Protein AF-0000000076947282 (afdb_homodimer)

Secondary structure (DSSP, 8-state):
-HHHHHHHHHHHHHHHHHHHHHHS-TTB-TT-TT--HHHHHHHHHHHHHHHHHTT--EEEEEEEBTTHHHH-BHHHHHHHHHHTT--HHHHHHHHHHHHT-EE--EETTEE---EEPSB---TT-SSHHHHHHHHHHHHHHHHHHHHHTTSSPPP---TT--SEEEETTEEEEEE-SSHHHHHHHHHHHHHHHHHHS--B-GGG-EEEEES-TTS-HHHHSTTSSS-B--SSEEETTEEE-SSPP-HHHHHHHHHHHHHHHHHHTTS---HHHHHHHIIIIIHHHHHHHHTT----HHHHHHHHHHHHHHHH-SSTT--S---SS-HHHHTS-GGGTS-----HHHHHHHHHHHHHHHHHH-TTSTTTTS-----TTHHHHHHHTEEEE-SSSSSSBTTTSS-BTTB-HHHH-HHHHHH-S--S-BHHHHHTS-GGGTT----SHHHHHHHHHHHHHHHT----TTS--EEEESSSTT-S--HHHHHHHTTTTPPPPTTHHHHTTS-S-HHHHHHHHHHHTT-S--HHHHHHTT----SB-TTTSSSB--HHIIIIISHHHHHHHHHHHHHTT-HHHHHHHHH-SSHHHHHHHHHTT--HHHHHHHHHHHHHHHHHHHIIIII-----HHHHHHHHHHHHHHHHHHHHHHHHHHTS------/-HHHHHHHHHHHHHHHHHHHHHHS-TTB-TT-TT--HHHHHHHHHHHHHHHHHTT--EEEEEEEBTTHHHH-BHHHHHHHHHHTT--HHHHHHHHHHHHT-EE--EETTEE---EEPSB---TT-TTHHHHHHHHHHHHHHHHHHHHHTTSSPPP---TT--SEEEETTEEEEEE-SSHHHHHHHHHHHHHHHHHHS--B-GGG-EEEEES-TTS-HHHHSTTSSS-B--SSEEETTEEE-SSPP-HHHHHHHHHHHHHHHHHHTTS---HHHHHHHIIIIIHHHHHHHHTT----HHHHHHHHHHHHHHHH-SSTT--S---SS-HHHHTS-GGGTS-----HHHHHHHHHHHHHHHHHH-TTSTTTTS-----TTHHHHHHHTEEEE-SSSSSSBTTTSS-BTTB-HHHH-HHHHHH-S--S-BHHHHHTS-GGGTT----SHHHHHHHHHHHHHHHT----TTS--EEEESSSTT-S--HHHHHHHTTTTPPPPTTHHHHTTS-S-HHHHHHHHHHHTT-S--HHHHHHTT----SB-TTTSSSB--HHIIIIISHHHHHHHHHHHHHTT-HHHHHHHHH-SSHHHHHHHHHTT--HHHHHHHHHHHHHHHHHHHIIIII-----HHHHHHHHHHHHHHHHHHHHHHHHHHTS------

Foldseek 3Di:
DVVVLQVVLVVVLVVCQVCLPVQFDLLEAASRPVGDPLLLVLQVQQFLQVCQVVLPKKKKKKWFWPPLQFQFALVLLLVLCVVSPNDPVVNVVVVVSQQVDFDFDQDPNDTHDTDRRRTGHDDPRSNSQSSSSSLVRVLQVLVVVCVVVPLADQDPGPPLRGQWHDYRRIIIGMGHQDLSRLVSNQVSQVVSCVSTRGHTDQVVMEMEIRSCPPPPRCVSCVPPSHYHDYDQDDDPRATHDNDAQDPVRLVVLLVVLVVVLVVPLPDDDFLLRLLCCLAPPLVVSCLSVLLAHDDDPVSLVSSVVSSQCSNQPSHPPDPDDGRLDDPVQQCDPLLLLHVNRPRSNLLSQLSQVVVVQCLAVPCSRSNRPGDGRHDPCSLQLSQLQKEKDAAQQASAWQQRHQDQVRDHLCVLQVVLCVQFPDNGDTLNCCLVVVNRVPRRDDDDPSNVVSVVVSVVRSPVDDHHNVDHMDMFGRQDDVSGRDSVSSSNVVCVVPHGDPPSSVLVVQQADSSLSVVLSCLLVQRDPWQVNCVVVVHDDDQAQLQQRPDGTGSLCQQQVPPVNLVLQCVLCVVVVNNVSNVLSHPDPDSNSSSVVCVVDHDSLSSLLNSLSSVLSVVQSCCCGPVVDHDDSVVSSVSSVVRSVVSVVVCVVVVVCVVVPPPPPD/DVVVLQVVLVVVLVVCQVCLPVQFDLLEAASHPVGDPLLLVLQVQLFLQVCQVVLPKKKKKKWFWPPLQFQFALVLLLVLCVVSPNDPVVNVVVCVSQQVDFDFDQDPNDTHDTDRRRGGHDDPRSNSQSSSSSLVRVLQVLVVVCVVVPLADQDPGPPLRGQWHDYRRIIIGMGHQDLSRLVSNQVSQVVSCVSTRGHTDQVVMEMEIRSCPPPPRCVSCVPPSHYHDYDQDDDPRATHDNDAQDPVRLVVLLVVLVVVLVVPLPPPDFLLRLLCCLAPPLVVSCLSVLLAHDDDPVSLVSSVLSSQCSNPPSHPPDPPRQRLDDPVQQCDPLLLLHVNRPRSNLLSQLSQVVVVQCLAVPCSRSNRPGDGRHDPCSLQLSQLQKEKDAAQQASAWQQRHQDQVRDHLCVLQVVLCVQFPDNGDTLNCCLVVVNRPPRRDDDDPSNVVSVVVSVVRSPPDDHHNVDHMDMFGRQDDVSGRDSVSSSNVVCVPPHGDPPSSVLVVQQADSSLSVVLSCLLVQRDPWQVNCVVVVHDDDQAQLQQRPDGTTSLCQQQVPPLNLVLQCVLCVVVVNNVSNVLSHPDPDSNSSVVVCPVDHDSLVSLLNSLSSVLSVVQSCCCGPVVDHDDSVVSSVSSVVRSVVSVVVCVVVVVCVVVPPPPPD

Structure (mmCIF, N/CA/C/O backbone):
data_AF-0000000076947282-model_v1
#
loop_
_entity.id
_entity.type
_entity.pdbx_description
1 polymer 'Reverse transcriptase domain-containing protein'
#
loop_
_atom_site.group_PDB
_atom_site.id
_atom_site.type_symbol
_atom_site.label_atom_id
_atom_site.label_alt_id
_atom_site.label_comp_id
_atom_site.label_asym_id
_atom_site.label_entity_id
_atom_site.label_seq_id
_atom_site.pdbx_PDB_ins_code
_atom_site.Cartn_x
_atom_site.Cartn_y
_atom_site.Cartn_z
_atom_site.occupancy
_atom_site.B_iso_or_equiv
_atom_site.auth_seq_id
_atom_site.auth_comp_id
_atom_site.auth_asym_id
_atom_site.auth_atom_id
_atom_site.pdbx_PDB_model_num
ATOM 1 N N . MET A 1 1 ? 38.781 39.375 13.188 1 35.75 1 MET A N 1
ATOM 2 C CA . MET A 1 1 ? 38.031 39.625 14.406 1 35.75 1 MET A CA 1
ATOM 3 C C . MET A 1 1 ? 36.625 39.031 14.297 1 35.75 1 MET A C 1
ATOM 5 O O . MET A 1 1 ? 36.094 38.469 15.266 1 35.75 1 MET A O 1
ATOM 9 N N . HIS A 1 2 ? 36.031 39.219 13 1 53.25 2 HIS A N 1
ATOM 10 C CA . HIS A 1 2 ? 34.688 38.812 12.641 1 53.25 2 HIS A CA 1
ATOM 11 C C . HIS A 1 2 ? 34.531 37.281 12.664 1 53.25 2 HIS A C 1
ATOM 13 O O . HIS A 1 2 ? 33.5 36.75 13.062 1 53.25 2 HIS A O 1
ATOM 19 N N . SER A 1 3 ? 35.719 36.719 12.43 1 59.94 3 SER A N 1
ATOM 20 C CA . SER A 1 3 ? 35.75 35.281 12.305 1 59.94 3 SER A CA 1
ATOM 21 C C . SER A 1 3 ? 35.844 34.594 13.664 1 59.94 3 SER A C 1
ATOM 23 O O . SER A 1 3 ? 35.156 33.625 13.922 1 59.94 3 SER A O 1
ATOM 25 N N . ILE A 1 4 ? 36.625 35.281 14.594 1 61.22 4 ILE A N 1
ATOM 26 C CA . ILE A 1 4 ? 36.812 34.656 15.906 1 61.22 4 ILE A CA 1
ATOM 27 C C . ILE A 1 4 ? 35.5 34.781 16.703 1 61.22 4 ILE A C 1
ATOM 29 O O . ILE A 1 4 ? 35.125 33.844 17.406 1 61.22 4 ILE A O 1
ATOM 33 N N . GLY A 1 5 ? 34.875 35.938 16.547 1 68.75 5 GLY A N 1
ATOM 34 C CA . GLY A 1 5 ? 33.625 36.125 17.219 1 68.75 5 GLY A CA 1
ATOM 35 C C . GLY A 1 5 ? 32.562 35.094 16.844 1 68.75 5 GLY A C 1
ATOM 36 O O . GLY A 1 5 ? 31.844 34.594 17.719 1 68.75 5 GLY A O 1
ATOM 37 N N . LYS A 1 6 ? 32.594 34.75 15.633 1 77.12 6 LYS A N 1
ATOM 38 C CA . LYS A 1 6 ? 31.625 33.781 15.141 1 77.12 6 LYS A CA 1
ATOM 39 C C . LYS A 1 6 ? 31.906 32.406 15.703 1 77.12 6 LYS A C 1
ATOM 41 O O . LYS A 1 6 ? 30.984 31.641 16.016 1 77.12 6 LYS A O 1
ATOM 46 N N . ILE A 1 7 ? 33.125 32.094 15.867 1 80.25 7 ILE A N 1
ATOM 47 C CA . ILE A 1 7 ? 33.5 30.797 16.406 1 80.25 7 ILE A CA 1
ATOM 48 C C . ILE A 1 7 ? 33.094 30.719 17.875 1 80.25 7 ILE A C 1
ATOM 50 O O . ILE A 1 7 ? 32.594 29.688 18.328 1 80.25 7 ILE A O 1
ATOM 54 N N . VAL A 1 8 ? 33.438 31.75 18.578 1 80.19 8 VAL A N 1
ATOM 55 C CA . VAL A 1 8 ? 33.094 31.781 20 1 80.19 8 VAL A CA 1
ATOM 56 C C . VAL A 1 8 ? 31.578 31.688 20.172 1 80.19 8 VAL A C 1
ATOM 58 O O . VAL A 1 8 ? 31.078 30.969 21.047 1 80.19 8 VAL A O 1
ATOM 61 N N . CYS A 1 9 ? 30.875 32.281 19.312 1 84.19 9 CYS A N 1
ATOM 62 C CA . CYS A 1 9 ? 29.406 32.25 19.375 1 84.19 9 CYS A CA 1
ATOM 63 C C . CYS A 1 9 ? 28.891 30.844 19.094 1 84.19 9 CYS A C 1
ATOM 65 O O . CYS A 1 9 ? 27.938 30.406 19.734 1 84.19 9 CYS A O 1
ATOM 67 N N . LYS A 1 10 ? 29.5 30.25 18.172 1 87.31 10 LYS A N 1
ATOM 68 C CA . LYS A 1 10 ? 29.094 28.891 17.844 1 87.31 10 LYS A CA 1
ATOM 69 C C . LYS A 1 10 ? 29.359 27.938 19 1 87.31 10 LYS A C 1
ATOM 71 O O . LYS A 1 10 ? 28.547 27.047 19.281 1 87.31 10 LYS A O 1
ATOM 76 N N . LEU A 1 11 ? 30.453 28.141 19.656 1 86.69 11 LEU A N 1
ATOM 77 C CA . LEU A 1 11 ? 30.781 27.328 20.812 1 86.69 11 LEU A CA 1
ATOM 78 C C . LEU A 1 11 ? 29.797 27.562 21.938 1 86.69 11 LEU A C 1
ATOM 80 O O . LEU A 1 11 ? 29.375 26.609 22.609 1 86.69 11 LEU A O 1
ATOM 84 N N . LEU A 1 12 ? 29.516 28.75 22.156 1 87.31 12 LEU A N 1
ATOM 85 C CA . LEU A 1 12 ? 28.547 29.094 23.203 1 87.31 12 LEU A CA 1
ATOM 86 C C . LEU A 1 12 ? 27.172 28.531 22.875 1 87.31 12 LEU A C 1
ATOM 88 O O . LEU A 1 12 ? 26.469 28.031 23.75 1 87.31 12 LEU A O 1
ATOM 92 N N . ALA A 1 13 ? 26.828 28.625 21.656 1 89 13 ALA A N 1
ATOM 93 C CA . ALA A 1 13 ? 25.547 28.094 21.219 1 89 13 ALA A CA 1
ATOM 94 C C . ALA A 1 13 ? 25.453 26.578 21.438 1 89 13 ALA A C 1
ATOM 96 O O . ALA A 1 13 ? 24.438 26.062 21.906 1 89 13 ALA A O 1
ATOM 97 N N . ASN A 1 14 ? 26.469 25.938 21.094 1 88.31 14 ASN A N 1
ATOM 98 C CA . ASN A 1 14 ? 26.516 24.484 21.25 1 88.31 14 ASN A CA 1
ATOM 99 C C . ASN A 1 14 ? 26.422 24.078 22.719 1 88.31 14 ASN A C 1
ATOM 101 O O . ASN A 1 14 ? 25.875 23.031 23.047 1 88.31 14 ASN A O 1
ATOM 105 N N . ARG A 1 15 ? 26.969 24.891 23.531 1 87 15 ARG A N 1
ATOM 106 C CA . ARG A 1 15 ? 26.938 24.609 24.953 1 87 15 ARG A CA 1
ATOM 107 C C . ARG A 1 15 ? 25.578 24.922 25.562 1 87 15 ARG A C 1
ATOM 109 O O . ARG A 1 15 ? 25.141 24.266 26.516 1 87 15 ARG A O 1
ATOM 116 N N . LEU A 1 16 ? 24.938 25.859 25.047 1 88.25 16 LEU A N 1
ATOM 117 C CA . LEU A 1 16 ? 23.656 26.312 25.594 1 88.25 16 LEU A CA 1
ATOM 118 C C . LEU A 1 16 ? 22.516 25.438 25.062 1 88.25 16 LEU A C 1
ATOM 120 O O . LEU A 1 16 ? 21.547 25.188 25.781 1 88.25 16 LEU A O 1
ATOM 124 N N . ALA A 1 17 ? 22.547 24.969 23.922 1 87.75 17 ALA A N 1
ATOM 125 C CA . ALA A 1 17 ? 21.484 24.312 23.172 1 87.75 17 ALA A CA 1
ATOM 126 C C . ALA A 1 17 ? 20.906 23.141 23.953 1 87.75 17 ALA A C 1
ATOM 128 O O . ALA A 1 17 ? 19.672 23.016 24.078 1 87.75 17 ALA A O 1
ATOM 129 N N . PRO A 1 18 ? 21.734 22.359 24.562 1 84.94 18 PRO A N 1
ATOM 130 C CA . PRO A 1 18 ? 21.188 21.188 25.25 1 84.94 18 PRO A CA 1
ATOM 131 C C . PRO A 1 18 ? 20.406 21.547 26.516 1 84.94 18 PRO A C 1
ATOM 133 O O . PRO A 1 18 ? 19.578 20.766 26.984 1 84.94 18 PRO A O 1
ATOM 136 N N . PHE A 1 19 ? 20.562 22.703 27.047 1 86 19 PHE A N 1
ATOM 137 C CA . PHE A 1 19 ? 19.984 23.062 28.344 1 86 19 PHE A CA 1
ATOM 138 C C . PHE A 1 19 ? 18.781 23.984 28.141 1 86 19 PHE A C 1
ATOM 140 O O . PHE A 1 19 ? 18 24.203 29.078 1 86 19 PHE A O 1
ATOM 147 N N . LEU A 1 20 ? 18.609 24.422 27.016 1 87.25 20 LEU A N 1
ATOM 148 C CA . LEU A 1 20 ? 17.594 25.422 26.766 1 87.25 20 LEU A CA 1
ATOM 149 C C . LEU A 1 20 ? 16.203 24.875 27.031 1 87.25 20 LEU A C 1
ATOM 151 O O . LEU A 1 20 ? 15.32 25.594 27.516 1 87.25 20 LEU A O 1
ATOM 155 N N . HIS A 1 21 ? 15.977 23.625 26.719 1 85.44 21 HIS A N 1
ATOM 156 C CA . HIS A 1 21 ? 14.664 23.016 26.891 1 85.44 21 HIS A CA 1
ATOM 157 C C . HIS A 1 21 ? 14.289 22.922 28.375 1 85.44 21 HIS A C 1
ATOM 159 O O . HIS A 1 21 ? 13.109 22.859 28.719 1 85.44 21 HIS A O 1
ATOM 165 N N . GLN A 1 22 ? 15.25 22.969 29.188 1 85.44 22 GLN A N 1
ATOM 166 C CA . GLN A 1 22 ? 15.008 22.875 30.625 1 85.44 22 GLN A CA 1
ATOM 167 C C . GLN A 1 22 ? 14.68 24.234 31.219 1 85.44 22 GLN A C 1
ATOM 169 O O . GLN A 1 22 ? 13.977 24.328 32.219 1 85.44 22 GLN A O 1
ATOM 174 N N . ILE A 1 23 ? 15.188 25.203 30.578 1 87.56 23 ILE A N 1
ATOM 175 C CA . ILE A 1 23 ? 15.062 26.547 31.141 1 87.56 23 ILE A CA 1
ATOM 176 C C . ILE A 1 23 ? 13.836 27.234 30.562 1 87.56 23 ILE A C 1
ATOM 178 O O . ILE A 1 23 ? 13.141 27.969 31.266 1 87.56 23 ILE A O 1
ATOM 182 N N . VAL A 1 24 ? 13.594 27.016 29.375 1 89.56 24 VAL A N 1
ATOM 183 C CA . VAL A 1 24 ? 12.531 27.734 28.656 1 89.56 24 VAL A CA 1
ATOM 184 C C . VAL A 1 24 ? 11.219 26.953 28.781 1 89.56 24 VAL A C 1
ATOM 186 O O . VAL A 1 24 ? 11.195 25.734 28.594 1 89.56 24 VAL A O 1
ATOM 189 N N . PRO A 1 25 ? 10.172 27.672 29.094 1 88.19 25 PRO A N 1
ATOM 190 C CA . PRO A 1 25 ? 8.867 27.016 29.219 1 88.19 25 PRO A CA 1
ATOM 191 C C . PRO A 1 25 ? 8.383 26.422 27.891 1 88.19 25 PRO A C 1
ATOM 193 O O . PRO A 1 25 ? 8.867 26.797 26.828 1 88.19 25 PRO A O 1
ATOM 196 N N . HIS A 1 26 ? 7.406 25.516 27.906 1 86.62 26 HIS A N 1
ATOM 197 C CA . HIS A 1 26 ? 6.902 24.781 26.75 1 86.62 26 HIS A CA 1
ATOM 198 C C . HIS A 1 26 ? 6.074 25.688 25.844 1 86.62 26 HIS A C 1
ATOM 200 O O . HIS A 1 26 ? 5.785 25.328 24.703 1 86.62 26 HIS A O 1
ATOM 206 N N . SER A 1 27 ? 5.832 26.844 26.344 1 89.38 27 SER A N 1
ATOM 207 C CA . SER A 1 27 ? 5.074 27.797 25.531 1 89.38 27 SER A CA 1
ATOM 208 C C . SER A 1 27 ? 5.93 28.359 24.406 1 89.38 27 SER A C 1
ATOM 210 O O . SER A 1 27 ? 5.402 28.938 23.453 1 89.38 27 SER A O 1
ATOM 212 N N . GLN A 1 28 ? 7.199 28.203 24.547 1 88.69 28 GLN A N 1
ATOM 213 C CA . GLN A 1 28 ? 8.141 28.688 23.547 1 88.69 28 GLN A CA 1
ATOM 214 C C . GLN A 1 28 ? 8.812 27.531 22.812 1 88.69 28 GLN A C 1
ATOM 216 O O . GLN A 1 28 ? 9.305 26.594 23.438 1 88.69 28 GLN A O 1
ATOM 221 N N . SER A 1 29 ? 8.773 27.609 21.438 1 87.19 29 SER A N 1
ATOM 222 C CA . SER A 1 29 ? 9.25 26.438 20.719 1 87.19 29 SER A CA 1
ATOM 223 C C . SER A 1 29 ? 10.43 26.781 19.812 1 87.19 29 SER A C 1
ATOM 225 O O . SER A 1 29 ? 11.164 25.906 19.375 1 87.19 29 SER A O 1
ATOM 227 N N . GLU A 1 30 ? 10.688 28.016 19.547 1 85.12 30 GLU A N 1
ATOM 228 C CA . GLU A 1 30 ? 11.68 28.375 18.531 1 85.12 30 GLU A CA 1
ATOM 229 C C . GLU A 1 30 ? 13.094 28.047 19 1 85.12 30 GLU A C 1
ATOM 231 O O . GLU A 1 30 ? 13.453 28.328 20.141 1 85.12 30 GLU A O 1
ATOM 236 N N . PHE A 1 31 ? 13.844 27.406 18.188 1 77.31 31 PHE A N 1
ATOM 237 C CA . PHE A 1 31 ? 15.266 27.109 18.312 1 77.31 31 PHE A CA 1
ATOM 238 C C . PHE A 1 31 ? 15.508 26.109 19.438 1 77.31 31 PHE A C 1
ATOM 240 O O . PHE A 1 31 ? 16.547 26.156 20.109 1 77.31 31 PHE A O 1
ATOM 247 N N . ILE A 1 32 ? 14.516 25.453 19.766 1 81.81 32 ILE A N 1
ATOM 248 C CA . ILE A 1 32 ? 14.641 24.344 20.688 1 81.81 32 ILE A CA 1
ATOM 249 C C . ILE A 1 32 ? 14.453 23.016 19.938 1 81.81 32 ILE A C 1
ATOM 251 O O . ILE A 1 32 ? 13.438 22.812 19.281 1 81.81 32 ILE A O 1
ATOM 255 N N . LYS A 1 33 ? 15.398 22.203 19.891 1 76.25 33 LYS A N 1
ATOM 256 C CA . LYS A 1 33 ? 15.516 21 19.062 1 76.25 33 LYS A CA 1
ATOM 257 C C . LYS A 1 33 ? 14.297 20.094 19.234 1 76.25 33 LYS A C 1
ATOM 259 O O . LYS A 1 33 ? 13.812 19.516 18.25 1 76.25 33 LYS A O 1
ATOM 264 N N . SER A 1 34 ? 13.625 19.953 20.312 1 80.44 34 SER A N 1
ATOM 265 C CA . SER A 1 34 ? 12.547 19 20.531 1 80.44 34 SER A CA 1
ATOM 266 C C . SER A 1 34 ? 11.18 19.641 20.297 1 80.44 34 SER A C 1
ATOM 268 O O . SER A 1 34 ? 10.148 18.969 20.438 1 80.44 34 SER A O 1
ATOM 270 N N . ARG A 1 35 ? 11.312 20.875 19.859 1 87.75 35 ARG A N 1
ATOM 271 C CA . ARG A 1 35 ? 10.055 21.594 19.641 1 87.75 35 ARG A CA 1
ATOM 272 C C . ARG A 1 35 ? 9.953 22.109 18.219 1 87.75 35 ARG A C 1
ATOM 274 O O . ARG A 1 35 ? 10.93 22.078 17.469 1 87.75 35 ARG A O 1
ATOM 281 N N . SER A 1 36 ? 8.734 22.312 17.781 1 89.44 36 SER A N 1
ATOM 282 C CA . SER A 1 36 ? 8.547 22.766 16.391 1 89.44 36 SER A CA 1
ATOM 283 C C . SER A 1 36 ? 7.461 23.844 16.312 1 89.44 36 SER A C 1
ATOM 285 O O . SER A 1 36 ? 6.652 23.984 17.219 1 89.44 36 SER A O 1
ATOM 287 N N . ILE A 1 37 ? 7.543 24.594 15.242 1 92.81 37 ILE A N 1
ATOM 288 C CA . ILE A 1 37 ? 6.562 25.625 14.945 1 92.81 37 ILE A CA 1
ATOM 289 C C . ILE A 1 37 ? 5.164 25.016 14.898 1 92.81 37 ILE A C 1
ATOM 291 O O . ILE A 1 37 ? 4.18 25.672 15.25 1 92.81 37 ILE A O 1
ATOM 295 N N . HIS A 1 38 ? 5.043 23.828 14.531 1 94.31 38 HIS A N 1
ATOM 296 C CA . HIS A 1 38 ? 3.766 23.141 14.383 1 94.31 38 HIS A CA 1
ATOM 297 C C . HIS A 1 38 ? 3.109 22.891 15.734 1 94.31 38 HIS A C 1
ATOM 299 O O . HIS A 1 38 ? 1.881 22.859 15.844 1 94.31 38 HIS A O 1
ATOM 305 N N . ASP A 1 39 ? 3.898 22.781 16.766 1 94.38 39 ASP A N 1
ATOM 306 C CA . ASP A 1 39 ? 3.361 22.609 18.125 1 94.38 39 ASP A CA 1
ATOM 307 C C . ASP A 1 39 ? 2.545 23.828 18.547 1 94.38 39 ASP A C 1
ATOM 309 O O . ASP A 1 39 ? 1.457 23.688 19.109 1 94.38 39 ASP A O 1
ATOM 313 N N . ASN A 1 40 ? 3.162 24.922 18.25 1 94.62 40 ASN A N 1
ATOM 314 C CA . ASN A 1 40 ? 2.492 26.172 18.609 1 94.62 40 ASN A CA 1
ATOM 315 C C . ASN A 1 40 ? 1.175 26.328 17.844 1 94.62 40 ASN A C 1
ATOM 317 O O . ASN A 1 40 ? 0.153 26.672 18.453 1 94.62 40 ASN A O 1
ATOM 321 N N . PHE A 1 41 ? 1.274 26.109 16.625 1 96 41 PHE A N 1
ATOM 322 C CA . PHE A 1 41 ? 0.063 26.266 15.828 1 96 41 PHE A CA 1
ATOM 323 C C . PHE A 1 41 ? -1.01 25.266 16.281 1 96 41 PHE A C 1
ATOM 325 O O . PHE A 1 41 ? -2.178 25.641 16.422 1 96 41 PHE A O 1
ATOM 332 N N . MET A 1 42 ? -0.642 24.062 16.438 1 95 42 MET A N 1
ATOM 333 C CA . MET A 1 42 ? -1.583 23.031 16.859 1 95 42 MET A CA 1
ATOM 334 C C . MET A 1 42 ? -2.246 23.391 18.172 1 95 42 MET A C 1
ATOM 336 O O . MET A 1 42 ? -3.451 23.203 18.344 1 95 42 MET A O 1
ATOM 340 N N . TYR A 1 43 ? -1.468 23.859 19.078 1 95.88 43 TYR A N 1
ATOM 341 C CA . TYR A 1 43 ? -2.004 24.25 20.375 1 95.88 43 TYR A CA 1
ATOM 342 C C . TYR A 1 43 ? -3.025 25.375 20.234 1 95.88 43 TYR A C 1
ATOM 344 O O . TYR A 1 43 ? -4.133 25.281 20.781 1 95.88 43 TYR A O 1
ATOM 352 N N . VAL A 1 44 ? -2.633 26.391 19.562 1 96.69 44 VAL A N 1
ATOM 353 C CA . VAL A 1 44 ? -3.488 27.562 19.422 1 96.69 44 VAL A CA 1
ATOM 354 C C . VAL A 1 44 ? -4.754 27.188 18.656 1 96.69 44 VAL A C 1
ATOM 356 O O . VAL A 1 44 ? -5.859 27.562 19.047 1 96.69 44 VAL A O 1
ATOM 359 N N . LYS A 1 45 ? -4.586 26.5 17.562 1 95.94 45 LYS A N 1
ATOM 360 C CA . LYS A 1 45 ? -5.719 26.078 16.75 1 95.94 45 LYS A CA 1
ATOM 361 C C . LYS A 1 45 ? -6.711 25.266 17.562 1 95.94 45 LYS A C 1
ATOM 363 O O . LYS A 1 45 ? -7.914 25.531 17.531 1 95.94 45 LYS A O 1
ATOM 368 N N . ASN A 1 46 ? -6.223 24.281 18.25 1 95.31 46 ASN A N 1
ATOM 369 C CA . ASN A 1 46 ? -7.078 23.406 19.047 1 95.31 46 ASN A CA 1
ATOM 370 C C . ASN A 1 46 ? -7.754 24.172 20.188 1 95.31 46 ASN A C 1
ATOM 372 O O . ASN A 1 46 ? -8.906 23.875 20.531 1 95.31 46 ASN A O 1
ATOM 376 N N . THR A 1 47 ? -7.039 25.094 20.812 1 95.88 47 THR A N 1
ATOM 377 C CA . THR A 1 47 ? -7.594 25.875 21.906 1 95.88 47 THR A CA 1
ATOM 378 C C . THR A 1 47 ? -8.727 26.766 21.406 1 95.88 47 THR A C 1
ATOM 380 O O . THR A 1 47 ? -9.789 26.844 22.031 1 95.88 47 THR A O 1
ATOM 383 N N . VAL A 1 48 ? -8.453 27.422 20.312 1 96.19 48 VAL A N 1
ATOM 384 C CA . VAL A 1 48 ? -9.461 28.297 19.719 1 96.19 48 VAL A CA 1
ATOM 385 C C . VAL A 1 48 ? -10.719 27.484 19.406 1 96.19 48 VAL A C 1
ATOM 387 O O . VAL A 1 48 ? -11.828 27.922 19.734 1 96.19 48 VAL A O 1
ATOM 390 N N . LYS A 1 49 ? -10.555 26.375 18.781 1 94.25 49 LYS A N 1
ATOM 391 C CA . LYS A 1 49 ? -11.68 25.5 18.438 1 94.25 49 LYS A CA 1
ATOM 392 C C . LYS A 1 49 ? -12.414 25.031 19.672 1 94.25 49 LYS A C 1
ATOM 394 O O . LYS A 1 49 ? -13.648 24.984 19.688 1 94.25 49 LYS A O 1
ATOM 399 N N . MET A 1 50 ? -11.664 24.641 20.641 1 93.88 50 MET A N 1
ATOM 400 C CA . MET A 1 50 ? -12.25 24.141 21.875 1 93.88 50 MET A CA 1
ATOM 401 C C . MET A 1 50 ? -13.094 25.219 22.547 1 93.88 50 MET A C 1
ATOM 403 O O . MET A 1 50 ? -14.227 24.969 22.953 1 93.88 50 MET A O 1
ATOM 407 N N . LEU A 1 51 ? -12.586 26.422 22.719 1 94.62 51 LEU A N 1
ATOM 408 C CA . LEU A 1 51 ? -13.281 27.531 23.344 1 94.62 51 LEU A CA 1
ATOM 409 C C . LEU A 1 51 ? -14.555 27.891 22.594 1 94.62 51 LEU A C 1
ATOM 411 O O . LEU A 1 51 ? -15.586 28.188 23.203 1 94.62 51 LEU A O 1
ATOM 415 N N . HIS A 1 52 ? -14.43 27.875 21.312 1 94.62 52 HIS A N 1
ATOM 416 C CA . HIS A 1 52 ? -15.586 28.172 20.469 1 94.62 52 HIS A CA 1
ATOM 417 C C . HIS A 1 52 ? -16.672 27.109 20.656 1 94.62 52 HIS A C 1
ATOM 419 O O . HIS A 1 52 ? -17.859 27.453 20.781 1 94.62 52 HIS A O 1
ATOM 425 N N . ARG A 1 53 ? -16.281 25.891 20.562 1 90.94 53 ARG A N 1
ATOM 426 C CA . ARG A 1 53 ? -17.234 24.781 20.672 1 90.94 53 ARG A CA 1
ATOM 427 C C . ARG A 1 53 ? -17.953 24.812 22.031 1 90.94 53 ARG A C 1
ATOM 429 O O . ARG A 1 53 ? -19.141 24.516 22.109 1 90.94 53 ARG A O 1
ATOM 436 N N . CYS A 1 54 ? -17.219 25.141 23.078 1 92.06 54 CYS A N 1
ATOM 437 C CA . CYS A 1 54 ? -17.781 25.172 24.422 1 92.06 54 CYS A CA 1
ATOM 438 C C . CYS A 1 54 ? -18.484 26.484 24.688 1 92.06 54 CYS A C 1
ATOM 440 O O . CYS A 1 54 ? -19.062 26.688 25.766 1 92.06 54 CYS A O 1
ATOM 442 N N . LYS A 1 55 ? -18.5 27.391 23.766 1 92.06 55 LYS A N 1
ATOM 443 C CA . LYS A 1 55 ? -19.109 28.719 23.906 1 92.06 55 LYS A CA 1
ATOM 444 C C . LYS A 1 55 ? -18.547 29.453 25.125 1 92.06 55 LYS A C 1
ATOM 446 O O . LYS A 1 55 ? -19.297 30.047 25.891 1 92.06 55 LYS A O 1
ATOM 451 N N . GLU A 1 56 ? -17.297 29.25 25.391 1 93.38 56 GLU A N 1
ATOM 452 C CA . GLU A 1 56 ? -16.594 29.969 26.438 1 93.38 56 GLU A CA 1
ATOM 453 C C . GLU A 1 56 ? -16 31.266 25.906 1 93.38 56 GLU A C 1
ATOM 455 O O . GLU A 1 56 ? -15.086 31.25 25.078 1 93.38 56 GLU A O 1
ATOM 460 N N . PRO A 1 57 ? -16.469 32.344 26.406 1 95.06 57 PRO A N 1
ATOM 461 C CA . PRO A 1 57 ? -15.961 33.594 25.891 1 95.06 57 PRO A CA 1
ATOM 462 C C . PRO A 1 57 ? -14.484 33.812 26.188 1 95.06 57 PRO A C 1
ATOM 464 O O . PRO A 1 57 ? -14.039 33.625 27.312 1 95.06 57 PRO A O 1
ATOM 467 N N . ALA A 1 58 ? -13.734 34.188 25.219 1 96.38 58 ALA A N 1
ATOM 468 C CA . ALA A 1 58 ? -12.305 34.438 25.344 1 96.38 58 ALA A CA 1
ATOM 469 C C . ALA A 1 58 ? -11.82 35.344 24.203 1 96.38 58 ALA A C 1
ATOM 471 O O . ALA A 1 58 ? -12.523 35.531 23.203 1 96.38 58 ALA A O 1
ATOM 472 N N . LEU A 1 59 ? -10.719 35.969 24.406 1 96.75 59 LEU A N 1
ATOM 473 C CA . LEU A 1 59 ? -10.047 36.75 23.391 1 96.75 59 LEU A CA 1
ATOM 474 C C . LEU A 1 59 ? -8.672 36.188 23.062 1 96.75 59 LEU A C 1
ATOM 476 O O . LEU A 1 59 ? -7.914 35.812 23.953 1 96.75 59 LEU A O 1
ATOM 480 N N . LEU A 1 60 ? -8.453 35.969 21.781 1 97.38 60 LEU A N 1
ATOM 481 C CA . LEU A 1 60 ? -7.102 35.656 21.328 1 97.38 60 LEU A CA 1
ATOM 482 C C . LEU A 1 60 ? -6.352 36.938 20.938 1 97.38 60 LEU A C 1
ATOM 484 O O . LEU A 1 60 ? -6.797 37.688 20.062 1 97.38 60 LEU A O 1
ATOM 488 N N . LEU A 1 61 ? -5.352 37.219 21.609 1 96.62 61 LEU A N 1
ATOM 489 C CA . LEU A 1 61 ? -4.496 38.375 21.281 1 96.62 61 LEU A CA 1
ATOM 490 C C . LEU A 1 61 ? -3.254 37.906 20.516 1 96.62 61 LEU A C 1
ATOM 492 O O . LEU A 1 61 ? -2.377 37.25 21.078 1 96.62 61 LEU A O 1
ATOM 496 N N . LYS A 1 62 ? -3.189 38.188 19.266 1 96.19 62 LYS A N 1
ATOM 497 C CA . LYS A 1 62 ? -1.978 37.969 18.469 1 96.19 62 LYS A CA 1
ATOM 498 C C . LYS A 1 62 ? -1.039 39.156 18.578 1 96.19 62 LYS A C 1
ATOM 500 O O . LYS A 1 62 ? -1.379 40.281 18.156 1 96.19 62 LYS A O 1
ATOM 505 N N . LEU A 1 63 ? 0.097 38.938 19.141 1 92.56 63 LEU A N 1
ATOM 506 C CA . LEU A 1 63 ? 1.039 40 19.406 1 92.56 63 LEU A CA 1
ATOM 507 C C . LEU A 1 63 ? 2.281 39.875 18.531 1 92.56 63 LEU A C 1
ATOM 509 O O . LEU A 1 63 ? 2.803 38.781 18.344 1 92.56 63 LEU A O 1
ATOM 513 N N . ASP A 1 64 ? 2.633 40.906 17.938 1 89.75 64 ASP A N 1
ATOM 514 C CA . ASP A 1 64 ? 3.904 41.031 17.219 1 89.75 64 ASP A CA 1
ATOM 515 C C . ASP A 1 64 ? 4.871 41.938 17.984 1 89.75 64 ASP A C 1
ATOM 517 O O . ASP A 1 64 ? 4.469 42.969 18.516 1 89.75 64 ASP A O 1
ATOM 521 N N . ILE A 1 65 ? 6.074 41.469 18.109 1 86.19 65 ILE A N 1
ATOM 522 C CA . ILE A 1 65 ? 7.078 42.281 18.797 1 86.19 65 ILE A CA 1
ATOM 523 C C . ILE A 1 65 ? 7.914 43.062 17.797 1 86.19 65 ILE A C 1
ATOM 525 O O . ILE A 1 65 ? 8.469 42.469 16.859 1 86.19 65 ILE A O 1
ATOM 529 N N . ALA A 1 66 ? 7.969 44.344 17.922 1 78.81 66 ALA A N 1
ATOM 530 C CA . ALA A 1 66 ? 8.68 45.219 17.016 1 78.81 66 ALA A CA 1
ATOM 531 C C . ALA A 1 66 ? 10.188 45 17.094 1 78.81 66 ALA A C 1
ATOM 533 O O . ALA A 1 66 ? 10.781 45.094 18.172 1 78.81 66 ALA A O 1
ATOM 534 N N . SER A 1 67 ? 10.859 44.875 15.922 1 78.56 67 SER A N 1
ATOM 535 C CA . SER A 1 67 ? 12.312 44.75 15.828 1 78.56 67 SER A CA 1
ATOM 536 C C . SER A 1 67 ? 12.875 43.906 16.969 1 78.56 67 SER A C 1
ATOM 538 O O . SER A 1 67 ? 13.797 44.344 17.672 1 78.56 67 SER A O 1
ATOM 540 N N . ALA A 1 68 ? 12.375 42.781 17.203 1 77.38 68 ALA A N 1
ATOM 541 C CA . ALA A 1 68 ? 12.547 41.969 18.406 1 77.38 68 ALA A CA 1
ATOM 542 C C . ALA A 1 68 ? 14.023 41.75 18.719 1 77.38 68 ALA A C 1
ATOM 544 O O . ALA A 1 68 ? 14.484 42.031 19.828 1 77.38 68 ALA A O 1
ATOM 545 N N . PHE A 1 69 ? 14.844 41.469 17.797 1 81.5 69 PHE A N 1
ATOM 546 C CA . PHE A 1 69 ? 16.25 41.156 18.031 1 81.5 69 PHE A CA 1
ATOM 547 C C . PHE A 1 69 ? 17.016 42.406 18.391 1 81.5 69 PHE A C 1
ATOM 549 O O . PHE A 1 69 ? 17.906 42.375 19.25 1 81.5 69 PHE A O 1
ATOM 556 N N . ASP A 1 70 ? 16.578 43.5 17.891 1 83.81 70 ASP A N 1
ATOM 557 C CA . ASP A 1 70 ? 17.328 44.75 18.031 1 83.81 70 ASP A CA 1
ATOM 558 C C . ASP A 1 70 ? 16.938 45.5 19.297 1 83.81 70 ASP A C 1
ATOM 560 O O . ASP A 1 70 ? 17.641 46.406 19.734 1 83.81 70 ASP A O 1
ATOM 564 N N . SER A 1 71 ? 15.961 45.062 19.891 1 89.06 71 SER A N 1
ATOM 565 C CA . SER A 1 71 ? 15.398 45.875 20.953 1 89.06 71 SER A CA 1
ATOM 566 C C . SER A 1 71 ? 15.719 45.312 22.328 1 89.06 71 SER A C 1
ATOM 568 O O . SER A 1 71 ? 15.461 45.938 23.344 1 89.06 71 SER A O 1
ATOM 570 N N . VAL A 1 72 ? 16.328 44.219 22.422 1 91.62 72 VAL A N 1
ATOM 571 C CA . VAL A 1 72 ? 16.562 43.562 23.688 1 91.62 72 VAL A CA 1
ATOM 572 C C . VAL A 1 72 ? 17.531 44.375 24.531 1 91.62 72 VAL A C 1
ATOM 574 O O . VAL A 1 72 ? 18.641 44.688 24.078 1 91.62 72 VAL A O 1
ATOM 577 N N . SER A 1 73 ? 17.109 44.625 25.734 1 92.12 73 SER A N 1
ATOM 578 C CA . SER A 1 73 ? 17.953 45.375 26.656 1 92.12 73 SER A CA 1
ATOM 579 C C . SER A 1 73 ? 19.062 44.469 27.234 1 92.12 73 SER A C 1
ATOM 581 O O . SER A 1 73 ? 18.781 43.375 27.734 1 92.12 73 SER A O 1
ATOM 583 N N . TRP A 1 74 ? 20.266 44.969 27.25 1 90.44 74 TRP A N 1
ATOM 584 C CA . TRP A 1 74 ? 21.391 44.188 27.766 1 90.44 74 TRP A CA 1
ATOM 585 C C . TRP A 1 74 ? 21.312 44.062 29.281 1 90.44 74 TRP A C 1
ATOM 587 O O . TRP A 1 74 ? 21.625 43 29.828 1 90.44 74 TRP A O 1
ATOM 597 N N . ARG A 1 75 ? 20.938 45.156 29.875 1 89.5 75 ARG A N 1
ATOM 598 C CA . ARG A 1 75 ? 20.797 45.125 31.328 1 89.5 75 ARG A CA 1
ATOM 599 C C . ARG A 1 75 ? 19.797 44.031 31.734 1 89.5 75 ARG A C 1
ATOM 601 O O . ARG A 1 75 ? 20.062 43.25 32.625 1 89.5 75 ARG A O 1
ATOM 608 N N . TYR A 1 76 ? 18.703 44.031 31.062 1 93.56 76 TYR A N 1
ATOM 609 C CA . TYR A 1 76 ? 17.672 43.031 31.281 1 93.56 76 TYR A CA 1
ATOM 610 C C . TYR A 1 76 ? 18.219 41.625 31.031 1 93.56 76 TYR A C 1
ATOM 612 O O . TYR A 1 76 ? 17.984 40.719 31.812 1 93.56 76 TYR A O 1
ATOM 620 N N . MET A 1 77 ? 18.953 41.438 29.969 1 93.56 77 MET A N 1
ATOM 621 C CA . MET A 1 77 ? 19.469 40.125 29.562 1 93.56 77 MET A CA 1
ATOM 622 C C . MET A 1 77 ? 20.453 39.594 30.594 1 93.56 77 MET A C 1
ATOM 624 O O . MET A 1 77 ? 20.453 38.406 30.906 1 93.56 77 MET A O 1
ATOM 628 N N . PHE A 1 78 ? 21.234 40.5 31.109 1 91.75 78 PHE A N 1
ATOM 629 C CA . PHE A 1 78 ? 22.219 40.062 32.094 1 91.75 78 PHE A CA 1
ATOM 630 C C . PHE A 1 78 ? 21.547 39.625 33.375 1 91.75 78 PHE A C 1
ATOM 632 O O . PHE A 1 78 ? 21.938 38.625 34 1 91.75 78 PHE A O 1
ATOM 639 N N . GLU A 1 79 ? 20.562 40.406 33.75 1 93.31 79 GLU A N 1
ATOM 640 C CA . GLU A 1 79 ? 19.797 40.031 34.938 1 93.31 79 GLU A CA 1
ATOM 641 C C . GLU A 1 79 ? 19.094 38.688 34.75 1 93.31 79 GLU A C 1
ATOM 643 O O . GLU A 1 79 ? 19.062 37.875 35.656 1 93.31 79 GLU A O 1
ATOM 648 N N . LEU A 1 80 ? 18.531 38.531 33.625 1 94.31 80 LEU A N 1
ATOM 649 C CA . LEU A 1 80 ? 17.812 37.281 33.312 1 94.31 80 LEU A CA 1
ATOM 650 C C . LEU A 1 80 ? 18.766 36.094 33.312 1 94.31 80 LEU A C 1
ATOM 652 O O . LEU A 1 80 ? 18.438 35.031 33.875 1 94.31 80 LEU A O 1
ATOM 656 N N . MET A 1 81 ? 19.922 36.219 32.656 1 93.31 81 MET A N 1
ATOM 657 C CA . MET A 1 81 ? 20.906 35.156 32.625 1 93.31 81 MET A CA 1
ATOM 658 C C . MET A 1 81 ? 21.375 34.781 34 1 93.31 81 MET A C 1
ATOM 660 O O . MET A 1 81 ? 21.516 33.594 34.344 1 93.31 81 MET A O 1
ATOM 664 N N . SER A 1 82 ? 21.562 35.75 34.781 1 90.88 82 SER A N 1
ATOM 665 C CA . SER A 1 82 ? 21.969 35.5 36.156 1 90.88 82 SER A CA 1
ATOM 666 C C . SER A 1 82 ? 20.891 34.781 36.938 1 90.88 82 SER A C 1
ATOM 668 O O . SER A 1 82 ? 21.172 33.844 37.688 1 90.88 82 SER A O 1
ATOM 670 N N . ALA A 1 83 ? 19.688 35.188 36.719 1 91.94 83 ALA A N 1
ATOM 671 C CA . ALA A 1 83 ? 18.547 34.625 37.438 1 91.94 83 ALA A CA 1
ATOM 672 C C . ALA A 1 83 ? 18.297 33.188 37 1 91.94 83 ALA A C 1
ATOM 674 O O . ALA A 1 83 ? 17.781 32.375 37.781 1 91.94 83 ALA A O 1
ATOM 675 N N . THR A 1 84 ? 18.578 32.844 35.844 1 91.75 84 THR A N 1
ATOM 676 C CA . THR A 1 84 ? 18.297 31.516 35.312 1 91.75 84 THR A CA 1
ATOM 677 C C . THR A 1 84 ? 19.5 30.594 35.469 1 91.75 84 THR A C 1
ATOM 679 O O . THR A 1 84 ? 19.531 29.5 34.938 1 91.75 84 THR A O 1
ATOM 682 N N . GLY A 1 85 ? 20.609 31.094 36.062 1 88.94 85 GLY A N 1
ATOM 683 C CA . GLY A 1 85 ? 21.672 30.203 36.5 1 88.94 85 GLY A CA 1
ATOM 684 C C . GLY A 1 85 ? 22.906 30.281 35.625 1 88.94 85 GLY A C 1
ATOM 685 O O . GLY A 1 85 ? 23.797 29.438 35.719 1 88.94 85 GLY A O 1
ATOM 686 N N . PHE A 1 86 ? 22.984 31.25 34.75 1 91.69 86 PHE A N 1
ATOM 687 C CA . PHE A 1 86 ? 24.203 31.422 33.969 1 91.69 86 PHE A CA 1
ATOM 688 C C . PHE A 1 86 ? 25.344 31.906 34.844 1 91.69 86 PHE A C 1
ATOM 690 O O . PHE A 1 86 ? 25.172 32.781 35.688 1 91.69 86 PHE A O 1
ATOM 697 N N . GLY A 1 87 ? 26.5 31.391 34.656 1 89.62 87 GLY A N 1
ATOM 698 C CA . GLY A 1 87 ? 27.672 31.766 35.469 1 89.62 87 GLY A CA 1
ATOM 699 C C . GLY A 1 87 ? 28.219 33.125 35.094 1 89.62 87 GLY A C 1
ATOM 700 O O . GLY A 1 87 ? 27.953 33.656 34 1 89.62 87 GLY A O 1
ATOM 701 N N . PRO A 1 88 ? 29 33.625 35.969 1 88.5 88 PRO A N 1
ATOM 702 C CA . PRO A 1 88 ? 29.578 34.938 35.688 1 88.5 88 PRO A CA 1
ATOM 703 C C . PRO A 1 88 ? 30.516 34.938 34.5 1 88.5 88 PRO A C 1
ATOM 705 O O . PRO A 1 88 ? 30.578 35.938 33.781 1 88.5 88 PRO A O 1
ATOM 708 N N . ARG A 1 89 ? 31.203 33.875 34.25 1 85.81 89 ARG A N 1
ATOM 709 C CA . ARG A 1 89 ? 32.094 33.812 33.125 1 85.81 89 ARG A CA 1
ATOM 710 C C . ARG A 1 89 ? 31.344 33.906 31.797 1 85.81 89 ARG A C 1
ATOM 712 O O . ARG A 1 89 ? 31.812 34.562 30.859 1 85.81 89 ARG A O 1
ATOM 719 N N . TRP A 1 90 ? 30.234 33.219 31.844 1 90.31 90 TRP A N 1
ATOM 720 C CA . TRP A 1 90 ? 29.391 33.281 30.656 1 90.31 90 TRP A CA 1
ATOM 721 C C . TRP A 1 90 ? 28.922 34.719 30.406 1 90.31 90 TRP A C 1
ATOM 723 O O . TRP A 1 90 ? 28.984 35.188 29.266 1 90.31 90 TRP A O 1
ATOM 733 N N . CYS A 1 91 ? 28.531 35.312 31.391 1 89.06 91 CYS A N 1
ATOM 734 C CA . CYS A 1 91 ? 28.031 36.688 31.281 1 89.06 91 CYS A CA 1
ATOM 735 C C . CYS A 1 91 ? 29.141 37.656 30.859 1 89.06 91 CYS A C 1
ATOM 737 O O . CYS A 1 91 ? 28.906 38.562 30.078 1 89.06 91 CYS A O 1
ATOM 739 N N . ASP A 1 92 ? 30.312 37.375 31.312 1 87.5 92 ASP A N 1
ATOM 740 C CA . ASP A 1 92 ? 31.453 38.219 30.953 1 87.5 92 ASP A CA 1
ATOM 741 C C . ASP A 1 92 ? 31.781 38.062 29.469 1 87.5 92 ASP A C 1
ATOM 743 O O . ASP A 1 92 ? 32.094 39.062 28.812 1 87.5 92 ASP A O 1
ATOM 747 N N . ILE A 1 93 ? 31.703 36.906 29.094 1 87.56 93 ILE A N 1
ATOM 748 C CA . ILE A 1 93 ? 32 36.656 27.688 1 87.56 93 ILE A CA 1
ATOM 749 C C . ILE A 1 93 ? 30.969 37.375 26.812 1 87.56 93 ILE A C 1
ATOM 751 O O . ILE A 1 93 ? 31.312 38 25.812 1 87.56 93 ILE A O 1
ATOM 755 N N . MET A 1 94 ? 29.719 37.25 27.203 1 87.69 94 MET A N 1
ATOM 756 C CA . MET A 1 94 ? 28.672 37.906 26.438 1 87.69 94 MET A CA 1
ATOM 757 C C . MET A 1 94 ? 28.844 39.438 26.469 1 87.69 94 MET A C 1
ATOM 759 O O . MET A 1 94 ? 28.656 40.094 25.453 1 87.69 94 MET A O 1
ATOM 763 N N . ALA A 1 95 ? 29.203 39.906 27.609 1 84 95 ALA A N 1
ATOM 764 C CA . ALA A 1 95 ? 29.438 41.312 27.75 1 84 95 ALA A CA 1
ATOM 765 C C . ALA A 1 95 ? 30.562 41.781 26.828 1 84 95 ALA A C 1
ATOM 767 O O . ALA A 1 95 ? 30.469 42.875 26.219 1 84 95 ALA A O 1
ATOM 768 N N . LEU A 1 96 ? 31.531 41.031 26.812 1 81.38 96 LEU A N 1
ATOM 769 C CA . LEU A 1 96 ? 32.656 41.344 25.953 1 81.38 96 LEU A CA 1
ATOM 770 C C . LEU A 1 96 ? 32.25 41.344 24.484 1 81.38 96 LEU A C 1
ATOM 772 O O . LEU A 1 96 ? 32.688 42.219 23.703 1 81.38 96 LEU A O 1
ATOM 776 N N . MET A 1 97 ? 31.484 40.406 24.172 1 80.25 97 MET A N 1
ATOM 777 C CA . MET A 1 97 ? 31.062 40.25 22.781 1 80.25 97 MET A CA 1
ATOM 778 C C . MET A 1 97 ? 30.156 41.406 22.375 1 80.25 97 MET A C 1
ATOM 780 O O . MET A 1 97 ? 30.234 41.875 21.25 1 80.25 97 MET A O 1
ATOM 784 N N . TRP A 1 98 ? 29.312 41.844 23.25 1 79.62 98 TRP A N 1
ATOM 785 C CA . TRP A 1 98 ? 28.359 42.906 22.938 1 79.62 98 TRP A CA 1
ATOM 786 C C . TRP A 1 98 ? 29.016 44.25 22.984 1 79.62 98 TRP A C 1
ATOM 788 O O . TRP A 1 98 ? 28.688 45.156 22.188 1 79.62 98 TRP A O 1
ATOM 798 N N . SER A 1 99 ? 29.891 44.375 23.922 1 71.88 99 SER A N 1
ATOM 799 C CA . SER A 1 99 ? 30.562 45.688 24.078 1 71.88 99 SER A CA 1
ATOM 800 C C . SER A 1 99 ? 31.516 45.938 22.922 1 71.88 99 SER A C 1
ATOM 802 O O . SER A 1 99 ? 31.797 47.094 22.594 1 71.88 99 SER A O 1
ATOM 804 N N . SER A 1 100 ? 32 44.969 22.438 1 63.88 100 SER A N 1
ATOM 805 C CA . SER A 1 100 ? 32.969 45.156 21.359 1 63.88 100 SER A CA 1
ATOM 806 C C . SER A 1 100 ? 32.281 45.562 20.062 1 63.88 100 SER A C 1
ATOM 808 O O . SER A 1 100 ? 32.938 45.969 19.109 1 63.88 100 SER A O 1
ATOM 810 N N . ALA A 1 101 ? 30.984 45.344 20.047 1 56.88 101 ALA A N 1
ATOM 811 C CA . ALA A 1 101 ? 30.266 45.688 18.812 1 56.88 101 ALA A CA 1
ATOM 812 C C . ALA A 1 101 ? 29.969 47.188 18.734 1 56.88 101 ALA A C 1
ATOM 814 O O . ALA A 1 101 ? 29.328 47.75 19.625 1 56.88 101 ALA A O 1
ATOM 815 N N . SER A 1 102 ? 30.844 47.969 18.312 1 58.38 102 SER A N 1
ATOM 816 C CA . SER A 1 102 ? 30.578 49.375 18.031 1 58.38 102 SER A CA 1
ATOM 817 C C . SER A 1 102 ? 30.125 49.594 16.594 1 58.38 102 SER A C 1
ATOM 819 O O . SER A 1 102 ? 30.406 48.75 15.727 1 58.38 102 SER A O 1
ATOM 821 N N . SER A 1 103 ? 28.969 50.125 16.422 1 57.28 103 SER A N 1
ATOM 822 C CA . SER A 1 103 ? 28.531 50.469 15.07 1 57.28 103 SER A CA 1
ATOM 823 C C . SER A 1 103 ? 28.844 51.906 14.742 1 57.28 103 SER A C 1
ATOM 825 O O . SER A 1 103 ? 28.984 52.75 15.641 1 57.28 103 SER A O 1
ATOM 827 N N . ARG A 1 104 ? 29.312 52.219 13.531 1 60.34 104 ARG A N 1
ATOM 828 C CA . ARG A 1 104 ? 29.562 53.562 13.023 1 60.34 104 ARG A CA 1
ATOM 829 C C . ARG A 1 104 ? 28.609 53.906 11.875 1 60.34 104 ARG A C 1
ATOM 831 O O . ARG A 1 104 ? 28.266 53.031 11.078 1 60.34 104 ARG A O 1
ATOM 838 N N . ILE A 1 105 ? 27.812 54.781 12.102 1 53.53 105 ILE A N 1
ATOM 839 C CA . ILE A 1 105 ? 26.953 55.25 11.016 1 53.53 105 ILE A CA 1
ATOM 840 C C . ILE A 1 105 ? 27.812 55.969 9.969 1 53.53 105 ILE A C 1
ATOM 842 O O . ILE A 1 105 ? 28.641 56.812 10.305 1 53.53 105 ILE A O 1
ATOM 846 N N . MET A 1 106 ? 27.875 55.438 8.828 1 62.84 106 MET A N 1
ATOM 847 C CA . MET A 1 106 ? 28.531 56.156 7.723 1 62.84 106 MET A CA 1
ATOM 848 C C . MET A 1 106 ? 27.625 57.25 7.164 1 62.84 106 MET A C 1
ATOM 850 O O . MET A 1 106 ? 26.531 56.938 6.676 1 62.84 106 MET A O 1
ATOM 854 N N . VAL A 1 107 ? 27.828 58.406 7.555 1 60.44 107 VAL A N 1
ATOM 855 C CA . VAL A 1 107 ? 27.109 59.531 6.941 1 60.44 107 VAL A CA 1
ATOM 856 C C . VAL A 1 107 ? 28 60.219 5.914 1 60.44 107 VAL A C 1
ATOM 858 O O . VAL A 1 107 ? 29.094 60.719 6.25 1 60.44 107 VAL A O 1
ATOM 861 N N . ASN A 1 108 ? 27.578 60.375 4.617 1 66 108 ASN A N 1
ATOM 862 C CA . ASN A 1 108 ? 28.234 61.031 3.488 1 66 108 ASN A CA 1
ATOM 863 C C . ASN A 1 108 ? 29.703 60.625 3.393 1 66 108 ASN A C 1
ATOM 865 O O . ASN A 1 108 ? 30.562 61.5 3.174 1 66 108 ASN A O 1
ATOM 869 N N . GLY A 1 109 ? 30.031 59.312 3.695 1 64.81 109 GLY A N 1
ATOM 870 C CA . GLY A 1 109 ? 31.391 58.812 3.494 1 64.81 109 GLY A CA 1
ATOM 871 C C . GLY A 1 109 ? 32.25 58.906 4.738 1 64.81 109 GLY A C 1
ATOM 872 O O . GLY A 1 109 ? 33.406 58.438 4.746 1 64.81 109 GLY A O 1
ATOM 873 N N . GLN A 1 110 ? 31.859 59.75 5.562 1 65.44 110 GLN A N 1
ATOM 874 C CA . GLN A 1 110 ? 32.625 59.906 6.789 1 65.44 110 GLN A CA 1
ATOM 875 C C . GLN A 1 110 ? 32.062 59.031 7.918 1 65.44 110 GLN A C 1
ATOM 877 O O . GLN A 1 110 ? 30.859 59 8.117 1 65.44 110 GLN A O 1
ATOM 882 N N . LEU A 1 111 ? 32.906 58.219 8.414 1 64.38 111 LEU A N 1
ATOM 883 C CA . LEU A 1 111 ? 32.531 57.344 9.516 1 64.38 111 LEU A CA 1
ATOM 884 C C . LEU A 1 111 ? 32.281 58.125 10.781 1 64.38 111 LEU A C 1
ATOM 886 O O . LEU A 1 111 ? 33.062 59 11.164 1 64.38 111 LEU A O 1
ATOM 890 N N . GLY A 1 112 ? 31.094 58.219 11.211 1 61.19 112 GLY A N 1
ATOM 891 C CA . GLY A 1 112 ? 30.781 58.938 12.453 1 61.19 112 GLY A CA 1
ATOM 892 C C . GLY A 1 112 ? 31.391 58.25 13.672 1 61.19 112 GLY A C 1
ATOM 893 O O . GLY A 1 112 ? 32.188 57.312 13.547 1 61.19 112 GLY A O 1
ATOM 894 N N . ALA A 1 113 ? 31.266 58.906 14.758 1 64.19 113 ALA A N 1
ATOM 895 C CA . ALA A 1 113 ? 31.781 58.375 16.016 1 64.19 113 ALA A CA 1
ATOM 896 C C . ALA A 1 113 ? 31.141 57.031 16.344 1 64.19 113 ALA A C 1
ATOM 898 O O . ALA A 1 113 ? 29.984 56.781 16.016 1 64.19 113 ALA A O 1
ATOM 899 N N . PRO A 1 114 ? 31.938 56.062 16.75 1 59.66 114 PRO A N 1
ATOM 900 C CA . PRO A 1 114 ? 31.391 54.75 17.125 1 59.66 114 PRO A CA 1
ATOM 901 C C . PRO A 1 114 ? 30.375 54.844 18.266 1 59.66 114 PRO A C 1
ATOM 903 O O . PRO A 1 114 ? 30.516 55.656 19.172 1 59.66 114 PRO A O 1
ATOM 906 N N . PHE A 1 115 ? 29.172 54.594 18.031 1 59.25 115 PHE A N 1
ATOM 907 C CA . PHE A 1 115 ? 28.234 54.531 19.141 1 59.25 115 PHE A CA 1
ATOM 908 C C . PHE A 1 115 ? 28.047 53.094 19.609 1 59.25 115 PHE A C 1
ATOM 910 O O . PHE A 1 115 ? 28.016 52.156 18.781 1 59.25 115 PHE A O 1
ATOM 917 N N . PHE A 1 116 ? 28.25 53 20.953 1 58 116 PHE A N 1
ATOM 918 C CA . PHE A 1 116 ? 28.141 51.688 21.594 1 58 116 PHE A CA 1
ATOM 919 C C . PHE A 1 116 ? 26.688 51.312 21.812 1 58 116 PHE A C 1
ATOM 921 O O . PHE A 1 116 ? 25.875 52.125 22.234 1 58 116 PHE A O 1
ATOM 928 N N . HIS A 1 117 ? 26.406 50.219 21.297 1 63.56 117 HIS A N 1
ATOM 929 C CA . HIS A 1 117 ? 25.031 49.719 21.391 1 63.56 117 HIS A CA 1
ATOM 930 C C . HIS A 1 117 ? 24.703 49.281 22.812 1 63.56 117 HIS A C 1
ATOM 932 O O . HIS A 1 117 ? 25.609 48.875 23.562 1 63.56 117 HIS A O 1
ATOM 938 N N . GLN A 1 118 ? 23.609 49.75 23.422 1 73.56 118 GLN A N 1
ATOM 939 C CA . GLN A 1 118 ? 23.172 49.25 24.719 1 73.56 118 GLN A CA 1
ATOM 940 C C . GLN A 1 118 ? 22.016 48.281 24.562 1 73.56 118 GLN A C 1
ATOM 942 O O . GLN A 1 118 ? 21.406 47.875 25.562 1 73.56 118 GLN A O 1
ATOM 947 N N . LYS A 1 119 ? 21.734 47.938 23.359 1 82.56 119 LYS A N 1
ATOM 948 C CA . LYS A 1 119 ? 20.625 47.031 23.125 1 82.56 119 LYS A CA 1
ATOM 949 C C . LYS A 1 119 ? 20.828 46.219 21.844 1 82.56 119 LYS A C 1
ATOM 951 O O . LYS A 1 119 ? 21.672 46.562 21.016 1 82.56 119 LYS A O 1
ATOM 956 N N . GLY A 1 120 ? 20.109 45.156 21.844 1 85.56 120 GLY A N 1
ATOM 957 C CA . GLY A 1 120 ? 20.016 44.406 20.609 1 85.56 120 GLY A CA 1
ATOM 958 C C . GLY A 1 120 ? 20.875 43.156 20.609 1 85.56 120 GLY A C 1
ATOM 959 O O . GLY A 1 120 ? 21.906 43.125 21.281 1 85.56 120 GLY A O 1
ATOM 960 N N . LEU A 1 121 ? 20.438 42.156 19.891 1 85.62 121 LEU A N 1
ATOM 961 C CA . LEU A 1 121 ? 21.172 40.906 19.641 1 85.62 121 LEU A CA 1
ATOM 962 C C . LEU A 1 121 ? 21.625 40.844 18.188 1 85.62 121 LEU A C 1
ATOM 964 O O . LEU A 1 121 ? 20.922 41.312 17.281 1 85.62 121 LEU A O 1
ATOM 968 N N . ARG A 1 122 ? 22.719 40.406 17.984 1 78.5 122 ARG A N 1
ATOM 969 C CA . ARG A 1 122 ? 23.297 40.344 16.641 1 78.5 122 ARG A CA 1
ATOM 970 C C . ARG A 1 122 ? 22.609 39.281 15.797 1 78.5 122 ARG A C 1
ATOM 972 O O . ARG A 1 122 ? 22.516 38.125 16.203 1 78.5 122 ARG A O 1
ATOM 979 N N . GLN A 1 123 ? 22.156 39.844 14.672 1 75.38 123 GLN A N 1
ATOM 980 C CA . GLN A 1 123 ? 21.547 38.906 13.742 1 75.38 123 GLN A CA 1
ATOM 981 C C . GLN A 1 123 ? 22.594 38.062 13.023 1 75.38 123 GLN A C 1
ATOM 983 O O . GLN A 1 123 ? 23.672 38.562 12.695 1 75.38 123 GLN A O 1
ATOM 988 N N . GLY A 1 124 ? 22.484 36.844 12.789 1 75.81 124 GLY A N 1
ATOM 989 C CA . GLY A 1 124 ? 23.438 35.969 12.133 1 75.81 124 GLY A CA 1
ATOM 990 C C . GLY A 1 124 ? 24.312 35.188 13.109 1 75.81 124 GLY A C 1
ATOM 991 O O . GLY A 1 124 ? 24.984 34.25 12.734 1 75.81 124 GLY A O 1
ATOM 992 N N . ASP A 1 125 ? 24.281 35.75 14.328 1 81.5 125 ASP A N 1
ATOM 993 C CA . ASP A 1 125 ? 25.031 35.062 15.383 1 81.5 125 ASP A CA 1
ATOM 994 C C . ASP A 1 125 ? 24.281 33.812 15.867 1 81.5 125 ASP A C 1
ATOM 996 O O . ASP A 1 125 ? 23.078 33.875 16.156 1 81.5 125 ASP A O 1
ATOM 1000 N N . PRO A 1 126 ? 25.016 32.656 15.969 1 85.25 126 PRO A N 1
ATOM 1001 C CA . PRO A 1 126 ? 24.359 31.406 16.328 1 85.25 126 PRO A CA 1
ATOM 1002 C C . PRO A 1 126 ? 23.75 31.422 17.719 1 85.25 126 PRO A C 1
ATOM 1004 O O . PRO A 1 126 ? 22.812 30.672 18.016 1 85.25 126 PRO A O 1
ATOM 1007 N N . VAL A 1 127 ? 24.219 32.219 18.609 1 87.94 127 VAL A N 1
ATOM 1008 C CA . VAL A 1 127 ? 23.781 32.219 20 1 87.94 127 VAL A CA 1
ATOM 1009 C C . VAL A 1 127 ? 22.594 33.156 20.156 1 87.94 127 VAL A C 1
ATOM 1011 O O . VAL A 1 127 ? 21.766 33 21.062 1 87.94 127 VAL A O 1
ATOM 1014 N N . SER A 1 128 ? 22.469 34.156 19.297 1 87.81 128 SER A N 1
ATOM 1015 C CA . SER A 1 128 ? 21.484 35.25 19.406 1 87.81 128 SER A CA 1
ATOM 1016 C C . SER A 1 128 ? 20.062 34.688 19.422 1 87.81 128 SER A C 1
ATOM 1018 O O . SER A 1 128 ? 19.25 35.125 20.25 1 87.81 128 SER A O 1
ATOM 1020 N N . PRO A 1 129 ? 19.734 33.781 18.547 1 88.56 129 PRO A N 1
ATOM 1021 C CA . PRO A 1 129 ? 18.359 33.25 18.578 1 88.56 129 PRO A CA 1
ATOM 1022 C C . PRO A 1 129 ? 18.031 32.562 19.906 1 88.56 129 PRO A C 1
ATOM 1024 O O . PRO A 1 129 ? 16.906 32.656 20.391 1 88.56 129 PRO A O 1
ATOM 1027 N N . MET A 1 130 ? 18.938 31.891 20.484 1 90.62 130 MET A N 1
ATOM 1028 C CA . MET A 1 130 ? 18.734 31.203 21.75 1 90.62 130 MET A CA 1
ATOM 1029 C C . MET A 1 130 ? 18.562 32.219 22.891 1 90.62 130 MET A C 1
ATOM 1031 O O . MET A 1 130 ? 17.734 32 23.781 1 90.62 130 MET A O 1
ATOM 1035 N N . LEU A 1 131 ? 19.375 33.188 22.812 1 90.19 131 LEU A N 1
ATOM 1036 C CA . LEU A 1 131 ? 19.25 34.25 23.812 1 90.19 131 LEU A CA 1
ATOM 1037 C C . LEU A 1 131 ? 17.922 34.969 23.703 1 90.19 131 LEU A C 1
ATOM 1039 O O . LEU A 1 131 ? 17.328 35.344 24.719 1 90.19 131 LEU A O 1
ATOM 1043 N N . PHE A 1 132 ? 17.547 35.188 22.531 1 90.94 132 PHE A N 1
ATOM 1044 C CA . PHE A 1 132 ? 16.25 35.812 22.328 1 90.94 132 PHE A CA 1
ATOM 1045 C C . PHE A 1 132 ? 15.133 34.969 22.922 1 90.94 132 PHE A C 1
ATOM 1047 O O . PHE A 1 132 ? 14.203 35.469 23.547 1 90.94 132 PHE A O 1
ATOM 1054 N N . THR A 1 133 ? 15.227 33.656 22.641 1 91.25 133 THR A N 1
ATOM 1055 C CA . THR A 1 133 ? 14.266 32.719 23.188 1 91.25 133 THR A CA 1
ATOM 1056 C C . THR A 1 133 ? 14.211 32.844 24.719 1 91.25 133 THR A C 1
ATOM 1058 O O . THR A 1 133 ? 13.133 32.781 25.312 1 91.25 133 THR A O 1
ATOM 1061 N N . LEU A 1 134 ? 15.32 33 25.25 1 91.06 134 LEU A N 1
ATOM 1062 C CA . LEU A 1 134 ? 15.391 33.188 26.703 1 91.06 134 LEU A CA 1
ATOM 1063 C C . LEU A 1 134 ? 14.812 34.531 27.109 1 91.06 134 LEU A C 1
ATOM 1065 O O . LEU A 1 134 ? 14.117 34.625 28.109 1 91.06 134 LEU A O 1
ATOM 1069 N N . ALA A 1 135 ? 15.086 35.5 26.328 1 92.31 135 ALA A N 1
ATOM 1070 C CA . ALA A 1 135 ? 14.688 36.875 26.625 1 92.31 135 ALA A CA 1
ATOM 1071 C C . ALA A 1 135 ? 13.164 37 26.688 1 92.31 135 ALA A C 1
ATOM 1073 O O . ALA A 1 135 ? 12.641 37.812 27.453 1 92.31 135 ALA A O 1
ATOM 1074 N N . ILE A 1 136 ? 12.469 36.25 25.906 1 92.56 136 ILE A N 1
ATOM 1075 C CA . ILE A 1 136 ? 11.023 36.406 25.812 1 92.56 136 ILE A CA 1
ATOM 1076 C C . ILE A 1 136 ? 10.336 35.5 26.844 1 92.56 136 ILE A C 1
ATOM 1078 O O . ILE A 1 136 ? 9.172 35.719 27.172 1 92.56 136 ILE A O 1
ATOM 1082 N N . ALA A 1 137 ? 10.953 34.562 27.438 1 91.5 137 ALA A N 1
ATOM 1083 C CA . ALA A 1 137 ? 10.406 33.531 28.312 1 91.5 137 ALA A CA 1
ATOM 1084 C C . ALA A 1 137 ? 9.734 34.156 29.531 1 91.5 137 ALA A C 1
ATOM 1086 O O . ALA A 1 137 ? 8.703 33.656 30 1 91.5 137 ALA A O 1
ATOM 1087 N N . PRO A 1 138 ? 10.227 35.219 30.062 1 93.06 138 PRO A N 1
ATOM 1088 C CA . PRO A 1 138 ? 9.656 35.75 31.297 1 93.06 138 PRO A CA 1
ATOM 1089 C C . PRO A 1 138 ? 8.211 36.219 31.141 1 93.06 138 PRO A C 1
ATOM 1091 O O . PRO A 1 138 ? 7.473 36.312 32.125 1 93.06 138 PRO A O 1
ATOM 1094 N N . VAL A 1 139 ? 7.836 36.562 29.938 1 92.88 139 VAL A N 1
ATOM 1095 C CA . VAL A 1 139 ? 6.438 36.969 29.75 1 92.88 139 VAL A CA 1
ATOM 1096 C C . VAL A 1 139 ? 5.527 35.812 30.156 1 92.88 139 VAL A C 1
ATOM 1098 O O . VAL A 1 139 ? 4.465 36.031 30.734 1 92.88 139 VAL A O 1
ATOM 1101 N N . HIS A 1 140 ? 5.922 34.625 29.812 1 93.38 140 HIS A N 1
ATOM 1102 C CA . HIS A 1 140 ? 5.199 33.438 30.234 1 93.38 140 HIS A CA 1
ATOM 1103 C C . HIS A 1 140 ? 5.117 33.344 31.75 1 93.38 140 HIS A C 1
ATOM 1105 O O . HIS A 1 140 ? 4.051 33.062 32.312 1 93.38 140 HIS A O 1
ATOM 1111 N N . TRP A 1 141 ? 6.227 33.594 32.438 1 93.44 141 TRP A N 1
ATOM 1112 C CA . TRP A 1 141 ? 6.281 33.469 33.875 1 93.44 141 TRP A CA 1
ATOM 1113 C C . TRP A 1 141 ? 5.41 34.531 34.531 1 93.44 141 TRP A C 1
ATOM 1115 O O . TRP A 1 141 ? 4.762 34.281 35.562 1 93.44 141 TRP A O 1
ATOM 1125 N N . LEU A 1 142 ? 5.426 35.656 33.969 1 94.38 142 LEU A N 1
ATOM 1126 C CA . LEU A 1 142 ? 4.602 36.75 34.531 1 94.38 142 LEU A CA 1
ATOM 1127 C C . LEU A 1 142 ? 3.121 36.406 34.438 1 94.38 142 LEU A C 1
ATOM 1129 O O . LEU A 1 142 ? 2.369 36.594 35.375 1 94.38 142 LEU A O 1
ATOM 1133 N N . LEU A 1 143 ? 2.768 35.906 33.312 1 93.69 143 LEU A N 1
ATOM 1134 C CA . LEU A 1 143 ? 1.371 35.531 33.125 1 93.69 143 LEU A CA 1
ATOM 1135 C C . LEU A 1 143 ? 0.972 34.375 34.031 1 93.69 143 LEU A C 1
ATOM 1137 O O . LEU A 1 143 ? -0.14 34.344 34.562 1 93.69 143 LEU A O 1
ATOM 1141 N N . GLU A 1 144 ? 1.844 33.406 34.156 1 91.5 144 GLU A N 1
ATOM 1142 C CA . GLU A 1 144 ? 1.586 32.281 35.031 1 91.5 144 GLU A CA 1
ATOM 1143 C C . GLU A 1 144 ? 1.42 32.75 36.469 1 91.5 144 GLU A C 1
ATOM 1145 O O . GLU A 1 144 ? 0.539 32.25 37.188 1 91.5 144 GLU A O 1
ATOM 1150 N N . LYS A 1 145 ? 2.279 33.594 36.875 1 92.25 145 LYS A N 1
ATOM 1151 C CA . LYS A 1 145 ? 2.213 34.125 38.25 1 92.25 145 LYS A CA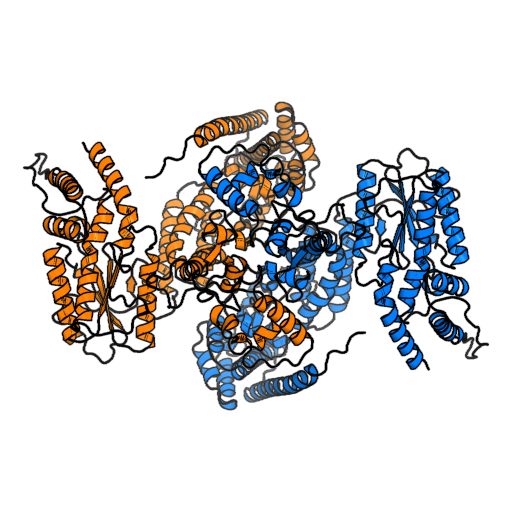 1
ATOM 1152 C C . LYS A 1 145 ? 0.922 34.906 38.469 1 92.25 145 LYS A C 1
ATOM 1154 O O . LYS A 1 145 ? 0.297 34.812 39.531 1 92.25 145 LYS A O 1
ATOM 1159 N N . ALA A 1 146 ? 0.602 35.719 37.469 1 93.5 146 ALA A N 1
ATOM 1160 C CA . ALA A 1 146 ? -0.646 36.469 37.562 1 93.5 146 ALA A CA 1
ATOM 1161 C C . ALA A 1 146 ? -1.845 35.531 37.688 1 93.5 146 ALA A C 1
ATOM 1163 O O . ALA A 1 146 ? -2.805 35.844 38.406 1 93.5 146 ALA A O 1
ATOM 1164 N N . GLY A 1 147 ? -1.832 34.469 37.062 1 90.25 147 GLY A N 1
ATOM 1165 C CA . GLY A 1 147 ? -2.881 33.469 37.188 1 90.25 147 GLY A CA 1
ATOM 1166 C C . GLY A 1 147 ? -2.928 32.812 38.531 1 90.25 147 GLY A C 1
ATOM 1167 O O . GLY A 1 147 ? -4.008 32.594 39.094 1 90.25 147 GLY A O 1
ATOM 1168 N N . SER A 1 148 ? -1.773 32.562 39.062 1 91 148 SER A N 1
ATOM 1169 C CA . SER A 1 148 ? -1.678 31.891 40.344 1 91 148 SER A CA 1
ATOM 1170 C C . SER A 1 148 ? -2.166 32.781 41.5 1 91 148 SER A C 1
ATOM 1172 O O . SER A 1 148 ? -2.719 32.281 42.469 1 91 148 SER A O 1
ATOM 1174 N N . VAL A 1 149 ? -1.997 34.094 41.344 1 92 149 VAL A N 1
ATOM 1175 C CA . VAL A 1 149 ? -2.391 35 42.406 1 92 149 VAL A CA 1
ATOM 1176 C C . VAL A 1 149 ? -3.838 35.438 42.188 1 92 149 VAL A C 1
ATOM 1178 O O . VAL A 1 149 ? -4.379 36.219 43 1 92 149 VAL A O 1
ATOM 1181 N N . GLY A 1 150 ? -4.441 34.969 41.125 1 89.19 150 GLY A N 1
ATOM 1182 C CA . GLY A 1 150 ? -5.855 35.219 40.875 1 89.19 150 GLY A CA 1
ATOM 1183 C C . GLY A 1 150 ? -6.117 36.5 40.125 1 89.19 150 GLY A C 1
ATOM 1184 O O . GLY A 1 150 ? -7.266 36.938 40 1 89.19 150 GLY A O 1
ATOM 1185 N N . ALA A 1 151 ? -5.094 37.125 39.688 1 90.94 151 ALA A N 1
ATOM 1186 C CA . ALA A 1 151 ? -5.254 38.344 38.906 1 90.94 151 ALA A CA 1
ATOM 1187 C C . ALA A 1 151 ? -5.832 38.062 37.531 1 90.94 151 ALA A C 1
ATOM 1189 O O . ALA A 1 151 ? -6.469 38.906 36.906 1 90.94 151 ALA A O 1
ATOM 1190 N N . LEU A 1 152 ? -5.574 36.906 37.062 1 92.38 152 LEU A N 1
ATOM 1191 C CA . LEU A 1 152 ? -6.145 36.406 35.844 1 92.38 152 LEU A CA 1
ATOM 1192 C C . LEU A 1 152 ? -7.059 35.188 36.094 1 92.38 152 LEU A C 1
ATOM 1194 O O . LEU A 1 152 ? -6.766 34.375 36.938 1 92.38 152 LEU A O 1
ATOM 1198 N N . SER A 1 153 ? -8.117 35.188 35.438 1 89.12 153 SER A N 1
ATOM 1199 C CA . SER A 1 153 ? -9.109 34.125 35.656 1 89.12 153 SER A CA 1
ATOM 1200 C C . SER A 1 153 ? -8.672 32.812 35 1 89.12 153 SER A C 1
ATOM 1202 O O . SER A 1 153 ? -7.742 32.781 34.219 1 89.12 153 SER A O 1
ATOM 1204 N N . VAL A 1 154 ? -9.32 31.781 35.5 1 84.25 154 VAL A N 1
ATOM 1205 C CA . VAL A 1 154 ? -9.062 30.453 34.938 1 84.25 154 VAL A CA 1
ATOM 1206 C C . VAL A 1 154 ? -9.844 30.266 33.656 1 84.25 154 VAL A C 1
ATOM 1208 O O . VAL A 1 154 ? -11.047 30.531 33.594 1 84.25 154 VAL A O 1
ATOM 1211 N N . LEU A 1 155 ? -9.172 30.016 32.594 1 87 155 LEU A N 1
ATOM 1212 C CA . LEU A 1 155 ? -9.781 29.703 31.312 1 87 155 LEU A CA 1
ATOM 1213 C C . LEU A 1 155 ? -9.789 28.203 31.062 1 87 155 LEU A C 1
ATOM 1215 O O . LEU A 1 155 ? -8.953 27.484 31.609 1 87 155 LEU A O 1
ATOM 1219 N N . ARG A 1 156 ? -10.773 27.703 30.281 1 85.69 156 ARG A N 1
ATOM 1220 C CA . ARG A 1 156 ? -10.789 26.312 29.844 1 85.69 156 ARG A CA 1
ATOM 1221 C C . ARG A 1 156 ? -9.766 26.078 28.734 1 85.69 156 ARG A C 1
ATOM 1223 O O . ARG A 1 156 ? -10.078 26.25 27.562 1 85.69 156 ARG A O 1
ATOM 1230 N N . LEU A 1 157 ? -8.664 25.75 29.188 1 89.38 157 LEU A N 1
ATOM 1231 C CA . LEU A 1 157 ? -7.574 25.5 28.25 1 89.38 157 LEU A CA 1
ATOM 1232 C C . LEU A 1 157 ? -7.234 24.016 28.188 1 89.38 157 LEU A C 1
ATOM 1234 O O . LEU A 1 157 ? -7.676 23.234 29.047 1 89.38 157 LEU A O 1
ATOM 1238 N N . PRO A 1 158 ? -6.547 23.609 27.109 1 89 158 PRO A N 1
ATOM 1239 C CA . PRO A 1 158 ? -6.059 22.234 27.062 1 89 158 PRO A CA 1
ATOM 1240 C C . PRO A 1 158 ? -5.227 21.859 28.281 1 89 158 PRO A C 1
ATOM 1242 O O . PRO A 1 158 ? -4.891 22.719 29.094 1 89 158 PRO A O 1
ATOM 1245 N N . PRO A 1 159 ? -4.891 20.625 28.391 1 83.56 159 PRO A N 1
ATOM 1246 C CA . PRO A 1 159 ? -4.227 20.141 29.609 1 83.56 159 PRO A CA 1
ATOM 1247 C C . PRO A 1 159 ? -2.943 20.906 29.922 1 83.56 159 PRO A C 1
ATOM 1249 O O . PRO A 1 159 ? -2.586 21.047 31.094 1 83.56 159 PRO A O 1
ATOM 1252 N N . SER A 1 160 ? -2.254 21.422 29 1 85.12 160 SER A N 1
ATOM 1253 C CA . SER A 1 160 ? -1.02 22.156 29.234 1 85.12 160 SER A CA 1
ATOM 1254 C C . SER A 1 160 ? -1.303 23.5 29.891 1 85.12 160 SER A C 1
ATOM 1256 O O . SER A 1 160 ? -0.421 24.094 30.516 1 85.12 160 SER A O 1
ATOM 1258 N N . ARG A 1 161 ? -2.449 24.031 29.734 1 86.62 161 ARG A N 1
ATOM 1259 C CA . ARG A 1 161 ? -2.973 25.234 30.359 1 86.62 161 ARG A CA 1
ATOM 1260 C C . ARG A 1 161 ? -2.078 26.438 30.078 1 86.62 161 ARG A C 1
ATOM 1262 O O . ARG A 1 161 ? -1.787 27.234 30.969 1 86.62 161 ARG A O 1
ATOM 1269 N N . LEU A 1 162 ? -1.651 26.484 28.891 1 90.75 162 LEU A N 1
ATOM 1270 C CA . LEU A 1 162 ? -0.809 27.609 28.484 1 90.75 162 LEU A CA 1
ATOM 1271 C C . LEU A 1 162 ? -1.657 28.828 28.109 1 90.75 162 LEU A C 1
ATOM 1273 O O . LEU A 1 162 ? -2.543 28.719 27.266 1 90.75 162 LEU A O 1
ATOM 1277 N N . ARG A 1 163 ? -1.317 29.891 28.672 1 92.88 163 ARG A N 1
ATOM 1278 C CA . ARG A 1 163 ? -2.029 31.125 28.344 1 92.88 163 ARG A CA 1
ATOM 1279 C C . ARG A 1 163 ? -1.399 31.828 27.141 1 92.88 163 ARG A C 1
ATOM 1281 O O . ARG A 1 163 ? -2.043 32.656 26.5 1 92.88 163 ARG A O 1
ATOM 1288 N N . ILE A 1 164 ? -0.159 31.484 26.938 1 94.69 164 ILE A N 1
ATOM 1289 C CA . ILE A 1 164 ? 0.567 32.156 25.875 1 94.69 164 ILE A CA 1
ATOM 1290 C C . ILE A 1 164 ? 1.343 31.125 25.047 1 94.69 164 ILE A C 1
ATOM 1292 O O . ILE A 1 164 ? 1.799 30.109 25.594 1 94.69 164 ILE A O 1
ATOM 1296 N N . SER A 1 165 ? 1.341 31.25 23.766 1 95.56 165 SER A N 1
ATOM 1297 C CA . SER A 1 165 ? 2.166 30.484 22.828 1 95.56 165 SER A CA 1
ATOM 1298 C C . SER A 1 165 ? 3.139 31.391 22.094 1 95.56 165 SER A C 1
ATOM 1300 O O . SER A 1 165 ? 2.73 32.375 21.469 1 95.56 165 SER A O 1
ATOM 1302 N N . LEU A 1 166 ? 4.41 31.031 22.219 1 93.5 166 LEU A N 1
ATOM 1303 C CA . LEU A 1 166 ? 5.449 31.906 21.688 1 93.5 166 LEU A CA 1
ATOM 1304 C C . LEU A 1 166 ? 6.262 31.203 20.609 1 93.5 166 LEU A C 1
ATOM 1306 O O . LEU A 1 166 ? 6.629 30.031 20.781 1 93.5 166 LEU A O 1
ATOM 1310 N N . TYR A 1 167 ? 6.434 31.859 19.484 1 92.12 167 TYR A N 1
ATOM 1311 C CA . TYR A 1 167 ? 7.379 31.438 18.453 1 92.12 167 TYR A CA 1
ATOM 1312 C C . TYR A 1 167 ? 8.141 32.625 17.891 1 92.12 167 TYR A C 1
ATOM 1314 O O . TYR A 1 167 ? 7.602 33.375 17.078 1 92.12 167 TYR A O 1
ATOM 1322 N N . ALA A 1 168 ? 9.383 32.781 18.234 1 84.62 168 ALA A N 1
ATOM 1323 C CA . ALA A 1 168 ? 10.18 33.969 17.906 1 84.62 168 ALA A CA 1
ATOM 1324 C C . ALA A 1 168 ? 9.469 35.25 18.344 1 84.62 168 ALA A C 1
ATOM 1326 O O . ALA A 1 168 ? 9.156 35.438 19.516 1 84.62 168 ALA A O 1
ATOM 1327 N N . ASP A 1 169 ? 9.109 36.062 17.344 1 84.19 169 ASP A N 1
ATOM 1328 C CA . ASP A 1 169 ? 8.5 37.344 17.672 1 84.19 169 ASP A CA 1
ATOM 1329 C C . ASP A 1 169 ? 6.977 37.281 17.578 1 84.19 169 ASP A C 1
ATOM 1331 O O . ASP A 1 169 ? 6.289 38.281 17.797 1 84.19 169 ASP A O 1
ATOM 1335 N N . ASP A 1 170 ? 6.457 36.031 17.297 1 89.88 170 ASP A N 1
ATOM 1336 C CA . ASP A 1 170 ? 5.012 35.844 17.234 1 89.88 170 ASP A CA 1
ATOM 1337 C C . ASP A 1 170 ? 4.473 35.281 18.547 1 89.88 170 ASP A C 1
ATOM 1339 O O . ASP A 1 170 ? 5 34.312 19.078 1 89.88 170 ASP A O 1
ATOM 1343 N N . ALA A 1 171 ? 3.535 36 19.125 1 93.31 171 ALA A N 1
ATOM 1344 C CA . ALA A 1 171 ? 2.932 35.531 20.375 1 93.31 171 ALA A CA 1
ATOM 1345 C C . ALA A 1 171 ? 1.41 35.469 20.25 1 93.31 171 ALA A C 1
ATOM 1347 O O . ALA A 1 171 ? 0.792 36.344 19.625 1 93.31 171 ALA A O 1
ATOM 1348 N N . ALA A 1 172 ? 0.844 34.438 20.734 1 96.19 172 ALA A N 1
ATOM 1349 C CA . ALA A 1 172 ? -0.604 34.281 20.844 1 96.19 172 ALA A CA 1
ATOM 1350 C C . ALA A 1 172 ? -1.037 34.125 22.297 1 96.19 172 ALA A C 1
ATOM 1352 O O . ALA A 1 172 ? -0.598 33.188 22.984 1 96.19 172 ALA A O 1
ATOM 1353 N N . LEU A 1 173 ? -1.834 35.062 22.766 1 96.25 173 LEU A N 1
ATOM 1354 C CA . LEU A 1 173 ? -2.254 35.062 24.156 1 96.25 173 LEU A CA 1
ATOM 1355 C C . LEU A 1 173 ? -3.764 34.906 24.281 1 96.25 173 LEU A C 1
ATOM 1357 O O . LEU A 1 173 ? -4.523 35.5 23.516 1 96.25 173 LEU A O 1
ATOM 1361 N N . PHE A 1 174 ? -4.191 34.062 25.203 1 96.62 174 PHE A N 1
ATOM 1362 C CA . PHE A 1 174 ? -5.605 33.875 25.484 1 96.62 174 PHE A CA 1
ATOM 1363 C C . PHE A 1 174 ? -6.02 34.656 26.734 1 96.62 174 PHE A C 1
ATOM 1365 O O . PHE A 1 174 ? -5.387 34.531 27.781 1 96.62 174 PHE A O 1
ATOM 1372 N N . ILE A 1 175 ? -7.066 35.438 26.578 1 95.25 175 ILE A N 1
ATOM 1373 C CA . ILE A 1 175 ? -7.512 36.344 27.641 1 95.25 175 ILE A CA 1
ATOM 1374 C C . ILE A 1 175 ? -9.023 36.219 27.828 1 95.25 175 ILE A C 1
ATOM 1376 O O . ILE A 1 175 ? -9.758 36.094 26.844 1 95.25 175 ILE A O 1
ATOM 1380 N N . ALA A 1 176 ? -9.438 36.219 29.078 1 95.19 176 ALA A N 1
ATOM 1381 C CA . ALA A 1 176 ? -10.867 36.312 29.328 1 95.19 176 ALA A CA 1
ATOM 1382 C C . ALA A 1 176 ? -11.367 37.719 29.062 1 95.19 176 ALA A C 1
ATOM 1384 O O . ALA A 1 176 ? -10.68 38.719 29.375 1 95.19 176 ALA A O 1
ATOM 1385 N N . PRO A 1 177 ? -12.562 37.875 28.531 1 94.69 177 PRO A N 1
ATOM 1386 C CA . PRO A 1 177 ? -13.078 39.188 28.188 1 94.69 177 PRO A CA 1
ATOM 1387 C C . PRO A 1 177 ? -13.688 39.906 29.391 1 94.69 177 PRO A C 1
ATOM 1389 O O . PRO A 1 177 ? -14.883 40.25 29.375 1 94.69 177 PRO A O 1
ATOM 1392 N N . THR A 1 178 ? -12.922 40.25 30.344 1 93.75 178 THR A N 1
ATOM 1393 C CA . THR A 1 178 ? -13.305 41.031 31.516 1 93.75 178 THR A CA 1
ATOM 1394 C C . THR A 1 178 ? -12.375 42.219 31.688 1 93.75 178 THR A C 1
ATOM 1396 O O . THR A 1 178 ? -11.203 42.188 31.297 1 93.75 178 THR A O 1
ATOM 1399 N N . PRO A 1 179 ? -12.891 43.312 32.25 1 92.94 179 PRO A N 1
ATOM 1400 C CA . PRO A 1 179 ? -12.062 44.5 32.406 1 92.94 179 PRO A CA 1
ATOM 1401 C C . PRO A 1 179 ? -10.805 44.25 33.25 1 92.94 179 PRO A C 1
ATOM 1403 O O . PRO A 1 179 ? -9.734 44.75 32.938 1 92.94 179 PRO A O 1
ATOM 1406 N N . GLN A 1 180 ? -10.945 43.469 34.219 1 92 180 GLN A N 1
ATOM 1407 C CA . GLN A 1 180 ? -9.82 43.188 35.062 1 92 180 GLN A CA 1
ATOM 1408 C C . GLN A 1 180 ? -8.719 42.438 34.312 1 92 180 GLN A C 1
ATOM 1410 O O . GLN A 1 180 ? -7.535 42.781 34.438 1 92 180 GLN A O 1
ATOM 1415 N N . GLU A 1 181 ? -9.078 41.438 33.562 1 93.75 181 GLU A N 1
ATOM 1416 C CA . GLU A 1 181 ? -8.125 40.656 32.781 1 93.75 181 GLU A CA 1
ATOM 1417 C C . GLU A 1 181 ? -7.414 41.5 31.734 1 93.75 181 GLU A C 1
ATOM 1419 O O . GLU A 1 181 ? -6.215 41.344 31.5 1 93.75 181 GLU A O 1
ATOM 1424 N N . ILE A 1 182 ? -8.156 42.281 31.109 1 94.25 182 ILE A N 1
ATOM 1425 C CA . ILE A 1 182 ? -7.613 43.156 30.062 1 94.25 182 ILE A CA 1
ATOM 1426 C C . ILE A 1 182 ? -6.602 44.125 30.672 1 94.25 182 ILE A C 1
ATOM 1428 O O . ILE A 1 182 ? -5.5 44.281 30.125 1 94.25 182 ILE A O 1
ATOM 1432 N N . GLU A 1 183 ? -6.977 44.719 31.734 1 93.56 183 GLU A N 1
ATOM 1433 C CA . GLU A 1 183 ? -6.094 45.688 32.406 1 93.56 183 GLU A CA 1
ATOM 1434 C C . GLU A 1 183 ? -4.832 45 32.906 1 93.56 183 GLU A C 1
ATOM 1436 O O . GLU A 1 183 ? -3.729 45.531 32.781 1 93.56 183 GLU A O 1
ATOM 1441 N N . THR A 1 184 ? -5.043 43.906 33.531 1 94.62 184 THR A N 1
ATOM 1442 C CA . THR A 1 184 ? -3.91 43.156 34.062 1 94.62 184 THR A CA 1
ATOM 1443 C C . THR A 1 184 ? -2.951 42.75 32.938 1 94.62 184 THR A C 1
ATOM 1445 O O . THR A 1 184 ? -1.734 42.875 33.062 1 94.62 184 THR A O 1
ATOM 1448 N N . THR A 1 185 ? -3.494 42.219 31.859 1 94.25 185 THR A N 1
ATOM 1449 C CA . THR A 1 185 ? -2.682 41.812 30.719 1 94.25 185 THR A CA 1
ATOM 1450 C C . THR A 1 185 ? -1.933 43 30.141 1 94.25 185 THR A C 1
ATOM 1452 O O . THR A 1 185 ? -0.749 42.906 29.812 1 94.25 185 THR A O 1
ATOM 1455 N N . LYS A 1 186 ? -2.594 44.094 29.984 1 93.31 186 LYS A N 1
ATOM 1456 C CA . LYS A 1 186 ? -1.986 45.344 29.5 1 93.31 186 LYS A CA 1
ATOM 1457 C C . LYS A 1 186 ? -0.801 45.75 30.359 1 93.31 186 LYS A C 1
ATOM 1459 O O . LYS A 1 186 ? 0.259 46.125 29.844 1 93.31 186 LYS A O 1
ATOM 1464 N N . GLU A 1 187 ? -0.962 45.688 31.578 1 93.56 187 GLU A N 1
ATOM 1465 C CA . GLU A 1 187 ? 0.081 46.094 32.5 1 93.56 187 GLU A CA 1
ATOM 1466 C C . GLU A 1 187 ? 1.266 45.125 32.469 1 93.56 187 GLU A C 1
ATOM 1468 O O . GLU A 1 187 ? 2.42 45.562 32.531 1 93.56 187 GLU A O 1
ATOM 1473 N N . ILE A 1 188 ? 0.951 43.906 32.406 1 94.81 188 ILE A N 1
ATOM 1474 C CA . ILE A 1 188 ? 2.006 42.906 32.344 1 94.81 188 ILE A CA 1
ATOM 1475 C C . ILE A 1 188 ? 2.85 43.125 31.078 1 94.81 188 ILE A C 1
ATOM 1477 O O . ILE A 1 188 ? 4.082 43.125 31.141 1 94.81 188 ILE A O 1
ATOM 1481 N N . LEU A 1 189 ? 2.197 43.344 29.953 1 93.19 189 LEU A N 1
ATOM 1482 C CA . LEU A 1 189 ? 2.896 43.562 28.703 1 93.19 189 LEU A CA 1
ATOM 1483 C C . LEU A 1 189 ? 3.695 44.875 28.734 1 93.19 189 LEU A C 1
ATOM 1485 O O . LEU A 1 189 ? 4.801 44.938 28.188 1 93.19 189 LEU A O 1
ATOM 1489 N N . ARG A 1 190 ? 3.148 45.812 29.359 1 91.88 190 ARG A N 1
ATOM 1490 C CA . ARG A 1 190 ? 3.838 47.094 29.5 1 91.88 190 ARG A CA 1
ATOM 1491 C C . ARG A 1 190 ? 5.102 46.938 30.344 1 91.88 190 ARG A C 1
ATOM 1493 O O . ARG A 1 190 ? 6.172 47.406 29.953 1 91.88 190 ARG A O 1
ATOM 1500 N N . VAL A 1 191 ? 4.93 46.344 31.469 1 94.06 191 VAL A N 1
ATOM 1501 C CA . VAL A 1 191 ? 6.051 46.156 32.375 1 94.06 191 VAL A CA 1
ATOM 1502 C C . VAL A 1 191 ? 7.125 45.312 31.719 1 94.06 191 VAL A C 1
ATOM 1504 O O . VAL A 1 191 ? 8.312 45.625 31.781 1 94.06 191 VAL A O 1
ATOM 1507 N N . PHE A 1 192 ? 6.684 44.281 31.156 1 94.44 192 PHE A N 1
ATOM 1508 C CA . PHE A 1 192 ? 7.609 43.406 30.453 1 94.44 192 PHE A CA 1
ATOM 1509 C C . PHE A 1 192 ? 8.328 44.125 29.344 1 94.44 192 PHE A C 1
ATOM 1511 O O . PHE A 1 192 ? 9.547 44.031 29.203 1 94.44 192 PHE A O 1
ATOM 1518 N N . GLY A 1 193 ? 7.605 44.812 28.531 1 93.19 193 GLY A N 1
ATOM 1519 C CA . GLY A 1 193 ? 8.18 45.594 27.438 1 93.19 193 GLY A CA 1
ATOM 1520 C C . GLY A 1 193 ? 9.18 46.625 27.891 1 93.19 193 GLY A C 1
ATOM 1521 O O . GLY A 1 193 ? 10.234 46.781 27.281 1 93.19 193 GLY A O 1
ATOM 1522 N N . SER A 1 194 ? 8.828 47.281 28.922 1 91.94 194 SER A N 1
ATOM 1523 C CA . SER A 1 194 ? 9.695 48.344 29.453 1 91.94 194 SER A CA 1
ATOM 1524 C C . SER A 1 194 ? 10.984 47.75 30.016 1 91.94 194 SER A C 1
ATOM 1526 O O . SER A 1 194 ? 12.055 48.344 29.875 1 91.94 194 SER A O 1
ATOM 1528 N N . ALA A 1 195 ? 10.836 46.656 30.625 1 93.19 195 ALA A N 1
ATOM 1529 C CA . ALA A 1 195 ? 12 46.031 31.25 1 93.19 195 ALA A CA 1
ATOM 1530 C C . ALA A 1 195 ? 12.891 45.375 30.203 1 93.19 195 ALA A C 1
ATOM 1532 O O . ALA A 1 195 ? 14.117 45.469 30.266 1 93.19 195 ALA A O 1
ATOM 1533 N N . SER A 1 196 ? 12.359 44.688 29.312 1 93.56 196 SER A N 1
ATOM 1534 C CA . SER A 1 196 ? 13.109 43.875 28.375 1 93.56 196 SER A CA 1
ATOM 1535 C C . SER A 1 196 ? 13.461 44.625 27.109 1 93.56 196 SER A C 1
ATOM 1537 O O . SER A 1 196 ? 14.422 44.281 26.422 1 93.56 196 SER A O 1
ATOM 1539 N N . GLY A 1 197 ? 12.727 45.625 26.812 1 91.62 197 GLY A N 1
ATOM 1540 C CA . GLY A 1 197 ? 12.844 46.344 25.531 1 91.62 197 GLY A CA 1
ATOM 1541 C C . GLY A 1 197 ? 11.969 45.719 24.453 1 91.62 197 GLY A C 1
ATOM 1542 O O . GLY A 1 197 ? 11.875 46.281 23.344 1 91.62 197 GLY A O 1
ATOM 1543 N N . LEU A 1 198 ? 11.312 44.656 24.734 1 92.12 198 LEU A N 1
ATOM 1544 C CA . LEU A 1 198 ? 10.477 43.938 23.766 1 92.12 198 LEU A CA 1
ATOM 1545 C C . LEU A 1 198 ? 9.047 44.469 23.812 1 92.12 198 LEU A C 1
ATOM 1547 O O . LEU A 1 198 ? 8.148 43.812 24.344 1 92.12 198 LEU A O 1
ATOM 1551 N N . MET A 1 199 ? 8.852 45.5 23.109 1 90.31 199 MET A N 1
ATOM 1552 C CA . MET A 1 199 ? 7.551 46.156 23.125 1 90.31 199 MET A CA 1
ATOM 1553 C C . MET A 1 199 ? 6.648 45.594 22.031 1 90.31 199 MET A C 1
ATOM 1555 O O . MET A 1 199 ? 7.125 45.219 20.953 1 90.31 199 MET A O 1
ATOM 1559 N N . ALA A 1 200 ? 5.383 45.531 22.359 1 87.88 200 ALA A N 1
ATOM 1560 C CA . ALA A 1 200 ? 4.406 45.062 21.391 1 87.88 200 ALA A CA 1
ATOM 1561 C C . ALA A 1 200 ? 4.242 46.031 20.234 1 87.88 200 ALA A C 1
ATOM 1563 O O . ALA A 1 200 ? 4.238 47.25 20.438 1 87.88 200 ALA A O 1
ATOM 1564 N N . ASN A 1 201 ? 4.301 45.5 19.062 1 86.94 201 ASN A N 1
ATOM 1565 C CA . ASN A 1 201 ? 3.957 46.312 17.875 1 86.94 201 ASN A CA 1
ATOM 1566 C C . ASN A 1 201 ? 2.445 46.406 17.703 1 86.94 201 ASN A C 1
ATOM 1568 O O . ASN A 1 201 ? 1.814 45.5 17.172 1 86.94 201 ASN A O 1
ATOM 1572 N N . VAL A 1 202 ? 1.935 47.5 18 1 83.19 202 VAL A N 1
ATOM 1573 C CA . VAL A 1 202 ? 0.492 47.719 18.062 1 83.19 202 VAL A CA 1
ATOM 1574 C C . VAL A 1 202 ? -0.119 47.594 16.672 1 83.19 202 VAL A C 1
ATOM 1576 O O . VAL A 1 202 ? -1.214 47.031 16.516 1 83.19 202 VAL A O 1
ATOM 1579 N N . GLN A 1 203 ? 0.563 47.969 15.68 1 84.81 203 GLN A N 1
ATOM 1580 C CA . GLN A 1 203 ? 0.04 47.969 14.32 1 84.81 203 GLN A CA 1
ATOM 1581 C C . GLN A 1 203 ? -0.072 46.562 13.766 1 84.81 203 GLN A C 1
ATOM 1583 O O . GLN A 1 203 ? -0.94 46.281 12.938 1 84.81 203 GLN A O 1
ATOM 1588 N N . LYS A 1 204 ? 0.755 45.781 14.219 1 89.19 204 LYS A N 1
ATOM 1589 C CA . LYS A 1 204 ? 0.782 44.406 13.688 1 89.19 204 LYS A CA 1
ATOM 1590 C C . LYS A 1 204 ? 0.109 43.438 14.648 1 89.19 204 LYS A C 1
ATOM 1592 O O . LYS A 1 204 ? 0.142 42.219 14.43 1 89.19 204 LYS A O 1
ATOM 1597 N N . SER A 1 205 ? -0.453 43.906 15.734 1 93.69 205 SER A N 1
ATOM 1598 C CA . SER A 1 205 ? -1.149 43.094 16.719 1 93.69 205 SER A CA 1
ATOM 1599 C C . SER A 1 205 ? -2.66 43.25 16.609 1 93.69 205 SER A C 1
ATOM 1601 O O . SER A 1 205 ? -3.139 44.25 16.078 1 93.69 205 SER A O 1
ATOM 1603 N N . ALA A 1 206 ? -3.418 42.219 17.062 1 95.69 206 ALA A N 1
ATOM 1604 C CA . ALA A 1 206 ? -4.871 42.312 16.9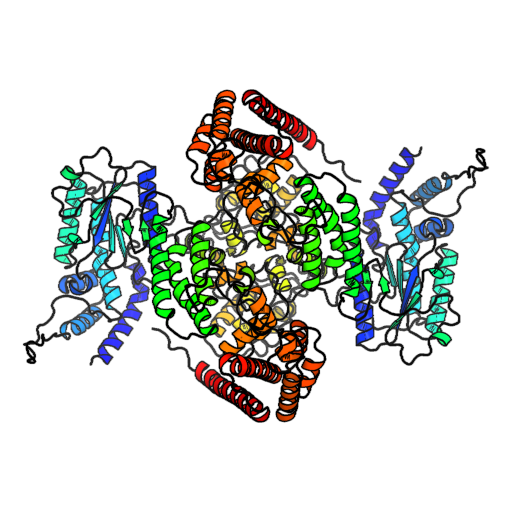69 1 95.69 206 ALA A CA 1
ATOM 1605 C C . ALA A 1 206 ? -5.543 41.375 17.953 1 95.69 206 ALA A C 1
ATOM 1607 O O . ALA A 1 206 ? -4.984 40.312 18.297 1 95.69 206 ALA A O 1
ATOM 1608 N N . PHE A 1 207 ? -6.723 41.781 18.406 1 96.31 207 PHE A N 1
ATOM 1609 C CA . PHE A 1 207 ? -7.586 40.906 19.203 1 96.31 207 PHE A CA 1
ATOM 1610 C C . PHE A 1 207 ? -8.547 40.156 18.297 1 96.31 207 PHE A C 1
ATOM 1612 O O . PHE A 1 207 ? -9.062 40.688 17.328 1 96.31 207 PHE A O 1
ATOM 1619 N N . PHE A 1 208 ? -8.734 38.906 18.531 1 97.06 208 PHE A N 1
ATOM 1620 C CA . PHE A 1 208 ? -9.719 38.094 17.844 1 97.06 208 PHE A CA 1
ATOM 1621 C C . PHE A 1 208 ? -10.711 37.469 18.844 1 97.06 208 PHE A C 1
ATOM 1623 O O . PHE A 1 208 ? -10.336 36.656 19.688 1 97.06 208 PHE A O 1
ATOM 1630 N N . PRO A 1 209 ? -11.922 37.844 18.766 1 97.19 209 PRO A N 1
ATOM 1631 C CA . PRO A 1 209 ? -12.906 37.375 19.734 1 97.19 209 PRO A CA 1
ATOM 1632 C C . PRO A 1 209 ? -13.359 35.938 19.469 1 97.19 209 PRO A C 1
ATOM 1634 O O . PRO A 1 209 ? -13.516 35.562 18.312 1 97.19 209 PRO A O 1
ATOM 1637 N N . ILE A 1 210 ? -13.492 35.188 20.531 1 96.56 210 ILE A N 1
ATOM 1638 C CA . ILE A 1 210 ? -14.031 33.844 20.5 1 96.56 210 ILE A CA 1
ATOM 1639 C C . ILE A 1 210 ? -15.289 33.75 21.359 1 96.56 210 ILE A C 1
ATOM 1641 O O . ILE A 1 210 ? -15.234 34 22.578 1 96.56 210 ILE A O 1
ATOM 1645 N N . ALA A 1 211 ? -16.406 33.469 20.812 1 94.5 211 ALA A N 1
ATOM 1646 C CA . ALA A 1 211 ? -17.688 33.312 21.5 1 94.5 211 ALA A CA 1
ATOM 1647 C C . ALA A 1 211 ? -18.031 34.531 22.328 1 94.5 211 ALA A C 1
ATOM 1649 O O . ALA A 1 211 ? -18.406 34.438 23.5 1 94.5 211 ALA A O 1
ATOM 1650 N N . CYS A 1 212 ? -17.828 35.75 21.828 1 94.69 212 CYS A N 1
ATOM 1651 C CA . CYS A 1 212 ? -18.047 37 22.547 1 94.69 212 CYS A CA 1
ATOM 1652 C C . CYS A 1 212 ? -19.234 37.781 21.969 1 94.69 212 CYS A C 1
ATOM 1654 O O . CYS A 1 212 ? -19.25 39 22 1 94.69 212 CYS A O 1
ATOM 1656 N N . GLU A 1 213 ? -20.172 37.125 21.5 1 90.38 213 GLU A N 1
ATOM 1657 C CA . GLU A 1 213 ? -21.297 37.75 20.828 1 90.38 213 GLU A CA 1
ATOM 1658 C C . GLU A 1 213 ? -22.062 38.656 21.781 1 90.38 213 GLU A C 1
ATOM 1660 O O . GLU A 1 213 ? -22.562 39.719 21.375 1 90.38 213 GLU A O 1
ATOM 1665 N N . ASN A 1 214 ? -22.156 38.438 23.016 1 90.44 214 ASN A N 1
ATOM 1666 C CA . ASN A 1 214 ? -22.969 39.188 23.969 1 90.44 214 ASN A CA 1
ATOM 1667 C C . ASN A 1 214 ? -22.125 40.156 24.781 1 90.44 214 ASN A C 1
ATOM 1669 O O . ASN A 1 214 ? -22.562 40.656 25.812 1 90.44 214 ASN A O 1
ATOM 1673 N N . ILE A 1 215 ? -20.953 40.406 24.375 1 93.75 215 ILE A N 1
ATOM 1674 C CA . ILE A 1 215 ? -20.062 41.281 25.125 1 93.75 215 ILE A CA 1
ATOM 1675 C C . ILE A 1 215 ? -19.766 42.531 24.297 1 93.75 215 ILE A C 1
ATOM 1677 O O . ILE A 1 215 ? -19.547 42.438 23.094 1 93.75 215 ILE A O 1
ATOM 1681 N N . ASP A 1 216 ? -19.875 43.656 24.922 1 93.69 216 ASP A N 1
ATOM 1682 C CA . ASP A 1 216 ? -19.5 44.906 24.266 1 93.69 216 ASP A CA 1
ATOM 1683 C C . ASP A 1 216 ? -17.984 45.062 24.219 1 93.69 216 ASP A C 1
ATOM 1685 O O . ASP A 1 216 ? -17.406 45.75 25.062 1 93.69 216 ASP A O 1
ATOM 1689 N N . LEU A 1 217 ? -17.359 44.594 23.203 1 94.19 217 LEU A N 1
ATOM 1690 C CA . LEU A 1 217 ? -15.914 44.5 23.109 1 94.19 217 LEU A CA 1
ATOM 1691 C C . LEU A 1 217 ? -15.281 45.875 22.875 1 94.19 217 LEU A C 1
ATOM 1693 O O . LEU A 1 217 ? -14.234 46.188 23.438 1 94.19 217 LEU A O 1
ATOM 1697 N N . PRO A 1 218 ? -15.891 46.719 22.016 1 92.38 218 PRO A N 1
ATOM 1698 C CA . PRO A 1 218 ? -15.281 48.031 21.828 1 92.38 218 PRO A CA 1
ATOM 1699 C C . PRO A 1 218 ? -15.141 48.812 23.125 1 92.38 218 PRO A C 1
ATOM 1701 O O . PRO A 1 218 ? -14.117 49.469 23.359 1 92.38 218 PRO A O 1
ATOM 1704 N N . SER A 1 219 ? -16.125 48.688 23.906 1 92.44 219 SER A N 1
ATOM 1705 C CA . SER A 1 219 ? -16.078 49.375 25.203 1 92.44 219 SER A CA 1
ATOM 1706 C C . SER A 1 219 ? -15.062 48.719 26.125 1 92.44 219 SER A C 1
ATOM 1708 O O . SER A 1 219 ? -14.391 49.406 26.906 1 92.44 219 SER A O 1
ATOM 1710 N N . LEU A 1 220 ? -15.039 47.438 26.047 1 94 220 LEU A N 1
ATOM 1711 C CA . LEU A 1 220 ? -14.148 46.688 26.922 1 94 220 LEU A CA 1
ATOM 1712 C C . LEU A 1 220 ? -12.688 46.938 26.562 1 94 220 LEU A C 1
ATOM 1714 O O . LEU A 1 220 ? -11.836 47.031 27.438 1 94 220 LEU A O 1
ATOM 1718 N N . LEU A 1 221 ? -12.398 47.125 25.266 1 93.31 221 LEU A N 1
ATOM 1719 C CA . LEU A 1 221 ? -11.023 47.156 24.781 1 93.31 221 LEU A CA 1
ATOM 1720 C C . LEU A 1 221 ? -10.609 48.594 24.5 1 93.31 221 LEU A C 1
ATOM 1722 O O . LEU A 1 221 ? -9.531 48.844 23.938 1 93.31 221 LEU A O 1
ATOM 1726 N N . HIS A 1 222 ? -11.32 49.562 24.828 1 89.38 222 HIS A N 1
ATOM 1727 C CA . HIS A 1 222 ? -11.109 50.969 24.469 1 89.38 222 HIS A CA 1
ATOM 1728 C C . HIS A 1 222 ? -9.766 51.469 24.984 1 89.38 222 HIS A C 1
ATOM 1730 O O . HIS A 1 222 ? -9.148 52.312 24.359 1 89.38 222 HIS A O 1
ATOM 1736 N N . GLN A 1 223 ? -9.305 50.969 26.031 1 86.06 223 GLN A N 1
ATOM 1737 C CA . GLN A 1 223 ? -8.062 51.469 26.609 1 86.06 223 GLN A CA 1
ATOM 1738 C C . GLN A 1 223 ? -6.871 50.625 26.156 1 86.06 223 GLN A C 1
ATOM 1740 O O . GLN A 1 223 ? -5.73 50.938 26.516 1 86.06 223 GLN A O 1
ATOM 1745 N N . PHE A 1 224 ? -7.102 49.656 25.375 1 88.81 224 PHE A N 1
ATOM 1746 C CA . PHE A 1 224 ? -6.031 48.812 24.875 1 88.81 224 PHE A CA 1
ATOM 1747 C C . PHE A 1 224 ? -5.668 49.188 23.438 1 88.81 224 PHE A C 1
ATOM 1749 O O . PHE A 1 224 ? -6.527 49.219 22.562 1 88.81 224 PHE A O 1
ATOM 1756 N N . PRO A 1 225 ? -4.434 49.594 23.172 1 84.94 225 PRO A N 1
ATOM 1757 C CA . PRO A 1 225 ? -4.023 50.156 21.875 1 84.94 225 PRO A CA 1
ATOM 1758 C C . PRO A 1 225 ? -3.908 49.062 20.797 1 84.94 225 PRO A C 1
ATOM 1760 O O . PRO A 1 225 ? -2.891 49 20.109 1 84.94 225 PRO A O 1
ATOM 1763 N N . VAL A 1 226 ? -4.699 48.094 20.719 1 91.62 226 VAL A N 1
ATOM 1764 C CA . VAL A 1 226 ? -4.672 47.031 19.719 1 91.62 226 VAL A CA 1
ATOM 1765 C C . VAL A 1 226 ? -6.055 46.875 19.094 1 91.62 226 VAL A C 1
ATOM 1767 O O . VAL A 1 226 ? -7.07 46.875 19.781 1 91.62 226 VAL A O 1
ATOM 1770 N N . PRO A 1 227 ? -6.094 46.875 17.828 1 93.31 227 PRO A N 1
ATOM 1771 C CA . PRO A 1 227 ? -7.391 46.812 17.156 1 93.31 227 PRO A CA 1
ATOM 1772 C C . PRO A 1 227 ? -8.078 45.469 17.312 1 93.31 227 PRO A C 1
ATOM 1774 O O . PRO A 1 227 ? -7.426 44.469 17.609 1 93.31 227 PRO A O 1
ATOM 1777 N N . LEU A 1 228 ? -9.414 45.5 17.156 1 94.25 228 LEU A N 1
ATOM 1778 C CA . LEU A 1 228 ? -10.25 44.312 17.141 1 94.25 228 LEU A CA 1
ATOM 1779 C C . LEU A 1 228 ? -10.398 43.781 15.719 1 94.25 228 LEU A C 1
ATOM 1781 O O . LEU A 1 228 ? -10.672 44.531 14.789 1 94.25 228 LEU A O 1
ATOM 1785 N N . ALA A 1 229 ? -10 42.531 15.516 1 94.69 229 ALA A N 1
ATOM 1786 C CA . ALA A 1 229 ? -10.133 41.844 14.219 1 94.69 229 ALA A CA 1
ATOM 1787 C C . ALA A 1 229 ? -11.047 40.625 14.32 1 94.69 229 ALA A C 1
ATOM 1789 O O . ALA A 1 229 ? -11.633 40.375 15.375 1 94.69 229 ALA A O 1
ATOM 1790 N N . GLN A 1 230 ? -11.273 39.938 13.164 1 93.62 230 GLN A N 1
ATOM 1791 C CA . GLN A 1 230 ? -12.164 38.781 13.125 1 93.62 230 GLN A CA 1
ATOM 1792 C C . GLN A 1 230 ? -11.477 37.562 12.492 1 93.62 230 GLN A C 1
ATOM 1794 O O . GLN A 1 230 ? -10.508 37.719 11.742 1 93.62 230 GLN A O 1
ATOM 1799 N N . PHE A 1 231 ? -11.953 36.406 12.922 1 92.88 231 PHE A N 1
ATOM 1800 C CA . PHE A 1 231 ? -11.539 35.188 12.234 1 92.88 231 PHE A CA 1
ATOM 1801 C C . PHE A 1 231 ? -12.164 35.125 10.852 1 92.88 231 PHE A C 1
ATOM 1803 O O . PHE A 1 231 ? -13.258 35.625 10.625 1 92.88 231 PHE A O 1
ATOM 1810 N N . PRO A 1 232 ? -11.617 34.531 9.914 1 92.06 232 PRO A N 1
ATOM 1811 C CA . PRO A 1 232 ? -10.352 33.781 9.961 1 92.06 232 PRO A CA 1
ATOM 1812 C C . PRO A 1 232 ? -9.133 34.719 9.953 1 92.06 232 PRO A C 1
ATOM 1814 O O . PRO A 1 232 ? -9.234 35.875 9.508 1 92.06 232 PRO A O 1
ATOM 1817 N N . CYS A 1 233 ? -8.055 34.312 10.492 1 93.31 233 CYS A N 1
ATOM 1818 C CA . CYS A 1 233 ? -6.801 35.062 10.453 1 93.31 233 CYS A CA 1
ATOM 1819 C C . CYS A 1 233 ? -5.625 34.125 10.156 1 93.31 233 CYS A C 1
ATOM 1821 O O . CYS A 1 233 ? -5.793 32.938 10.047 1 93.31 233 CYS A O 1
ATOM 1823 N N . LYS A 1 234 ? -4.508 34.719 9.883 1 93 234 LYS A N 1
ATOM 1824 C CA . LYS A 1 234 ? -3.273 33.969 9.664 1 93 234 LYS A CA 1
ATOM 1825 C C . LYS A 1 234 ? -2.41 33.938 10.922 1 93 234 LYS A C 1
ATOM 1827 O O . LYS A 1 234 ? -2.219 34.969 11.57 1 93 234 LYS A O 1
ATOM 1832 N N . TYR A 1 235 ? -2.051 32.812 11.328 1 94.19 235 TYR A N 1
ATOM 1833 C CA . TYR A 1 235 ? -1.151 32.625 12.461 1 94.19 235 TYR A CA 1
ATOM 1834 C C . TYR A 1 235 ? 0.002 31.703 12.102 1 94.19 235 TYR A C 1
ATOM 1836 O O . TYR A 1 235 ? -0.217 30.594 11.617 1 94.19 235 TYR A O 1
ATOM 1844 N N . LEU A 1 236 ? 1.229 32.156 12.25 1 93.38 236 LEU A N 1
ATOM 1845 C CA . LEU A 1 236 ? 2.449 31.422 11.93 1 93.38 236 LEU A CA 1
ATOM 1846 C C . LEU A 1 236 ? 2.402 30.891 10.5 1 93.38 236 LEU A C 1
ATOM 1848 O O . LEU A 1 236 ? 2.789 29.75 10.242 1 93.38 236 LEU A O 1
ATOM 1852 N N . GLY A 1 237 ? 1.79 31.594 9.648 1 91.5 237 GLY A N 1
ATOM 1853 C CA . GLY A 1 237 ? 1.797 31.297 8.227 1 91.5 237 GLY A CA 1
ATOM 1854 C C . GLY A 1 237 ? 0.665 30.375 7.809 1 91.5 237 GLY A C 1
ATOM 1855 O O . GLY A 1 237 ? 0.537 30.047 6.629 1 91.5 237 GLY A O 1
ATOM 1856 N N . LEU A 1 238 ? -0.212 29.953 8.672 1 94.88 238 LEU A N 1
ATOM 1857 C CA . LEU A 1 238 ? -1.313 29.047 8.375 1 94.88 238 LEU A CA 1
ATOM 1858 C C . LEU A 1 238 ? -2.652 29.672 8.734 1 94.88 238 LEU A C 1
ATOM 1860 O O . LEU A 1 238 ? -2.713 30.578 9.578 1 94.88 238 LEU A O 1
ATOM 1864 N N . PRO A 1 239 ? -3.656 29.234 8.07 1 95.12 239 PRO A N 1
ATOM 1865 C CA . PRO A 1 239 ? -4.977 29.781 8.391 1 95.12 239 PRO A CA 1
ATOM 1866 C C . PRO A 1 239 ? -5.508 29.281 9.734 1 95.12 239 PRO A C 1
ATOM 1868 O O . PRO A 1 239 ? -5.391 28.094 10.047 1 95.12 239 PRO A O 1
ATOM 1871 N N . LEU A 1 240 ? -6.059 30.203 10.484 1 95.81 240 LEU A N 1
ATOM 1872 C CA . LEU A 1 240 ? -6.613 29.891 11.797 1 95.81 240 LEU A CA 1
ATOM 1873 C C . LEU A 1 240 ? -8.078 30.312 11.875 1 95.81 240 LEU A C 1
ATOM 1875 O O . LEU A 1 240 ? -8.398 31.484 11.664 1 95.81 240 LEU A O 1
ATOM 1879 N N . HIS A 1 241 ? -8.93 29.422 12.078 1 90.38 241 HIS A N 1
ATOM 1880 C CA . HIS A 1 241 ? -10.344 29.703 12.297 1 90.38 241 HIS A CA 1
ATOM 1881 C C . HIS A 1 241 ? -11.055 28.5 12.898 1 90.38 241 HIS A C 1
ATOM 1883 O O . HIS A 1 241 ? -10.414 27.516 13.281 1 90.38 241 HIS A O 1
ATOM 1889 N N . PHE A 1 242 ? -12.375 28.594 13.039 1 87.31 242 PHE A N 1
ATOM 1890 C CA . PHE A 1 242 ? -13.148 27.625 13.812 1 87.31 242 PHE A CA 1
ATOM 1891 C C . PHE A 1 242 ? -13.555 26.453 12.938 1 87.31 242 PHE A C 1
ATOM 1893 O O . PHE A 1 242 ? -13.812 25.359 13.453 1 87.31 242 PHE A O 1
ATOM 1900 N N . ASN A 1 243 ? -13.461 26.656 11.695 1 81.56 243 ASN A N 1
ATOM 1901 C CA . ASN A 1 243 ? -14.055 25.703 10.781 1 81.56 243 ASN A CA 1
ATOM 1902 C C . ASN A 1 243 ? -13 24.797 10.141 1 81.56 243 ASN A C 1
ATOM 1904 O O . ASN A 1 243 ? -11.812 24.922 10.445 1 81.56 243 ASN A O 1
ATOM 1908 N N . LYS A 1 244 ? -13.547 23.828 9.492 1 81.19 244 LYS A N 1
ATOM 1909 C CA . LYS A 1 244 ? -12.648 23.031 8.664 1 81.19 244 LYS A CA 1
ATOM 1910 C C . LYS A 1 244 ? -11.992 23.875 7.574 1 81.19 244 LYS A C 1
ATOM 1912 O O . LYS A 1 244 ? -12.539 24.906 7.168 1 81.19 244 LYS A O 1
ATOM 1917 N N . ILE A 1 245 ? -10.82 23.469 7.27 1 87.56 245 ILE A N 1
ATOM 1918 C CA . ILE A 1 245 ? -10.062 24.188 6.258 1 87.56 245 ILE A CA 1
ATOM 1919 C C . ILE A 1 245 ? -10.891 24.312 4.98 1 87.56 245 ILE A C 1
ATOM 1921 O O . ILE A 1 245 ? -11.547 23.359 4.57 1 87.56 245 ILE A O 1
ATOM 1925 N N . THR A 1 246 ? -10.977 25.453 4.434 1 85.81 246 THR A N 1
ATOM 1926 C CA . THR A 1 246 ? -11.797 25.75 3.262 1 85.81 246 THR A CA 1
ATOM 1927 C C . THR A 1 246 ? -10.922 25.984 2.033 1 85.81 246 THR A C 1
ATOM 1929 O O . THR A 1 246 ? -9.695 26.031 2.141 1 85.81 246 THR A O 1
ATOM 1932 N N . ARG A 1 247 ? -11.531 26.109 0.895 1 86.06 247 ARG A N 1
ATOM 1933 C CA . ARG A 1 247 ? -10.828 26.359 -0.354 1 86.06 247 ARG A CA 1
ATOM 1934 C C . ARG A 1 247 ? -10.109 27.703 -0.303 1 86.06 247 ARG A C 1
ATOM 1936 O O . ARG A 1 247 ? -9.008 27.859 -0.839 1 86.06 247 ARG A O 1
ATOM 1943 N N . ALA A 1 248 ? -10.82 28.609 0.302 1 89.31 248 ALA A N 1
ATOM 1944 C CA . ALA A 1 248 ? -10.242 29.953 0.429 1 89.31 248 ALA A CA 1
ATOM 1945 C C . ALA A 1 248 ? -8.953 29.906 1.246 1 89.31 248 ALA A C 1
ATOM 1947 O O . ALA A 1 248 ? -8.023 30.672 0.986 1 89.31 248 ALA A O 1
ATOM 1948 N N . ASP A 1 249 ? -8.875 29.031 2.211 1 92.5 249 ASP A N 1
ATOM 1949 C CA . ASP A 1 249 ? -7.699 28.891 3.066 1 92.5 249 ASP A CA 1
ATOM 1950 C C . ASP A 1 249 ? -6.527 28.281 2.295 1 92.5 249 ASP A C 1
ATOM 1952 O O . ASP A 1 249 ? -5.367 28.547 2.619 1 92.5 249 ASP A O 1
ATOM 1956 N N . ILE A 1 250 ? -6.809 27.516 1.308 1 93.75 250 ILE A N 1
ATOM 1957 C CA . ILE A 1 250 ? -5.801 26.734 0.582 1 93.75 250 ILE A CA 1
ATOM 1958 C C . ILE A 1 250 ? -5.281 27.562 -0.598 1 93.75 250 ILE A C 1
ATOM 1960 O O . ILE A 1 250 ? -4.152 27.359 -1.048 1 93.75 250 ILE A O 1
ATOM 1964 N N . GLN A 1 251 ? -6.039 28.5 -1.065 1 93 251 GLN A N 1
ATOM 1965 C CA . GLN A 1 251 ? -5.758 29.266 -2.279 1 93 251 GLN A CA 1
ATOM 1966 C C . GLN A 1 251 ? -4.41 29.969 -2.184 1 93 251 GLN A C 1
ATOM 1968 O O . GLN A 1 251 ? -3.643 30 -3.146 1 93 251 GLN A O 1
ATOM 1973 N N . PRO A 1 252 ? -4.102 30.562 -1.035 1 92.81 252 PRO A N 1
ATOM 1974 C CA . PRO A 1 252 ? -2.803 31.234 -0.945 1 92.81 252 PRO A CA 1
ATOM 1975 C C . PRO A 1 252 ? -1.633 30.281 -1.199 1 92.81 252 PRO A C 1
ATOM 1977 O O . PRO A 1 252 ? -0.629 30.688 -1.795 1 92.81 252 PRO A O 1
ATOM 1980 N N . THR A 1 253 ? -1.714 29.125 -0.66 1 93.94 253 THR A N 1
ATOM 1981 C CA . THR A 1 253 ? -0.656 28.156 -0.889 1 93.94 253 THR A CA 1
ATOM 1982 C C . THR A 1 253 ? -0.583 27.766 -2.363 1 93.94 253 THR A C 1
ATOM 1984 O O . THR A 1 253 ? 0.507 27.609 -2.918 1 93.94 253 THR A O 1
ATOM 1987 N N . LEU A 1 254 ? -1.712 27.594 -3.008 1 94.19 254 LEU A N 1
ATOM 1988 C CA . LEU A 1 254 ? -1.753 27.297 -4.438 1 94.19 254 LEU A CA 1
ATOM 1989 C C . LEU A 1 254 ? -1.135 28.438 -5.242 1 94.19 254 LEU A C 1
ATOM 1991 O O . LEU A 1 254 ? -0.396 28.203 -6.199 1 94.19 254 LEU A O 1
ATOM 1995 N N . ASP A 1 255 ? -1.417 29.594 -4.812 1 93.44 255 ASP A N 1
ATOM 1996 C CA . ASP A 1 255 ? -0.87 30.766 -5.488 1 93.44 255 ASP A CA 1
ATOM 1997 C C . ASP A 1 255 ? 0.645 30.844 -5.309 1 93.44 255 ASP A C 1
ATOM 1999 O O . ASP A 1 255 ? 1.363 31.234 -6.23 1 93.44 255 ASP A O 1
ATOM 2003 N N . LYS A 1 256 ? 1.079 30.562 -4.145 1 92.81 256 LYS A N 1
ATOM 2004 C CA . LYS A 1 256 ? 2.518 30.531 -3.893 1 92.81 256 LYS A CA 1
ATOM 2005 C C . LYS A 1 256 ? 3.213 29.516 -4.793 1 92.81 256 LYS A C 1
ATOM 2007 O O . LYS A 1 256 ? 4.297 29.781 -5.316 1 92.81 256 LYS A O 1
ATOM 2012 N N . MET A 1 257 ? 2.646 28.359 -4.965 1 92 257 MET A N 1
ATOM 2013 C CA . MET A 1 257 ? 3.188 27.344 -5.859 1 92 257 MET A CA 1
ATOM 2014 C C . MET A 1 257 ? 3.236 27.859 -7.297 1 92 257 MET A C 1
ATOM 2016 O O . MET A 1 257 ? 4.254 27.719 -7.977 1 92 257 MET A O 1
ATOM 2020 N N . ALA A 1 258 ? 2.104 28.453 -7.691 1 89.69 258 ALA A N 1
ATOM 2021 C CA . ALA A 1 258 ? 2.002 28.953 -9.055 1 89.69 258 ALA A CA 1
ATOM 2022 C C . ALA A 1 258 ? 3.037 30.047 -9.305 1 89.69 258 ALA A C 1
ATOM 2024 O O . ALA A 1 258 ? 3.619 30.125 -10.391 1 89.69 258 ALA A O 1
ATOM 2025 N N . SER A 1 259 ? 3.246 30.875 -8.336 1 88.94 259 SER A N 1
ATOM 2026 C CA . SER A 1 259 ? 4.211 31.969 -8.469 1 88.94 259 SER A CA 1
ATOM 2027 C C . SER A 1 259 ? 5.633 31.438 -8.602 1 88.94 259 SER A C 1
ATOM 2029 O O . SER A 1 259 ? 6.441 31.984 -9.352 1 88.94 259 SER A O 1
ATOM 2031 N N . ARG A 1 260 ? 5.945 30.422 -7.84 1 86.5 260 ARG A N 1
ATOM 2032 C CA . ARG A 1 260 ? 7.262 29.797 -7.934 1 86.5 260 ARG A CA 1
ATOM 2033 C C . ARG A 1 260 ? 7.48 29.188 -9.312 1 86.5 260 ARG A C 1
ATOM 2035 O O . ARG A 1 260 ? 8.594 29.234 -9.844 1 86.5 260 ARG A O 1
ATOM 2042 N N . LEU A 1 261 ? 6.457 28.641 -9.875 1 85.5 261 LEU A N 1
ATOM 2043 C CA . LEU A 1 261 ? 6.523 28 -11.188 1 85.5 261 LEU A CA 1
ATOM 2044 C C . LEU A 1 261 ? 6.77 29.047 -12.281 1 85.5 261 LEU A C 1
ATOM 2046 O O . LEU A 1 261 ? 7.426 28.75 -13.281 1 85.5 261 LEU A O 1
ATOM 2050 N N . GLN A 1 262 ? 6.254 30.203 -12.086 1 80.94 262 GLN A N 1
ATOM 2051 C CA . GLN A 1 262 ? 6.406 31.266 -13.078 1 80.94 262 GLN A CA 1
ATOM 2052 C C . GLN A 1 262 ? 7.871 31.656 -13.242 1 80.94 262 GLN A C 1
ATOM 2054 O O . GLN A 1 262 ? 8.305 32 -14.336 1 80.94 262 GLN A O 1
ATOM 2059 N N . ILE A 1 263 ? 8.586 31.5 -12.195 1 77.88 263 ILE A N 1
ATOM 2060 C CA . ILE A 1 263 ? 10 31.859 -12.219 1 77.88 263 ILE A CA 1
ATOM 2061 C C . ILE A 1 263 ? 10.766 30.859 -13.094 1 77.88 263 ILE A C 1
ATOM 2063 O O . ILE A 1 263 ? 11.75 31.219 -13.734 1 77.88 263 ILE A O 1
ATOM 2067 N N . TRP A 1 264 ? 10.266 29.703 -13.188 1 79.75 264 TRP A N 1
ATOM 2068 C CA . TRP A 1 264 ? 10.984 28.656 -13.891 1 79.75 264 TRP A CA 1
ATOM 2069 C C . TRP A 1 264 ? 10.516 28.531 -15.336 1 79.75 264 TRP A C 1
ATOM 2071 O O . TRP A 1 264 ? 11.195 27.938 -16.172 1 79.75 264 TRP A O 1
ATOM 2081 N N . ARG A 1 265 ? 9.289 28.828 -15.781 1 67.94 265 ARG A N 1
ATOM 2082 C CA . ARG A 1 265 ? 8.68 28.656 -17.094 1 67.94 265 ARG A CA 1
ATOM 2083 C C . ARG A 1 265 ? 9.539 29.281 -18.188 1 67.94 265 ARG A C 1
ATOM 2085 O O . ARG A 1 265 ? 9.539 28.828 -19.328 1 67.94 265 ARG A O 1
ATOM 2092 N N . GLY A 1 266 ? 10.445 30.031 -17.812 1 62.72 266 GLY A N 1
ATOM 2093 C CA . GLY A 1 266 ? 11.273 30.672 -18.828 1 62.72 266 GLY A CA 1
ATOM 2094 C C . GLY A 1 266 ? 12.664 30.062 -18.938 1 62.72 266 GLY A C 1
ATOM 2095 O O . GLY A 1 266 ? 13.398 30.344 -19.875 1 62.72 266 GLY A O 1
ATOM 2096 N N . ARG A 1 267 ? 12.812 29.062 -18.234 1 68.56 267 ARG A N 1
ATOM 2097 C CA . ARG A 1 267 ? 14.148 28.469 -18.25 1 68.56 267 ARG A CA 1
ATOM 2098 C C . ARG A 1 267 ? 14.141 27.109 -18.953 1 68.56 267 ARG A C 1
ATOM 2100 O O . ARG A 1 267 ? 13.141 26.406 -18.922 1 68.56 267 ARG A O 1
ATOM 2107 N N . LEU A 1 268 ? 15.086 26.953 -19.859 1 70.94 268 LEU A N 1
ATOM 2108 C CA . LEU A 1 268 ? 15.258 25.656 -20.516 1 70.94 268 LEU A CA 1
ATOM 2109 C C . LEU A 1 268 ? 15.742 24.609 -19.516 1 70.94 268 LEU A C 1
ATOM 2111 O O . LEU A 1 268 ? 16.922 24.578 -19.156 1 70.94 268 LEU A O 1
ATOM 2115 N N . LEU A 1 269 ? 14.812 23.922 -18.906 1 78.19 269 LEU A N 1
ATOM 2116 C CA . LEU A 1 269 ? 15.164 22.906 -17.922 1 78.19 269 LEU A CA 1
ATOM 2117 C C . LEU A 1 269 ? 15 21.5 -18.484 1 78.19 269 LEU A C 1
ATOM 2119 O O . LEU A 1 269 ? 14.062 21.234 -19.234 1 78.19 269 LEU A O 1
ATOM 2123 N N . SER A 1 270 ? 15.938 20.75 -18.141 1 82.75 270 SER A N 1
ATOM 2124 C CA . SER A 1 270 ? 15.844 19.328 -18.5 1 82.75 270 SER A CA 1
ATOM 2125 C C . SER A 1 270 ? 14.805 18.609 -17.656 1 82.75 270 SER A C 1
ATOM 2127 O O . SER A 1 270 ? 14.336 19.141 -16.656 1 82.75 270 SER A O 1
ATOM 2129 N N . GLY A 1 271 ? 14.32 17.5 -18.125 1 83.56 271 GLY A N 1
ATOM 2130 C CA . GLY A 1 271 ? 13.328 16.719 -17.391 1 83.56 271 GLY A CA 1
ATOM 2131 C C . GLY A 1 271 ? 13.766 16.375 -15.984 1 83.56 271 GLY A C 1
ATOM 2132 O O . GLY A 1 271 ? 12.969 16.422 -15.055 1 83.56 271 GLY A O 1
ATOM 2133 N N . ASP A 1 272 ? 15.016 16.062 -15.852 1 87.31 272 ASP A N 1
ATOM 2134 C CA . ASP A 1 272 ? 15.539 15.703 -14.539 1 87.31 272 ASP A CA 1
ATOM 2135 C C . ASP A 1 272 ? 15.594 16.922 -13.617 1 87.31 272 ASP A C 1
ATOM 2137 O O . ASP A 1 272 ? 15.383 16.797 -12.406 1 87.31 272 ASP A O 1
ATOM 2141 N N . ALA A 1 273 ? 15.938 18.016 -14.188 1 84.44 273 ALA A N 1
ATOM 2142 C CA . ALA A 1 273 ? 15.961 19.25 -13.406 1 84.44 273 ALA A CA 1
ATOM 2143 C C . ALA A 1 273 ? 14.562 19.609 -12.906 1 84.44 273 ALA A C 1
ATOM 2145 O O . ALA A 1 273 ? 14.398 20.031 -11.766 1 84.44 273 ALA A O 1
ATOM 2146 N N . ARG A 1 274 ? 13.594 19.469 -13.789 1 87.62 274 ARG A N 1
ATOM 2147 C CA . ARG A 1 274 ? 12.211 19.703 -13.391 1 87.62 274 ARG A CA 1
ATOM 2148 C C . ARG A 1 274 ? 11.789 18.766 -12.273 1 87.62 274 ARG A C 1
ATOM 2150 O O . ARG A 1 274 ? 11.086 19.156 -11.344 1 87.62 274 ARG A O 1
ATOM 2157 N N . LEU A 1 275 ? 12.188 17.531 -12.43 1 90.06 275 LEU A N 1
ATOM 2158 C CA . LEU A 1 275 ? 11.883 16.531 -11.406 1 90.06 275 LEU A CA 1
ATOM 2159 C C . LEU A 1 275 ? 12.469 16.953 -10.062 1 90.06 275 LEU A C 1
ATOM 2161 O O . LEU A 1 275 ? 11.805 16.828 -9.031 1 90.06 275 LEU A O 1
ATOM 2165 N N . LYS A 1 276 ? 13.656 17.453 -10.008 1 88.56 276 LYS A N 1
ATOM 2166 C CA . LYS A 1 276 ? 14.32 17.891 -8.781 1 88.56 276 LYS A CA 1
ATOM 2167 C C . LYS A 1 276 ? 13.594 19.078 -8.156 1 88.56 276 LYS A C 1
ATOM 2169 O O . LYS A 1 276 ? 13.422 19.125 -6.934 1 88.56 276 LYS A O 1
ATOM 2174 N N . LEU A 1 277 ? 13.195 19.953 -9 1 86.75 277 LEU A N 1
ATOM 2175 C CA . LEU A 1 277 ? 12.516 21.141 -8.516 1 86.75 277 LEU A CA 1
ATOM 2176 C C . LEU A 1 277 ? 11.148 20.797 -7.934 1 86.75 277 LEU A C 1
ATOM 2178 O O . LEU A 1 277 ? 10.734 21.359 -6.922 1 86.75 277 LEU A O 1
ATOM 2182 N N . VAL A 1 278 ? 10.477 19.844 -8.562 1 89.44 278 VAL A N 1
ATOM 2183 C CA . VAL A 1 278 ? 9.172 19.406 -8.078 1 89.44 278 VAL A CA 1
ATOM 2184 C C . VAL A 1 278 ? 9.328 18.797 -6.684 1 89.44 278 VAL A C 1
ATOM 2186 O O . VAL A 1 278 ? 8.562 19.109 -5.773 1 89.44 278 VAL A O 1
ATOM 2189 N N . ASN A 1 279 ? 10.297 17.969 -6.488 1 87.81 279 ASN A N 1
ATOM 2190 C CA . ASN A 1 279 ? 10.461 17.234 -5.238 1 87.81 279 ASN A CA 1
ATOM 2191 C C . ASN A 1 279 ? 11.086 18.109 -4.156 1 87.81 279 ASN A C 1
ATOM 2193 O O . ASN A 1 279 ? 10.727 18 -2.98 1 87.81 279 ASN A O 1
ATOM 2197 N N . LEU A 1 280 ? 11.945 19.016 -4.504 1 84.44 280 LEU A N 1
ATOM 2198 C CA . LEU A 1 280 ? 12.703 19.766 -3.51 1 84.44 280 LEU A CA 1
ATOM 2199 C C . LEU A 1 280 ? 12 21.078 -3.16 1 84.44 280 LEU A C 1
ATOM 2201 O O . LEU A 1 280 ? 11.984 21.484 -1.997 1 84.44 280 LEU A O 1
ATOM 2205 N N . VAL A 1 281 ? 11.383 21.672 -4.145 1 85.88 281 VAL A N 1
ATOM 2206 C CA . VAL A 1 281 ? 10.859 23.016 -3.895 1 85.88 281 VAL A CA 1
ATOM 2207 C C . VAL A 1 281 ? 9.344 22.953 -3.727 1 85.88 281 VAL A C 1
ATOM 2209 O O . VAL A 1 281 ? 8.812 23.359 -2.689 1 85.88 281 VAL A O 1
ATOM 2212 N N . LEU A 1 282 ? 8.664 22.453 -4.676 1 87.56 282 LEU A N 1
ATOM 2213 C CA . LEU A 1 282 ? 7.207 22.5 -4.656 1 87.56 282 LEU A CA 1
ATOM 2214 C C . LEU A 1 282 ? 6.656 21.641 -3.52 1 87.56 282 LEU A C 1
ATOM 2216 O O . LEU A 1 282 ? 5.641 22 -2.912 1 87.56 282 LEU A O 1
ATOM 2220 N N . SER A 1 283 ? 7.324 20.594 -3.217 1 87.19 283 SER A N 1
ATOM 2221 C CA . SER A 1 283 ? 6.852 19.734 -2.129 1 87.19 283 SER A CA 1
ATOM 2222 C C . SER A 1 283 ? 7.191 20.344 -0.77 1 87.19 283 SER A C 1
ATOM 2224 O O . SER A 1 283 ? 6.453 20.156 0.2 1 87.19 283 SER A O 1
ATOM 2226 N N . ALA A 1 284 ? 8.266 21.078 -0.717 1 87.81 284 ALA A N 1
ATOM 2227 C CA . ALA A 1 284 ? 8.68 21.703 0.532 1 87.81 284 ALA A CA 1
ATOM 2228 C C . ALA A 1 284 ? 7.684 22.781 0.958 1 87.81 284 ALA A C 1
ATOM 2230 O O . ALA A 1 284 ? 7.43 22.969 2.15 1 87.81 284 ALA A O 1
ATOM 2231 N N . ILE A 1 285 ? 7.137 23.422 -0.017 1 90.94 285 ILE A N 1
ATOM 2232 C CA . ILE A 1 285 ? 6.16 24.484 0.233 1 90.94 285 ILE A CA 1
ATOM 2233 C C . ILE A 1 285 ? 4.941 23.906 0.947 1 90.94 285 ILE A C 1
ATOM 2235 O O . ILE A 1 285 ? 4.297 24.578 1.746 1 90.94 285 ILE A O 1
ATOM 2239 N N . LEU A 1 286 ? 4.715 22.703 0.677 1 94.12 286 LEU A N 1
ATOM 2240 C CA . LEU A 1 286 ? 3.469 22.078 1.125 1 94.12 286 LEU A CA 1
ATOM 2241 C C . LEU A 1 286 ? 3.637 21.469 2.508 1 94.12 286 LEU A C 1
ATOM 2243 O O . LEU A 1 286 ? 2.648 21.141 3.176 1 94.12 286 LEU A O 1
ATOM 2247 N N . VAL A 1 287 ? 4.848 21.281 3.014 1 93.25 287 VAL A N 1
ATOM 2248 C CA . VAL A 1 287 ? 5.133 20.531 4.234 1 93.25 287 VAL A CA 1
ATOM 2249 C C . VAL A 1 287 ? 4.426 21.203 5.418 1 93.25 287 VAL A C 1
ATOM 2251 O O . VAL A 1 287 ? 3.787 20.516 6.223 1 93.25 287 VAL A O 1
ATOM 2254 N N . HIS A 1 288 ? 4.531 22.516 5.465 1 93.75 288 HIS A N 1
ATOM 2255 C CA . HIS A 1 288 ? 3.969 23.25 6.59 1 93.75 288 HIS A CA 1
ATOM 2256 C C . HIS A 1 288 ? 2.457 23.062 6.668 1 93.75 288 HIS A C 1
ATOM 2258 O O . HIS A 1 288 ? 1.92 22.781 7.742 1 93.75 288 HIS A O 1
ATOM 2264 N N . LEU A 1 289 ? 1.809 23.125 5.598 1 95.69 289 LEU A N 1
ATOM 2265 C CA . LEU A 1 289 ? 0.357 23 5.512 1 95.69 289 LEU A CA 1
ATOM 2266 C C . LEU A 1 289 ? -0.079 21.562 5.715 1 95.69 289 LEU A C 1
ATOM 2268 O O . LEU A 1 289 ? -1.003 21.281 6.484 1 95.69 289 LEU A O 1
ATOM 2272 N N . LEU A 1 290 ? 0.625 20.641 5.09 1 94.88 290 LEU A N 1
ATOM 2273 C CA . LEU A 1 290 ? 0.228 19.25 5.066 1 94.88 290 LEU A CA 1
ATOM 2274 C C . LEU A 1 290 ? 0.529 18.562 6.402 1 94.88 290 LEU A C 1
ATOM 2276 O O . LEU A 1 290 ? -0.008 17.5 6.699 1 94.88 290 LEU A O 1
ATOM 2280 N N . SER A 1 291 ? 1.365 19.156 7.215 1 95.12 291 SER A N 1
ATOM 2281 C CA . SER A 1 291 ? 1.695 18.578 8.516 1 95.12 291 SER A CA 1
ATOM 2282 C C . SER A 1 291 ? 0.561 18.797 9.516 1 95.12 291 SER A C 1
ATOM 2284 O O . SER A 1 291 ? 0.462 18.078 10.516 1 95.12 291 SER A O 1
ATOM 2286 N N . ILE A 1 292 ? -0.28 19.797 9.188 1 95.12 292 ILE A N 1
ATOM 2287 C CA . ILE A 1 292 ? -1.285 20.188 10.164 1 95.12 292 ILE A CA 1
ATOM 2288 C C . ILE A 1 292 ? -2.674 19.797 9.664 1 95.12 292 ILE A C 1
ATOM 2290 O O . ILE A 1 292 ? -3.514 19.344 10.445 1 95.12 292 ILE A O 1
ATOM 2294 N N . PHE A 1 293 ? -2.891 19.953 8.383 1 93.75 293 PHE A N 1
ATOM 2295 C CA . PHE A 1 293 ? -4.254 19.828 7.883 1 93.75 293 PHE A CA 1
ATOM 2296 C C . PHE A 1 293 ? -4.391 18.578 7.012 1 93.75 293 PHE A C 1
ATOM 2298 O O . PHE A 1 293 ? -3.488 18.266 6.234 1 93.75 293 PHE A O 1
ATOM 2305 N N . LYS A 1 294 ? -5.441 17.953 7.242 1 89.44 294 LYS A N 1
ATOM 2306 C CA . LYS A 1 294 ? -5.887 16.953 6.273 1 89.44 294 LYS A CA 1
ATOM 2307 C C . LYS A 1 294 ? -6.676 17.609 5.141 1 89.44 294 LYS A C 1
ATOM 2309 O O . LYS A 1 294 ? -7.805 18.062 5.344 1 89.44 294 LYS A O 1
ATOM 2314 N N . LEU A 1 295 ? -6.125 17.609 3.996 1 89.19 295 LEU A N 1
ATOM 2315 C CA . LEU A 1 295 ? -6.746 18.328 2.887 1 89.19 295 LEU A CA 1
ATOM 2316 C C . LEU A 1 295 ? -7.738 17.422 2.154 1 89.19 295 LEU A C 1
ATOM 2318 O O . LEU A 1 295 ? -7.574 16.203 2.129 1 89.19 295 LEU A O 1
ATOM 2322 N N . ASP A 1 296 ? -8.656 18.094 1.536 1 82.19 296 ASP A N 1
ATOM 2323 C CA . ASP A 1 296 ? -9.641 17.375 0.723 1 82.19 296 ASP A CA 1
ATOM 2324 C C . ASP A 1 296 ? -9.031 16.938 -0.604 1 82.19 296 ASP A C 1
ATOM 2326 O O . ASP A 1 296 ? -7.996 17.453 -1.025 1 82.19 296 ASP A O 1
ATOM 2330 N N . GLY A 1 297 ? -9.719 16.047 -1.221 1 80.5 297 GLY A N 1
ATOM 2331 C CA . GLY A 1 297 ? -9.234 15.492 -2.477 1 80.5 297 GLY A CA 1
ATOM 2332 C C . GLY A 1 297 ? -9.047 16.547 -3.555 1 80.5 297 GLY A C 1
ATOM 2333 O O . GLY A 1 297 ? -8.109 16.469 -4.352 1 80.5 297 GLY A O 1
ATOM 2334 N N . TRP A 1 298 ? -9.867 17.5 -3.518 1 80.81 298 TRP A N 1
ATOM 2335 C CA . TRP A 1 298 ? -9.766 18.531 -4.539 1 80.81 298 TRP A CA 1
ATOM 2336 C C . TRP A 1 298 ? -8.453 19.297 -4.414 1 80.81 298 TRP A C 1
ATOM 2338 O O . TRP A 1 298 ? -7.797 19.578 -5.418 1 80.81 298 TRP A O 1
ATOM 2348 N N . ALA A 1 299 ? -8.18 19.688 -3.195 1 90.12 299 ALA A N 1
ATOM 2349 C CA . ALA A 1 299 ? -6.957 20.453 -2.961 1 90.12 299 ALA A CA 1
ATOM 2350 C C . ALA A 1 299 ? -5.723 19.672 -3.404 1 90.12 299 ALA A C 1
ATOM 2352 O O . ALA A 1 299 ? -4.836 20.219 -4.066 1 90.12 299 ALA A O 1
ATOM 2353 N N . ILE A 1 300 ? -5.703 18.422 -3.082 1 90.69 300 ILE A N 1
ATOM 2354 C CA . ILE A 1 300 ? -4.582 17.562 -3.445 1 90.69 300 ILE A CA 1
ATOM 2355 C C . ILE A 1 300 ? -4.5 17.438 -4.965 1 90.69 300 ILE A C 1
ATOM 2357 O O . ILE A 1 300 ? -3.41 17.469 -5.539 1 90.69 300 ILE A O 1
ATOM 2361 N N . ARG A 1 301 ? -5.594 17.328 -5.582 1 87.69 301 ARG A N 1
ATOM 2362 C CA . ARG A 1 301 ? -5.633 17.203 -7.035 1 87.69 301 ARG A CA 1
ATOM 2363 C C . ARG A 1 301 ? -5.094 18.469 -7.699 1 87.69 301 ARG A C 1
ATOM 2365 O O . ARG A 1 301 ? -4.371 18.391 -8.695 1 87.69 301 ARG A O 1
ATOM 2372 N N . GLN A 1 302 ? -5.488 19.578 -7.137 1 91.12 302 GLN A N 1
ATOM 2373 C CA . GLN A 1 302 ? -5.016 20.844 -7.691 1 91.12 302 GLN A CA 1
ATOM 2374 C C . GLN A 1 302 ? -3.504 20.984 -7.539 1 91.12 302 GLN A C 1
ATOM 2376 O O . GLN A 1 302 ? -2.814 21.406 -8.469 1 91.12 302 GLN A O 1
ATOM 2381 N N . MET A 1 303 ? -3.033 20.672 -6.391 1 93.88 303 MET A N 1
ATOM 2382 C CA . MET A 1 303 ? -1.596 20.719 -6.137 1 93.88 303 MET A CA 1
ATOM 2383 C C . MET A 1 303 ? -0.846 19.766 -7.055 1 93.88 303 MET A C 1
ATOM 2385 O O . MET A 1 303 ? 0.205 20.109 -7.598 1 93.88 303 MET A O 1
ATOM 2389 N N . ASP A 1 304 ? -1.396 18.594 -7.219 1 91.38 304 ASP A N 1
ATOM 2390 C CA . ASP A 1 304 ? -0.781 17.578 -8.078 1 91.38 304 ASP A CA 1
ATOM 2391 C C . ASP A 1 304 ? -0.806 18.016 -9.539 1 91.38 304 ASP A C 1
ATOM 2393 O O . ASP A 1 304 ? 0.109 17.703 -10.305 1 91.38 304 ASP A O 1
ATOM 2397 N N . LYS A 1 305 ? -1.888 18.641 -9.906 1 89.44 305 LYS A N 1
ATOM 2398 C CA . LYS A 1 305 ? -1.986 19.141 -11.273 1 89.44 305 LYS A CA 1
ATOM 2399 C C . LYS A 1 305 ? -0.868 20.141 -11.57 1 89.44 305 LYS A C 1
ATOM 2401 O O . LYS A 1 305 ? -0.247 20.078 -12.633 1 89.44 305 LYS A O 1
ATOM 2406 N N . LEU A 1 306 ? -0.622 21.016 -10.672 1 89.44 306 LEU A N 1
ATOM 2407 C CA . LEU A 1 306 ? 0.44 22 -10.852 1 89.44 306 LEU A CA 1
ATOM 2408 C C . LEU A 1 306 ? 1.798 21.312 -10.977 1 89.44 306 LEU A C 1
ATOM 2410 O O . LEU A 1 306 ? 2.6 21.672 -11.844 1 89.44 306 LEU A O 1
ATOM 2414 N N . ARG A 1 307 ? 2.059 20.359 -10.109 1 90.56 307 ARG A N 1
ATOM 2415 C CA . ARG A 1 307 ? 3.326 19.641 -10.125 1 90.56 307 ARG A CA 1
ATOM 2416 C C . ARG A 1 307 ? 3.48 18.844 -11.406 1 90.56 307 ARG A C 1
ATOM 2418 O O . ARG A 1 307 ? 4.547 18.844 -12.031 1 90.56 307 ARG A O 1
ATOM 2425 N N . ARG A 1 308 ? 2.439 18.172 -11.805 1 89.06 308 ARG A N 1
ATOM 2426 C CA . ARG A 1 308 ? 2.447 17.344 -13 1 89.06 308 ARG A CA 1
ATOM 2427 C C . ARG A 1 308 ? 2.643 18.188 -14.258 1 89.06 308 ARG A C 1
ATOM 2429 O O . ARG A 1 308 ? 3.408 17.812 -15.148 1 89.06 308 ARG A O 1
ATOM 2436 N N . ASN A 1 309 ? 1.9 19.25 -14.281 1 85.94 309 ASN A N 1
ATOM 2437 C CA . ASN A 1 309 ? 2.023 20.141 -15.438 1 85.94 309 ASN A CA 1
ATOM 2438 C C . ASN A 1 309 ? 3.438 20.703 -15.562 1 85.94 309 ASN A C 1
ATOM 2440 O O . ASN A 1 309 ? 3.951 20.844 -16.672 1 85.94 309 ASN A O 1
ATOM 2444 N N . PHE A 1 310 ? 4.016 21.062 -14.547 1 87.06 310 PHE A N 1
ATOM 2445 C CA . PHE A 1 310 ? 5.379 21.578 -14.578 1 87.06 310 PHE A CA 1
ATOM 2446 C C . PHE A 1 310 ? 6.355 20.5 -15.023 1 87.06 310 PHE A C 1
ATOM 2448 O O . PHE A 1 310 ? 7.289 20.766 -15.781 1 87.06 310 PHE A O 1
ATOM 2455 N N . LEU A 1 311 ? 6.152 19.25 -14.57 1 88.12 311 LEU A N 1
ATOM 2456 C CA . LEU A 1 311 ? 7.059 18.141 -14.875 1 88.12 311 LEU A CA 1
ATOM 2457 C C . LEU A 1 311 ? 7.031 17.812 -16.359 1 88.12 311 LEU A C 1
ATOM 2459 O O . LEU A 1 311 ? 8.07 17.531 -16.953 1 88.12 311 LEU A O 1
ATOM 2463 N N . TRP A 1 312 ? 5.785 17.812 -16.922 1 85.56 312 TRP A N 1
ATOM 2464 C CA . TRP A 1 312 ? 5.648 17.281 -18.266 1 85.56 312 TRP A CA 1
ATOM 2465 C C . TRP A 1 312 ? 5.52 18.406 -19.281 1 85.56 312 TRP A C 1
ATOM 2467 O O . TRP A 1 312 ? 5.809 18.203 -20.469 1 85.56 312 TRP A O 1
ATOM 2477 N N . ARG A 1 313 ? 4.887 19.516 -18.828 1 72.31 313 ARG A N 1
ATOM 2478 C CA . ARG A 1 313 ? 4.59 20.547 -19.828 1 72.31 313 ARG A CA 1
ATOM 2479 C C . ARG A 1 313 ? 5.684 21.609 -19.844 1 72.31 313 ARG A C 1
ATOM 2481 O O . ARG A 1 313 ? 6.094 22.109 -18.797 1 72.31 313 ARG A O 1
ATOM 2488 N N . SER A 1 314 ? 6.387 21.641 -20.875 1 58.25 314 SER A N 1
ATOM 2489 C CA . SER A 1 314 ? 7.359 22.719 -20.984 1 58.25 314 SER A CA 1
ATOM 2490 C C . SER A 1 314 ? 6.664 24.078 -21.172 1 58.25 314 SER A C 1
ATOM 2492 O O . SER A 1 314 ? 7.133 25.094 -20.656 1 58.25 314 SER A O 1
ATOM 2494 N N . LYS A 1 315 ? 5.438 24.078 -22.062 1 56 315 LYS A N 1
ATOM 2495 C CA . LYS A 1 315 ? 4.816 25.375 -22.359 1 56 315 LYS A CA 1
ATOM 2496 C C . LYS A 1 315 ? 3.453 25.484 -21.672 1 56 315 LYS A C 1
ATOM 2498 O O . LYS A 1 315 ? 2.67 24.531 -21.672 1 56 315 LYS A O 1
ATOM 2503 N N . PRO A 1 316 ? 3.191 26.531 -20.812 1 51.56 316 PRO A N 1
ATOM 2504 C CA . PRO A 1 316 ? 1.973 26.734 -20.031 1 51.56 316 PRO A CA 1
ATOM 2505 C C . PRO A 1 316 ? 0.701 26.547 -20.859 1 51.56 316 PRO A C 1
ATOM 2507 O O . PRO A 1 316 ? -0.321 26.094 -20.312 1 51.56 316 PRO A O 1
ATOM 2510 N N . ASP A 1 317 ? 0.526 27.078 -22.141 1 46.91 317 ASP A N 1
ATOM 2511 C CA . ASP A 1 317 ? -0.715 27.297 -22.875 1 46.91 317 ASP A CA 1
ATOM 2512 C C . ASP A 1 317 ? -1.192 26 -23.531 1 46.91 317 ASP A C 1
ATOM 2514 O O . ASP A 1 317 ? -2.168 25.984 -24.281 1 46.91 317 ASP A O 1
ATOM 2518 N N . ALA A 1 318 ? -0.625 24.938 -23.422 1 50.06 318 ALA A N 1
ATOM 2519 C CA . ALA A 1 318 ? -1.133 23.844 -24.25 1 50.06 318 ALA A CA 1
ATOM 2520 C C . ALA A 1 318 ? -2.188 23.031 -23.5 1 50.06 318 ALA A C 1
ATOM 2522 O O . ALA A 1 318 ? -1.961 22.609 -22.359 1 50.06 318 ALA A O 1
ATOM 2523 N N . ASP A 1 319 ? -3.52 23.281 -23.672 1 46.44 319 ASP A N 1
ATOM 2524 C CA . ASP A 1 319 ? -4.758 22.797 -23.078 1 46.44 319 ASP A CA 1
ATOM 2525 C C . ASP A 1 319 ? -4.695 21.297 -22.812 1 46.44 319 ASP A C 1
ATOM 2527 O O . ASP A 1 319 ? -5.398 20.781 -21.953 1 46.44 319 ASP A O 1
ATOM 2531 N N . LYS A 1 320 ? -4.578 20.406 -23.891 1 50.75 320 LYS A N 1
ATOM 2532 C CA . LYS A 1 320 ? -4.852 18.984 -23.75 1 50.75 320 LYS A CA 1
ATOM 2533 C C . LYS A 1 320 ? -3.703 18.266 -23.031 1 50.75 320 LYS A C 1
ATOM 2535 O O . LYS A 1 320 ? -2.549 18.688 -23.141 1 50.75 320 LYS A O 1
ATOM 2540 N N . GLY A 1 321 ? -4.102 17.422 -21.859 1 53.41 321 GLY A N 1
ATOM 2541 C CA . GLY A 1 321 ? -3.588 16.641 -20.75 1 53.41 321 GLY A CA 1
ATOM 2542 C C . GLY A 1 321 ? -2.393 15.781 -21.125 1 53.41 321 GLY A C 1
ATOM 2543 O O . GLY A 1 321 ? -2.533 14.797 -21.859 1 53.41 321 GLY A O 1
ATOM 2544 N N . LEU A 1 322 ? -1.084 16.234 -21.109 1 64.38 322 LEU A N 1
ATOM 2545 C CA . LEU A 1 322 ? 0.146 15.734 -21.719 1 64.38 322 LEU A CA 1
ATOM 2546 C C . LEU A 1 322 ? 0.887 14.797 -20.766 1 64.38 322 LEU A C 1
ATOM 2548 O O . LEU A 1 322 ? 2.076 14.531 -20.953 1 64.38 322 LEU A O 1
ATOM 2552 N N . ALA A 1 323 ? 0.324 14.266 -19.766 1 80.5 323 ALA A N 1
ATOM 2553 C CA . ALA A 1 323 ? 1.168 13.383 -18.969 1 80.5 323 ALA A CA 1
ATOM 2554 C C . ALA A 1 323 ? 1.581 12.148 -19.766 1 80.5 323 ALA A C 1
ATOM 2556 O O . ALA A 1 323 ? 0.75 11.523 -20.422 1 80.5 323 ALA A O 1
ATOM 2557 N N . LEU A 1 324 ? 2.865 11.953 -19.797 1 84.94 324 LEU A N 1
ATOM 2558 C CA . LEU A 1 324 ? 3.4 10.844 -20.578 1 84.94 324 LEU A CA 1
ATOM 2559 C C . LEU A 1 324 ? 3.127 9.516 -19.891 1 84.94 324 LEU A C 1
ATOM 2561 O O . LEU A 1 324 ? 2.949 8.492 -20.547 1 84.94 324 LEU A O 1
ATOM 2565 N N . ILE A 1 325 ? 3.152 9.57 -18.625 1 88 325 ILE A N 1
ATOM 2566 C CA . ILE A 1 325 ? 2.965 8.352 -17.844 1 88 325 ILE A CA 1
ATOM 2567 C C . ILE A 1 325 ? 1.935 8.594 -16.75 1 88 325 ILE A C 1
ATOM 2569 O O . ILE A 1 325 ? 1.77 9.727 -16.281 1 88 325 ILE A O 1
ATOM 2573 N N . ASN A 1 326 ? 1.292 7.539 -16.359 1 84.62 326 ASN A N 1
ATOM 2574 C CA . ASN A 1 326 ? 0.236 7.664 -15.352 1 84.62 326 ASN A CA 1
ATOM 2575 C C . ASN A 1 326 ? 0.795 8.078 -14 1 84.62 326 ASN A C 1
ATOM 2577 O O . ASN A 1 326 ? 1.941 7.762 -13.672 1 84.62 326 ASN A O 1
ATOM 2581 N N . ARG A 1 327 ? 0.015 8.695 -13.289 1 84.75 327 ARG A N 1
ATOM 2582 C CA . ARG A 1 327 ? 0.405 9.312 -12.031 1 84.75 327 ARG A CA 1
ATOM 2583 C C . ARG A 1 327 ? 0.881 8.258 -11.031 1 84.75 327 ARG A C 1
ATOM 2585 O O . ARG A 1 327 ? 1.859 8.477 -10.312 1 84.75 327 ARG A O 1
ATOM 2592 N N . SER A 1 328 ? 0.218 7.168 -10.922 1 83.69 328 SER A N 1
ATOM 2593 C CA . SER A 1 328 ? 0.559 6.137 -9.945 1 83.69 328 SER A CA 1
ATOM 2594 C C . SER A 1 328 ? 1.974 5.613 -10.164 1 83.69 328 SER A C 1
ATOM 2596 O O . SER A 1 328 ? 2.701 5.352 -9.203 1 83.69 328 SER A O 1
ATOM 2598 N N . THR A 1 329 ? 2.385 5.523 -11.367 1 87.62 329 THR A N 1
ATOM 2599 C CA . THR A 1 329 ? 3.723 5.043 -11.703 1 87.62 329 THR A CA 1
ATOM 2600 C C . THR A 1 329 ? 4.766 6.125 -11.43 1 87.62 329 THR A C 1
ATOM 2602 O O . THR A 1 329 ? 5.859 5.832 -10.945 1 87.62 329 THR A O 1
ATOM 2605 N N . VAL A 1 330 ? 4.355 7.355 -11.75 1 91.94 330 VAL A N 1
ATOM 2606 C CA . VAL A 1 330 ? 5.266 8.484 -11.578 1 91.94 330 VAL A CA 1
ATOM 2607 C C . VAL A 1 330 ? 5.559 8.68 -10.086 1 91.94 330 VAL A C 1
ATOM 2609 O O . VAL A 1 330 ? 6.684 9.023 -9.711 1 91.94 330 VAL A O 1
ATOM 2612 N N . CYS A 1 331 ? 4.566 8.383 -9.266 1 91.44 331 CYS A N 1
ATOM 2613 C CA . CYS A 1 331 ? 4.684 8.664 -7.84 1 91.44 331 CYS A CA 1
ATOM 2614 C C . CYS A 1 331 ? 5.23 7.449 -7.094 1 91.44 331 CYS A C 1
ATOM 2616 O O . CYS A 1 331 ? 5.441 7.508 -5.879 1 91.44 331 CYS A O 1
ATOM 2618 N N . ARG A 1 332 ? 5.52 6.402 -7.742 1 90.69 332 ARG A N 1
ATOM 2619 C CA . ARG A 1 332 ? 6.156 5.246 -7.121 1 90.69 332 ARG A CA 1
ATOM 2620 C C . ARG A 1 332 ? 7.629 5.52 -6.836 1 90.69 332 ARG A C 1
ATOM 2622 O O . ARG A 1 332 ? 8.312 6.16 -7.637 1 90.69 332 ARG A O 1
ATOM 2629 N N . PRO A 1 333 ? 8.125 5.082 -5.637 1 90.81 333 PRO A N 1
ATOM 2630 C CA . PRO A 1 333 ? 9.547 5.273 -5.344 1 90.81 333 PRO A CA 1
ATOM 2631 C C . PRO A 1 333 ? 10.461 4.652 -6.398 1 90.81 333 PRO A C 1
ATOM 2633 O O . PRO A 1 333 ? 10.07 3.689 -7.066 1 90.81 333 PRO A O 1
ATOM 2636 N N . LYS A 1 334 ? 11.641 5.117 -6.543 1 89.5 334 LYS A N 1
ATOM 2637 C CA . LYS A 1 334 ? 12.602 4.648 -7.539 1 89.5 334 LYS A CA 1
ATOM 2638 C C . LYS A 1 334 ? 12.969 3.189 -7.301 1 89.5 334 LYS A C 1
ATOM 2640 O O . LYS A 1 334 ? 13.203 2.439 -8.25 1 89.5 334 LYS A O 1
ATOM 2645 N N . ARG A 1 335 ? 13 2.766 -6.074 1 86.62 335 ARG A N 1
ATOM 2646 C CA . ARG A 1 335 ? 13.344 1.386 -5.738 1 86.62 335 ARG A CA 1
ATOM 2647 C C . ARG A 1 335 ? 12.281 0.42 -6.254 1 86.62 335 ARG A C 1
ATOM 2649 O O . ARG A 1 335 ? 12.539 -0.775 -6.402 1 86.62 335 ARG A O 1
ATOM 2656 N N . LEU A 1 336 ? 11.094 0.979 -6.52 1 87.88 336 LEU A N 1
ATOM 2657 C CA . LEU A 1 336 ? 10.008 0.16 -7.051 1 87.88 336 LEU A CA 1
ATOM 2658 C C . LEU A 1 336 ? 9.773 0.459 -8.523 1 87.88 336 LEU A C 1
ATOM 2660 O O . LEU A 1 336 ? 8.711 0.147 -9.062 1 87.88 336 LEU A O 1
ATOM 2664 N N . GLY A 1 337 ? 10.766 1.192 -9.102 1 88.31 337 GLY A N 1
ATOM 2665 C CA . GLY A 1 337 ? 10.727 1.395 -10.547 1 88.31 337 GLY A CA 1
ATOM 2666 C C . GLY A 1 337 ? 9.992 2.66 -10.945 1 88.31 337 GLY A C 1
ATOM 2667 O O . GLY A 1 337 ? 9.742 2.887 -12.133 1 88.31 337 GLY A O 1
ATOM 2668 N N . GLY A 1 338 ? 9.555 3.5 -10.008 1 90.81 338 GLY A N 1
ATOM 2669 C CA . GLY A 1 338 ? 8.883 4.75 -10.328 1 90.81 338 GLY A CA 1
ATOM 2670 C C . GLY A 1 338 ? 9.844 5.902 -10.555 1 90.81 338 GLY A C 1
ATOM 2671 O O . GLY A 1 338 ? 11.055 5.695 -10.688 1 90.81 338 GLY A O 1
ATOM 2672 N N . LEU A 1 339 ? 9.32 7.094 -10.758 1 92.44 339 LEU A N 1
ATOM 2673 C CA . LEU A 1 339 ? 10.125 8.289 -10.992 1 92.44 339 LEU A CA 1
ATOM 2674 C C . LEU A 1 339 ? 10.5 8.961 -9.68 1 92.44 339 LEU A C 1
ATOM 2676 O O . LEU A 1 339 ? 11.422 9.781 -9.633 1 92.44 339 LEU A O 1
ATOM 2680 N N . GLY A 1 340 ? 9.805 8.68 -8.602 1 92.38 340 GLY A N 1
ATOM 2681 C CA . GLY A 1 340 ? 10.148 9.172 -7.273 1 92.38 340 GLY A CA 1
ATOM 2682 C C . GLY A 1 340 ? 9.477 10.484 -6.938 1 92.38 340 GLY A C 1
ATOM 2683 O O . GLY A 1 340 ? 9.898 11.188 -6.012 1 92.38 340 GLY A O 1
ATOM 2684 N N . VAL A 1 341 ? 8.469 10.891 -7.734 1 94.06 341 VAL A N 1
ATOM 2685 C CA . VAL A 1 341 ? 7.676 12.055 -7.355 1 94.06 341 VAL A CA 1
ATOM 2686 C C . VAL A 1 341 ? 6.832 11.727 -6.129 1 94.06 341 VAL A C 1
ATOM 2688 O O . VAL A 1 341 ? 6.25 10.641 -6.035 1 94.06 341 VAL A O 1
ATOM 2691 N N . LEU A 1 342 ? 6.762 12.602 -5.238 1 93.81 342 LEU A N 1
ATOM 2692 C CA . LEU A 1 342 ? 6.062 12.328 -3.988 1 93.81 342 LEU A CA 1
ATOM 2693 C C . LEU A 1 342 ? 4.559 12.234 -4.215 1 93.81 342 LEU A C 1
ATOM 2695 O O . LEU A 1 342 ? 3.969 13.094 -4.875 1 93.81 342 LEU A O 1
ATOM 2699 N N . ASP A 1 343 ? 3.943 11.172 -3.789 1 92.94 343 ASP A N 1
ATOM 2700 C CA . ASP A 1 343 ? 2.49 11.086 -3.699 1 92.94 343 ASP A CA 1
ATOM 2701 C C . ASP A 1 343 ? 1.96 11.922 -2.539 1 92.94 343 ASP A C 1
ATOM 2703 O O . ASP A 1 343 ? 2.197 11.602 -1.374 1 92.94 343 ASP A O 1
ATOM 2707 N N . LEU A 1 344 ? 1.249 12.922 -2.801 1 92.94 344 LEU A N 1
ATOM 2708 C CA . LEU A 1 344 ? 0.902 13.922 -1.801 1 92.94 344 LEU A CA 1
ATOM 2709 C C . LEU A 1 344 ? -0.012 13.336 -0.733 1 92.94 344 LEU A C 1
ATOM 2711 O O . LEU A 1 344 ? 0.045 13.734 0.431 1 92.94 344 LEU A O 1
ATOM 2715 N N . ASN A 1 345 ? -0.875 12.406 -1.059 1 90.81 345 ASN A N 1
ATOM 2716 C CA . ASN A 1 345 ? -1.729 11.773 -0.061 1 90.81 345 ASN A CA 1
ATOM 2717 C C . ASN A 1 345 ? -0.913 10.969 0.946 1 90.81 345 ASN A C 1
ATOM 2719 O O . ASN A 1 345 ? -1.09 11.117 2.156 1 90.81 345 ASN A O 1
ATOM 2723 N N . ARG A 1 346 ? -0.031 10.148 0.44 1 92.5 346 ARG A N 1
ATOM 2724 C CA . ARG A 1 346 ? 0.819 9.336 1.304 1 92.5 346 ARG A CA 1
ATOM 2725 C C . ARG A 1 346 ? 1.798 10.203 2.086 1 92.5 346 ARG A C 1
ATOM 2727 O O . ARG A 1 346 ? 2.115 9.906 3.238 1 92.5 346 ARG A O 1
ATOM 2734 N N . PHE A 1 347 ? 2.266 11.219 1.426 1 94.81 347 PHE A N 1
ATOM 2735 C CA . PHE A 1 347 ? 3.207 12.133 2.053 1 94.81 347 PHE A CA 1
ATOM 2736 C C . PHE A 1 347 ? 2.539 12.906 3.188 1 94.81 347 PHE A C 1
ATOM 2738 O O . PHE A 1 347 ? 3.102 13.023 4.277 1 94.81 347 PHE A O 1
ATOM 2745 N N . SER A 1 348 ? 1.407 13.422 2.91 1 93.94 348 SER A N 1
ATOM 2746 C CA . SER A 1 348 ? 0.645 14.133 3.932 1 93.94 348 SER A CA 1
ATOM 2747 C C . SER A 1 348 ? 0.375 13.242 5.141 1 93.94 348 SER A C 1
ATOM 2749 O O . SER A 1 348 ? 0.517 13.672 6.285 1 93.94 348 SER A O 1
ATOM 2751 N N . ARG A 1 349 ? 0.029 12.023 4.906 1 93.75 349 ARG A N 1
ATOM 2752 C CA . ARG A 1 349 ? -0.201 11.062 5.98 1 93.75 349 ARG A CA 1
ATOM 2753 C C . ARG A 1 349 ? 1.066 10.844 6.801 1 93.75 349 ARG A C 1
ATOM 2755 O O . ARG A 1 349 ? 1.017 10.797 8.031 1 93.75 349 ARG A O 1
ATOM 2762 N N . ALA A 1 350 ? 2.166 10.648 6.09 1 95.56 350 ALA A N 1
ATOM 2763 C CA . ALA A 1 350 ? 3.447 10.445 6.762 1 95.56 350 ALA A CA 1
ATOM 2764 C C . ALA A 1 350 ? 3.789 11.633 7.66 1 95.56 350 ALA A C 1
ATOM 2766 O O . ALA A 1 350 ? 4.32 11.453 8.758 1 95.56 350 ALA A O 1
ATOM 2767 N N . LEU A 1 351 ? 3.506 12.805 7.191 1 95.5 351 LEU A N 1
ATOM 2768 C CA . LEU A 1 351 ? 3.781 14.008 7.973 1 95.5 351 LEU A CA 1
ATOM 2769 C C . LEU A 1 351 ? 2.895 14.062 9.211 1 95.5 351 LEU A C 1
ATOM 2771 O O . LEU A 1 351 ? 3.338 14.492 10.281 1 95.5 351 LEU A O 1
ATOM 2775 N N . ARG A 1 352 ? 1.728 13.602 9.133 1 95.38 352 ARG A N 1
ATOM 2776 C CA . ARG A 1 352 ? 0.769 13.75 10.227 1 95.38 352 ARG A CA 1
ATOM 2777 C C . ARG A 1 352 ? 0.896 12.609 11.227 1 95.38 352 ARG A C 1
ATOM 2779 O O . ARG A 1 352 ? 0.478 12.742 12.383 1 95.38 352 ARG A O 1
ATOM 2786 N N . LEU A 1 353 ? 1.437 11.5 10.82 1 95.69 353 LEU A N 1
ATOM 2787 C CA . LEU A 1 353 ? 1.638 10.391 11.734 1 95.69 353 LEU A CA 1
ATOM 2788 C C . LEU A 1 353 ? 2.592 10.773 12.859 1 95.69 353 LEU A C 1
ATOM 2790 O O . LEU A 1 353 ? 2.615 10.125 13.914 1 95.69 353 LEU A O 1
ATOM 2794 N N . ARG A 1 354 ? 3.355 11.844 12.664 1 95 354 ARG A N 1
ATOM 2795 C CA . ARG A 1 354 ? 4.301 12.289 13.68 1 95 354 ARG A CA 1
ATOM 2796 C C . ARG A 1 354 ? 3.58 12.656 14.969 1 95 354 ARG A C 1
ATOM 2798 O O . ARG A 1 354 ? 4.141 12.523 16.062 1 95 354 ARG A O 1
ATOM 2805 N N . TRP A 1 355 ? 2.357 13.125 14.836 1 95.31 355 TRP A N 1
ATOM 2806 C CA . TRP A 1 355 ? 1.6 13.562 16 1 95.31 355 TRP A CA 1
ATOM 2807 C C . TRP A 1 355 ? 1.286 12.383 16.922 1 95.31 355 TRP A C 1
ATOM 2809 O O . TRP A 1 355 ? 1.361 12.5 18.141 1 95.31 355 TRP A O 1
ATOM 2819 N N . LYS A 1 356 ? 0.955 11.242 16.344 1 94.69 356 LYS A N 1
ATOM 2820 C CA . LYS A 1 356 ? 0.734 10.039 17.125 1 94.69 356 LYS A CA 1
ATOM 2821 C C . LYS A 1 356 ? 2.021 9.586 17.812 1 94.69 356 LYS A C 1
ATOM 2823 O O . LYS A 1 356 ? 1.994 9.094 18.938 1 94.69 356 LYS A O 1
ATOM 2828 N N . TRP A 1 357 ? 3.107 9.711 17.094 1 95.62 357 TRP A N 1
ATOM 2829 C CA . TRP A 1 357 ? 4.414 9.352 17.625 1 95.62 357 TRP A CA 1
ATOM 2830 C C . TRP A 1 357 ? 4.754 10.219 18.844 1 95.62 357 TRP A C 1
ATOM 2832 O O . TRP A 1 357 ? 5.184 9.703 19.875 1 95.62 357 TRP A O 1
ATOM 2842 N N . TYR A 1 358 ? 4.469 11.508 18.781 1 93.69 358 TYR A N 1
ATOM 2843 C CA . TYR A 1 358 ? 4.824 12.438 19.844 1 93.69 358 TYR A CA 1
ATOM 2844 C C . TYR A 1 358 ? 3.906 12.273 21.047 1 93.69 358 TYR A C 1
ATOM 2846 O O . TYR A 1 358 ? 4.312 12.523 22.188 1 93.69 358 TYR A O 1
ATOM 2854 N N . GLU A 1 359 ? 2.729 11.812 20.828 1 91.12 359 GLU A N 1
ATOM 2855 C CA . GLU A 1 359 ? 1.844 11.5 21.938 1 91.12 359 GLU A CA 1
ATOM 2856 C C . GLU A 1 359 ? 2.463 10.445 22.859 1 91.12 359 GLU A C 1
ATOM 2858 O O . GLU A 1 359 ? 2.223 10.445 24.062 1 91.12 359 GLU A O 1
ATOM 2863 N N . TRP A 1 360 ? 3.24 9.609 22.266 1 91.69 360 TRP A N 1
ATOM 2864 C CA . TRP A 1 360 ? 3.902 8.539 23 1 91.69 360 TRP A CA 1
ATOM 2865 C C . TRP A 1 360 ? 5.219 9.023 23.594 1 91.69 360 TRP A C 1
ATOM 2867 O O . TRP A 1 360 ? 5.508 8.766 24.766 1 91.69 360 TRP A O 1
ATOM 2877 N N . THR A 1 361 ? 5.992 9.727 22.828 1 91.44 361 THR A N 1
ATOM 2878 C CA . THR A 1 361 ? 7.398 9.922 23.156 1 91.44 361 THR A CA 1
ATOM 2879 C C . THR A 1 361 ? 7.598 11.25 23.891 1 91.44 361 THR A C 1
ATOM 2881 O O . THR A 1 361 ? 8.578 11.43 24.609 1 91.44 361 THR A O 1
ATOM 2884 N N . ASP A 1 362 ? 6.699 12.195 23.594 1 89.38 362 ASP A N 1
ATOM 2885 C CA . ASP A 1 362 ? 6.828 13.523 24.203 1 89.38 362 ASP A CA 1
ATOM 2886 C C . ASP A 1 362 ? 5.477 14.039 24.688 1 89.38 362 ASP A C 1
ATOM 2888 O O . ASP A 1 362 ? 4.867 14.898 24.047 1 89.38 362 ASP A O 1
ATOM 2892 N N . LYS A 1 363 ? 5.137 13.688 25.875 1 87.06 363 LYS A N 1
ATOM 2893 C CA . LYS A 1 363 ? 3.816 13.977 26.422 1 87.06 363 LYS A CA 1
ATOM 2894 C C . LYS A 1 363 ? 3.727 15.422 26.906 1 87.06 363 LYS A C 1
ATOM 2896 O O . LYS A 1 363 ? 2.629 15.945 27.109 1 87.06 363 LYS A O 1
ATOM 2901 N N . ASP A 1 364 ? 4.82 16.094 26.969 1 85.44 364 ASP A N 1
ATOM 2902 C CA . ASP A 1 364 ? 4.832 17.453 27.531 1 85.44 364 ASP A CA 1
ATOM 2903 C C . ASP A 1 364 ? 4.602 18.484 26.438 1 85.44 364 ASP A C 1
ATOM 2905 O O . ASP A 1 364 ? 4.562 19.688 26.719 1 85.44 364 ASP A O 1
ATOM 2909 N N . ARG A 1 365 ? 4.375 18.078 25.297 1 90.25 365 ARG A N 1
ATOM 2910 C CA . ARG A 1 365 ? 4.094 19.031 24.234 1 90.25 365 ARG A CA 1
ATOM 2911 C C . ARG A 1 365 ? 2.773 19.766 24.484 1 90.25 365 ARG A C 1
ATOM 2913 O O . ARG A 1 365 ? 1.844 19.188 25.062 1 90.25 365 ARG A O 1
ATOM 2920 N N . PRO A 1 366 ? 2.686 20.953 24.047 1 91.94 366 PRO A N 1
ATOM 2921 C CA . PRO A 1 366 ? 1.565 21.812 24.438 1 91.94 366 PRO A CA 1
ATOM 2922 C C . PRO A 1 366 ? 0.216 21.281 23.969 1 91.94 366 PRO A C 1
ATOM 2924 O O . PRO A 1 366 ? -0.807 21.516 24.609 1 91.94 366 PRO A O 1
ATOM 2927 N N . TRP A 1 367 ? 0.134 20.562 22.891 1 93.44 367 TRP A N 1
ATOM 2928 C CA . TRP A 1 367 ? -1.128 20.172 22.281 1 93.44 367 TRP A CA 1
ATOM 2929 C C . TRP A 1 367 ? -1.564 18.797 22.781 1 93.44 367 TRP A C 1
ATOM 2931 O O . TRP A 1 367 ? -2.646 18.312 22.438 1 93.44 367 TRP A O 1
ATOM 2941 N N . THR A 1 368 ? -0.724 18.156 23.578 1 91.38 368 THR A N 1
ATOM 2942 C CA . THR A 1 368 ? -1.021 16.797 24.031 1 91.38 368 THR A CA 1
ATOM 2943 C C . THR A 1 368 ? -2.361 16.75 24.75 1 91.38 368 THR A C 1
ATOM 2945 O O . THR A 1 368 ? -2.639 17.594 25.609 1 91.38 368 THR A O 1
ATOM 2948 N N . GLY A 1 369 ? -3.193 15.758 24.453 1 88.69 369 GLY A N 1
ATOM 2949 C CA . GLY A 1 369 ? -4.512 15.625 25.047 1 88.69 369 GLY A CA 1
ATOM 2950 C C . GLY A 1 369 ? -5.621 16.203 24.172 1 88.69 369 GLY A C 1
ATOM 2951 O O . GLY A 1 369 ? -6.801 16.031 24.484 1 88.69 369 GLY A O 1
ATOM 2952 N N . THR A 1 370 ? -5.238 16.922 23.156 1 92.06 370 THR A N 1
ATOM 2953 C CA . THR A 1 370 ? -6.219 17.469 22.219 1 92.06 370 THR A CA 1
ATOM 2954 C C . THR A 1 370 ? -6.297 16.609 20.953 1 92.06 370 THR A C 1
ATOM 2956 O O . THR A 1 370 ? -5.559 15.641 20.812 1 92.06 370 THR A O 1
ATOM 2959 N N . GLU A 1 371 ? -7.184 16.953 20.078 1 90.19 371 GLU A N 1
ATOM 2960 C CA . GLU A 1 371 ? -7.414 16.188 18.844 1 90.19 371 GLU A CA 1
ATOM 2961 C C . GLU A 1 371 ? -6.23 16.312 17.891 1 90.19 371 GLU A C 1
ATOM 2963 O O . GLU A 1 371 ? -5.648 17.391 17.75 1 90.19 371 GLU A O 1
ATOM 2968 N N . ILE A 1 372 ? -5.832 15.227 17.328 1 92 372 ILE A N 1
ATOM 2969 C CA . ILE A 1 372 ? -4.742 15.203 16.359 1 92 372 ILE A CA 1
ATOM 2970 C C . ILE A 1 372 ? -5.305 15.016 14.953 1 92 372 ILE A C 1
ATOM 2972 O O . ILE A 1 372 ? -6.363 14.406 14.773 1 92 372 ILE A O 1
ATOM 2976 N N . PRO A 1 373 ? -4.625 15.562 13.922 1 90.69 373 PRO A N 1
ATOM 2977 C CA . PRO A 1 373 ? -5.121 15.531 12.539 1 90.69 373 PRO A CA 1
ATOM 2978 C C . PRO A 1 373 ? -4.852 14.195 11.852 1 90.69 373 PRO A C 1
ATOM 2980 O O . PRO A 1 373 ? -4.242 14.164 10.773 1 90.69 373 PRO A O 1
ATOM 2983 N N . CYS A 1 374 ? -5.227 13.062 12.32 1 87.19 374 CYS A N 1
ATOM 2984 C CA . CYS A 1 374 ? -5.031 11.75 11.711 1 87.19 374 CYS A CA 1
ATOM 2985 C C . CYS A 1 374 ? -6.352 11.18 11.219 1 87.19 374 CYS A C 1
ATOM 2987 O O . CYS A 1 374 ? -7.402 11.414 11.812 1 87.19 374 CYS A O 1
ATOM 2989 N N . ASP A 1 375 ? -6.25 10.461 10.117 1 82.5 375 ASP A N 1
ATOM 2990 C CA . ASP A 1 375 ? -7.422 9.82 9.523 1 82.5 375 ASP A CA 1
ATOM 2991 C C . ASP A 1 375 ? -7.793 8.547 10.273 1 82.5 375 ASP A C 1
ATOM 2993 O O . ASP A 1 375 ? -7.012 8.047 11.086 1 82.5 375 ASP A O 1
ATOM 2997 N N . LYS A 1 376 ? -8.977 8.078 9.977 1 79.94 376 LYS A N 1
ATOM 2998 C CA . LYS A 1 376 ? -9.516 6.895 10.648 1 79.94 376 LYS A CA 1
ATOM 2999 C C . LYS A 1 376 ? -8.648 5.668 10.367 1 79.94 376 LYS A C 1
ATOM 3001 O O . LYS A 1 376 ? -8.578 4.75 11.188 1 79.94 376 LYS A O 1
ATOM 3006 N N . ASP A 1 377 ? -7.949 5.699 9.242 1 83.31 377 ASP A N 1
ATOM 3007 C CA . ASP A 1 377 ? -7.176 4.527 8.844 1 83.31 377 ASP A CA 1
ATOM 3008 C C . ASP A 1 377 ? -5.723 4.645 9.297 1 83.31 377 ASP A C 1
ATOM 3010 O O . ASP A 1 377 ? -4.957 3.684 9.203 1 83.31 377 ASP A O 1
ATOM 3014 N N . ASP A 1 378 ? -5.336 5.762 9.828 1 89.75 378 ASP A N 1
ATOM 3015 C CA . ASP A 1 378 ? -3.939 6.027 10.164 1 89.75 378 ASP A CA 1
ATOM 3016 C C . ASP A 1 378 ? -3.502 5.215 11.375 1 89.75 378 ASP A C 1
ATOM 3018 O O . ASP A 1 378 ? -2.369 4.734 11.438 1 89.75 378 ASP A O 1
ATOM 3022 N N . PRO A 1 379 ? -4.426 5.027 12.328 1 89.31 379 PRO A N 1
ATOM 3023 C CA . PRO A 1 379 ? -4.016 4.254 13.508 1 89.31 379 PRO A CA 1
ATOM 3024 C C . PRO A 1 379 ? -3.59 2.828 13.156 1 89.31 379 PRO A C 1
ATOM 3026 O O . PRO A 1 379 ? -2.658 2.291 13.758 1 89.31 379 PRO A O 1
ATOM 3029 N N . ALA A 1 380 ? -4.242 2.217 12.234 1 89.25 380 ALA A N 1
ATOM 3030 C CA . ALA A 1 380 ? -3.875 0.863 11.836 1 89.25 380 ALA A CA 1
ATOM 3031 C C . ALA A 1 380 ? -2.467 0.828 11.25 1 89.25 380 ALA A C 1
ATOM 3033 O O . ALA A 1 380 ? -1.685 -0.076 11.547 1 89.25 380 ALA A O 1
ATOM 3034 N N . LEU A 1 381 ? -2.199 1.772 10.344 1 92.12 381 LEU A N 1
ATOM 3035 C CA . LEU A 1 381 ? -0.859 1.865 9.773 1 92.12 381 LEU A CA 1
ATOM 3036 C C . LEU A 1 381 ? 0.177 2.141 10.859 1 92.12 381 LEU A C 1
ATOM 3038 O O . LEU A 1 381 ? 1.271 1.575 10.836 1 92.12 381 LEU A O 1
ATOM 3042 N N . PHE A 1 382 ? -0.176 3.084 11.781 1 95.38 382 PHE A N 1
ATOM 3043 C CA . PHE A 1 382 ? 0.729 3.436 12.867 1 95.38 382 PHE A CA 1
ATOM 3044 C C . PHE A 1 382 ? 1.02 2.223 13.742 1 95.38 382 PHE A C 1
ATOM 3046 O O . PHE A 1 382 ? 2.174 1.964 14.094 1 95.38 382 PHE A O 1
ATOM 3053 N N . SER A 1 383 ? 0.008 1.428 14.109 1 93.81 383 SER A N 1
ATOM 3054 C CA . SER A 1 383 ? 0.159 0.239 14.938 1 93.81 383 SER A CA 1
ATOM 3055 C C . SER A 1 383 ? 1.008 -0.819 14.242 1 93.81 383 SER A C 1
ATOM 3057 O O . SER A 1 383 ? 1.801 -1.509 14.883 1 93.81 383 SER A O 1
ATOM 3059 N N . ALA A 1 384 ? 0.824 -0.941 12.945 1 92.25 384 ALA A N 1
ATOM 3060 C CA . ALA A 1 384 ? 1.589 -1.911 12.164 1 92.25 384 ALA A CA 1
ATOM 3061 C C . ALA A 1 384 ? 3.051 -1.49 12.047 1 92.25 384 ALA A C 1
ATOM 3063 O O . ALA A 1 384 ? 3.922 -2.318 11.773 1 92.25 384 ALA A O 1
ATOM 3064 N N . SER A 1 385 ? 3.334 -0.202 12.273 1 94.44 385 SER A N 1
ATOM 3065 C CA . SER A 1 385 ? 4.672 0.343 12.062 1 94.44 385 SER A CA 1
ATOM 3066 C C . SER A 1 385 ? 5.41 0.537 13.383 1 94.44 385 SER A C 1
ATOM 3068 O O . SER A 1 385 ? 6.488 1.135 13.414 1 94.44 385 SER A O 1
ATOM 3070 N N . THR A 1 386 ? 4.789 0.141 14.461 1 95.69 386 THR A N 1
ATOM 3071 C CA . THR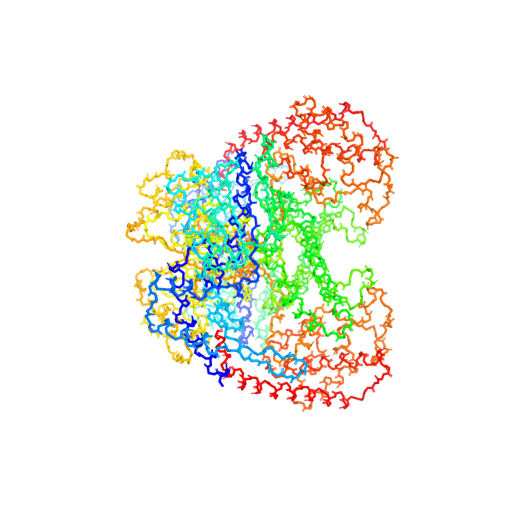 A 1 386 ? 5.402 0.356 15.773 1 95.69 386 THR A CA 1
ATOM 3072 C C . THR A 1 386 ? 5.328 -0.912 16.609 1 95.69 386 THR A C 1
ATOM 3074 O O . THR A 1 386 ? 4.535 -1.812 16.328 1 95.69 386 THR A O 1
ATOM 3077 N N . VAL A 1 387 ? 6.211 -1.048 17.562 1 94.75 387 VAL A N 1
ATOM 3078 C CA . VAL A 1 387 ? 6.203 -2.09 18.594 1 94.75 387 VAL A CA 1
ATOM 3079 C C . VAL A 1 387 ? 6.25 -1.454 19.969 1 94.75 387 VAL A C 1
ATOM 3081 O O . VAL A 1 387 ? 7.059 -0.56 20.234 1 94.75 387 VAL A O 1
ATOM 3084 N N . VAL A 1 388 ? 5.34 -1.87 20.812 1 95.81 388 VAL A N 1
ATOM 3085 C CA . VAL A 1 388 ? 5.25 -1.305 22.156 1 95.81 388 VAL A CA 1
ATOM 3086 C C . VAL A 1 388 ? 5.82 -2.293 23.172 1 95.81 388 VAL A C 1
ATOM 3088 O O . VAL A 1 388 ? 5.469 -3.475 23.172 1 95.81 388 VAL A O 1
ATOM 3091 N N . THR A 1 389 ? 6.781 -1.898 23.922 1 93.44 389 THR A N 1
ATOM 3092 C CA . THR A 1 389 ? 7.289 -2.654 25.062 1 93.44 389 THR A CA 1
ATOM 3093 C C . THR A 1 389 ? 6.609 -2.205 26.344 1 93.44 389 THR A C 1
ATOM 3095 O O . THR A 1 389 ? 6.68 -1.031 26.719 1 93.44 389 THR A O 1
ATOM 3098 N N . ILE A 1 390 ? 6.055 -3.131 27.078 1 94.12 390 ILE A N 1
ATOM 3099 C CA . ILE A 1 390 ? 5.188 -2.797 28.203 1 94.12 390 ILE A CA 1
ATOM 3100 C C . ILE A 1 390 ? 6.027 -2.662 29.484 1 94.12 390 ILE A C 1
ATOM 3102 O O . ILE A 1 390 ? 6.891 -3.496 29.75 1 94.12 390 ILE A O 1
ATOM 3106 N N . GLY A 1 391 ? 5.879 -1.571 30.141 1 95.44 391 GLY A N 1
ATOM 3107 C CA . GLY A 1 391 ? 6.344 -1.368 31.5 1 95.44 391 GLY A CA 1
ATOM 3108 C C . GLY A 1 391 ? 5.223 -1.392 32.531 1 95.44 391 GLY A C 1
ATOM 3109 O O . GLY A 1 391 ? 4.754 -2.463 32.906 1 95.44 391 GLY A O 1
ATOM 3110 N N . ASN A 1 392 ? 4.715 -0.239 32.906 1 94.5 392 ASN A N 1
ATOM 3111 C CA . ASN A 1 392 ? 3.615 -0.154 33.875 1 94.5 392 ASN A CA 1
ATOM 3112 C C . ASN A 1 392 ? 2.262 -0.304 33.188 1 94.5 392 ASN A C 1
ATOM 3114 O O . ASN A 1 392 ? 1.245 -0.527 33.844 1 94.5 392 ASN A O 1
ATOM 3118 N N . GLY A 1 393 ? 2.199 -0.187 31.875 1 94.56 393 GLY A N 1
ATOM 3119 C CA . GLY A 1 393 ? 0.998 -0.446 31.109 1 94.56 393 GLY A CA 1
ATOM 3120 C C . GLY A 1 393 ? 0.048 0.736 31.062 1 94.56 393 GLY A C 1
ATOM 3121 O O . GLY A 1 393 ? -1.07 0.623 30.562 1 94.56 393 GLY A O 1
ATOM 3122 N N . ASN A 1 394 ? 0.417 1.919 31.422 1 92 394 ASN A N 1
ATOM 3123 C CA . ASN A 1 394 ? -0.483 3.062 31.531 1 92 394 ASN A CA 1
ATOM 3124 C C . ASN A 1 394 ? -0.634 3.785 30.203 1 92 394 ASN A C 1
ATOM 3126 O O . ASN A 1 394 ? -1.672 4.391 29.938 1 92 394 ASN A O 1
ATOM 3130 N N . SER A 1 395 ? 0.355 3.775 29.406 1 92.62 395 SER A N 1
ATOM 3131 C CA . SER A 1 395 ? 0.337 4.531 28.156 1 92.62 395 SER A CA 1
ATOM 3132 C C . SER A 1 395 ? -0.181 3.678 27 1 92.62 395 SER A C 1
ATOM 3134 O O . SER A 1 395 ? -0.85 4.184 26.094 1 92.62 395 SER A O 1
ATOM 3136 N N . ALA A 1 396 ? 0.021 2.434 27.016 1 95.25 396 ALA A N 1
ATOM 3137 C CA . ALA A 1 396 ? -0.321 1.537 25.922 1 95.25 396 ALA A CA 1
ATOM 3138 C C . ALA A 1 396 ? -1.817 1.243 25.891 1 95.25 396 ALA A C 1
ATOM 3140 O O . ALA A 1 396 ? -2.436 1.05 26.938 1 95.25 396 ALA A O 1
ATOM 3141 N N . ASN A 1 397 ? -2.375 1.36 24.734 1 94.75 397 ASN A N 1
ATOM 3142 C CA . ASN A 1 397 ? -3.766 0.963 24.531 1 94.75 397 ASN A CA 1
ATOM 3143 C C . ASN A 1 397 ? -3.902 -0.55 24.391 1 94.75 397 ASN A C 1
ATOM 3145 O O . ASN A 1 397 ? -3.225 -1.169 23.578 1 94.75 397 ASN A O 1
ATOM 3149 N N . PHE A 1 398 ? -4.734 -1.132 25.062 1 95.56 398 PHE A N 1
ATOM 3150 C CA . PHE A 1 398 ? -4.852 -2.582 25.172 1 95.56 398 PHE A CA 1
ATOM 3151 C C . PHE A 1 398 ? -5.223 -3.191 23.812 1 95.56 398 PHE A C 1
ATOM 3153 O O . PHE A 1 398 ? -4.613 -4.172 23.391 1 95.56 398 PHE A O 1
ATOM 3160 N N . TRP A 1 399 ? -6.176 -2.623 23.094 1 93.94 399 TRP A N 1
ATOM 3161 C CA . TRP A 1 399 ? -6.746 -3.271 21.922 1 93.94 399 TRP A CA 1
ATOM 3162 C C . TRP A 1 399 ? -6.004 -2.857 20.656 1 93.94 399 TRP A C 1
ATOM 3164 O O . TRP A 1 399 ? -5.902 -3.637 19.703 1 93.94 399 TRP A O 1
ATOM 3174 N N . ASN A 1 400 ? -5.422 -1.663 20.625 1 93.25 400 ASN A N 1
ATOM 3175 C CA . ASN A 1 400 ? -5.039 -1.104 19.328 1 93.25 400 ASN A CA 1
ATOM 3176 C C . ASN A 1 400 ? -3.523 -1.046 19.172 1 93.25 400 ASN A C 1
ATOM 3178 O O . ASN A 1 400 ? -3.018 -0.897 18.062 1 93.25 400 ASN A O 1
ATOM 3182 N N . ASP A 1 401 ? -2.834 -1.11 20.234 1 94.81 401 ASP A N 1
ATOM 3183 C CA . ASP A 1 401 ? -1.38 -1.055 20.125 1 94.81 401 ASP A CA 1
ATOM 3184 C C . ASP A 1 401 ? -0.784 -2.455 20 1 94.81 401 ASP A C 1
ATOM 3186 O O . ASP A 1 401 ? -1.414 -3.441 20.391 1 94.81 401 ASP A O 1
ATOM 3190 N N . ARG A 1 402 ? 0.415 -2.547 19.438 1 94 402 ARG A N 1
ATOM 3191 C CA . ARG A 1 402 ? 1.115 -3.812 19.25 1 94 402 ARG A CA 1
ATOM 3192 C C . ARG A 1 402 ? 2.023 -4.113 20.438 1 94 402 ARG A C 1
ATOM 3194 O O . ARG A 1 402 ? 3.242 -3.943 20.344 1 94 402 ARG A O 1
ATOM 3201 N N . TRP A 1 403 ? 1.458 -4.637 21.453 1 94.19 403 TRP A N 1
ATOM 3202 C CA . TRP A 1 403 ? 2.223 -4.781 22.688 1 94.19 403 TRP A CA 1
ATOM 3203 C C . TRP A 1 403 ? 2.293 -6.242 23.125 1 94.19 403 TRP A C 1
ATOM 3205 O O . TRP A 1 403 ? 3.107 -6.605 23.969 1 94.19 403 TRP A O 1
ATOM 3215 N N . LEU A 1 404 ? 1.424 -7.121 22.578 1 93.12 404 LEU A N 1
ATOM 3216 C CA . LEU A 1 404 ? 1.308 -8.5 23.047 1 93.12 404 LEU A CA 1
ATOM 3217 C C . LEU A 1 404 ? 2.102 -9.445 22.156 1 93.12 404 LEU A C 1
ATOM 3219 O O . LEU A 1 404 ? 1.552 -10.023 21.219 1 93.12 404 LEU A O 1
ATOM 3223 N N . ASP A 1 405 ? 3.316 -9.719 22.406 1 87.06 405 ASP A N 1
ATOM 3224 C CA . ASP A 1 405 ? 4.188 -10.648 21.688 1 87.06 405 ASP A CA 1
ATOM 3225 C C . ASP A 1 405 ? 4.199 -10.344 20.188 1 87.06 405 ASP A C 1
ATOM 3227 O O . ASP A 1 405 ? 4.008 -11.242 19.375 1 87.06 405 ASP A O 1
ATOM 3231 N N . GLY A 1 406 ? 4.27 -9.07 19.906 1 85.94 406 GLY A N 1
ATOM 3232 C CA . GLY A 1 406 ? 4.363 -8.656 18.516 1 85.94 406 GLY A CA 1
ATOM 3233 C C . GLY A 1 406 ? 3.018 -8.594 17.812 1 85.94 406 GLY A C 1
ATOM 3234 O O . GLY A 1 406 ? 2.949 -8.375 16.609 1 85.94 406 GLY A O 1
ATOM 3235 N N . HIS A 1 407 ? 1.907 -8.773 18.547 1 90.69 407 HIS A N 1
ATOM 3236 C CA . HIS A 1 407 ? 0.572 -8.773 17.969 1 90.69 407 HIS A CA 1
ATOM 3237 C C . HIS A 1 407 ? -0.292 -7.668 18.562 1 90.69 407 HIS A C 1
ATOM 3239 O O . HIS A 1 407 ? -0.031 -7.203 19.672 1 90.69 407 HIS A O 1
ATOM 3245 N N . VAL A 1 408 ? -1.239 -7.25 17.75 1 93.12 408 VAL A N 1
ATOM 3246 C CA . VAL A 1 408 ? -2.293 -6.344 18.203 1 93.12 408 VAL A CA 1
ATOM 3247 C C . VAL A 1 408 ? -3.49 -7.152 18.703 1 93.12 408 VAL A C 1
ATOM 3249 O O . VAL A 1 408 ? -4.066 -7.945 17.953 1 93.12 408 VAL A O 1
ATOM 3252 N N . PRO A 1 409 ? -3.859 -6.98 19.938 1 93.44 409 PRO A N 1
ATOM 3253 C CA . PRO A 1 409 ? -4.93 -7.812 20.484 1 93.44 409 PRO A CA 1
ATOM 3254 C C . PRO A 1 409 ? -6.211 -7.762 19.656 1 93.44 409 PRO A C 1
ATOM 3256 O O . PRO A 1 409 ? -6.883 -8.781 19.5 1 93.44 409 PRO A O 1
ATOM 3259 N N . ARG A 1 410 ? -6.559 -6.609 19.156 1 93.25 410 ARG A N 1
ATOM 3260 C CA . ARG A 1 410 ? -7.77 -6.465 18.344 1 93.25 410 ARG A CA 1
ATOM 3261 C C . ARG A 1 410 ? -7.746 -7.402 17.156 1 93.25 410 ARG A C 1
ATOM 3263 O O . ARG A 1 410 ? -8.789 -7.934 16.75 1 93.25 410 ARG A O 1
ATOM 3270 N N . LEU A 1 411 ? -6.586 -7.664 16.609 1 90.12 411 LEU A N 1
ATOM 3271 C CA . LEU A 1 411 ? -6.434 -8.523 15.438 1 90.12 411 LEU A CA 1
ATOM 3272 C C . LEU A 1 411 ? -6.367 -9.992 15.852 1 90.12 411 LEU A C 1
ATOM 3274 O O . LEU A 1 411 ? -6.758 -10.875 15.086 1 90.12 411 LEU A O 1
ATOM 3278 N N . LEU A 1 412 ? -5.867 -10.242 17.047 1 90.56 412 LEU A N 1
ATOM 3279 C CA . LEU A 1 412 ? -5.801 -11.602 17.578 1 90.56 412 LEU A CA 1
ATOM 3280 C C . LEU A 1 412 ? -7.191 -12.125 17.906 1 90.56 412 LEU A C 1
ATOM 3282 O O . LEU A 1 412 ? -7.461 -13.32 17.781 1 90.56 412 LEU A O 1
ATOM 3286 N N . ALA A 1 413 ? -8 -11.211 18.391 1 92.19 413 ALA A N 1
ATOM 3287 C CA . ALA A 1 413 ? -9.344 -11.602 18.812 1 92.19 413 ALA A CA 1
ATOM 3288 C C . ALA A 1 413 ? -10.375 -10.562 18.375 1 92.19 413 ALA A C 1
ATOM 3290 O O . ALA A 1 413 ? -10.992 -9.898 19.203 1 92.19 413 ALA A O 1
ATOM 3291 N N . PRO A 1 414 ? -10.641 -10.508 17.047 1 91.12 414 PRO A N 1
ATOM 3292 C CA . PRO A 1 414 ? -11.555 -9.492 16.516 1 91.12 414 PRO A CA 1
ATOM 3293 C C . PRO A 1 414 ? -12.984 -9.656 17.031 1 91.12 414 PRO A C 1
ATOM 3295 O O . PRO A 1 414 ? -13.688 -8.664 17.25 1 91.12 414 PRO A O 1
ATOM 3298 N N . GLU A 1 415 ? -13.406 -10.891 17.219 1 90.69 415 GLU A N 1
ATOM 3299 C CA . GLU A 1 415 ? -14.773 -11.125 17.688 1 90.69 415 GLU A CA 1
ATOM 3300 C C . GLU A 1 415 ? -14.938 -10.688 19.141 1 90.69 415 GLU A C 1
ATOM 3302 O O . GLU A 1 415 ? -16 -10.188 19.516 1 90.69 415 GLU A O 1
ATOM 3307 N N . ILE A 1 416 ? -13.875 -10.898 19.922 1 90.62 416 ILE A N 1
ATOM 3308 C CA . ILE A 1 416 ? -13.922 -10.477 21.312 1 90.62 416 ILE A CA 1
ATOM 3309 C C . ILE A 1 416 ? -13.93 -8.953 21.391 1 90.62 416 ILE A C 1
ATOM 3311 O O . ILE A 1 416 ? -14.617 -8.375 22.25 1 90.62 416 ILE A O 1
ATOM 3315 N N . PHE A 1 417 ? -13.195 -8.266 20.562 1 91.56 417 PHE A N 1
ATOM 3316 C CA . PHE A 1 417 ? -13.172 -6.805 20.516 1 91.56 417 PHE A CA 1
ATOM 3317 C C . PHE A 1 417 ? -14.555 -6.254 20.219 1 91.56 417 PHE A C 1
ATOM 3319 O O . PHE A 1 417 ? -14.969 -5.25 20.797 1 91.56 417 PHE A O 1
ATOM 3326 N N . LYS A 1 418 ? -15.25 -6.922 19.281 1 88.12 418 LYS A N 1
ATOM 3327 C CA . LYS A 1 418 ? -16.594 -6.484 18.922 1 88.12 418 LYS A CA 1
ATOM 3328 C C . LYS A 1 418 ? -17.547 -6.594 20.109 1 88.12 418 LYS A C 1
ATOM 3330 O O . LYS A 1 418 ? -18.453 -5.766 20.266 1 88.12 418 LYS A O 1
ATOM 3335 N N . LEU A 1 419 ? -17.312 -7.621 20.938 1 87.81 419 LEU A N 1
ATOM 3336 C CA . LEU A 1 419 ? -18.203 -7.898 22.062 1 87.81 419 LEU A CA 1
ATOM 3337 C C . LEU A 1 419 ? -17.906 -6.973 23.234 1 87.81 419 LEU A C 1
ATOM 3339 O O . LEU A 1 419 ? -18.781 -6.711 24.062 1 87.81 419 LEU A O 1
ATOM 3343 N N . CYS A 1 420 ? -16.672 -6.512 23.25 1 87.44 420 CYS A N 1
ATOM 3344 C CA . CYS A 1 420 ? -16.25 -5.738 24.406 1 87.44 420 CYS A CA 1
ATOM 3345 C C . CYS A 1 420 ? -16.891 -4.355 24.406 1 87.44 420 CYS A C 1
ATOM 3347 O O . CYS A 1 420 ? -17.031 -3.729 23.359 1 87.44 420 CYS A O 1
ATOM 3349 N N . SER A 1 421 ? -17.328 -3.91 25.516 1 82.25 421 SER A N 1
ATOM 3350 C CA . SER A 1 421 ? -17.969 -2.609 25.656 1 82.25 421 SER A CA 1
ATOM 3351 C C . SER A 1 421 ? -16.938 -1.489 25.75 1 82.25 421 SER A C 1
ATOM 3353 O O . SER A 1 421 ? -17.141 -0.407 25.188 1 82.25 421 SER A O 1
ATOM 3355 N N . ARG A 1 422 ? -15.844 -1.823 26.469 1 84.12 422 ARG A N 1
ATOM 3356 C CA . ARG A 1 422 ? -14.812 -0.806 26.641 1 84.12 422 ARG A CA 1
ATOM 3357 C C . ARG A 1 422 ? -13.719 -0.956 25.578 1 84.12 422 ARG A C 1
ATOM 3359 O O . ARG A 1 422 ? -12.805 -1.762 25.75 1 84.12 422 ARG A O 1
ATOM 3366 N N . LYS A 1 423 ? -13.719 -0.15 24.656 1 86.69 423 LYS A N 1
ATOM 3367 C CA . LYS A 1 423 ? -12.797 -0.278 23.531 1 86.69 423 LYS A CA 1
ATOM 3368 C C . LYS A 1 423 ? -11.555 0.59 23.734 1 86.69 423 LYS A C 1
ATOM 3370 O O . LYS A 1 423 ? -10.523 0.372 23.094 1 86.69 423 LYS A O 1
ATOM 3375 N N . ASN A 1 424 ? -11.703 1.554 24.641 1 87.75 424 ASN A N 1
ATOM 3376 C CA . ASN A 1 424 ? -10.555 2.404 24.953 1 87.75 424 ASN A CA 1
ATOM 3377 C C . ASN A 1 424 ? -10.023 2.141 26.359 1 87.75 424 ASN A C 1
ATOM 3379 O O . ASN A 1 424 ? -10.453 2.787 27.312 1 87.75 424 ASN A O 1
ATOM 3383 N N . LEU A 1 425 ? -9.109 1.108 26.469 1 92.12 425 LEU A N 1
ATOM 3384 C CA . LEU A 1 425 ? -8.516 0.697 27.734 1 92.12 425 LEU A CA 1
ATOM 3385 C C . LEU A 1 425 ? -6.992 0.715 27.656 1 92.12 425 LEU A C 1
ATOM 3387 O O . LEU A 1 425 ? -6.418 0.367 26.625 1 92.12 425 LEU A O 1
ATOM 3391 N N . CYS A 1 426 ? -6.441 1.202 28.719 1 94.81 426 CYS A N 1
ATOM 3392 C CA . CYS A 1 426 ? -4.992 1.046 28.797 1 94.81 426 CYS A CA 1
ATOM 3393 C C . CYS A 1 426 ? -4.617 -0.365 29.234 1 94.81 426 CYS A C 1
ATOM 3395 O O . CYS A 1 426 ? -5.457 -1.1 29.766 1 94.81 426 CYS A O 1
ATOM 3397 N N . VAL A 1 427 ? -3.422 -0.787 29.016 1 95.12 427 VAL A N 1
ATOM 3398 C CA . VAL A 1 427 ? -2.969 -2.143 29.312 1 95.12 427 VAL A CA 1
ATOM 3399 C C . VAL A 1 427 ? -3.01 -2.385 30.812 1 95.12 427 VAL A C 1
ATOM 3401 O O . VAL A 1 427 ? -3.369 -3.475 31.266 1 95.12 427 VAL A O 1
ATOM 3404 N N . PHE A 1 428 ? -2.693 -1.366 31.609 1 94.62 428 PHE A N 1
ATOM 3405 C CA . PHE A 1 428 ? -2.723 -1.491 33.062 1 94.62 428 PHE A CA 1
ATOM 3406 C C . PHE A 1 428 ? -4.121 -1.862 33.531 1 94.62 428 PHE A C 1
ATOM 3408 O O . PHE A 1 428 ? -4.289 -2.828 34.281 1 94.62 428 PHE A O 1
ATOM 3415 N N . ASP A 1 429 ? -5.086 -1.143 33.062 1 91.94 429 ASP A N 1
ATOM 3416 C CA . ASP A 1 429 ? -6.469 -1.372 33.5 1 91.94 429 ASP A CA 1
ATOM 3417 C C . ASP A 1 429 ? -6.965 -2.732 33 1 91.94 429 ASP A C 1
ATOM 3419 O O . ASP A 1 429 ? -7.75 -3.391 33.688 1 91.94 429 ASP A O 1
ATOM 3423 N N . ALA A 1 430 ? -6.566 -3.113 31.859 1 91.69 430 ALA A N 1
ATOM 3424 C CA . ALA A 1 430 ? -7.031 -4.367 31.281 1 91.69 430 ALA A CA 1
ATOM 3425 C C . ALA A 1 430 ? -6.402 -5.566 31.969 1 91.69 430 ALA A C 1
ATOM 3427 O O . ALA A 1 430 ? -7.074 -6.562 32.25 1 91.69 430 ALA A O 1
ATOM 3428 N N . VAL A 1 431 ? -5.148 -5.52 32.25 1 90.38 431 VAL A N 1
ATOM 3429 C CA . VAL A 1 431 ? -4.402 -6.664 32.75 1 90.38 431 VAL A CA 1
ATOM 3430 C C . VAL A 1 431 ? -4.547 -6.738 34.281 1 90.38 431 VAL A C 1
ATOM 3432 O O . VAL A 1 431 ? -4.848 -7.801 34.812 1 90.38 431 VAL A O 1
ATOM 3435 N N . SER A 1 432 ? -4.289 -5.656 34.969 1 87.62 432 SER A N 1
ATOM 3436 C CA . SER A 1 432 ? -4.301 -5.656 36.438 1 87.62 432 SER A CA 1
ATOM 3437 C C . SER A 1 432 ? -5.723 -5.645 36.969 1 87.62 432 SER A C 1
ATOM 3439 O O . SER A 1 432 ? -6.047 -6.391 37.906 1 87.62 432 SER A O 1
ATOM 3441 N N . ASN A 1 433 ? -6.562 -4.789 36.344 1 85.56 433 ASN A N 1
ATOM 3442 C CA . ASN A 1 433 ? -7.926 -4.641 36.844 1 85.56 433 ASN A CA 1
ATOM 3443 C C . ASN A 1 433 ? -8.906 -5.535 36.094 1 85.56 433 ASN A C 1
ATOM 3445 O O . ASN A 1 433 ? -10.094 -5.566 36.406 1 85.56 433 ASN A O 1
ATOM 3449 N N . LYS A 1 434 ? -8.453 -6.277 35.094 1 85 434 LYS A N 1
ATOM 3450 C CA . LYS A 1 434 ? -9.227 -7.215 34.281 1 85 434 LYS A CA 1
ATOM 3451 C C . LYS A 1 434 ? -10.484 -6.555 33.719 1 85 434 LYS A C 1
ATOM 3453 O O . LYS A 1 434 ? -11.539 -7.18 33.656 1 85 434 LYS A O 1
ATOM 3458 N N . LYS A 1 435 ? -10.305 -5.359 33.375 1 86.88 435 LYS A N 1
ATOM 3459 C CA . LYS A 1 435 ? -11.453 -4.574 32.906 1 86.88 435 LYS A CA 1
ATOM 3460 C C . LYS A 1 435 ? -11.891 -4.98 31.516 1 86.88 435 LYS A C 1
ATOM 3462 O O . LYS A 1 435 ? -12.992 -4.652 31.078 1 86.88 435 LYS A O 1
ATOM 3467 N N . TRP A 1 436 ? -11.023 -5.645 30.812 1 86.75 436 TRP A N 1
ATOM 3468 C CA . TRP A 1 436 ? -11.383 -6.023 29.453 1 86.75 436 TRP A CA 1
ATOM 3469 C C . TRP A 1 436 ? -12.359 -7.199 29.453 1 86.75 436 TRP A C 1
ATOM 3471 O O . TRP A 1 436 ? -13.008 -7.477 28.438 1 86.75 436 TRP A O 1
ATOM 3481 N N . LEU A 1 437 ? -12.5 -7.871 30.594 1 85.5 437 LEU A N 1
ATOM 3482 C CA . LEU A 1 437 ? -13.383 -9.023 30.75 1 85.5 437 LEU A CA 1
ATOM 3483 C C . LEU A 1 437 ? -14.797 -8.578 31.109 1 85.5 437 LEU A C 1
ATOM 3485 O O . LEU A 1 437 ? -15.75 -9.352 30.984 1 85.5 437 LEU A O 1
ATOM 3489 N N . LEU A 1 438 ? -14.898 -7.344 31.438 1 82 438 LEU A N 1
ATOM 3490 C CA . LEU A 1 438 ? -16.172 -6.867 31.969 1 82 438 LEU A CA 1
ATOM 3491 C C . LEU A 1 438 ? -17.25 -6.906 30.891 1 82 438 LEU A C 1
ATOM 3493 O O . LEU A 1 438 ? -17.047 -6.398 29.781 1 82 438 LEU A O 1
ATOM 3497 N N . GLY A 1 439 ? -18.328 -7.586 31.156 1 77.31 439 GLY A N 1
ATOM 3498 C CA . GLY A 1 439 ? -19.516 -7.578 30.312 1 77.31 439 GLY A CA 1
ATOM 3499 C C . GLY A 1 439 ? -19.391 -8.484 29.109 1 77.31 439 GLY A C 1
ATOM 3500 O O . GLY A 1 439 ? -20.219 -8.422 28.188 1 77.31 439 GLY A O 1
ATOM 3501 N N . LEU A 1 440 ? -18.344 -9.234 29.047 1 85.56 440 LEU A N 1
ATOM 3502 C CA . LEU A 1 440 ? -18.141 -10.086 27.875 1 85.56 440 LEU A CA 1
ATOM 3503 C C . LEU A 1 440 ? -19.062 -11.297 27.922 1 85.56 440 LEU A C 1
ATOM 3505 O O . LEU A 1 440 ? -19.109 -12.023 28.922 1 85.56 440 LEU A O 1
ATOM 3509 N N . GLN A 1 441 ? -19.938 -11.398 26.859 1 84.88 441 GLN A N 1
ATOM 3510 C CA . GLN A 1 441 ? -20.812 -12.562 26.703 1 84.88 441 GLN A CA 1
ATOM 3511 C C . GLN A 1 441 ? -20.406 -13.391 25.5 1 84.88 441 GLN A C 1
ATOM 3513 O O . GLN A 1 441 ? -20.625 -12.992 24.359 1 84.88 441 GLN A O 1
ATOM 3518 N N . ILE A 1 442 ? -19.844 -14.531 25.75 1 88.5 442 ILE A N 1
ATOM 3519 C CA . ILE A 1 442 ? -19.375 -15.414 24.703 1 88.5 442 ILE A CA 1
ATOM 3520 C C . ILE A 1 442 ? -20.484 -16.406 24.328 1 88.5 442 ILE A C 1
ATOM 3522 O O . ILE A 1 442 ? -21.016 -17.094 25.188 1 88.5 442 ILE A O 1
ATOM 3526 N N . SER A 1 443 ? -20.891 -16.422 23.078 1 84.25 443 SER A N 1
ATOM 3527 C CA . SER A 1 443 ? -22.016 -17.25 22.656 1 84.25 443 SER A CA 1
ATOM 3528 C C . SER A 1 443 ? -21.578 -18.312 21.656 1 84.25 443 SER A C 1
ATOM 3530 O O . SER A 1 443 ? -22.281 -19.312 21.453 1 84.25 443 SER A O 1
ATOM 3532 N N . ASP A 1 444 ? -20.5 -18.156 20.953 1 86.69 444 ASP A N 1
ATOM 3533 C CA . ASP A 1 444 ? -20.094 -19.047 19.875 1 86.69 444 ASP A CA 1
ATOM 3534 C C . ASP A 1 444 ? -18.719 -19.656 20.141 1 86.69 444 ASP A C 1
ATOM 3536 O O . ASP A 1 444 ? -17.953 -19.141 20.953 1 86.69 444 ASP A O 1
ATOM 3540 N N . ILE A 1 445 ? -18.438 -20.781 19.578 1 85.44 445 ILE A N 1
ATOM 3541 C CA . ILE A 1 445 ? -17.203 -21.547 19.781 1 85.44 445 ILE A CA 1
ATOM 3542 C C . ILE A 1 445 ? -16.016 -20.75 19.25 1 85.44 445 ILE A C 1
ATOM 3544 O O . ILE A 1 445 ? -14.922 -20.812 19.812 1 85.44 445 ILE A O 1
ATOM 3548 N N . SER A 1 446 ? -16.312 -20.094 18.188 1 86.25 446 SER A N 1
ATOM 3549 C CA . SER A 1 446 ? -15.227 -19.297 17.641 1 86.25 446 SER A CA 1
ATOM 3550 C C . SER A 1 446 ? -14.82 -18.172 18.594 1 86.25 446 SER A C 1
ATOM 3552 O O . SER A 1 446 ? -13.633 -17.906 18.781 1 86.25 446 SER A O 1
ATOM 3554 N N . GLN A 1 447 ? -15.797 -17.609 19.281 1 90.44 447 GLN A N 1
ATOM 3555 C CA . GLN A 1 447 ? -15.539 -16.562 20.266 1 90.44 447 GLN A CA 1
ATOM 3556 C C . GLN A 1 447 ? -14.789 -17.141 21.469 1 90.44 447 GLN A C 1
ATOM 3558 O O . GLN A 1 447 ? -13.867 -16.5 22 1 90.44 447 GLN A O 1
ATOM 3563 N N . LEU A 1 448 ? -15.141 -18.328 21.812 1 89.62 448 LEU A N 1
ATOM 3564 C CA . LEU A 1 448 ? -14.492 -18.969 22.953 1 89.62 448 LEU A CA 1
ATOM 3565 C C . LEU A 1 448 ? -13.031 -19.266 22.656 1 89.62 448 LEU A C 1
ATOM 3567 O O . LEU A 1 448 ? -12.164 -19.062 23.5 1 89.62 448 LEU A O 1
ATOM 3571 N N . ARG A 1 449 ? -12.797 -19.734 21.484 1 88.81 449 ARG A N 1
ATOM 3572 C CA . ARG A 1 449 ? -11.422 -20.016 21.094 1 88.81 449 ARG A CA 1
ATOM 3573 C C . ARG A 1 449 ? -10.562 -18.75 21.125 1 88.81 449 ARG A C 1
ATOM 3575 O O . ARG A 1 449 ? -9.438 -18.781 21.625 1 88.81 449 ARG A O 1
ATOM 3582 N N . GLN A 1 450 ? -11.109 -17.688 20.578 1 91.56 450 GLN A N 1
ATOM 3583 C CA . GLN A 1 450 ? -10.391 -16.422 20.562 1 91.56 450 GLN A CA 1
ATOM 3584 C C . GLN A 1 450 ? -10.18 -15.898 21.984 1 91.56 450 GLN A C 1
ATOM 3586 O O . GLN A 1 450 ? -9.117 -15.344 22.297 1 91.56 450 GLN A O 1
ATOM 3591 N N . PHE A 1 451 ? -11.188 -16.125 22.844 1 92 451 PHE A N 1
ATOM 3592 C CA . PHE A 1 451 ? -11.102 -15.664 24.234 1 92 451 PHE A CA 1
ATOM 3593 C C . PHE A 1 451 ? -10 -16.391 24.984 1 92 451 PHE A C 1
ATOM 3595 O O . PHE A 1 451 ? -9.172 -15.773 25.641 1 92 451 PHE A O 1
ATOM 3602 N N . VAL A 1 452 ? -9.945 -17.672 24.781 1 91.25 452 VAL A N 1
ATOM 3603 C CA . VAL A 1 452 ? -8.961 -18.469 25.5 1 91.25 452 VAL A CA 1
ATOM 3604 C C . VAL A 1 452 ? -7.559 -18.141 25.016 1 91.25 452 VAL A C 1
ATOM 3606 O O . VAL A 1 452 ? -6.625 -18.031 25.812 1 91.25 452 VAL A O 1
ATOM 3609 N N . ALA A 1 453 ? -7.473 -17.984 23.734 1 89.19 453 ALA A N 1
ATOM 3610 C CA . ALA A 1 453 ? -6.172 -17.656 23.156 1 89.19 453 ALA A CA 1
ATOM 3611 C C . ALA A 1 453 ? -5.664 -16.312 23.688 1 89.19 453 ALA A C 1
ATOM 3613 O O . ALA A 1 453 ? -4.492 -16.188 24.047 1 89.19 453 ALA A O 1
ATOM 3614 N N . LEU A 1 454 ? -6.52 -15.312 23.703 1 92.38 454 LEU A N 1
ATOM 3615 C CA . LEU A 1 454 ? -6.141 -13.984 24.188 1 92.38 454 LEU A CA 1
ATOM 3616 C C . LEU A 1 454 ? -5.879 -14 25.688 1 92.38 454 LEU A C 1
ATOM 3618 O O . LEU A 1 454 ? -4.91 -13.406 26.156 1 92.38 454 LEU A O 1
ATOM 3622 N N . TRP A 1 455 ? -6.746 -14.688 26.406 1 91.56 455 TRP A N 1
ATOM 3623 C CA . TRP A 1 455 ? -6.637 -14.773 27.844 1 91.56 455 TRP A CA 1
ATOM 3624 C C . TRP A 1 455 ? -5.309 -15.391 28.266 1 91.56 455 TRP A C 1
ATOM 3626 O O . TRP A 1 455 ? -4.641 -14.898 29.172 1 91.56 455 TRP A O 1
ATOM 3636 N N . THR A 1 456 ? -4.941 -16.469 27.578 1 90.81 456 THR A N 1
ATOM 3637 C CA . THR A 1 456 ? -3.711 -17.172 27.906 1 90.81 456 THR A CA 1
ATOM 3638 C C . THR A 1 456 ? -2.494 -16.281 27.719 1 90.81 456 THR A C 1
ATOM 3640 O O . THR A 1 456 ? -1.564 -16.297 28.531 1 90.81 456 THR A O 1
ATOM 3643 N N . ARG A 1 457 ? -2.498 -15.469 26.781 1 91.88 457 ARG A N 1
ATOM 3644 C CA . ARG A 1 457 ? -1.374 -14.578 26.484 1 91.88 457 ARG A CA 1
ATOM 3645 C C . ARG A 1 457 ? -1.34 -13.406 27.469 1 91.88 457 ARG A C 1
ATOM 3647 O O . ARG A 1 457 ? -0.27 -13.008 27.922 1 91.88 457 ARG A O 1
ATOM 3654 N N . VAL A 1 458 ? -2.482 -12.836 27.734 1 93.19 458 VAL A N 1
ATOM 3655 C CA . VAL A 1 458 ? -2.576 -11.656 28.594 1 93.19 458 VAL A CA 1
ATOM 3656 C C . VAL A 1 458 ? -2.16 -12.023 30.016 1 93.19 458 VAL A C 1
ATOM 3658 O O . VAL A 1 458 ? -1.529 -11.227 30.703 1 93.19 458 VAL A O 1
ATOM 3661 N N . GLN A 1 459 ? -2.414 -13.289 30.391 1 90.38 459 GLN A N 1
ATOM 3662 C CA . GLN A 1 459 ? -2.113 -13.734 31.75 1 90.38 459 GLN A CA 1
ATOM 3663 C C . GLN A 1 459 ? -0.608 -13.883 31.953 1 90.38 459 GLN A C 1
ATOM 3665 O O . GLN A 1 459 ? -0.125 -13.805 33.094 1 90.38 459 GLN A O 1
ATOM 3670 N N . GLN A 1 460 ? 0.073 -14.039 30.891 1 89.69 460 GLN A N 1
ATOM 3671 C CA . GLN A 1 460 ? 1.514 -14.25 30.984 1 89.69 460 GLN A CA 1
ATOM 3672 C C . GLN A 1 460 ? 2.256 -12.914 31.078 1 89.69 460 GLN A C 1
ATOM 3674 O O . GLN A 1 460 ? 3.449 -12.883 31.375 1 89.69 460 GLN A O 1
ATOM 3679 N N . VAL A 1 461 ? 1.56 -11.828 30.938 1 92.31 461 VAL A N 1
ATOM 3680 C CA . VAL A 1 461 ? 2.189 -10.508 30.906 1 92.31 461 VAL A CA 1
ATOM 3681 C C . VAL A 1 461 ? 2.385 -10.008 32.344 1 92.31 461 VAL A C 1
ATOM 3683 O O . VAL A 1 461 ? 1.465 -10.07 33.156 1 92.31 461 VAL A O 1
ATOM 3686 N N . ILE A 1 462 ? 3.617 -9.625 32.594 1 91.06 462 ILE A N 1
ATOM 3687 C CA . ILE A 1 462 ? 3.957 -9.062 33.906 1 91.06 462 ILE A CA 1
ATOM 3688 C C . ILE A 1 462 ? 4.246 -7.574 33.75 1 91.06 462 ILE A C 1
ATOM 3690 O O . ILE A 1 462 ? 5.109 -7.172 32.969 1 91.06 462 ILE A O 1
ATOM 3694 N N . LEU A 1 463 ? 3.518 -6.797 34.562 1 93.62 463 LEU A N 1
ATOM 3695 C CA . LEU A 1 463 ? 3.701 -5.348 34.5 1 93.62 463 LEU A CA 1
ATOM 3696 C C . LEU A 1 463 ? 4.742 -4.898 35.531 1 93.62 463 LEU A C 1
ATOM 3698 O O . LEU A 1 463 ? 4.805 -5.434 36.656 1 93.62 463 LEU A O 1
ATOM 3702 N N . ASP A 1 464 ? 5.645 -4.098 35.125 1 93.19 464 ASP A N 1
ATOM 3703 C CA . ASP A 1 464 ? 6.617 -3.455 36 1 93.19 464 ASP A CA 1
ATOM 3704 C C . ASP A 1 464 ? 6.176 -2.043 36.375 1 93.19 464 ASP A C 1
ATOM 3706 O O . ASP A 1 464 ? 6.27 -1.122 35.562 1 93.19 464 ASP A O 1
ATOM 3710 N N . PRO A 1 465 ? 5.762 -1.817 37.625 1 90.81 465 PRO A N 1
ATOM 3711 C CA . PRO A 1 465 ? 5.25 -0.507 38 1 90.81 465 PRO A CA 1
ATOM 3712 C C . PRO A 1 465 ? 6.305 0.591 37.938 1 90.81 465 PRO A C 1
ATOM 3714 O O . PRO A 1 465 ? 5.969 1.774 37.844 1 90.81 465 PRO A O 1
ATOM 3717 N N . LEU A 1 466 ? 7.578 0.218 37.875 1 91.88 466 LEU A N 1
ATOM 3718 C CA . LEU A 1 466 ? 8.648 1.206 37.938 1 91.88 466 LEU A CA 1
ATOM 3719 C C . LEU A 1 466 ? 9.07 1.612 36.531 1 91.88 466 LEU A C 1
ATOM 3721 O O . LEU A 1 466 ? 9.703 2.654 36.344 1 91.88 466 LEU A O 1
ATOM 3725 N N . ALA A 1 467 ? 8.695 0.843 35.625 1 93.44 467 ALA A N 1
ATOM 3726 C CA . ALA A 1 467 ? 9.109 1.126 34.25 1 93.44 467 ALA A CA 1
ATOM 3727 C C . ALA A 1 467 ? 7.938 1.65 33.406 1 93.44 467 ALA A C 1
ATOM 3729 O O . ALA A 1 467 ? 6.809 1.177 33.562 1 93.44 467 ALA A O 1
ATOM 3730 N N . SER A 1 468 ? 8.211 2.777 32.656 1 93.69 468 SER A N 1
ATOM 3731 C CA . SER A 1 468 ? 7.18 3.307 31.766 1 93.69 468 SER A CA 1
ATOM 3732 C C . SER A 1 468 ? 7.125 2.531 30.453 1 93.69 468 SER A C 1
ATOM 3734 O O . SER A 1 468 ? 8.102 1.878 30.062 1 93.69 468 SER A O 1
ATOM 3736 N N . ASP A 1 469 ? 5.945 2.531 29.812 1 94.94 469 ASP A N 1
ATOM 3737 C CA . ASP A 1 469 ? 5.824 1.924 28.5 1 94.94 469 ASP A CA 1
ATOM 3738 C C . ASP A 1 469 ? 6.707 2.639 27.469 1 94.94 469 ASP A C 1
ATOM 3740 O O . ASP A 1 469 ? 6.977 3.834 27.609 1 94.94 469 ASP A O 1
ATOM 3744 N N . SER A 1 470 ? 7.254 1.885 26.578 1 94.12 470 SER A N 1
ATOM 3745 C CA . SER A 1 470 ? 8.062 2.484 25.531 1 94.12 470 SER A CA 1
ATOM 3746 C C . SER A 1 470 ? 7.594 2.025 24.156 1 94.12 470 SER A C 1
ATOM 3748 O O . SER A 1 470 ? 6.965 0.971 24.016 1 94.12 470 SER A O 1
ATOM 3750 N N . ILE A 1 471 ? 7.793 2.902 23.141 1 95.44 471 ILE A N 1
ATOM 3751 C CA . ILE A 1 471 ? 7.371 2.613 21.781 1 95.44 471 ILE A CA 1
ATOM 3752 C C . ILE A 1 471 ? 8.578 2.684 20.844 1 95.44 471 ILE A C 1
ATOM 3754 O O . ILE A 1 471 ? 9.508 3.465 21.062 1 95.44 471 ILE A O 1
ATOM 3758 N N . SER A 1 472 ? 8.664 1.779 19.844 1 95.25 472 SER A N 1
ATOM 3759 C CA . SER A 1 472 ? 9.75 1.755 18.875 1 95.25 472 SER A CA 1
ATOM 3760 C C . SER A 1 472 ? 9.219 1.733 17.453 1 95.25 472 SER A C 1
ATOM 3762 O O . SER A 1 472 ? 8.234 1.046 17.156 1 95.25 472 SER A O 1
ATOM 3764 N N . TRP A 1 473 ? 9.766 2.645 16.594 1 95.12 473 TRP A N 1
ATOM 3765 C CA . TRP A 1 473 ? 9.461 2.676 15.172 1 95.12 473 TRP A CA 1
ATOM 3766 C C . TRP A 1 473 ? 10.219 1.58 14.43 1 95.12 473 TRP A C 1
ATOM 3768 O O . TRP A 1 473 ? 11.43 1.42 14.617 1 95.12 473 TRP A O 1
ATOM 3778 N N . VAL A 1 474 ? 9.617 0.746 13.555 1 93.06 474 VAL A N 1
ATOM 3779 C CA . VAL A 1 474 ? 10.211 -0.509 13.102 1 93.06 474 VAL A CA 1
ATOM 3780 C C . VAL A 1 474 ? 10.914 -0.297 11.766 1 93.06 474 VAL A C 1
ATOM 3782 O O . VAL A 1 474 ? 11.68 -1.156 11.32 1 93.06 474 VAL A O 1
ATOM 3785 N N . TRP A 1 475 ? 10.805 0.865 11.086 1 91.56 475 TRP A N 1
ATOM 3786 C CA . TRP A 1 475 ? 11.188 0.971 9.68 1 91.56 475 TRP A CA 1
ATOM 3787 C C . TRP A 1 475 ? 12.578 1.591 9.539 1 91.56 475 TRP A C 1
ATOM 3789 O O . TRP A 1 475 ? 13.039 1.834 8.422 1 91.56 475 TRP A O 1
ATOM 3799 N N . ASN A 1 476 ? 13.234 1.938 10.656 1 89.31 476 ASN A N 1
ATOM 3800 C CA . ASN A 1 476 ? 14.578 2.494 10.516 1 89.31 476 ASN A CA 1
ATOM 3801 C C . ASN A 1 476 ? 15.469 2.111 11.688 1 89.31 476 ASN A C 1
ATOM 3803 O O . ASN A 1 476 ? 15.008 1.487 12.648 1 89.31 476 ASN A O 1
ATOM 3807 N N . SER A 1 477 ? 16.719 2.492 11.656 1 86.69 477 SER A N 1
ATOM 3808 C CA . SER A 1 477 ? 17.719 2.057 12.609 1 86.69 477 SER A CA 1
ATOM 3809 C C . SER A 1 477 ? 17.609 2.824 13.922 1 86.69 477 SER A C 1
ATOM 3811 O O . SER A 1 477 ? 17.922 2.287 14.992 1 86.69 477 SER A O 1
ATOM 3813 N N . SER A 1 478 ? 17.188 4.035 13.844 1 87.56 478 SER A N 1
ATOM 3814 C CA . SER A 1 478 ? 17.094 4.859 15.047 1 87.56 478 SER A CA 1
ATOM 3815 C C . SER A 1 478 ? 15.914 4.441 15.914 1 87.56 478 SER A C 1
ATOM 3817 O O . SER A 1 478 ? 15.828 4.82 17.078 1 87.56 478 SER A O 1
ATOM 3819 N N . GLN A 1 479 ? 14.914 3.604 15.289 1 90.31 479 GLN A N 1
ATOM 3820 C CA . GLN A 1 479 ? 13.703 3.162 15.969 1 90.31 479 GLN A CA 1
ATOM 3821 C C . GLN A 1 479 ? 12.836 4.352 16.375 1 90.31 479 GLN A C 1
ATOM 3823 O O . GLN A 1 479 ? 12.055 4.262 17.328 1 90.31 479 GLN A O 1
ATOM 3828 N N . SER A 1 480 ? 13.18 5.504 15.789 1 93.06 480 SER A N 1
ATOM 3829 C CA . SER A 1 480 ? 12.391 6.711 15.984 1 93.06 480 SER A CA 1
ATOM 3830 C C . SER A 1 480 ? 11.688 7.129 14.695 1 93.06 480 SER A C 1
ATOM 3832 O O . SER A 1 480 ? 12.211 6.914 13.602 1 93.06 480 SER A O 1
ATOM 3834 N N . TYR A 1 481 ? 10.57 7.707 14.922 1 95.19 481 TYR A N 1
ATOM 3835 C CA . TYR A 1 481 ? 9.727 8.078 13.789 1 95.19 481 TYR A CA 1
ATOM 3836 C C . TYR A 1 481 ? 10.445 9.047 12.859 1 95.19 481 TYR A C 1
ATOM 3838 O O . TYR A 1 481 ? 11.156 9.938 13.32 1 95.19 481 TYR A O 1
ATOM 3846 N N . SER A 1 482 ? 10.367 8.852 11.617 1 94.81 482 SER A N 1
ATOM 3847 C CA . SER A 1 482 ? 10.766 9.797 10.586 1 94.81 482 SER A CA 1
ATOM 3848 C C . SER A 1 482 ? 9.75 9.852 9.453 1 94.81 482 SER A C 1
ATOM 3850 O O . SER A 1 482 ? 9.203 8.82 9.062 1 94.81 482 SER A O 1
ATOM 3852 N N . ALA A 1 483 ? 9.508 11.055 8.938 1 94.12 483 ALA A N 1
ATOM 3853 C CA . ALA A 1 483 ? 8.547 11.219 7.855 1 94.12 483 ALA A CA 1
ATOM 3854 C C . ALA A 1 483 ? 8.977 10.438 6.617 1 94.12 483 ALA A C 1
ATOM 3856 O O . ALA A 1 483 ? 8.141 9.883 5.898 1 94.12 483 ALA A O 1
ATOM 3857 N N . SER A 1 484 ? 10.258 10.367 6.426 1 93.94 484 SER A N 1
ATOM 3858 C CA . SER A 1 484 ? 10.789 9.664 5.262 1 93.94 484 SER A CA 1
ATOM 3859 C C . SER A 1 484 ? 10.484 8.172 5.332 1 93.94 484 SER A C 1
ATOM 3861 O O . SER A 1 484 ? 9.977 7.59 4.367 1 93.94 484 SER A O 1
ATOM 3863 N N . SER A 1 485 ? 10.75 7.535 6.461 1 94.88 485 SER A N 1
ATOM 3864 C CA . SER A 1 485 ? 10.477 6.109 6.609 1 94.88 485 SER A CA 1
ATOM 3865 C C . SER A 1 485 ? 8.977 5.828 6.621 1 94.88 485 SER A C 1
ATOM 3867 O O . SER A 1 485 ? 8.531 4.793 6.121 1 94.88 485 SER A O 1
ATOM 3869 N N . ALA A 1 486 ? 8.227 6.734 7.195 1 96 486 ALA A N 1
ATOM 3870 C CA . ALA A 1 486 ? 6.77 6.582 7.207 1 96 486 ALA A CA 1
ATOM 3871 C C . ALA A 1 486 ? 6.203 6.645 5.789 1 96 486 ALA A C 1
ATOM 3873 O O . ALA A 1 486 ? 5.234 5.949 5.473 1 96 486 ALA A O 1
ATOM 3874 N N . TYR A 1 487 ? 6.773 7.527 4.996 1 95.62 487 TYR A N 1
ATOM 3875 C CA . TYR A 1 487 ? 6.352 7.625 3.604 1 95.62 487 TYR A CA 1
ATOM 3876 C C . TYR A 1 487 ? 6.684 6.344 2.846 1 95.62 487 TYR A C 1
ATOM 3878 O O . TYR A 1 487 ? 5.84 5.805 2.123 1 95.62 487 TYR A O 1
ATOM 3886 N N . GLN A 1 488 ? 7.848 5.789 3.043 1 93.31 488 GLN A N 1
ATOM 3887 C CA . GLN A 1 488 ? 8.336 4.637 2.287 1 93.31 488 GLN A CA 1
ATOM 3888 C C . GLN A 1 488 ? 7.574 3.371 2.662 1 93.31 488 GLN A C 1
ATOM 3890 O O . GLN A 1 488 ? 7.316 2.521 1.808 1 93.31 488 GLN A O 1
ATOM 3895 N N . CYS A 1 489 ? 7.227 3.197 3.883 1 93.31 489 CYS A N 1
ATOM 3896 C CA . CYS A 1 489 ? 6.602 1.958 4.332 1 93.31 489 CYS A CA 1
ATOM 3897 C C . CYS A 1 489 ? 5.207 1.804 3.734 1 93.31 489 CYS A C 1
ATOM 3899 O O . CYS A 1 489 ? 4.668 0.696 3.684 1 93.31 489 CYS A O 1
ATOM 3901 N N . GLN A 1 490 ? 4.625 2.895 3.295 1 93.25 490 GLN A N 1
ATOM 3902 C CA . GLN A 1 490 ? 3.273 2.854 2.744 1 93.25 490 GLN A CA 1
ATOM 3903 C C . GLN A 1 490 ? 3.254 2.156 1.388 1 93.25 490 GLN A C 1
ATOM 3905 O O . GLN A 1 490 ? 2.184 1.841 0.862 1 93.25 490 GLN A O 1
ATOM 3910 N N . PHE A 1 491 ? 4.438 1.911 0.833 1 90.62 491 PHE A N 1
ATOM 3911 C CA . PHE A 1 491 ? 4.52 1.282 -0.48 1 90.62 491 PHE A CA 1
ATOM 3912 C C . PHE A 1 491 ? 4.836 -0.203 -0.35 1 90.62 491 PHE A C 1
ATOM 3914 O O . PHE A 1 491 ? 5.109 -0.875 -1.348 1 90.62 491 PHE A O 1
ATOM 3921 N N . LEU A 1 492 ? 4.824 -0.763 0.799 1 87.56 492 LEU A N 1
ATOM 3922 C CA . LEU A 1 492 ? 5.152 -2.166 1.022 1 87.56 492 LEU A CA 1
ATOM 3923 C C . LEU A 1 492 ? 4.199 -3.076 0.257 1 87.56 492 LEU A C 1
ATOM 3925 O O . LEU A 1 492 ? 4.59 -4.156 -0.195 1 87.56 492 LEU A O 1
ATOM 3929 N N . GLY A 1 493 ? 2.992 -2.668 0.118 1 83.75 493 GLY A N 1
ATOM 3930 C CA . GLY A 1 493 ? 2.01 -3.473 -0.59 1 83.75 493 GLY A CA 1
ATOM 3931 C C . GLY A 1 493 ? 1.997 -3.219 -2.086 1 83.75 493 GLY A C 1
ATOM 3932 O O . GLY A 1 493 ? 1.275 -3.887 -2.828 1 83.75 493 GLY A O 1
ATOM 3933 N N . SER A 1 494 ? 2.869 -2.35 -2.537 1 82.5 494 SER A N 1
ATOM 3934 C CA . SER A 1 494 ? 2.902 -1.998 -3.953 1 82.5 494 SER A CA 1
ATOM 3935 C C . SER A 1 494 ? 3.775 -2.967 -4.742 1 82.5 494 SER A C 1
ATOM 3937 O O . SER A 1 494 ? 4.781 -3.463 -4.23 1 82.5 494 SER A O 1
ATOM 3939 N N . VAL A 1 495 ? 3.342 -3.32 -5.957 1 73.19 495 VAL A N 1
ATOM 3940 C CA . VAL A 1 495 ? 4.059 -4.277 -6.797 1 73.19 495 VAL A CA 1
ATOM 3941 C C . VAL A 1 495 ? 4.867 -3.531 -7.855 1 73.19 495 VAL A C 1
ATOM 3943 O O . VAL A 1 495 ? 4.391 -2.545 -8.43 1 73.19 495 VAL A O 1
ATOM 3946 N N . SER A 1 496 ? 6.117 -3.844 -7.875 1 70.38 496 SER A N 1
ATOM 3947 C CA . SER A 1 496 ? 7.02 -3.213 -8.836 1 70.38 496 SER A CA 1
ATOM 3948 C C . SER A 1 496 ? 7.016 -3.955 -10.172 1 70.38 496 SER A C 1
ATOM 3950 O O . SER A 1 496 ? 6.945 -5.184 -10.203 1 70.38 496 SER A O 1
ATOM 3952 N N . PRO A 1 497 ? 6.832 -3.084 -11.219 1 65.19 497 PRO A N 1
ATOM 3953 C CA . PRO A 1 497 ? 7.137 -3.756 -12.484 1 65.19 497 PRO A CA 1
ATOM 3954 C C . PRO A 1 497 ? 8.586 -4.219 -12.578 1 65.19 497 PRO A C 1
ATOM 3956 O O . PRO A 1 497 ? 9.484 -3.57 -12.023 1 65.19 497 PRO A O 1
ATOM 3959 N N . ALA A 1 498 ? 8.758 -5.312 -12.828 1 61.16 498 ALA A N 1
ATOM 3960 C CA . ALA A 1 498 ? 10.031 -6.031 -12.719 1 61.16 498 ALA A CA 1
ATOM 3961 C C . ALA A 1 498 ? 11.148 -5.281 -13.438 1 61.16 498 ALA A C 1
ATOM 3963 O O . ALA A 1 498 ? 10.953 -4.789 -14.555 1 61.16 498 ALA A O 1
ATOM 3964 N N . GLN A 1 499 ? 12.32 -4.887 -12.961 1 68.5 499 GLN A N 1
ATOM 3965 C CA . GLN A 1 499 ? 13.727 -4.613 -13.25 1 68.5 499 GLN A CA 1
ATOM 3966 C C . GLN A 1 499 ? 13.945 -3.131 -13.539 1 68.5 499 GLN A C 1
ATOM 3968 O O . GLN A 1 499 ? 15.047 -2.729 -13.938 1 68.5 499 GLN A O 1
ATOM 3973 N N . LEU A 1 500 ? 12.844 -2.316 -13.297 1 82.69 500 LEU A N 1
ATOM 3974 C CA . LEU A 1 500 ? 13.047 -0.889 -13.523 1 82.69 500 LEU A CA 1
ATOM 3975 C C . LEU A 1 500 ? 13.812 -0.253 -12.375 1 82.69 500 LEU A C 1
ATOM 3977 O O . LEU A 1 500 ? 14.375 0.835 -12.523 1 82.69 500 LEU A O 1
ATOM 3981 N N . ASP A 1 501 ? 13.883 -0.951 -11.336 1 83.31 501 ASP A N 1
ATOM 3982 C CA . ASP A 1 501 ? 14.594 -0.439 -10.172 1 83.31 501 ASP A CA 1
ATOM 3983 C C . ASP A 1 501 ? 16.109 -0.446 -10.398 1 83.31 501 ASP A C 1
ATOM 3985 O O . ASP A 1 501 ? 16.812 0.448 -9.93 1 83.31 501 ASP A O 1
ATOM 3989 N N . LYS A 1 502 ? 16.609 -1.397 -11.195 1 84.56 502 LYS A N 1
ATOM 3990 C CA . LYS A 1 502 ? 18.031 -1.539 -11.43 1 84.56 502 LYS A CA 1
ATOM 3991 C C . LYS A 1 502 ? 18.578 -0.376 -12.266 1 84.56 502 LYS A C 1
ATOM 3993 O O . LYS A 1 502 ? 19.75 -0.035 -12.172 1 84.56 502 LYS A O 1
ATOM 3998 N N . MET A 1 503 ? 17.734 0.158 -13 1 88.06 503 MET A N 1
ATOM 3999 C CA . MET A 1 503 ? 18.141 1.269 -13.852 1 88.06 503 MET A CA 1
ATOM 4000 C C . MET A 1 503 ? 18.578 2.467 -13.016 1 88.06 503 MET A C 1
ATOM 4002 O O . MET A 1 503 ? 19.516 3.172 -13.383 1 88.06 503 MET A O 1
ATOM 4006 N N . TRP A 1 504 ? 17.984 2.635 -11.875 1 89.12 504 TRP A N 1
ATOM 4007 C CA . TRP A 1 504 ? 18.25 3.805 -11.047 1 89.12 504 TRP A CA 1
ATOM 4008 C C . TRP A 1 504 ? 19.578 3.664 -10.312 1 89.12 504 TRP A C 1
ATOM 4010 O O . TRP A 1 504 ? 20.125 4.648 -9.805 1 89.12 504 TRP A O 1
ATOM 4020 N N . THR A 1 505 ? 20.156 2.484 -10.289 1 87.38 505 THR A N 1
ATOM 4021 C CA . THR A 1 505 ? 21.391 2.256 -9.555 1 87.38 505 THR A CA 1
ATOM 4022 C C . THR A 1 505 ? 22.609 2.387 -10.469 1 87.38 505 THR A C 1
ATOM 4024 O O . THR A 1 505 ? 23.734 2.436 -10 1 87.38 505 THR A O 1
ATOM 4027 N N . VAL A 1 506 ? 22.375 2.477 -11.805 1 89.94 506 VAL A N 1
ATOM 4028 C CA . VAL A 1 506 ? 23.469 2.617 -12.758 1 89.94 506 VAL A CA 1
ATOM 4029 C C . VAL A 1 506 ? 24.094 4.008 -12.625 1 89.94 506 VAL A C 1
ATOM 4031 O O . VAL A 1 506 ? 23.375 5 -12.461 1 89.94 506 VAL A O 1
ATOM 4034 N N . GLN A 1 507 ? 25.359 4.105 -12.664 1 89.25 507 GLN A N 1
ATOM 4035 C CA . GLN A 1 507 ? 26.062 5.367 -12.469 1 89.25 507 GLN A CA 1
ATOM 4036 C C . GLN A 1 507 ? 26.125 6.168 -13.766 1 89.25 507 GLN A C 1
ATOM 4038 O O . GLN A 1 507 ? 27.172 6.246 -14.406 1 89.25 507 GLN A O 1
ATOM 4043 N N . VAL A 1 508 ? 25.109 6.777 -14.117 1 93 508 VAL A N 1
ATOM 4044 C CA . VAL A 1 508 ? 24.984 7.656 -15.273 1 93 508 VAL A CA 1
ATOM 4045 C C . VAL A 1 508 ? 24.344 8.977 -14.859 1 93 508 VAL A C 1
ATOM 4047 O O . VAL A 1 508 ? 23.906 9.125 -13.719 1 93 508 VAL A O 1
ATOM 4050 N N . GLU A 1 509 ? 24.422 9.977 -15.688 1 90.06 509 GLU A N 1
ATOM 4051 C CA . GLU A 1 509 ? 23.828 11.281 -15.383 1 90.06 509 GLU A CA 1
ATOM 4052 C C . GLU A 1 509 ? 22.328 11.18 -15.195 1 90.06 509 GLU A C 1
ATOM 4054 O O . GLU A 1 509 ? 21.672 10.32 -15.797 1 90.06 509 GLU A O 1
ATOM 4059 N N . ALA A 1 510 ? 21.812 12.102 -14.477 1 89.69 510 ALA A N 1
ATOM 4060 C CA . ALA A 1 510 ? 20.391 12.086 -14.125 1 89.69 510 ALA A CA 1
ATOM 4061 C C . ALA A 1 510 ? 19.516 12.273 -15.367 1 89.69 510 ALA A C 1
ATOM 4063 O O . ALA A 1 510 ? 18.422 11.695 -15.453 1 89.69 510 ALA A O 1
ATOM 4064 N N . LYS A 1 511 ? 19.969 13.094 -16.281 1 91.38 511 LYS A N 1
ATOM 4065 C CA . LYS A 1 511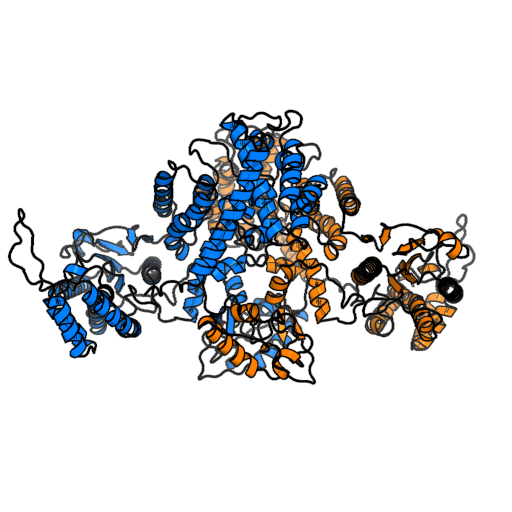 ? 19.203 13.32 -17.5 1 91.38 511 LYS A CA 1
ATOM 4066 C C . LYS A 1 511 ? 19.062 12.047 -18.328 1 91.38 511 LYS A C 1
ATOM 4068 O O . LYS A 1 511 ? 18.016 11.789 -18.922 1 91.38 511 LYS A O 1
ATOM 4073 N N . CYS A 1 512 ? 20.109 11.242 -18.328 1 93.88 512 CYS A N 1
ATOM 4074 C CA . CYS A 1 512 ? 20.094 9.977 -19.062 1 93.88 512 CYS A CA 1
ATOM 4075 C C . CYS A 1 512 ? 19.188 8.961 -18.375 1 93.88 512 CYS A C 1
ATOM 4077 O O . CYS A 1 512 ? 18.531 8.172 -19.047 1 93.88 512 CYS A O 1
ATOM 4079 N N . LYS A 1 513 ? 19.219 9.016 -17.031 1 93.62 513 LYS A N 1
ATOM 4080 C CA . LYS A 1 513 ? 18.328 8.125 -16.297 1 93.62 513 LYS A CA 1
ATOM 4081 C C . LYS A 1 513 ? 16.859 8.453 -16.562 1 93.62 513 LYS A C 1
ATOM 4083 O O . LYS A 1 513 ? 16.031 7.551 -16.703 1 93.62 513 LYS A O 1
ATOM 4088 N N . PHE A 1 514 ? 16.578 9.75 -16.594 1 93.69 514 PHE A N 1
ATOM 4089 C CA . PHE A 1 514 ? 15.219 10.195 -16.859 1 93.69 514 PHE A CA 1
ATOM 4090 C C . PHE A 1 514 ? 14.766 9.734 -18.25 1 93.69 514 PHE A C 1
ATOM 4092 O O . PHE A 1 514 ? 13.656 9.234 -18.406 1 93.69 514 PHE A O 1
ATOM 4099 N N . PHE A 1 515 ? 15.664 9.891 -19.172 1 94.25 515 PHE A N 1
ATOM 4100 C CA . PHE A 1 515 ? 15.391 9.438 -20.531 1 94.25 515 PHE A CA 1
ATOM 4101 C C . PHE A 1 515 ? 15.156 7.93 -20.562 1 94.25 515 PHE A C 1
ATOM 4103 O O . PHE A 1 515 ? 14.188 7.461 -21.172 1 94.25 515 PHE A O 1
ATOM 4110 N N . MET A 1 516 ? 16.031 7.246 -19.938 1 94.25 516 MET A N 1
ATOM 4111 C CA . MET A 1 516 ? 15.961 5.789 -19.938 1 94.25 516 MET A CA 1
ATOM 4112 C C . MET A 1 516 ? 14.641 5.312 -19.328 1 94.25 516 MET A C 1
ATOM 4114 O O . MET A 1 516 ? 14.039 4.355 -19.828 1 94.25 516 MET A O 1
ATOM 4118 N N . TRP A 1 517 ? 14.234 5.934 -18.25 1 93.5 517 TRP A N 1
ATOM 4119 C CA . TRP A 1 517 ? 12.984 5.574 -17.594 1 93.5 517 TRP A CA 1
ATOM 4120 C C . TRP A 1 517 ? 11.797 5.75 -18.547 1 93.5 517 TRP A C 1
ATOM 4122 O O . TRP A 1 517 ? 10.938 4.875 -18.641 1 93.5 517 TRP A O 1
ATOM 4132 N N . LEU A 1 518 ? 11.75 6.824 -19.297 1 93.56 518 LEU A N 1
ATOM 4133 C CA . LEU A 1 518 ? 10.68 7.09 -20.25 1 93.56 518 LEU A CA 1
ATOM 4134 C C . LEU A 1 518 ? 10.719 6.086 -21.391 1 93.56 518 LEU A C 1
ATOM 4136 O O . LEU A 1 518 ? 9.664 5.641 -21.859 1 93.56 518 LEU A O 1
ATOM 4140 N N . TRP A 1 519 ? 11.922 5.848 -21.812 1 94.94 519 TRP A N 1
ATOM 4141 C CA . TRP A 1 519 ? 12.078 4.922 -22.922 1 94.94 519 TRP A CA 1
ATOM 4142 C C . TRP A 1 519 ? 11.625 3.518 -22.531 1 94.94 519 TRP A C 1
ATOM 4144 O O . TRP A 1 519 ? 10.953 2.836 -23.312 1 94.94 519 TRP A O 1
ATOM 4154 N N . LEU A 1 520 ? 12 3.08 -21.359 1 92.25 520 LEU A N 1
ATOM 4155 C CA . LEU A 1 520 ? 11.625 1.746 -20.906 1 92.25 520 LEU A CA 1
ATOM 4156 C C . LEU A 1 520 ? 10.109 1.609 -20.797 1 92.25 520 LEU A C 1
ATOM 4158 O O . LEU A 1 520 ? 9.57 0.517 -20.984 1 92.25 520 LEU A O 1
ATOM 4162 N N . TRP A 1 521 ? 9.477 2.758 -20.578 1 90.38 521 TRP A N 1
ATOM 4163 C CA . TRP A 1 521 ? 8.016 2.746 -20.562 1 90.38 521 TRP A CA 1
ATOM 4164 C C . TRP A 1 521 ? 7.449 2.955 -21.953 1 90.38 521 TRP A C 1
ATOM 4166 O O . TRP A 1 521 ? 6.23 2.934 -22.141 1 90.38 521 TRP A O 1
ATOM 4176 N N . GLY A 1 522 ? 8.336 3.164 -22.891 1 90.75 522 GLY A N 1
ATOM 4177 C CA . GLY A 1 522 ? 7.918 3.377 -24.266 1 90.75 522 GLY A CA 1
ATOM 4178 C C . GLY A 1 522 ? 7.242 4.715 -24.484 1 90.75 522 GLY A C 1
ATOM 4179 O O . GLY A 1 522 ? 6.371 4.844 -25.344 1 90.75 522 GLY A O 1
ATOM 4180 N N . ARG A 1 523 ? 7.645 5.719 -23.656 1 91.94 523 ARG A N 1
ATOM 4181 C CA . ARG A 1 523 ? 6.871 6.957 -23.688 1 91.94 523 ARG A CA 1
ATOM 4182 C C . ARG A 1 523 ? 7.754 8.141 -24.062 1 91.94 523 ARG A C 1
ATOM 4184 O O . ARG A 1 523 ? 7.414 9.289 -23.766 1 91.94 523 ARG A O 1
ATOM 4191 N N . ILE A 1 524 ? 8.883 7.832 -24.688 1 93.19 524 ILE A N 1
ATOM 4192 C CA . ILE A 1 524 ? 9.641 8.945 -25.25 1 93.19 524 ILE A CA 1
ATOM 4193 C C . ILE A 1 524 ? 8.867 9.555 -26.406 1 93.19 524 ILE A C 1
ATOM 4195 O O . ILE A 1 524 ? 8.016 8.898 -27.016 1 93.19 524 ILE A O 1
ATOM 4199 N N . LEU A 1 525 ? 9.078 10.766 -26.719 1 90.31 525 LEU A N 1
ATOM 4200 C CA . LEU A 1 525 ? 8.25 11.5 -27.656 1 90.31 525 LEU A CA 1
ATOM 4201 C C . LEU A 1 525 ? 8.664 11.195 -29.094 1 90.31 525 LEU A C 1
ATOM 4203 O O . LEU A 1 525 ? 9.109 12.086 -29.828 1 90.31 525 LEU A O 1
ATOM 4207 N N . THR A 1 526 ? 8.492 9.969 -29.484 1 94.31 526 THR A N 1
ATOM 4208 C CA . THR A 1 526 ? 8.625 9.547 -30.875 1 94.31 526 THR A CA 1
ATOM 4209 C C . THR A 1 526 ? 7.383 9.93 -31.672 1 94.31 526 THR A C 1
ATOM 4211 O O . THR A 1 526 ? 6.41 10.438 -31.125 1 94.31 526 THR A O 1
ATOM 4214 N N . ALA A 1 527 ? 7.418 9.656 -32.969 1 93.31 527 ALA A N 1
ATOM 4215 C CA . ALA A 1 527 ? 6.34 10.07 -33.875 1 93.31 527 ALA A CA 1
ATOM 4216 C C . ALA A 1 527 ? 5.004 9.484 -33.438 1 93.31 527 ALA A C 1
ATOM 4218 O O . ALA A 1 527 ? 3.982 10.172 -33.438 1 93.31 527 ALA A O 1
ATOM 4219 N N . ASN A 1 528 ? 4.988 8.266 -33.125 1 92.06 528 ASN A N 1
ATOM 4220 C CA . ASN A 1 528 ? 3.75 7.621 -32.688 1 92.06 528 ASN A CA 1
ATOM 4221 C C . ASN A 1 528 ? 3.199 8.258 -31.422 1 92.06 528 ASN A C 1
ATOM 4223 O O . ASN A 1 528 ? 1.991 8.477 -31.297 1 92.06 528 ASN A O 1
ATOM 4227 N N . ASN A 1 529 ? 4.055 8.547 -30.422 1 90.25 529 ASN A N 1
ATOM 4228 C CA . ASN A 1 529 ? 3.621 9.164 -29.172 1 90.25 529 ASN A CA 1
ATOM 4229 C C . ASN A 1 529 ? 3.217 10.625 -29.375 1 90.25 529 ASN A C 1
ATOM 4231 O O . ASN A 1 529 ? 2.348 11.133 -28.672 1 90.25 529 ASN A O 1
ATOM 4235 N N . LEU A 1 530 ? 3.826 11.258 -30.312 1 88.56 530 LEU A N 1
ATOM 4236 C CA . LEU A 1 530 ? 3.424 12.609 -30.672 1 88.56 530 LEU A CA 1
ATOM 4237 C C . LEU A 1 530 ? 2.055 12.609 -31.359 1 88.56 530 LEU A C 1
ATOM 4239 O O . LEU A 1 530 ? 1.241 13.508 -31.109 1 88.56 530 LEU A O 1
ATOM 4243 N N . ALA A 1 531 ? 1.828 11.602 -32.156 1 88.19 531 ALA A N 1
ATOM 4244 C CA . ALA A 1 531 ? 0.554 11.477 -32.844 1 88.19 531 ALA A CA 1
ATOM 4245 C C . ALA A 1 531 ? -0.603 11.328 -31.859 1 88.19 531 ALA A C 1
ATOM 4247 O O . ALA A 1 531 ? -1.656 11.945 -32.031 1 88.19 531 ALA A O 1
ATOM 4248 N N . ILE A 1 532 ? -0.349 10.508 -30.891 1 82.81 532 ILE A N 1
ATOM 4249 C CA . ILE A 1 532 ? -1.369 10.258 -29.875 1 82.81 532 ILE A CA 1
ATOM 4250 C C . ILE A 1 532 ? -1.737 11.562 -29.172 1 82.81 532 ILE A C 1
ATOM 4252 O O . ILE A 1 532 ? -2.889 11.758 -28.781 1 82.81 532 ILE A O 1
ATOM 4256 N N . ARG A 1 533 ? -0.857 12.461 -29.109 1 80.31 533 ARG A N 1
ATOM 4257 C CA . ARG A 1 533 ? -1.05 13.711 -28.375 1 80.31 533 ARG A CA 1
ATOM 4258 C C . ARG A 1 533 ? -1.435 14.844 -29.312 1 80.31 533 ARG A C 1
ATOM 4260 O O . ARG A 1 533 ? -1.594 15.992 -28.875 1 80.31 533 ARG A O 1
ATOM 4267 N N . GLY A 1 534 ? -1.468 14.602 -30.562 1 78.94 534 GLY A N 1
ATOM 4268 C CA . GLY A 1 534 ? -1.903 15.578 -31.531 1 78.94 534 GLY A CA 1
ATOM 4269 C C . GLY A 1 534 ? -0.842 16.609 -31.859 1 78.94 534 GLY A C 1
ATOM 4270 O O . GLY A 1 534 ? -1.163 17.734 -32.25 1 78.94 534 GLY A O 1
ATOM 4271 N N . ILE A 1 535 ? 0.406 16.328 -31.594 1 82.19 535 ILE A N 1
ATOM 4272 C CA . ILE A 1 535 ? 1.512 17.234 -31.906 1 82.19 535 ILE A CA 1
ATOM 4273 C C . ILE A 1 535 ? 2.018 16.969 -33.312 1 82.19 535 ILE A C 1
ATOM 4275 O O . ILE A 1 535 ? 2.127 15.805 -33.75 1 82.19 535 ILE A O 1
ATOM 4279 N N . PRO A 1 536 ? 2.223 17.938 -34 1 85 536 PRO A N 1
ATOM 4280 C CA . PRO A 1 536 ? 2.697 17.734 -35.375 1 85 536 PRO A CA 1
ATOM 4281 C C . PRO A 1 536 ? 3.979 16.906 -35.438 1 85 536 PRO A C 1
ATOM 4283 O O . PRO A 1 536 ? 4.879 17.094 -34.594 1 85 536 PRO A O 1
ATOM 4286 N N . HIS A 1 537 ? 3.99 16 -36.281 1 87.62 537 HIS A N 1
ATOM 4287 C CA . HIS A 1 537 ? 5.117 15.078 -36.406 1 87.62 537 HIS A CA 1
ATOM 4288 C C . HIS A 1 537 ? 5.156 14.43 -37.781 1 87.62 537 HIS A C 1
ATOM 4290 O O . HIS A 1 537 ? 4.184 14.508 -38.531 1 87.62 537 HIS A O 1
ATOM 4296 N N . ASP A 1 538 ? 6.277 13.977 -38.125 1 88.31 538 ASP A N 1
ATOM 4297 C CA . ASP A 1 538 ? 6.398 13.07 -39.281 1 88.31 538 ASP A CA 1
ATOM 4298 C C . ASP A 1 538 ? 6.277 11.617 -38.844 1 88.31 538 ASP A C 1
ATOM 4300 O O . ASP A 1 538 ? 6.961 11.18 -37.906 1 88.31 538 ASP A O 1
ATOM 4304 N N . ASP A 1 539 ? 5.496 10.781 -39.469 1 89.62 539 ASP A N 1
ATOM 4305 C CA . ASP A 1 539 ? 5.176 9.43 -39.062 1 89.62 539 ASP A CA 1
ATOM 4306 C C . ASP A 1 539 ? 6.355 8.484 -39.281 1 89.62 539 ASP A C 1
ATOM 4308 O O . ASP A 1 539 ? 6.492 7.473 -38.594 1 89.62 539 ASP A O 1
ATOM 4312 N N . ILE A 1 540 ? 7.129 8.844 -40.219 1 93.12 540 ILE A N 1
ATOM 4313 C CA . ILE A 1 540 ? 8.172 7.926 -40.656 1 93.12 540 ILE A CA 1
ATOM 4314 C C . ILE A 1 540 ? 9.445 8.18 -39.844 1 93.12 540 ILE A C 1
ATOM 4316 O O . ILE A 1 540 ? 9.734 9.312 -39.469 1 93.12 540 ILE A O 1
ATOM 4320 N N . CYS A 1 541 ? 10.164 7.172 -39.625 1 94.94 541 CYS A N 1
ATOM 4321 C CA . CYS A 1 541 ? 11.406 7.238 -38.844 1 94.94 541 CYS A CA 1
ATOM 4322 C C . CYS A 1 541 ? 12.406 8.188 -39.5 1 94.94 541 CYS A C 1
ATOM 4324 O O . CYS A 1 541 ? 12.633 8.109 -40.719 1 94.94 541 CYS A O 1
ATOM 4326 N N . SER A 1 542 ? 13.031 8.984 -38.781 1 92.62 542 SER A N 1
ATOM 4327 C CA . SER A 1 542 ? 13.938 10.016 -39.25 1 92.62 542 SER A CA 1
ATOM 4328 C C . SER A 1 542 ? 15.281 9.422 -39.656 1 92.62 542 SER A C 1
ATOM 4330 O O . SER A 1 542 ? 16.062 10.07 -40.375 1 92.62 542 SER A O 1
ATOM 4332 N N . PHE A 1 543 ? 15.539 8.219 -39.281 1 94.06 543 PHE A N 1
ATOM 4333 C CA . PHE A 1 543 ? 16.812 7.566 -39.594 1 94.06 543 PHE A CA 1
ATOM 4334 C C . PHE A 1 543 ? 16.719 6.797 -40.906 1 94.06 543 PHE A C 1
ATOM 4336 O O . PHE A 1 543 ? 17.5 7.031 -41.812 1 94.06 543 PHE A O 1
ATOM 4343 N N . CYS A 1 544 ? 15.75 5.879 -40.938 1 92.56 544 CYS A N 1
ATOM 4344 C CA . CYS A 1 544 ? 15.703 4.965 -42.062 1 92.56 544 CYS A CA 1
ATOM 4345 C C . CYS A 1 544 ? 14.695 5.438 -43.094 1 92.56 544 CYS A C 1
ATOM 4347 O O . CYS A 1 544 ? 14.719 4.984 -44.25 1 92.56 544 CYS A O 1
ATOM 4349 N N . ASP A 1 545 ? 13.758 6.277 -42.844 1 91.94 545 ASP A N 1
ATOM 4350 C CA . ASP A 1 545 ? 12.727 6.812 -43.719 1 91.94 545 ASP A CA 1
ATOM 4351 C C . ASP A 1 545 ? 11.883 5.695 -44.344 1 91.94 545 ASP A C 1
ATOM 4353 O O . ASP A 1 545 ? 11.445 5.785 -45.469 1 91.94 545 ASP A O 1
ATOM 4357 N N . GLN A 1 546 ? 11.695 4.656 -43.625 1 91.56 546 GLN A N 1
ATOM 4358 C CA . GLN A 1 546 ? 10.961 3.51 -44.156 1 91.56 546 GLN A CA 1
ATOM 4359 C C . GLN A 1 546 ? 9.828 3.115 -43.219 1 91.56 546 GLN A C 1
ATOM 4361 O O . GLN A 1 546 ? 8.664 3.08 -43.625 1 91.56 546 GLN A O 1
ATOM 4366 N N . ASP A 1 547 ? 10.133 2.846 -42.031 1 92.69 547 ASP A N 1
ATOM 4367 C CA . ASP A 1 547 ? 9.172 2.33 -41.062 1 92.69 547 ASP A CA 1
ATOM 4368 C C . ASP A 1 547 ? 8.602 3.453 -40.219 1 92.69 547 ASP A C 1
ATOM 4370 O O . ASP A 1 547 ? 9.156 4.555 -40.156 1 92.69 547 ASP A O 1
ATOM 4374 N N . ASP A 1 548 ? 7.516 3.135 -39.562 1 94.25 548 ASP A N 1
ATOM 4375 C CA . ASP A 1 548 ? 6.953 4.062 -38.562 1 94.25 548 ASP A CA 1
ATOM 4376 C C . ASP A 1 548 ? 7.895 4.25 -37.375 1 94.25 548 ASP A C 1
ATOM 4378 O O . ASP A 1 548 ? 8.531 3.295 -36.938 1 94.25 548 ASP A O 1
ATOM 4382 N N . GLU A 1 549 ? 8.008 5.438 -36.906 1 94.81 549 GLU A N 1
ATOM 4383 C CA . GLU A 1 549 ? 8.891 5.73 -35.781 1 94.81 549 GLU A CA 1
ATOM 4384 C C . GLU A 1 549 ? 8.227 5.391 -34.469 1 94.81 549 GLU A C 1
ATOM 4386 O O . GLU A 1 549 ? 7.309 6.086 -34.031 1 94.81 549 GLU A O 1
ATOM 4391 N N . THR A 1 550 ? 8.609 4.344 -33.812 1 94.75 550 THR A N 1
ATOM 4392 C CA . THR A 1 550 ? 8.211 3.916 -32.469 1 94.75 550 THR A CA 1
ATOM 4393 C C . THR A 1 550 ? 9.43 3.816 -31.562 1 94.75 550 THR A C 1
ATOM 4395 O O . THR A 1 550 ? 10.562 3.779 -32.031 1 94.75 550 THR A O 1
ATOM 4398 N N . PRO A 1 551 ? 9.234 3.877 -30.25 1 94.75 551 PRO A N 1
ATOM 4399 C CA . PRO A 1 551 ? 10.383 3.809 -29.328 1 94.75 551 PRO A CA 1
ATOM 4400 C C . PRO A 1 551 ? 11.227 2.557 -29.547 1 94.75 551 PRO A C 1
ATOM 4402 O O . PRO A 1 551 ? 12.461 2.619 -29.469 1 94.75 551 PRO A O 1
ATOM 4405 N N . ASP A 1 552 ? 10.664 1.431 -29.844 1 93.94 552 ASP A N 1
ATOM 4406 C CA . ASP A 1 552 ? 11.359 0.171 -30.078 1 93.94 552 ASP A CA 1
ATOM 4407 C C . ASP A 1 552 ? 12.125 0.205 -31.406 1 93.94 552 ASP A C 1
ATOM 4409 O O . ASP A 1 552 ? 13.289 -0.188 -31.453 1 93.94 552 ASP A O 1
ATOM 4413 N N . HIS A 1 553 ? 11.477 0.701 -32.375 1 94.06 553 HIS A N 1
ATOM 4414 C CA . HIS A 1 553 ? 12.086 0.756 -33.688 1 94.06 553 HIS A CA 1
ATOM 4415 C C . HIS A 1 553 ? 13.25 1.742 -33.719 1 94.06 553 HIS A C 1
ATOM 4417 O O . HIS A 1 553 ? 14.336 1.417 -34.219 1 94.06 553 HIS A O 1
ATOM 4423 N N . LEU A 1 554 ? 13.039 2.908 -33.219 1 95.75 554 LEU A N 1
ATOM 4424 C CA . LEU A 1 554 ? 13.977 4.02 -33.344 1 95.75 554 LEU A CA 1
ATOM 4425 C C . LEU A 1 554 ? 15.328 3.654 -32.719 1 95.75 554 LEU A C 1
ATOM 4427 O O . LEU A 1 554 ? 16.375 3.953 -33.312 1 95.75 554 LEU A O 1
ATOM 4431 N N . ILE A 1 555 ? 15.305 2.973 -31.594 1 96.69 555 ILE A N 1
ATOM 4432 C CA . ILE A 1 555 ? 16.547 2.801 -30.844 1 96.69 555 ILE A CA 1
ATOM 4433 C C . ILE A 1 555 ? 17.078 1.384 -31.031 1 96.69 555 ILE A C 1
ATOM 4435 O O . ILE A 1 555 ? 18.281 1.157 -30.984 1 96.69 555 ILE A O 1
ATOM 4439 N N . LEU A 1 556 ? 16.234 0.403 -31.328 1 95.56 556 LEU A N 1
ATOM 4440 C CA . LEU A 1 556 ? 16.688 -0.98 -31.359 1 95.56 556 LEU A CA 1
ATOM 4441 C C . LEU A 1 556 ? 16.578 -1.553 -32.781 1 95.56 556 LEU A C 1
ATOM 4443 O O . LEU A 1 556 ? 17.562 -2.078 -33.312 1 95.56 556 LEU A O 1
ATOM 4447 N N . ALA A 1 557 ? 15.5 -1.341 -33.438 1 93.5 557 ALA A N 1
ATOM 4448 C CA . ALA A 1 557 ? 15.188 -2.111 -34.625 1 93.5 557 ALA A CA 1
ATOM 4449 C C . ALA A 1 557 ? 15.641 -1.378 -35.875 1 93.5 557 ALA A C 1
ATOM 4451 O O . ALA A 1 557 ? 15.859 -1.998 -36.938 1 93.5 557 ALA A O 1
ATOM 4452 N N . CYS A 1 558 ? 15.758 -0.029 -35.875 1 94.62 558 CYS A N 1
ATOM 4453 C CA . CYS A 1 558 ? 16.156 0.77 -37.031 1 94.62 558 CYS A CA 1
ATOM 4454 C C . CYS A 1 558 ? 17.531 0.374 -37.5 1 94.62 558 CYS A C 1
ATOM 4456 O O . CYS A 1 558 ? 18.438 0.136 -36.719 1 94.62 558 CYS A O 1
ATOM 4458 N N . PRO A 1 559 ? 17.719 0.25 -38.844 1 94.44 559 PRO A N 1
ATOM 4459 C CA . PRO A 1 559 ? 19.031 -0.129 -39.375 1 94.44 559 PRO A CA 1
ATOM 4460 C C . PRO A 1 559 ? 20.141 0.831 -38.938 1 94.44 559 PRO A C 1
ATOM 4462 O O . PRO A 1 559 ? 21.266 0.401 -38.688 1 94.44 559 PRO A O 1
ATOM 4465 N N . PHE A 1 560 ? 19.812 2.062 -39 1 95.5 560 PHE A N 1
ATOM 4466 C CA . PHE A 1 560 ? 20.797 3.045 -38.531 1 95.5 560 PHE A CA 1
ATOM 4467 C C . PHE A 1 560 ? 21.188 2.791 -37.094 1 95.5 560 PHE A C 1
ATOM 4469 O O . PHE A 1 560 ? 22.375 2.824 -36.75 1 95.5 560 PHE A O 1
ATOM 4476 N N . ALA A 1 561 ? 20.219 2.611 -36.156 1 96.38 561 ALA A N 1
ATOM 4477 C CA . ALA A 1 561 ? 20.469 2.336 -34.75 1 96.38 561 ALA A CA 1
ATOM 4478 C C . ALA A 1 561 ? 21.281 1.062 -34.594 1 96.38 561 ALA A C 1
ATOM 4480 O O . ALA A 1 561 ? 22.188 1.005 -33.75 1 96.38 561 ALA A O 1
ATOM 4481 N N . ARG A 1 562 ? 21.016 0.085 -35.406 1 95.31 562 ARG A N 1
ATOM 4482 C CA . ARG A 1 562 ? 21.734 -1.182 -35.344 1 95.31 562 ARG A CA 1
ATOM 4483 C C . ARG A 1 562 ? 23.203 -0.989 -35.656 1 95.31 562 ARG A C 1
ATOM 4485 O O . ARG A 1 562 ? 24.078 -1.615 -35.062 1 95.31 562 ARG A O 1
ATOM 4492 N N . THR A 1 563 ? 23.422 -0.167 -36.656 1 96.06 563 THR A N 1
ATOM 4493 C CA . THR A 1 563 ? 24.797 0.135 -37.031 1 96.06 563 THR A CA 1
ATOM 4494 C C . THR A 1 563 ? 25.562 0.776 -35.875 1 96.06 563 THR A C 1
ATOM 4496 O O . THR A 1 563 ? 26.719 0.465 -35.625 1 96.06 563 THR A O 1
ATOM 4499 N N . ILE A 1 564 ? 24.875 1.624 -35.219 1 96.75 564 ILE A N 1
ATOM 4500 C CA . ILE A 1 564 ? 25.5 2.293 -34.094 1 96.75 564 ILE A CA 1
ATOM 4501 C C . ILE A 1 564 ? 25.797 1.276 -33 1 96.75 564 ILE A C 1
ATOM 4503 O O . ILE A 1 564 ? 26.875 1.293 -32.406 1 96.75 564 ILE A O 1
ATOM 4507 N N . TRP A 1 565 ? 24.844 0.409 -32.656 1 97 565 TRP A N 1
ATOM 4508 C CA . TRP A 1 565 ? 25.016 -0.617 -31.656 1 97 565 TRP A CA 1
ATOM 4509 C C . TRP A 1 565 ? 26.203 -1.519 -31.984 1 97 565 TRP A C 1
ATOM 4511 O O . TRP A 1 565 ? 26.953 -1.911 -31.094 1 97 565 TRP A O 1
ATOM 4521 N N . ILE A 1 566 ? 26.375 -1.83 -33.281 1 95.88 566 ILE A N 1
ATOM 4522 C CA . ILE A 1 566 ? 27.484 -2.678 -33.719 1 95.88 566 ILE A CA 1
ATOM 4523 C C . ILE A 1 566 ? 28.797 -1.939 -33.562 1 95.88 566 ILE A C 1
ATOM 4525 O O . ILE A 1 566 ? 29.781 -2.516 -33.094 1 95.88 566 ILE A O 1
ATOM 4529 N N . LEU A 1 567 ? 28.812 -0.693 -33.969 1 96.06 567 LEU A N 1
ATOM 4530 C CA . LEU A 1 567 ? 30.031 0.119 -33.844 1 96.06 567 LEU A CA 1
ATOM 4531 C C . LEU A 1 567 ? 30.469 0.232 -32.406 1 96.06 567 LEU A C 1
ATOM 4533 O O . LEU A 1 567 ? 31.656 0.091 -32.094 1 96.06 567 LEU A O 1
ATOM 4537 N N . VAL A 1 568 ? 29.531 0.491 -31.516 1 96.12 568 VAL A N 1
ATOM 4538 C CA . VAL A 1 568 ? 29.828 0.651 -30.094 1 96.12 568 VAL A CA 1
ATOM 4539 C C . VAL A 1 568 ? 30.281 -0.685 -29.516 1 96.12 568 VAL A C 1
ATOM 4541 O O . VAL A 1 568 ? 31.234 -0.737 -28.734 1 96.12 568 VAL A O 1
ATOM 4544 N N . GLY A 1 569 ? 29.531 -1.73 -29.844 1 95.06 569 GLY A N 1
ATOM 4545 C CA . GLY A 1 569 ? 29.906 -3.055 -29.359 1 95.06 569 GLY A CA 1
ATOM 4546 C C . GLY A 1 569 ? 31.312 -3.455 -29.734 1 95.06 569 GLY A C 1
ATOM 4547 O O . GLY A 1 569 ? 32.031 -4.043 -28.922 1 95.06 569 GLY A O 1
ATOM 4548 N N . ASN A 1 570 ? 31.703 -3.123 -30.953 1 94.06 570 ASN A N 1
ATOM 4549 C CA . ASN A 1 570 ? 33.031 -3.453 -31.453 1 94.06 570 ASN A CA 1
ATOM 4550 C C . ASN A 1 570 ? 34.094 -2.59 -30.797 1 94.06 570 ASN A C 1
ATOM 4552 O O . ASN A 1 570 ? 35.156 -3.092 -30.422 1 94.06 570 ASN A O 1
ATOM 4556 N N . ASP A 1 571 ? 33.844 -1.395 -30.688 1 94 571 ASP A N 1
ATOM 4557 C CA . ASP A 1 571 ? 34.812 -0.447 -30.172 1 94 571 ASP A CA 1
ATOM 4558 C C . ASP A 1 571 ? 35.094 -0.694 -28.688 1 94 571 ASP A C 1
ATOM 4560 O O . ASP A 1 571 ? 36.219 -0.582 -28.234 1 94 571 ASP A O 1
ATOM 4564 N N . LEU A 1 572 ? 34.094 -1.009 -27.953 1 93.31 572 LEU A N 1
ATOM 4565 C CA . LEU A 1 572 ? 34.219 -1.193 -26.5 1 93.31 572 LEU A CA 1
ATOM 4566 C C . LEU A 1 572 ? 34.438 -2.662 -26.172 1 93.31 572 LEU A C 1
ATOM 4568 O O . LEU A 1 572 ? 34.469 -3.033 -24.984 1 93.31 572 LEU A O 1
ATOM 4572 N N . ALA A 1 573 ? 34.5 -3.525 -27.172 1 92.06 573 ALA A N 1
ATOM 4573 C CA . ALA A 1 573 ? 34.688 -4.965 -27 1 92.06 573 ALA A CA 1
ATOM 4574 C C . ALA A 1 573 ? 33.531 -5.574 -26.219 1 92.06 573 ALA A C 1
ATOM 4576 O O . ALA A 1 573 ? 33.75 -6.336 -25.266 1 92.06 573 ALA A O 1
ATOM 4577 N N . MET A 1 574 ? 32.375 -5.105 -26.547 1 93.75 574 MET A N 1
ATOM 4578 C CA . MET A 1 574 ? 31.141 -5.613 -25.969 1 93.75 574 MET A CA 1
ATOM 4579 C C . MET A 1 574 ? 30.156 -6.031 -27.062 1 93.75 574 MET A C 1
ATOM 4581 O O . MET A 1 574 ? 29.078 -5.453 -27.188 1 93.75 574 MET A O 1
ATOM 4585 N N . PRO A 1 575 ? 30.422 -7.031 -27.719 1 91.25 575 PRO A N 1
ATOM 4586 C CA . PRO A 1 575 ? 29.578 -7.434 -28.844 1 91.25 575 PRO A CA 1
ATOM 4587 C C . PRO A 1 575 ? 28.156 -7.777 -28.406 1 91.25 575 PRO A C 1
ATOM 4589 O O . PRO A 1 575 ? 27.219 -7.758 -29.219 1 91.25 575 PRO A O 1
ATOM 4592 N N . ILE A 1 576 ? 28 -8.008 -27.141 1 90.62 576 ILE A N 1
ATOM 4593 C CA . ILE A 1 576 ? 26.703 -8.383 -26.594 1 90.62 576 ILE A CA 1
ATOM 4594 C C . ILE A 1 576 ? 25.719 -7.242 -26.781 1 90.62 576 ILE A C 1
ATOM 4596 O O . ILE A 1 576 ? 24.516 -7.469 -26.891 1 90.62 576 ILE A O 1
ATOM 4600 N N . LEU A 1 577 ? 26.172 -6.035 -26.828 1 93.06 577 LEU A N 1
ATOM 4601 C CA . LEU A 1 577 ? 25.297 -4.875 -26.984 1 93.06 577 LEU A CA 1
ATOM 4602 C C . LEU A 1 577 ? 24.562 -4.938 -28.312 1 93.06 577 LEU A C 1
ATOM 4604 O O . LEU A 1 577 ? 23.359 -4.664 -28.375 1 93.06 577 LEU A O 1
ATOM 4608 N N . ALA A 1 578 ? 25.297 -5.355 -29.312 1 92.31 578 ALA A N 1
ATOM 4609 C CA . ALA A 1 578 ? 24.703 -5.449 -30.641 1 92.31 578 ALA A CA 1
ATOM 4610 C C . ALA A 1 578 ? 23.766 -6.648 -30.75 1 92.31 578 ALA A C 1
ATOM 4612 O O . ALA A 1 578 ? 22.688 -6.551 -31.328 1 92.31 578 ALA A O 1
ATOM 4613 N N . THR A 1 579 ? 24.141 -7.691 -30.203 1 91 579 THR A N 1
ATOM 4614 C CA . THR A 1 579 ? 23.359 -8.914 -30.266 1 91 579 THR A CA 1
ATOM 4615 C C . THR A 1 579 ? 22.047 -8.758 -29.5 1 91 579 THR A C 1
ATOM 4617 O O . THR A 1 579 ? 20.984 -9.188 -29.969 1 91 579 THR A O 1
ATOM 4620 N N . ASN A 1 580 ? 22.156 -8.211 -28.391 1 89.81 580 ASN A N 1
ATOM 4621 C CA . ASN A 1 580 ? 20.969 -7.988 -27.562 1 89.81 580 ASN A CA 1
ATOM 4622 C C . ASN A 1 580 ? 19.969 -7.074 -28.266 1 89.81 580 ASN A C 1
ATOM 4624 O O . ASN A 1 580 ? 18.766 -7.277 -28.156 1 89.81 580 ASN A O 1
ATOM 4628 N N . ALA A 1 581 ? 20.453 -6.043 -28.828 1 90.38 581 ALA A N 1
ATOM 4629 C CA . ALA A 1 581 ? 19.578 -5.098 -29.531 1 90.38 581 ALA A CA 1
ATOM 4630 C C . ALA A 1 581 ? 18.875 -5.762 -30.719 1 90.38 581 ALA A C 1
ATOM 4632 O O . ALA A 1 581 ? 17.734 -5.441 -31.016 1 90.38 581 ALA A O 1
ATOM 4633 N N . GLN A 1 582 ? 19.531 -6.691 -31.328 1 87.5 582 GLN A N 1
ATOM 4634 C CA . GLN A 1 582 ? 19.016 -7.348 -32.531 1 87.5 582 GLN A CA 1
ATOM 4635 C C . GLN A 1 582 ? 17.922 -8.359 -32.156 1 87.5 582 GLN A C 1
ATOM 4637 O O . GLN A 1 582 ? 16.938 -8.5 -32.906 1 87.5 582 GLN A O 1
ATOM 4642 N N . ILE A 1 583 ? 18.062 -8.984 -31.062 1 83.62 583 ILE A N 1
ATOM 4643 C CA . ILE A 1 583 ? 17.172 -10.094 -30.734 1 83.62 583 ILE A CA 1
ATOM 4644 C C . ILE A 1 583 ? 16.031 -9.594 -29.844 1 83.62 583 ILE A C 1
ATOM 4646 O O . ILE A 1 583 ? 15.094 -10.336 -29.547 1 83.62 583 ILE A O 1
ATOM 4650 N N . ALA A 1 584 ? 16.078 -8.375 -29.547 1 83 584 ALA A N 1
ATOM 4651 C CA . ALA A 1 584 ? 15.117 -7.859 -28.562 1 83 584 ALA A CA 1
ATOM 4652 C C . ALA A 1 584 ? 13.711 -7.863 -29.141 1 83 584 ALA A C 1
ATOM 4654 O O . ALA A 1 584 ? 13.477 -7.371 -30.25 1 83 584 ALA A O 1
ATOM 4655 N N . VAL A 1 585 ? 12.75 -8.477 -28.375 1 76 585 VAL A N 1
ATOM 4656 C CA . VAL A 1 585 ? 11.352 -8.523 -28.766 1 76 585 VAL A CA 1
ATOM 4657 C C . VAL A 1 585 ? 10.648 -7.242 -28.328 1 76 585 VAL A C 1
ATOM 4659 O O . VAL A 1 585 ? 9.742 -6.758 -29.016 1 76 585 VAL A O 1
ATOM 4662 N N . SER A 1 586 ? 11.016 -6.734 -27.219 1 84.62 586 SER A N 1
ATOM 4663 C CA . SER A 1 586 ? 10.492 -5.492 -26.656 1 84.62 586 SER A CA 1
ATOM 4664 C C . SER A 1 586 ? 11.555 -4.742 -25.875 1 84.62 586 SER A C 1
ATOM 4666 O O . SER A 1 586 ? 12.602 -5.309 -25.547 1 84.62 586 SER A O 1
ATOM 4668 N N . ILE A 1 587 ? 11.289 -3.494 -25.641 1 89.19 587 ILE A N 1
ATOM 4669 C CA . ILE A 1 587 ? 12.227 -2.66 -24.891 1 89.19 587 ILE A CA 1
ATOM 4670 C C . ILE A 1 587 ? 12.453 -3.266 -23.5 1 89.19 587 ILE A C 1
ATOM 4672 O O . ILE A 1 587 ? 13.586 -3.283 -23.016 1 89.19 587 ILE A O 1
ATOM 4676 N N . LYS A 1 588 ? 11.406 -3.734 -22.922 1 82 588 LYS A N 1
ATOM 4677 C CA . LYS A 1 588 ? 11.5 -4.285 -21.578 1 82 588 LYS A CA 1
ATOM 4678 C C . LYS A 1 588 ? 12.305 -5.586 -21.562 1 82 588 LYS A C 1
ATOM 4680 O O . LYS A 1 588 ? 13.102 -5.824 -20.656 1 82 588 LYS A O 1
ATOM 4685 N N . HIS A 1 589 ? 12.094 -6.398 -22.562 1 80.31 589 HIS A N 1
ATOM 4686 C CA . HIS A 1 589 ? 12.859 -7.633 -22.672 1 80.31 589 HIS A CA 1
ATOM 4687 C C . HIS A 1 589 ? 14.344 -7.34 -22.891 1 80.31 589 HIS A C 1
ATOM 4689 O O . HIS A 1 589 ? 15.203 -8.055 -22.375 1 80.31 589 HIS A O 1
ATOM 4695 N N . TRP A 1 590 ? 14.523 -6.359 -23.672 1 88.88 590 TRP A N 1
ATOM 4696 C CA . TRP A 1 590 ? 15.898 -5.926 -23.938 1 88.88 590 TRP A CA 1
ATOM 4697 C C . TRP A 1 590 ? 16.594 -5.551 -22.625 1 88.88 590 TRP A C 1
ATOM 4699 O O . TRP A 1 590 ? 17.734 -5.984 -22.375 1 88.88 590 TRP A O 1
ATOM 4709 N N . TRP A 1 591 ? 15.898 -4.812 -21.844 1 89.38 591 TRP A N 1
ATOM 4710 C CA . TRP A 1 591 ? 16.484 -4.344 -20.594 1 89.38 591 TRP A CA 1
ATOM 4711 C C . TRP A 1 591 ? 16.641 -5.488 -19.609 1 89.38 591 TRP A C 1
ATOM 4713 O O . TRP A 1 591 ? 17.625 -5.562 -18.875 1 89.38 591 TRP A O 1
ATOM 4723 N N . ASP A 1 592 ? 15.68 -6.34 -19.547 1 82.94 592 ASP A N 1
ATOM 4724 C CA . ASP A 1 592 ? 15.734 -7.492 -18.641 1 82.94 592 ASP A CA 1
ATOM 4725 C C . ASP A 1 592 ? 16.922 -8.383 -18.969 1 82.94 592 ASP A C 1
ATOM 4727 O O . ASP A 1 592 ? 17.578 -8.914 -18.062 1 82.94 592 ASP A O 1
ATOM 4731 N N . ASP A 1 593 ? 17.234 -8.523 -20.219 1 82.5 593 ASP A N 1
ATOM 4732 C CA . ASP A 1 593 ? 18.359 -9.336 -20.656 1 82.5 593 ASP A CA 1
ATOM 4733 C C . ASP A 1 593 ? 19.688 -8.695 -20.266 1 82.5 593 ASP A C 1
ATOM 4735 O O . ASP A 1 593 ? 20.641 -9.391 -19.906 1 82.5 593 ASP A O 1
ATOM 4739 N N . LEU A 1 594 ? 19.703 -7.422 -20.375 1 86.94 594 LEU A N 1
ATOM 4740 C CA . LEU A 1 594 ? 20.906 -6.691 -20.031 1 86.94 594 LEU A CA 1
ATOM 4741 C C . LEU A 1 594 ? 21.188 -6.762 -18.531 1 86.94 594 LEU A C 1
ATOM 4743 O O . LEU A 1 594 ? 22.344 -6.773 -18.094 1 86.94 594 LEU A O 1
ATOM 4747 N N . THR A 1 595 ? 20.125 -6.75 -17.797 1 84.38 595 THR A N 1
ATOM 4748 C CA . THR A 1 595 ? 20.281 -6.668 -16.344 1 84.38 595 THR A CA 1
ATOM 4749 C C . THR A 1 595 ? 20.438 -8.062 -15.734 1 84.38 595 THR A C 1
ATOM 4751 O O . THR A 1 595 ? 20.812 -8.195 -14.562 1 84.38 595 THR A O 1
ATOM 4754 N N . SER A 1 596 ? 20.078 -9.023 -16.594 1 78.56 596 SER A N 1
ATOM 4755 C CA . SER A 1 596 ? 20.219 -10.398 -16.125 1 78.56 596 SER A CA 1
ATOM 4756 C C . SER A 1 596 ? 21.672 -10.859 -16.188 1 78.56 596 SER A C 1
ATOM 4758 O O . SER A 1 596 ? 22.094 -11.5 -17.156 1 78.56 596 SER A O 1
ATOM 4760 N N . GLY A 1 597 ? 22.609 -10.375 -15.391 1 75.31 597 GLY A N 1
ATOM 4761 C CA . GLY A 1 597 ? 23.922 -10.977 -15.227 1 75.31 597 GLY A CA 1
ATOM 4762 C C . GLY A 1 597 ? 25.031 -10.18 -15.898 1 75.31 597 GLY A C 1
ATOM 4763 O O . GLY A 1 597 ? 26.203 -10.531 -15.789 1 75.31 597 GLY A O 1
ATOM 4764 N N . LEU A 1 598 ? 24.781 -9.117 -16.625 1 82 598 LEU A N 1
ATOM 4765 C CA . LEU A 1 598 ? 25.828 -8.367 -17.312 1 82 598 LEU A CA 1
ATOM 4766 C C . LEU A 1 598 ? 26.469 -7.348 -16.375 1 82 598 LEU A C 1
ATOM 4768 O O . LEU A 1 598 ? 25.828 -6.891 -15.43 1 82 598 LEU A O 1
ATOM 4772 N N . PRO A 1 599 ? 27.594 -7.055 -16.656 1 86.38 599 PRO A N 1
ATOM 4773 C CA . PRO A 1 599 ? 28.344 -6.129 -15.797 1 86.38 599 PRO A CA 1
ATOM 4774 C C . PRO A 1 599 ? 27.766 -4.711 -15.828 1 86.38 599 PRO A C 1
ATOM 4776 O O . PRO A 1 599 ? 27.031 -4.355 -16.75 1 86.38 599 PRO A O 1
ATOM 4779 N N . ARG A 1 600 ? 28.172 -3.926 -14.891 1 87 600 ARG A N 1
ATOM 4780 C CA . ARG A 1 600 ? 27.703 -2.551 -14.75 1 87 600 ARG A CA 1
ATOM 4781 C C . ARG A 1 600 ? 28.188 -1.688 -15.906 1 87 600 ARG A C 1
ATOM 4783 O O . ARG A 1 600 ? 27.469 -0.785 -16.359 1 87 600 ARG A O 1
ATOM 4790 N N . ALA A 1 601 ? 29.375 -1.968 -16.391 1 89.06 601 ALA A N 1
ATOM 4791 C CA . ALA A 1 601 ? 29.938 -1.188 -17.484 1 89.06 601 ALA A CA 1
ATOM 4792 C C . ALA A 1 601 ? 29.109 -1.351 -18.766 1 89.06 601 ALA A C 1
ATOM 4794 O O . ALA A 1 601 ? 28.953 -0.399 -19.531 1 89.06 601 ALA A O 1
ATOM 4795 N N . THR A 1 602 ? 28.656 -2.512 -18.953 1 92.69 602 THR A N 1
ATOM 4796 C CA . THR A 1 602 ? 27.844 -2.787 -20.141 1 92.69 602 THR A CA 1
ATOM 4797 C C . THR A 1 602 ? 26.516 -2.039 -20.062 1 92.69 602 THR A C 1
ATOM 4799 O O . THR A 1 602 ? 26.031 -1.521 -21.078 1 92.69 602 THR A O 1
ATOM 4802 N N . LYS A 1 603 ? 25.969 -1.98 -18.859 1 92.75 603 LYS A N 1
ATOM 4803 C CA . LYS A 1 603 ? 24.719 -1.256 -18.672 1 92.75 603 LYS A CA 1
ATOM 4804 C C . LYS A 1 603 ? 24.906 0.239 -18.906 1 92.75 603 LYS A C 1
ATOM 4806 O O . LYS A 1 603 ? 24.062 0.887 -19.531 1 92.75 603 LYS A O 1
ATOM 4811 N N . LYS A 1 604 ? 26.016 0.722 -18.391 1 93 604 LYS A N 1
ATOM 4812 C CA . LYS A 1 604 ? 26.359 2.129 -18.594 1 93 604 LYS A CA 1
ATOM 4813 C C . LYS A 1 604 ? 26.5 2.455 -20.062 1 93 604 LYS A C 1
ATOM 4815 O O . LYS A 1 604 ? 25.953 3.449 -20.547 1 93 604 LYS A O 1
ATOM 4820 N N . ALA A 1 605 ? 27.188 1.589 -20.781 1 94.81 605 ALA A N 1
ATOM 4821 C CA . ALA A 1 605 ? 27.406 1.776 -22.203 1 94.81 605 ALA A CA 1
ATOM 4822 C C . ALA A 1 605 ? 26.078 1.716 -22.969 1 94.81 605 ALA A C 1
ATOM 4824 O O . ALA A 1 605 ? 25.875 2.477 -23.922 1 94.81 605 ALA A O 1
ATOM 4825 N N . ALA A 1 606 ? 25.297 0.836 -22.578 1 95.69 606 ALA A N 1
ATOM 4826 C CA . ALA A 1 606 ? 24 0.674 -23.234 1 95.69 606 ALA A CA 1
ATOM 4827 C C . ALA A 1 606 ? 23.141 1.93 -23.078 1 95.69 606 ALA A C 1
ATOM 4829 O O . ALA A 1 606 ? 22.5 2.373 -24.047 1 95.69 606 ALA A O 1
ATOM 4830 N N . ILE A 1 607 ? 23.109 2.502 -21.875 1 95.62 607 ILE A N 1
ATOM 4831 C CA . ILE A 1 607 ? 22.297 3.674 -21.594 1 95.62 607 ILE A CA 1
ATOM 4832 C C . ILE A 1 607 ? 22.812 4.867 -22.391 1 95.62 607 ILE A C 1
ATOM 4834 O O . ILE A 1 607 ? 22.016 5.598 -23 1 95.62 607 ILE A O 1
ATOM 4838 N N . TYR A 1 608 ? 24.062 5.051 -22.438 1 96.19 608 TYR A N 1
ATOM 4839 C CA . TYR A 1 608 ? 24.641 6.18 -23.156 1 96.19 608 TYR A CA 1
ATOM 4840 C C . TYR A 1 608 ? 24.453 6.008 -24.656 1 96.19 608 TYR A C 1
ATOM 4842 O O . TYR A 1 608 ? 24.266 6.992 -25.391 1 96.19 608 TYR A O 1
ATOM 4850 N N . THR A 1 609 ? 24.516 4.742 -25.125 1 97.19 609 THR A N 1
ATOM 4851 C CA . THR A 1 609 ? 24.266 4.492 -26.547 1 97.19 609 THR A CA 1
ATOM 4852 C C . THR A 1 609 ? 22.828 4.879 -26.906 1 97.19 609 THR A C 1
ATOM 4854 O O . THR A 1 609 ? 22.609 5.609 -27.875 1 97.19 609 THR A O 1
ATOM 4857 N N . ALA A 1 610 ? 21.906 4.398 -26.109 1 97.12 610 ALA A N 1
ATOM 4858 C CA . ALA A 1 610 ? 20.516 4.727 -26.344 1 97.12 610 ALA A CA 1
ATOM 4859 C C . ALA A 1 610 ? 20.281 6.234 -26.281 1 97.12 610 ALA A C 1
ATOM 4861 O O . ALA A 1 610 ? 19.547 6.793 -27.094 1 97.12 610 ALA A O 1
ATOM 4862 N N . TRP A 1 611 ? 20.875 6.875 -25.328 1 96.69 611 TRP A N 1
ATOM 4863 C CA . TRP A 1 611 ? 20.75 8.312 -25.109 1 96.69 611 TRP A CA 1
ATOM 4864 C C . TRP A 1 611 ? 21.25 9.086 -26.328 1 96.69 611 TRP A C 1
ATOM 4866 O O . TRP A 1 611 ? 20.609 10.039 -26.766 1 96.69 611 TRP A O 1
ATOM 4876 N N . ASN A 1 612 ? 22.375 8.703 -26.891 1 96.75 612 ASN A N 1
ATOM 4877 C CA . ASN A 1 612 ? 22.953 9.438 -28 1 96.75 612 ASN A CA 1
ATOM 4878 C C . ASN A 1 612 ? 22.219 9.156 -29.297 1 96.75 612 ASN A C 1
ATOM 4880 O O . ASN A 1 612 ? 22.188 10.008 -30.203 1 96.75 612 ASN A O 1
ATOM 4884 N N . ILE A 1 613 ? 21.656 7.953 -29.406 1 97 613 ILE A N 1
ATOM 4885 C CA . ILE A 1 613 ? 20.781 7.695 -30.547 1 97 613 ILE A CA 1
ATOM 4886 C C . ILE A 1 613 ? 19.578 8.625 -30.484 1 97 613 ILE A C 1
ATOM 4888 O O . ILE A 1 613 ? 19.188 9.203 -31.516 1 97 613 ILE A O 1
ATOM 4892 N N . TRP A 1 614 ? 19.031 8.75 -29.328 1 96.44 614 TRP A N 1
ATOM 4893 C CA . TRP A 1 614 ? 17.891 9.648 -29.125 1 96.44 614 TRP A CA 1
ATOM 4894 C C . TRP A 1 614 ? 18.281 11.086 -29.438 1 96.44 614 TRP A C 1
ATOM 4896 O O . TRP A 1 614 ? 17.5 11.82 -30.062 1 96.44 614 TRP A O 1
ATOM 4906 N N . LYS A 1 615 ? 19.406 11.492 -28.969 1 95.38 615 LYS A N 1
ATOM 4907 C CA . LYS A 1 615 ? 19.891 12.844 -29.234 1 95.38 615 LYS A CA 1
ATOM 4908 C C . LYS A 1 615 ? 20.047 13.094 -30.734 1 95.38 615 LYS A C 1
ATOM 4910 O O . LYS A 1 615 ? 19.75 14.188 -31.219 1 95.38 615 LYS A O 1
ATOM 4915 N N . GLU A 1 616 ? 20.547 12.102 -31.391 1 96.44 616 GLU A N 1
ATOM 4916 C CA . GLU A 1 616 ? 20.719 12.227 -32.844 1 96.44 616 GLU A CA 1
ATOM 4917 C C . GLU A 1 616 ? 19.375 12.398 -33.531 1 96.44 616 GLU A C 1
ATOM 4919 O O . GLU A 1 616 ? 19.25 13.195 -34.469 1 96.44 616 GLU A O 1
ATOM 4924 N N . ARG A 1 617 ? 18.422 11.602 -33.094 1 95.62 617 ARG A N 1
ATOM 4925 C CA . ARG A 1 617 ? 17.078 11.75 -33.656 1 95.62 617 ARG A CA 1
ATOM 4926 C C . ARG A 1 617 ? 16.562 13.172 -33.438 1 95.62 617 ARG A C 1
ATOM 4928 O O . ARG A 1 617 ? 15.969 13.75 -34.344 1 95.62 617 ARG A O 1
ATOM 4935 N N . ASN A 1 618 ? 16.734 13.734 -32.281 1 93.19 618 ASN A N 1
ATOM 4936 C CA . ASN A 1 618 ? 16.281 15.086 -31.984 1 93.19 618 ASN A CA 1
ATOM 4937 C C . ASN A 1 618 ? 17.031 16.125 -32.812 1 93.19 618 ASN A C 1
ATOM 4939 O O . ASN A 1 618 ? 16.469 17.141 -33.219 1 93.19 618 ASN A O 1
ATOM 4943 N N . ARG A 1 619 ? 18.281 15.875 -33.062 1 94.38 619 ARG A N 1
ATOM 4944 C CA . ARG A 1 619 ? 19.094 16.75 -33.906 1 94.38 619 ARG A CA 1
ATOM 4945 C C . ARG A 1 619 ? 18.547 16.797 -35.344 1 94.38 619 ARG A C 1
ATOM 4947 O O . ARG A 1 619 ? 18.469 17.859 -35.938 1 94.38 619 ARG A O 1
ATOM 4954 N N . ARG A 1 620 ? 18.156 15.68 -35.844 1 94.12 620 ARG A N 1
ATOM 4955 C CA . ARG A 1 620 ? 17.641 15.586 -37.188 1 94.12 620 ARG A CA 1
ATOM 4956 C C . ARG A 1 620 ? 16.25 16.234 -37.312 1 94.12 620 ARG A C 1
ATOM 4958 O O . ARG A 1 620 ? 15.969 16.922 -38.281 1 94.12 620 ARG A O 1
ATOM 4965 N N . VAL A 1 621 ? 15.445 15.984 -36.312 1 92.38 621 VAL A N 1
ATOM 4966 C CA . VAL A 1 621 ? 14.055 16.422 -36.375 1 92.38 621 VAL A CA 1
ATOM 4967 C C . VAL A 1 621 ? 13.969 17.922 -36.094 1 92.38 621 VAL A C 1
ATOM 4969 O O . VAL A 1 621 ? 13.203 18.641 -36.719 1 92.38 621 VAL A O 1
ATOM 4972 N N . PHE A 1 622 ? 14.742 18.453 -35.125 1 88.44 622 PHE A N 1
ATOM 4973 C CA . PHE A 1 622 ? 14.523 19.812 -34.656 1 88.44 622 PHE A CA 1
ATOM 4974 C C . PHE A 1 622 ? 15.578 20.75 -35.219 1 88.44 622 PHE A C 1
ATOM 4976 O O . PHE A 1 622 ? 15.312 21.938 -35.438 1 88.44 622 PHE A O 1
ATOM 4983 N N . GLU A 1 623 ? 16.766 20.172 -35.438 1 90.94 623 GLU A N 1
ATOM 4984 C CA . GLU A 1 623 ? 17.828 21.031 -35.906 1 90.94 623 GLU A CA 1
ATOM 4985 C C . GLU A 1 623 ? 18.125 20.766 -37.375 1 90.94 623 GLU A C 1
ATOM 4987 O O . GLU A 1 623 ? 18.859 21.531 -38.031 1 90.94 623 GLU A O 1
ATOM 4992 N N . HIS A 1 624 ? 17.703 19.766 -37.969 1 91.38 624 HIS A N 1
ATOM 4993 C CA . HIS A 1 624 ? 17.891 19.391 -39.375 1 91.38 624 HIS A CA 1
ATOM 4994 C C . HIS A 1 624 ? 19.375 19.203 -39.688 1 91.38 624 HIS A C 1
ATOM 4996 O O . HIS A 1 624 ? 19.859 19.688 -40.719 1 91.38 624 HIS A O 1
ATOM 5002 N N . HIS A 1 625 ? 20 18.703 -38.719 1 92.44 625 HIS A N 1
ATOM 5003 C CA . HIS A 1 625 ? 21.422 18.359 -38.844 1 92.44 625 HIS A CA 1
ATOM 5004 C C . HIS A 1 625 ? 21.672 16.906 -38.5 1 92.44 625 HIS A C 1
ATOM 5006 O O . HIS A 1 625 ? 21.016 16.344 -37.625 1 92.44 625 HIS A O 1
ATOM 5012 N N . SER A 1 626 ? 22.516 16.219 -39.281 1 93.38 626 SER A N 1
ATOM 5013 C CA . SER A 1 626 ? 22.812 14.812 -39.031 1 93.38 626 SER A CA 1
ATOM 5014 C C . SER A 1 626 ? 24.312 14.602 -38.812 1 93.38 626 SER A C 1
ATOM 5016 O O . SER A 1 626 ? 25.141 15.258 -39.469 1 93.38 626 SER A O 1
ATOM 5018 N N . LEU A 1 627 ? 24.641 13.797 -37.938 1 94.19 627 LEU A N 1
ATOM 5019 C CA . LEU A 1 627 ? 26.016 13.422 -37.688 1 94.19 627 LEU A CA 1
ATOM 5020 C C . LEU A 1 627 ? 26.344 12.07 -38.312 1 94.19 627 LEU A C 1
ATOM 5022 O O . LEU A 1 627 ? 25.453 11.242 -38.5 1 94.19 627 LEU A O 1
ATOM 5026 N N . GLN A 1 628 ? 27.625 11.938 -38.562 1 93 628 GLN A N 1
ATOM 5027 C CA . GLN A 1 628 ? 28.078 10.641 -39.062 1 93 628 GLN A CA 1
ATOM 5028 C C . GLN A 1 628 ? 28.188 9.625 -37.906 1 93 628 GLN A C 1
ATOM 5030 O O . GLN A 1 628 ? 28.281 9.992 -36.75 1 93 628 GLN A O 1
ATOM 5035 N N . GLU A 1 629 ? 28.109 8.406 -38.25 1 95.12 629 GLU A N 1
ATOM 5036 C CA . GLU A 1 629 ? 28.141 7.316 -37.281 1 95.12 629 GLU A CA 1
ATOM 5037 C C . GLU A 1 629 ? 29.391 7.375 -36.406 1 95.12 629 GLU A C 1
ATOM 5039 O O . GLU A 1 629 ? 29.312 7.137 -35.219 1 95.12 629 GLU A O 1
ATOM 5044 N N . ALA A 1 630 ? 30.453 7.77 -37.031 1 93.75 630 ALA A N 1
ATOM 5045 C CA . ALA A 1 630 ? 31.719 7.84 -36.312 1 93.75 630 ALA A CA 1
ATOM 5046 C C . ALA A 1 630 ? 31.688 8.953 -35.25 1 93.75 630 ALA A C 1
ATOM 5048 O O . ALA A 1 630 ? 32.281 8.82 -34.188 1 93.75 630 ALA A O 1
ATOM 5049 N N . ALA A 1 631 ? 31.047 10 -35.625 1 95.81 631 ALA A N 1
ATOM 5050 C CA . ALA A 1 631 ? 30.922 11.117 -34.688 1 95.81 631 ALA A CA 1
ATOM 5051 C C . ALA A 1 631 ? 30.047 10.742 -33.5 1 95.81 631 ALA A C 1
ATOM 5053 O O . ALA A 1 631 ? 30.297 11.18 -32.375 1 95.81 631 ALA A O 1
ATOM 5054 N N . ILE A 1 632 ? 29.016 10 -33.75 1 96.62 632 ILE A N 1
ATOM 5055 C CA . ILE A 1 632 ? 28.109 9.555 -32.688 1 96.62 632 ILE A CA 1
ATOM 5056 C C . ILE A 1 632 ? 28.875 8.625 -31.734 1 96.62 632 ILE A C 1
ATOM 5058 O O . ILE A 1 632 ? 28.719 8.719 -30.516 1 96.62 632 ILE A O 1
ATOM 5062 N N . LEU A 1 633 ? 29.656 7.781 -32.344 1 96.44 633 LEU A N 1
ATOM 5063 C CA . LEU A 1 633 ? 30.484 6.891 -31.531 1 96.44 633 LEU A CA 1
ATOM 5064 C C . LEU A 1 633 ? 31.422 7.68 -30.625 1 96.44 633 LEU A C 1
ATOM 5066 O O . LEU A 1 633 ? 31.609 7.324 -29.453 1 96.44 633 LEU A O 1
ATOM 5070 N N . HIS A 1 634 ? 31.938 8.734 -31.172 1 94.94 634 HIS A N 1
ATOM 5071 C CA . HIS A 1 634 ? 32.844 9.578 -30.391 1 94.94 634 HIS A CA 1
ATOM 5072 C C . HIS A 1 634 ? 32.125 10.234 -29.219 1 94.94 634 HIS A C 1
ATOM 5074 O O . HIS A 1 634 ? 32.656 10.344 -28.125 1 94.94 634 HIS A O 1
ATOM 5080 N N . LEU A 1 635 ? 31 10.656 -29.469 1 95.56 635 LEU A N 1
ATOM 5081 C CA . LEU A 1 635 ? 30.203 11.289 -28.406 1 95.56 635 LEU A CA 1
ATOM 5082 C C . LEU A 1 635 ? 29.875 10.289 -27.312 1 95.56 635 LEU A C 1
ATOM 5084 O O . LEU A 1 635 ? 29.891 10.641 -26.125 1 95.56 635 LEU A O 1
ATOM 5088 N N . ILE A 1 636 ? 29.531 9.07 -27.656 1 96.06 636 ILE A N 1
ATOM 5089 C CA . ILE A 1 636 ? 29.203 8.016 -26.703 1 96.06 636 ILE A CA 1
ATOM 5090 C C . ILE A 1 636 ? 30.406 7.719 -25.828 1 96.06 636 ILE A C 1
ATOM 5092 O O . ILE A 1 636 ? 30.297 7.617 -24.594 1 96.06 636 ILE A O 1
ATOM 5096 N N . LYS A 1 637 ? 31.531 7.66 -26.453 1 94.19 637 LYS A N 1
ATOM 5097 C CA . LYS A 1 637 ? 32.781 7.391 -25.719 1 94.19 637 LYS A CA 1
ATOM 5098 C C . LYS A 1 637 ? 33.094 8.531 -24.766 1 94.19 637 LYS A C 1
ATOM 5100 O O . LYS A 1 637 ? 33.562 8.289 -23.641 1 94.19 637 LYS A O 1
ATOM 5105 N N . GLN A 1 638 ? 32.875 9.648 -25.234 1 92.69 638 GLN A N 1
ATOM 5106 C CA . GLN A 1 638 ? 33.125 10.82 -24.391 1 92.69 638 GLN A CA 1
ATOM 5107 C C . GLN A 1 638 ? 32.219 10.797 -23.156 1 92.69 638 GLN A C 1
ATOM 5109 O O . GLN A 1 638 ? 32.688 11.078 -22.047 1 92.69 638 GLN A O 1
ATOM 5114 N N . ASP A 1 639 ? 30.984 10.492 -23.375 1 93 639 ASP A N 1
ATOM 5115 C CA . ASP A 1 639 ? 30.031 10.438 -22.266 1 93 639 ASP A CA 1
ATOM 5116 C C . ASP A 1 639 ? 30.438 9.367 -21.25 1 93 639 ASP A C 1
ATOM 5118 O O . ASP A 1 639 ? 30.344 9.594 -20.047 1 93 639 ASP A O 1
ATOM 5122 N N . ILE A 1 640 ? 30.828 8.258 -21.703 1 91.69 640 ILE A N 1
ATOM 5123 C CA . ILE A 1 640 ? 31.234 7.152 -20.844 1 91.69 640 ILE A CA 1
ATOM 5124 C C . ILE A 1 640 ? 32.469 7.551 -20.062 1 91.69 640 ILE A C 1
ATOM 5126 O O . ILE A 1 640 ? 32.562 7.27 -18.859 1 91.69 640 ILE A O 1
ATOM 5130 N N . TYR A 1 641 ? 33.344 8.258 -20.734 1 86.94 641 TYR A N 1
ATOM 5131 C CA . TYR A 1 641 ? 34.594 8.68 -20.109 1 86.94 641 TYR A CA 1
ATOM 5132 C C . TYR A 1 641 ? 34.344 9.711 -19.016 1 86.94 641 TYR A C 1
ATOM 5134 O O . TYR A 1 641 ? 34.906 9.625 -17.922 1 86.94 641 TYR A O 1
ATOM 5142 N N . ILE A 1 642 ? 33.531 10.625 -19.297 1 86.38 642 ILE A N 1
ATOM 5143 C CA . ILE A 1 642 ? 33.188 11.68 -18.344 1 86.38 642 ILE A CA 1
ATOM 5144 C C . ILE A 1 642 ? 32.531 11.078 -17.109 1 86.38 642 ILE A C 1
ATOM 5146 O O . ILE A 1 642 ? 32.844 11.461 -15.977 1 86.38 642 ILE A O 1
ATOM 5150 N N . ALA A 1 643 ? 31.641 10.195 -17.312 1 84.94 643 ALA A N 1
ATOM 5151 C CA . ALA A 1 643 ? 30.906 9.562 -16.219 1 84.94 643 ALA A CA 1
ATOM 5152 C C . ALA A 1 643 ? 31.859 8.727 -15.344 1 84.94 643 ALA A C 1
ATOM 5154 O O . ALA A 1 643 ? 31.672 8.648 -14.125 1 84.94 643 ALA A O 1
ATOM 5155 N N . SER A 1 644 ? 32.75 8.109 -15.93 1 79.12 644 SER A N 1
ATOM 5156 C CA . SER A 1 644 ? 33.688 7.277 -15.195 1 79.12 644 SER A CA 1
ATOM 5157 C C . SER A 1 644 ? 34.688 8.125 -14.422 1 79.12 644 SER A C 1
ATOM 5159 O O . SER A 1 644 ? 35.156 7.746 -13.344 1 79.12 644 SER A O 1
ATOM 5161 N N . SER A 1 645 ? 35 9.273 -14.969 1 69.5 645 SER A N 1
ATOM 5162 C CA . SER A 1 645 ? 35.938 10.18 -14.32 1 69.5 645 SER A CA 1
ATOM 5163 C C . SER A 1 645 ? 35.281 10.914 -13.148 1 69.5 645 SER A C 1
ATOM 5165 O O . SER A 1 645 ? 35.938 11.141 -12.117 1 69.5 645 SER A O 1
ATOM 5167 N N . SER A 1 646 ? 34.031 11.234 -13.344 1 58.78 646 SER A N 1
ATOM 5168 C CA . SER A 1 646 ? 33.312 11.93 -12.289 1 58.78 646 SER A CA 1
ATOM 5169 C C . SER A 1 646 ? 33.031 11.008 -11.109 1 58.78 646 SER A C 1
ATOM 5171 O O . SER A 1 646 ? 33.031 11.445 -9.961 1 58.78 646 SER A O 1
ATOM 5173 N N . ALA A 1 647 ? 32.656 9.859 -11.305 1 55.91 647 ALA A N 1
ATOM 5174 C CA . ALA A 1 647 ? 32.438 8.867 -10.258 1 55.91 647 ALA A CA 1
ATOM 5175 C C . ALA A 1 647 ? 33.688 8.641 -9.438 1 55.91 647 ALA A C 1
ATOM 5177 O O . ALA A 1 647 ? 33.625 8.422 -8.227 1 55.91 647 ALA A O 1
ATOM 5178 N N . ARG A 1 648 ? 34.875 8.695 -10.086 1 47.78 648 ARG A N 1
ATOM 5179 C CA . ARG A 1 648 ? 36.156 8.633 -9.383 1 47.78 648 ARG A CA 1
ATOM 5180 C C . ARG A 1 648 ? 36.375 9.883 -8.531 1 47.78 648 ARG A C 1
ATOM 5182 O O . ARG A 1 648 ? 36.844 9.789 -7.398 1 47.78 648 ARG A O 1
ATOM 5189 N N . TRP A 1 649 ? 35.844 10.891 -9.109 1 40.28 649 TRP A N 1
ATOM 5190 C CA . TRP A 1 649 ? 35.938 12.141 -8.359 1 40.28 649 TRP A CA 1
ATOM 5191 C C . TRP A 1 649 ? 34.906 12.195 -7.238 1 40.28 649 TRP A C 1
ATOM 5193 O O . TRP A 1 649 ? 35.219 12.633 -6.125 1 40.28 649 TRP A O 1
ATOM 5203 N N . LEU A 1 650 ? 33.688 11.844 -7.488 1 41.84 650 LEU A N 1
ATOM 5204 C CA . LEU A 1 650 ? 32.625 11.844 -6.469 1 41.84 650 LEU A CA 1
ATOM 5205 C C . LEU A 1 650 ? 32.938 10.805 -5.391 1 41.84 650 LEU A C 1
ATOM 5207 O O . LEU A 1 650 ? 32.688 11.031 -4.211 1 41.84 650 LEU A O 1
ATOM 5211 N N . SER A 1 651 ? 33.281 9.602 -5.777 1 43.47 651 SER A N 1
ATOM 5212 C CA . SER A 1 651 ? 33.781 8.664 -4.766 1 43.47 651 SER A CA 1
ATOM 5213 C C . SER A 1 651 ? 34.938 9.266 -3.99 1 43.47 651 SER A C 1
ATOM 5215 O O . SER A 1 651 ? 35.062 9.047 -2.783 1 43.47 651 SER A O 1
ATOM 5217 N N . ASP A 1 652 ? 35.688 9.961 -4.648 1 38.25 652 ASP A N 1
ATOM 5218 C CA . ASP A 1 652 ? 36.781 10.68 -3.986 1 38.25 652 ASP A CA 1
ATOM 5219 C C . ASP A 1 652 ? 36.25 11.836 -3.152 1 38.25 652 ASP A C 1
ATOM 5221 O O . ASP A 1 652 ? 36.781 12.125 -2.074 1 38.25 652 ASP A O 1
ATOM 5225 N N . VAL A 1 653 ? 35.25 12.508 -3.613 1 37.28 653 VAL A N 1
ATOM 5226 C CA . VAL A 1 653 ? 34.656 13.609 -2.869 1 37.28 653 VAL A CA 1
ATOM 5227 C C . VAL A 1 653 ? 33.688 13.062 -1.821 1 37.28 653 VAL A C 1
ATOM 5229 O O . VAL A 1 653 ? 33.531 13.641 -0.741 1 37.28 653 VAL A O 1
ATOM 5232 N N . GLU A 1 654 ? 32.812 12.148 -2.17 1 36 654 GLU A N 1
ATOM 5233 C CA . GLU A 1 654 ? 31.906 11.57 -1.166 1 36 654 GLU A CA 1
ATOM 5234 C C . GLU A 1 654 ? 32.688 11.086 0.053 1 36 654 GLU A C 1
ATOM 5236 O O . GLU A 1 654 ? 32.094 10.844 1.112 1 36 654 GLU A O 1
ATOM 5241 N N . ASN A 1 655 ? 33.875 10.766 -0.15 1 33.88 655 ASN A N 1
ATOM 5242 C CA . ASN A 1 655 ? 34.719 10.547 1.021 1 33.88 655 ASN A CA 1
ATOM 5243 C C . ASN A 1 655 ? 34.969 11.844 1.779 1 33.88 655 ASN A C 1
ATOM 5245 O O . ASN A 1 655 ? 35.844 11.891 2.672 1 33.88 655 ASN A O 1
ATOM 5249 N N . TYR A 1 656 ? 34.625 12.906 1.143 1 30.34 656 TYR A N 1
ATOM 5250 C CA . TYR A 1 656 ? 34.719 14.094 1.991 1 30.34 656 TYR A CA 1
ATOM 5251 C C . TYR A 1 656 ? 33.562 14.156 2.982 1 30.34 656 TYR A C 1
ATOM 5253 O O . TYR A 1 656 ? 32.406 13.984 2.605 1 30.34 656 TYR A O 1
ATOM 5261 N N . PRO A 1 657 ? 33.719 13.945 4.246 1 32.5 657 PRO A N 1
ATOM 5262 C CA . PRO A 1 657 ? 32.688 13.984 5.289 1 32.5 657 PRO A CA 1
ATOM 5263 C C . PRO A 1 657 ? 31.75 15.172 5.141 1 32.5 657 PRO A C 1
ATOM 5265 O O . PRO A 1 657 ? 32.156 16.25 4.727 1 32.5 657 PRO A O 1
ATOM 5268 N N . PRO A 1 658 ? 30.469 14.977 4.715 1 30.94 658 PRO A N 1
ATOM 5269 C CA . PRO A 1 658 ? 29.625 16.156 4.68 1 30.94 658 PRO A CA 1
ATOM 5270 C C . PRO A 1 658 ? 29.922 17.141 5.805 1 30.94 658 PRO A C 1
ATOM 5272 O O . PRO A 1 658 ? 30.406 16.75 6.867 1 30.94 658 PRO A O 1
ATOM 5275 N N . PRO A 1 659 ? 30.188 18.312 5.406 1 25.28 659 PRO A N 1
ATOM 5276 C CA . PRO A 1 659 ? 30.438 19.203 6.543 1 25.28 659 PRO A CA 1
ATOM 5277 C C . PRO A 1 659 ? 29.406 19.047 7.656 1 25.28 659 PRO A C 1
ATOM 5279 O O . PRO A 1 659 ? 28.266 18.656 7.395 1 25.28 659 PRO A O 1
ATOM 5282 N N . GLU A 1 660 ? 29.859 18.625 8.828 1 24.81 660 GLU A N 1
ATOM 5283 C CA . GLU A 1 660 ? 29.141 18.703 10.094 1 24.81 660 GLU A CA 1
ATOM 5284 C C . GLU A 1 660 ? 28.266 19.953 10.156 1 24.81 660 GLU A C 1
ATOM 5286 O O . GLU A 1 660 ? 28.766 21.062 10.039 1 24.81 660 GLU A O 1
ATOM 5291 N N . SER A 1 661 ? 27.234 20 9.273 1 20.58 661 SER A N 1
ATOM 5292 C CA . SER A 1 661 ? 26.469 21.188 9.641 1 20.58 661 SER A CA 1
ATOM 5293 C C . SER A 1 661 ? 26.422 21.375 11.148 1 20.58 661 SER A C 1
ATOM 5295 O O . SER A 1 661 ? 26.125 20.438 11.891 1 20.58 661 SER A O 1
ATOM 5297 N N . ASP A 1 662 ? 27.234 22.281 11.672 1 19.72 662 ASP A N 1
ATOM 5298 C CA . ASP A 1 662 ? 26.906 22.938 12.922 1 19.72 662 ASP A CA 1
ATOM 5299 C C . ASP A 1 662 ? 25.438 23.328 12.969 1 19.72 662 ASP A C 1
ATOM 5301 O O . ASP A 1 662 ? 24.891 23.812 11.969 1 19.72 662 ASP A O 1
ATOM 5305 N N . MET B 1 1 ? -32.562 -46.531 2.135 1 36.5 1 MET B N 1
ATOM 5306 C CA . MET B 1 1 ? -31.312 -47.312 2.129 1 36.5 1 MET B CA 1
ATOM 5307 C C . MET B 1 1 ? -30.141 -46.469 1.67 1 36.5 1 MET B C 1
ATOM 5309 O O . MET B 1 1 ? -29.031 -46.594 2.211 1 36.5 1 MET B O 1
ATOM 5313 N N . HIS B 1 2 ? -30.484 -45.594 0.58 1 53.19 2 HIS B N 1
ATOM 5314 C CA . HIS B 1 2 ? -29.516 -44.719 -0.074 1 53.19 2 HIS B CA 1
ATOM 5315 C C . HIS B 1 2 ? -29.031 -43.625 0.877 1 53.19 2 HIS B C 1
ATOM 5317 O O . HIS B 1 2 ? -27.859 -43.25 0.84 1 53.19 2 HIS B O 1
ATOM 5323 N N . SER B 1 3 ? -29.953 -43.375 1.79 1 59.81 3 SER B N 1
ATOM 5324 C CA . SER B 1 3 ? -29.688 -42.281 2.715 1 59.81 3 SER B CA 1
ATOM 5325 C C . SER B 1 3 ? -28.812 -42.719 3.875 1 59.81 3 SER B C 1
ATOM 5327 O O . SER B 1 3 ? -27.875 -42 4.266 1 59.81 3 SER B O 1
ATOM 5329 N N . ILE B 1 4 ? -29.062 -44 4.316 1 61 4 ILE B N 1
ATOM 5330 C CA . ILE B 1 4 ? -28.297 -44.5 5.465 1 61 4 ILE B CA 1
ATOM 5331 C C . ILE B 1 4 ? -26.859 -44.781 5.043 1 61 4 ILE B C 1
ATOM 5333 O O . ILE B 1 4 ? -25.922 -44.469 5.781 1 61 4 ILE B O 1
ATOM 5337 N N . GLY B 1 5 ? -26.734 -45.312 3.857 1 68.56 5 GLY B N 1
ATOM 5338 C CA . GLY B 1 5 ? -25.406 -45.594 3.336 1 68.56 5 GLY B CA 1
ATOM 5339 C C . GLY B 1 5 ? -24.547 -44.344 3.234 1 68.56 5 GLY B C 1
ATOM 5340 O O . GLY B 1 5 ? -23.359 -44.375 3.586 1 68.56 5 GLY B O 1
ATOM 5341 N N . LYS B 1 6 ? -25.141 -43.312 2.883 1 76.69 6 LYS B N 1
ATOM 5342 C CA . LYS B 1 6 ? -24.422 -42.062 2.734 1 76.69 6 LYS B CA 1
ATOM 5343 C C . LYS B 1 6 ? -23.984 -41.5 4.09 1 76.69 6 LYS B C 1
ATOM 5345 O O . LYS B 1 6 ? -22.891 -40.938 4.215 1 76.69 6 LYS B O 1
ATOM 5350 N N . ILE B 1 7 ? -24.781 -41.719 5.055 1 79.44 7 ILE B N 1
ATOM 5351 C CA . ILE B 1 7 ? -24.453 -41.25 6.398 1 79.44 7 ILE B CA 1
ATOM 5352 C C . ILE B 1 7 ? -23.281 -42.062 6.953 1 79.44 7 ILE B C 1
ATOM 5354 O O . ILE B 1 7 ? -22.359 -41.5 7.539 1 79.44 7 ILE B O 1
ATOM 5358 N N . VAL B 1 8 ? -23.391 -43.344 6.793 1 80.06 8 VAL B N 1
ATOM 5359 C CA . VAL B 1 8 ? -22.328 -44.219 7.266 1 80.06 8 VAL B CA 1
ATOM 5360 C C . VAL B 1 8 ? -21.031 -43.875 6.555 1 80.06 8 VAL B C 1
ATOM 5362 O O . VAL B 1 8 ? -19.969 -43.812 7.184 1 80.06 8 VAL B O 1
ATOM 5365 N N . CYS B 1 9 ? -21.109 -43.562 5.348 1 83.94 9 CYS B N 1
ATOM 5366 C CA . CYS B 1 9 ? -19.922 -43.188 4.574 1 83.94 9 CYS B CA 1
ATOM 5367 C C . CYS B 1 9 ? -19.312 -41.875 5.078 1 83.94 9 CYS B C 1
ATOM 5369 O O . CYS B 1 9 ? -18.094 -41.75 5.148 1 83.94 9 CYS B O 1
ATOM 5371 N N . LYS B 1 10 ? -20.172 -41 5.363 1 87.19 10 LYS B N 1
ATOM 5372 C CA . LYS B 1 10 ? -19.703 -39.719 5.875 1 87.19 10 LYS B CA 1
ATOM 5373 C C . LYS B 1 10 ? -19 -39.906 7.227 1 87.19 10 LYS B C 1
ATOM 5375 O O . LYS B 1 10 ? -17.984 -39.25 7.496 1 87.19 10 LYS B O 1
ATOM 5380 N N . LEU B 1 11 ? -19.531 -40.75 8.016 1 86.5 11 LEU B N 1
ATOM 5381 C CA . LEU B 1 11 ? -18.938 -41.031 9.32 1 86.5 11 LEU B CA 1
ATOM 5382 C C . LEU B 1 11 ? -17.578 -41.688 9.156 1 86.5 11 LEU B C 1
ATOM 5384 O O . LEU B 1 11 ? -16.641 -41.344 9.875 1 86.5 11 LEU B O 1
ATOM 5388 N N . LEU B 1 12 ? -17.547 -42.594 8.32 1 87 12 LEU B N 1
ATOM 5389 C CA . LEU B 1 12 ? -16.281 -43.281 8.07 1 87 12 LEU B CA 1
ATOM 5390 C C . LEU B 1 12 ? -15.25 -42.312 7.504 1 87 12 LEU B C 1
ATOM 5392 O O . LEU B 1 12 ? -14.07 -42.375 7.875 1 87 12 LEU B O 1
ATOM 5396 N N . ALA B 1 13 ? -15.68 -41.5 6.652 1 88.94 13 ALA B N 1
ATOM 5397 C CA . ALA B 1 13 ? -14.797 -40.5 6.059 1 88.94 13 ALA B CA 1
ATOM 5398 C C . ALA B 1 13 ? -14.219 -39.562 7.125 1 88.94 13 ALA B C 1
ATOM 5400 O O . ALA B 1 13 ? -13.023 -39.25 7.113 1 88.94 13 ALA B O 1
ATOM 5401 N N . ASN B 1 14 ? -15.047 -39.125 7.945 1 88.25 14 ASN B N 1
ATOM 5402 C CA . ASN B 1 14 ? -14.617 -38.219 9.008 1 88.25 14 ASN B CA 1
ATOM 5403 C C . ASN B 1 14 ? -13.617 -38.906 9.945 1 88.25 14 ASN B C 1
ATOM 5405 O O . ASN B 1 14 ? -12.742 -38.25 10.5 1 88.25 14 ASN B O 1
ATOM 5409 N N . ARG B 1 15 ? -13.789 -40.156 10.094 1 86.81 15 ARG B N 1
ATOM 5410 C CA . ARG B 1 15 ? -12.891 -40.906 10.969 1 86.81 15 ARG B CA 1
ATOM 5411 C C . ARG B 1 15 ? -11.555 -41.156 10.289 1 86.81 15 ARG B C 1
ATOM 5413 O O . ARG B 1 15 ? -10.516 -41.219 10.945 1 86.81 15 ARG B O 1
ATOM 5420 N N . LEU B 1 16 ? -11.578 -41.344 9.055 1 88.12 16 LEU B N 1
ATOM 5421 C CA . LEU B 1 16 ? -10.383 -41.688 8.305 1 88.12 16 LEU B CA 1
ATOM 5422 C C . LEU B 1 16 ? -9.562 -40.438 7.977 1 88.12 16 LEU B C 1
ATOM 5424 O O . LEU B 1 16 ? -8.336 -40.469 7.949 1 88.12 16 LEU B O 1
ATOM 5428 N N . ALA B 1 17 ? -10.117 -39.344 7.754 1 87.75 17 ALA B N 1
ATOM 5429 C CA . ALA B 1 17 ? -9.539 -38.125 7.219 1 87.75 17 ALA B CA 1
ATOM 5430 C C . ALA B 1 17 ? -8.344 -37.688 8.047 1 87.75 17 ALA B C 1
ATOM 5432 O O . ALA B 1 17 ? -7.281 -37.375 7.496 1 87.75 17 ALA B O 1
ATOM 5433 N N . PRO B 1 18 ? -8.445 -37.719 9.344 1 85 18 PRO B N 1
ATOM 5434 C CA . PRO B 1 18 ? -7.328 -37.219 10.148 1 85 18 PRO B CA 1
ATOM 5435 C C . PRO B 1 18 ? -6.098 -38.125 10.078 1 85 18 PRO B C 1
ATOM 5437 O O . PRO B 1 18 ? -4.984 -37.656 10.367 1 85 18 PRO B O 1
ATOM 5440 N N . PHE B 1 19 ? -6.223 -39.312 9.664 1 86 19 PHE B N 1
ATOM 5441 C CA . PHE B 1 19 ? -5.121 -40.281 9.727 1 86 19 PHE B CA 1
ATOM 5442 C C . PHE B 1 19 ? -4.516 -40.5 8.344 1 86 19 PHE B C 1
ATOM 5444 O O . PHE B 1 19 ? -3.434 -41.062 8.219 1 86 19 PHE B O 1
ATOM 5451 N N . LEU B 1 20 ? -5.137 -40 7.402 1 87.19 20 LEU B N 1
ATOM 5452 C CA . LEU B 1 20 ? -4.73 -40.281 6.031 1 87.19 20 LEU B CA 1
ATOM 5453 C C . LEU B 1 20 ? -3.342 -39.719 5.75 1 87.19 20 LEU B C 1
ATOM 5455 O O . LEU B 1 20 ? -2.559 -40.312 5.012 1 87.19 20 LEU B O 1
ATOM 5459 N N . HIS B 1 21 ? -3.043 -38.594 6.297 1 85.44 21 HIS B N 1
ATOM 5460 C CA . HIS B 1 21 ? -1.763 -37.938 6.055 1 85.44 21 HIS B CA 1
ATOM 5461 C C . HIS B 1 21 ? -0.607 -38.75 6.625 1 85.44 21 HIS B C 1
ATOM 5463 O O . HIS B 1 21 ? 0.529 -38.625 6.164 1 85.44 21 HIS B O 1
ATOM 5469 N N . GLN B 1 22 ? -0.908 -39.562 7.535 1 85.25 22 GLN B N 1
ATOM 5470 C CA . GLN B 1 22 ? 0.123 -40.375 8.172 1 85.25 22 GLN B CA 1
ATOM 5471 C C . GLN B 1 22 ? 0.382 -41.656 7.375 1 85.25 22 GLN B C 1
ATOM 5473 O O . GLN B 1 22 ? 1.488 -42.188 7.406 1 85.25 22 GLN B O 1
ATOM 5478 N N . ILE B 1 23 ? -0.626 -42.062 6.695 1 87.38 23 ILE B N 1
ATOM 5479 C CA . ILE B 1 23 ? -0.542 -43.344 6.016 1 87.38 23 ILE B CA 1
ATOM 5480 C C . ILE B 1 23 ? -0.079 -43.125 4.574 1 87.38 23 ILE B C 1
ATOM 5482 O O . ILE B 1 23 ? 0.687 -43.938 4.043 1 87.38 23 ILE B O 1
ATOM 5486 N N . VAL B 1 24 ? -0.514 -42.125 3.994 1 89.44 24 VAL B N 1
ATOM 5487 C CA . VAL B 1 24 ? -0.265 -41.906 2.574 1 89.44 24 VAL B CA 1
ATOM 5488 C C . VAL B 1 24 ? 1.024 -41.094 2.402 1 89.44 24 VAL B C 1
ATOM 5490 O O . VAL B 1 24 ? 1.257 -40.125 3.115 1 89.44 24 VAL B O 1
ATOM 5493 N N . PRO B 1 25 ? 1.861 -41.562 1.475 1 88.06 25 PRO B N 1
ATOM 5494 C CA . PRO B 1 25 ? 3.115 -40.844 1.236 1 88.06 25 PRO B CA 1
ATOM 5495 C C . PRO B 1 25 ? 2.895 -39.406 0.715 1 88.06 25 PRO B C 1
ATOM 5497 O O . PRO B 1 25 ? 1.812 -39.094 0.216 1 88.06 25 PRO B O 1
ATOM 5500 N N . HIS B 1 26 ? 3.889 -38.562 0.765 1 86.81 26 HIS B N 1
ATOM 5501 C CA . HIS B 1 26 ? 3.814 -37.156 0.406 1 86.81 26 HIS B CA 1
ATOM 5502 C C . HIS B 1 26 ? 3.721 -36.969 -1.105 1 86.81 26 HIS B C 1
ATOM 5504 O O . HIS B 1 26 ? 3.391 -35.875 -1.587 1 86.81 26 HIS B O 1
ATOM 5510 N N . SER B 1 27 ? 3.918 -38.062 -1.774 1 89.44 27 SER B N 1
ATOM 5511 C CA . SER B 1 27 ? 3.814 -38 -3.229 1 89.44 27 SER B CA 1
ATOM 5512 C C . SER B 1 27 ? 2.363 -37.844 -3.674 1 89.44 27 SER B C 1
ATOM 5514 O O . SER B 1 27 ? 2.092 -37.469 -4.82 1 89.44 27 SER B O 1
ATOM 5516 N N . GLN B 1 28 ? 1.466 -38.156 -2.785 1 88.75 28 GLN B N 1
ATOM 5517 C CA . GLN B 1 28 ? 0.037 -38.062 -3.066 1 88.75 28 GLN B CA 1
ATOM 5518 C C . GLN B 1 28 ? -0.611 -36.938 -2.279 1 88.75 28 GLN B C 1
ATOM 5520 O O . GLN B 1 28 ? -0.407 -36.812 -1.069 1 88.75 28 GLN B O 1
ATOM 5525 N N . SER B 1 29 ? -1.364 -36.062 -3.018 1 87.12 29 SER B N 1
ATOM 5526 C CA . SER B 1 29 ? -1.861 -34.906 -2.324 1 87.12 29 SER B CA 1
ATOM 5527 C C . SER B 1 29 ? -3.385 -34.844 -2.336 1 87.12 29 SER B C 1
ATOM 5529 O O . SER B 1 29 ? -3.994 -34.125 -1.553 1 87.12 29 SER B O 1
ATOM 5531 N N . GLU B 1 30 ? -4.051 -35.594 -3.137 1 85.25 30 GLU B N 1
ATOM 5532 C CA . GLU B 1 30 ? -5.488 -35.438 -3.312 1 85.25 30 GLU B CA 1
ATOM 5533 C C . GLU B 1 30 ? -6.254 -35.875 -2.066 1 85.25 30 GLU B C 1
ATOM 5535 O O . GLU B 1 30 ? -5.953 -36.906 -1.486 1 85.25 30 GLU B O 1
ATOM 5540 N N . PHE B 1 31 ? -7.148 -35.062 -1.625 1 77.56 31 PHE B N 1
ATOM 5541 C CA . PHE B 1 31 ? -8.117 -35.312 -0.56 1 77.56 31 PHE B CA 1
ATOM 5542 C C . PHE B 1 31 ? -7.418 -35.406 0.791 1 77.56 31 PHE B C 1
ATOM 5544 O O . PHE B 1 31 ? -7.875 -36.125 1.674 1 77.56 31 PHE B O 1
ATOM 5551 N N . ILE B 1 32 ? -6.301 -34.906 0.831 1 81.69 32 ILE B N 1
ATOM 5552 C CA . ILE B 1 32 ? -5.59 -34.75 2.098 1 81.69 32 ILE B CA 1
ATOM 5553 C C . ILE B 1 32 ? -5.543 -33.281 2.504 1 81.69 32 ILE B C 1
ATOM 5555 O O . ILE B 1 32 ? -5.062 -32.438 1.743 1 81.69 32 ILE B O 1
ATOM 5559 N N . LYS B 1 33 ? -6.102 -32.906 3.559 1 75.75 33 LYS B N 1
ATOM 5560 C CA . LYS B 1 33 ? -6.367 -31.547 4.008 1 75.75 33 LYS B CA 1
ATOM 5561 C C . LYS B 1 33 ? -5.094 -30.719 4 1 75.75 33 LYS B C 1
ATOM 5563 O O . LYS B 1 33 ? -5.117 -29.547 3.625 1 75.75 33 LYS B O 1
ATOM 5568 N N . SER B 1 34 ? -3.9 -31.141 4.246 1 80.12 34 SER B N 1
ATOM 5569 C CA . SER B 1 34 ? -2.688 -30.344 4.379 1 80.12 34 SER B CA 1
ATOM 5570 C C . SER B 1 34 ? -1.902 -30.297 3.072 1 80.12 34 SER B C 1
ATOM 5572 O O . SER B 1 34 ? -0.854 -29.656 2.99 1 80.12 34 SER B O 1
ATOM 5574 N N . ARG B 1 35 ? -2.586 -30.922 2.104 1 87.44 35 ARG B N 1
ATOM 5575 C CA . ARG B 1 35 ? -1.896 -30.969 0.819 1 87.44 35 ARG B CA 1
ATOM 5576 C C . ARG B 1 35 ? -2.75 -30.359 -0.285 1 87.44 35 ARG B C 1
ATOM 5578 O O . ARG B 1 35 ? -3.936 -30.078 -0.084 1 87.44 35 ARG B O 1
ATOM 5585 N N . SER B 1 36 ? -2.098 -29.906 -1.325 1 89.44 36 SER B N 1
ATOM 5586 C CA . SER B 1 36 ? -2.842 -29.266 -2.402 1 89.44 36 SER B CA 1
ATOM 5587 C C . SER B 1 36 ? -2.311 -29.688 -3.77 1 89.44 36 SER B C 1
ATOM 5589 O O . SER B 1 36 ? -1.195 -30.188 -3.877 1 89.44 36 SER B O 1
ATOM 5591 N N . ILE B 1 37 ? -3.164 -29.531 -4.758 1 92.88 37 ILE B N 1
ATOM 5592 C CA . ILE B 1 37 ? -2.82 -29.812 -6.145 1 92.88 37 ILE B CA 1
ATOM 5593 C C . ILE B 1 37 ? -1.595 -29 -6.551 1 92.88 37 ILE B C 1
ATOM 5595 O O . ILE B 1 37 ? -0.791 -29.453 -7.375 1 92.88 37 ILE B O 1
ATOM 5599 N N . HIS B 1 38 ? -1.405 -27.891 -6.012 1 94.31 38 HIS B N 1
ATOM 5600 C CA . HIS B 1 38 ? -0.315 -26.984 -6.348 1 94.31 38 HIS B CA 1
ATOM 5601 C C . HIS B 1 38 ? 1.028 -27.547 -5.895 1 94.31 38 HIS B C 1
ATOM 5603 O O . HIS B 1 38 ? 2.059 -27.281 -6.52 1 94.31 38 HIS B O 1
ATOM 5609 N N . ASP B 1 39 ? 1.018 -28.344 -4.863 1 94.31 39 ASP B N 1
ATOM 5610 C CA . ASP B 1 39 ? 2.244 -28.984 -4.395 1 94.31 39 ASP B CA 1
ATOM 5611 C C . ASP B 1 39 ? 2.82 -29.922 -5.457 1 94.31 39 ASP B C 1
ATOM 5613 O O . ASP B 1 39 ? 4.027 -29.922 -5.703 1 94.31 39 ASP B O 1
ATOM 5617 N N . ASN B 1 40 ? 1.898 -30.656 -5.98 1 94.69 40 ASN B N 1
ATOM 5618 C CA . ASN B 1 40 ? 2.311 -31.594 -7.012 1 94.69 40 ASN B CA 1
ATOM 5619 C C . ASN B 1 40 ? 2.883 -30.875 -8.234 1 94.69 40 ASN B C 1
ATOM 5621 O O . ASN B 1 40 ? 3.938 -31.266 -8.742 1 94.69 40 ASN B O 1
ATOM 5625 N N . PHE B 1 41 ? 2.164 -29.922 -8.625 1 96 41 PHE B N 1
ATOM 5626 C CA . PHE B 1 41 ? 2.629 -29.203 -9.805 1 96 41 PHE B CA 1
ATOM 5627 C C . PHE B 1 41 ? 3.971 -28.531 -9.531 1 96 41 PHE B C 1
ATOM 5629 O O . PHE B 1 41 ? 4.879 -28.594 -10.367 1 96 41 PHE B O 1
ATOM 5636 N N . MET B 1 42 ? 4.078 -27.891 -8.438 1 94.94 42 MET B N 1
ATOM 5637 C CA . MET B 1 42 ? 5.312 -27.203 -8.078 1 94.94 42 MET B CA 1
ATOM 5638 C C . MET B 1 42 ? 6.488 -28.172 -8.047 1 94.94 42 MET B C 1
ATOM 5640 O O . MET B 1 42 ? 7.578 -27.859 -8.523 1 94.94 42 MET B O 1
ATOM 5644 N N . TYR B 1 43 ? 6.262 -29.297 -7.48 1 95.88 43 TYR B N 1
ATOM 5645 C CA . TYR B 1 43 ? 7.32 -30.297 -7.398 1 95.88 43 TYR B CA 1
ATOM 5646 C C . TYR B 1 43 ? 7.766 -30.734 -8.789 1 95.88 43 TYR B C 1
ATOM 5648 O O . TYR B 1 43 ? 8.961 -30.75 -9.094 1 95.88 43 TYR B O 1
ATOM 5656 N N . VAL B 1 44 ? 6.812 -31.094 -9.586 1 96.69 44 VAL B N 1
ATOM 5657 C CA . VAL B 1 44 ? 7.113 -31.625 -10.914 1 96.69 44 VAL B CA 1
ATOM 5658 C C . VAL B 1 44 ? 7.77 -30.531 -11.758 1 96.69 44 VAL B C 1
ATOM 5660 O O . VAL B 1 44 ? 8.773 -30.781 -12.438 1 96.69 44 VAL B O 1
ATOM 5663 N N . LYS B 1 45 ? 7.199 -29.375 -11.742 1 95.94 45 LYS B N 1
ATOM 5664 C CA . LYS B 1 45 ? 7.734 -28.234 -12.5 1 95.94 45 LYS B CA 1
ATOM 5665 C C . LYS B 1 45 ? 9.18 -27.953 -12.109 1 95.94 45 LYS B C 1
ATOM 5667 O O . LYS B 1 45 ? 10.047 -27.828 -12.984 1 95.94 45 LYS B O 1
ATOM 5672 N N . ASN B 1 46 ? 9.43 -27.844 -10.852 1 95.38 46 ASN B N 1
ATOM 5673 C CA . ASN B 1 46 ? 10.766 -27.531 -10.359 1 95.38 46 ASN B CA 1
ATOM 5674 C C . ASN B 1 46 ? 11.758 -28.641 -10.68 1 95.38 46 ASN B C 1
ATOM 5676 O O . ASN B 1 46 ? 12.922 -28.375 -10.984 1 95.38 46 ASN B O 1
ATOM 5680 N N . THR B 1 47 ? 11.32 -29.906 -10.586 1 95.88 47 THR B N 1
ATOM 5681 C CA . THR B 1 47 ? 12.172 -31.047 -10.891 1 95.88 47 THR B CA 1
ATOM 5682 C C . THR B 1 47 ? 12.555 -31.062 -12.367 1 95.88 47 THR B C 1
ATOM 5684 O O . THR B 1 47 ? 13.727 -31.25 -12.703 1 95.88 47 THR B O 1
ATOM 5687 N N . VAL B 1 48 ? 11.562 -30.875 -13.18 1 96.19 48 VAL B N 1
ATOM 5688 C CA . VAL B 1 48 ? 11.797 -30.828 -14.617 1 96.19 48 VAL B CA 1
ATOM 5689 C C . VAL B 1 48 ? 12.812 -29.734 -14.945 1 96.19 48 VAL B C 1
ATOM 5691 O O . VAL B 1 48 ? 13.758 -29.969 -15.703 1 96.19 48 VAL B O 1
ATOM 5694 N N . LYS B 1 49 ? 12.609 -28.578 -14.414 1 94.25 49 LYS B N 1
ATOM 5695 C CA . LYS B 1 49 ? 13.516 -27.453 -14.648 1 94.25 49 LYS B CA 1
ATOM 5696 C C . LYS B 1 49 ? 14.922 -27.75 -14.141 1 94.25 49 LYS B C 1
ATOM 5698 O O . LYS B 1 49 ? 15.906 -27.438 -14.805 1 94.25 49 LYS B O 1
ATOM 5703 N N . MET B 1 50 ? 14.969 -28.297 -12.992 1 93.88 50 MET B N 1
ATOM 5704 C CA . MET B 1 50 ? 16.25 -28.625 -12.383 1 93.88 50 MET B CA 1
ATOM 5705 C C . MET B 1 50 ? 17.031 -29.625 -13.234 1 93.88 50 MET B C 1
ATOM 5707 O O . MET B 1 50 ? 18.203 -29.422 -13.516 1 93.88 50 MET B O 1
ATOM 5711 N N . LEU B 1 51 ? 16.406 -30.703 -13.664 1 94.62 51 LEU B N 1
ATOM 5712 C CA . LEU B 1 51 ? 17.031 -31.734 -14.484 1 94.62 51 LEU B CA 1
ATOM 5713 C C . LEU B 1 51 ? 17.516 -31.156 -15.812 1 94.62 51 LEU B C 1
ATOM 5715 O O . LEU B 1 51 ? 18.594 -31.516 -16.281 1 94.62 51 LEU B O 1
ATOM 5719 N N . HIS B 1 52 ? 16.703 -30.328 -16.359 1 94.56 52 HIS B N 1
ATOM 5720 C CA . HIS B 1 52 ? 17.062 -29.688 -17.609 1 94.56 52 HIS B CA 1
ATOM 5721 C C . HIS B 1 52 ? 18.281 -28.797 -17.453 1 94.56 52 HIS B C 1
ATOM 5723 O O . HIS B 1 52 ? 19.188 -28.812 -18.281 1 94.56 52 HIS B O 1
ATOM 5729 N N . ARG B 1 53 ? 18.234 -27.969 -16.469 1 90.88 53 ARG B N 1
ATOM 5730 C CA . ARG B 1 53 ? 19.328 -27.031 -16.203 1 90.88 53 ARG B CA 1
ATOM 5731 C C . ARG B 1 53 ? 20.641 -27.766 -15.961 1 90.88 53 ARG B C 1
ATOM 5733 O O . ARG B 1 53 ? 21.703 -27.312 -16.391 1 90.88 53 ARG B O 1
ATOM 5740 N N . CYS B 1 54 ? 20.578 -28.875 -15.25 1 92.06 54 CYS B N 1
ATOM 5741 C CA . CYS B 1 54 ? 21.766 -29.641 -14.922 1 92.06 54 CYS B CA 1
ATOM 5742 C C . CYS B 1 54 ? 22.156 -30.578 -16.062 1 92.06 54 CYS B C 1
ATOM 5744 O O . CYS B 1 54 ? 23.156 -31.281 -15.992 1 92.06 54 CYS B O 1
ATOM 5746 N N . LYS B 1 55 ? 21.406 -30.594 -17.125 1 92.06 55 LYS B N 1
ATOM 5747 C CA . LYS B 1 55 ? 21.625 -31.469 -18.266 1 92.06 55 LYS B CA 1
ATOM 5748 C C . LYS B 1 55 ? 21.688 -32.938 -17.844 1 92.06 55 LYS B C 1
ATOM 5750 O O . LYS B 1 55 ? 22.578 -33.656 -18.281 1 92.06 55 LYS B O 1
ATOM 5755 N N . GLU B 1 56 ? 20.922 -33.281 -16.875 1 93.44 56 GLU B N 1
ATOM 5756 C CA . GLU B 1 56 ? 20.781 -34.656 -16.438 1 93.44 56 GLU B CA 1
ATOM 5757 C C . GLU B 1 56 ? 19.688 -35.375 -17.219 1 93.44 56 GLU B C 1
ATOM 5759 O O . GLU B 1 56 ? 18.5 -35.031 -17.094 1 93.44 56 GLU B O 1
ATOM 5764 N N . PRO B 1 57 ? 20.078 -36.344 -17.953 1 95.12 57 PRO B N 1
ATOM 5765 C CA . PRO B 1 57 ? 19.062 -37.031 -18.766 1 95.12 57 PRO B CA 1
ATOM 5766 C C . PRO B 1 57 ? 18.016 -37.75 -17.922 1 95.12 57 PRO B C 1
ATOM 5768 O O . PRO B 1 57 ? 18.359 -38.469 -16.984 1 95.12 57 PRO B O 1
ATOM 5771 N N . ALA B 1 58 ? 16.812 -37.531 -18.219 1 96.38 58 ALA B N 1
ATOM 5772 C CA . ALA B 1 58 ? 15.68 -38.156 -17.531 1 96.38 58 ALA B CA 1
ATOM 5773 C C . ALA B 1 58 ? 14.438 -38.188 -18.406 1 96.38 58 ALA B C 1
ATOM 5775 O O . ALA B 1 58 ? 14.375 -37.469 -19.422 1 96.38 58 ALA B O 1
ATOM 5776 N N . LEU B 1 59 ? 13.539 -39.031 -18.109 1 96.69 59 LEU B N 1
ATOM 5777 C CA . LEU B 1 59 ? 12.234 -39.094 -18.75 1 96.69 59 LEU B CA 1
ATOM 5778 C C . LEU B 1 59 ? 11.117 -38.812 -17.766 1 96.69 59 LEU B C 1
ATOM 5780 O O . LEU B 1 59 ? 11.125 -39.312 -16.641 1 96.69 59 LEU B O 1
ATOM 5784 N N . LEU B 1 60 ? 10.266 -37.844 -18.125 1 97.44 60 LEU B N 1
ATOM 5785 C CA . LEU B 1 60 ? 9.023 -37.688 -17.375 1 97.44 60 LEU B CA 1
ATOM 5786 C C . LEU B 1 60 ? 7.898 -38.5 -17.984 1 97.44 60 LEU B C 1
ATOM 5788 O O . LEU B 1 60 ? 7.562 -38.344 -19.172 1 97.44 60 LEU B O 1
ATOM 5792 N N . LEU B 1 61 ? 7.414 -39.406 -17.297 1 96.56 61 LEU B N 1
ATOM 5793 C CA . LEU B 1 61 ? 6.273 -40.219 -17.719 1 96.56 61 LEU B CA 1
ATOM 5794 C C . LEU B 1 61 ? 4.98 -39.719 -17.094 1 96.56 61 LEU B C 1
ATOM 5796 O O . LEU B 1 61 ? 4.773 -39.844 -15.891 1 96.56 61 LEU B O 1
ATOM 5800 N N . LYS B 1 62 ? 4.152 -39.094 -17.859 1 96.12 62 LYS B N 1
ATOM 5801 C CA . LYS B 1 62 ? 2.809 -38.719 -17.422 1 96.12 62 LYS B CA 1
ATOM 5802 C C . LYS B 1 62 ? 1.83 -39.875 -17.641 1 96.12 62 LYS B C 1
ATOM 5804 O O . LYS B 1 62 ? 1.576 -40.281 -18.766 1 96.12 62 LYS B O 1
ATOM 5809 N N . LEU B 1 63 ? 1.307 -40.344 -16.562 1 92.56 63 LEU B N 1
ATOM 5810 C CA . LEU B 1 63 ? 0.444 -41.531 -16.625 1 92.56 63 LEU B CA 1
ATOM 5811 C C . LEU B 1 63 ? -0.992 -41.156 -16.266 1 92.56 63 LEU B C 1
ATOM 5813 O O . LEU B 1 63 ? -1.226 -40.406 -15.32 1 92.56 63 LEU B O 1
ATOM 5817 N N . ASP B 1 64 ? -1.863 -41.594 -17.047 1 89.75 64 ASP B N 1
ATOM 5818 C CA . ASP B 1 64 ? -3.293 -41.531 -16.75 1 89.75 64 ASP B CA 1
ATOM 5819 C C . ASP B 1 64 ? -3.848 -42.906 -16.438 1 89.75 64 ASP B C 1
ATOM 5821 O O . ASP B 1 64 ? -3.49 -43.906 -17.094 1 89.75 64 ASP B O 1
ATOM 5825 N N . ILE B 1 65 ? -4.602 -42.969 -15.383 1 86.06 65 ILE B N 1
ATOM 5826 C CA . ILE B 1 65 ? -5.191 -44.25 -15.008 1 86.06 65 ILE B CA 1
ATOM 5827 C C . ILE B 1 65 ? -6.617 -44.344 -15.547 1 86.06 65 ILE B C 1
ATOM 5829 O O . ILE B 1 65 ? -7.441 -43.469 -15.297 1 86.06 65 ILE B O 1
ATOM 5833 N N . ALA B 1 66 ? -6.91 -45.344 -16.312 1 78.62 66 ALA B N 1
ATOM 5834 C CA . ALA B 1 66 ? -8.203 -45.562 -16.953 1 78.62 66 ALA B CA 1
ATOM 5835 C C . ALA B 1 66 ? -9.289 -45.844 -15.914 1 78.62 66 ALA B C 1
ATOM 5837 O O . ALA B 1 66 ? -9.172 -46.75 -15.109 1 78.62 66 ALA B O 1
ATOM 5838 N N . SER B 1 67 ? -10.438 -45.125 -16 1 78.56 67 SER B N 1
ATOM 5839 C CA . SER B 1 67 ? -11.602 -45.344 -15.156 1 78.56 67 SER B CA 1
ATOM 5840 C C . SER B 1 67 ? -11.188 -45.656 -13.727 1 78.56 67 SER B C 1
ATOM 5842 O O . SER B 1 67 ? -11.641 -46.656 -13.148 1 78.56 67 SER B O 1
ATOM 5844 N N . ALA B 1 68 ? -10.383 -44.906 -13.141 1 77.69 68 ALA B N 1
ATOM 5845 C CA . ALA B 1 68 ? -9.633 -45.156 -11.914 1 77.69 68 ALA B CA 1
ATOM 5846 C C . ALA B 1 68 ? -10.562 -45.562 -10.781 1 77.69 68 ALA B C 1
ATOM 5848 O O . ALA B 1 68 ? -10.383 -46.625 -10.164 1 77.69 68 ALA B O 1
ATOM 5849 N N . PHE B 1 69 ? -11.648 -44.969 -10.57 1 81.81 69 PHE B N 1
ATOM 5850 C CA . PHE B 1 69 ? -12.539 -45.25 -9.461 1 81.81 69 PHE B CA 1
ATOM 5851 C C . PHE B 1 69 ? -13.273 -46.562 -9.672 1 81.81 69 PHE B C 1
ATOM 5853 O O . PHE B 1 69 ? -13.461 -47.344 -8.734 1 81.81 69 PHE B O 1
ATOM 5860 N N . ASP B 1 70 ? -13.484 -46.906 -10.906 1 83.81 70 ASP B N 1
ATOM 5861 C CA . ASP B 1 70 ? -14.312 -48.062 -11.234 1 83.81 70 ASP B CA 1
ATOM 5862 C C . ASP B 1 70 ? -13.477 -49.344 -11.336 1 83.81 70 ASP B C 1
ATOM 5864 O O . ASP B 1 70 ? -14.008 -50.438 -11.32 1 83.81 70 ASP B O 1
ATOM 5868 N N . SER B 1 71 ? -12.258 -49.188 -11.289 1 88.88 71 SER B N 1
ATOM 5869 C CA . SER B 1 71 ? -11.422 -50.312 -11.633 1 88.88 71 SER B CA 1
ATOM 5870 C C . SER B 1 71 ? -10.742 -50.906 -10.391 1 88.88 71 SER B C 1
ATOM 5872 O O . SER B 1 71 ? -10.125 -51.969 -10.461 1 88.88 71 SER B O 1
ATOM 5874 N N . VAL B 1 72 ? -10.906 -50.344 -9.297 1 91.56 72 VAL B N 1
ATOM 5875 C CA . VAL B 1 72 ? -10.195 -50.781 -8.094 1 91.56 72 VAL B CA 1
ATOM 5876 C C . VAL B 1 72 ? -10.688 -52.156 -7.672 1 91.56 72 VAL B C 1
ATOM 5878 O O . VAL B 1 72 ? -11.891 -52.375 -7.469 1 91.56 72 VAL B O 1
ATOM 5881 N N . SER B 1 73 ? -9.742 -53.031 -7.484 1 92.06 73 SER B N 1
ATOM 5882 C CA . SER B 1 73 ? -10.07 -54.406 -7.047 1 92.06 73 SER B CA 1
ATOM 5883 C C . SER B 1 73 ? -10.383 -54.438 -5.555 1 92.06 73 SER B C 1
ATOM 5885 O O . SER B 1 73 ? -9.609 -53.906 -4.738 1 92.06 73 SER B O 1
ATOM 5887 N N . TRP B 1 74 ? -11.445 -55.094 -5.195 1 90.25 74 TRP B N 1
ATOM 5888 C CA . TRP B 1 74 ? -11.852 -55.188 -3.795 1 90.25 74 TRP B CA 1
ATOM 5889 C C . TRP B 1 74 ? -10.891 -56.062 -2.998 1 90.25 74 TRP B C 1
ATOM 5891 O O . TRP B 1 74 ? -10.562 -55.75 -1.852 1 90.25 74 TRP B O 1
ATOM 5901 N N . ARG B 1 75 ? -10.539 -57.156 -3.658 1 89.38 75 ARG B N 1
ATOM 5902 C CA . ARG B 1 75 ? -9.586 -58.031 -2.994 1 89.38 75 ARG B CA 1
ATOM 5903 C C . ARG B 1 75 ? -8.305 -57.281 -2.639 1 89.38 75 ARG B C 1
ATOM 5905 O O . ARG B 1 75 ? -7.809 -57.375 -1.515 1 89.38 75 ARG B O 1
ATOM 5912 N N . TYR B 1 76 ? -7.836 -56.562 -3.576 1 93.44 76 TYR B N 1
ATOM 5913 C CA . TYR B 1 76 ? -6.648 -55.75 -3.389 1 93.44 76 TYR B CA 1
ATOM 5914 C C . TYR B 1 76 ? -6.867 -54.719 -2.279 1 93.44 76 TYR B C 1
ATOM 5916 O O . TYR B 1 76 ? -6.008 -54.531 -1.413 1 93.44 76 TYR B O 1
ATOM 5924 N N . MET B 1 77 ? -8 -54.062 -2.246 1 93.31 77 MET B N 1
ATOM 5925 C CA . MET B 1 77 ? -8.305 -53 -1.284 1 93.31 77 MET B CA 1
ATOM 5926 C C . MET B 1 77 ? -8.359 -53.562 0.135 1 93.31 77 MET B C 1
ATOM 5928 O O . MET B 1 77 ? -7.879 -52.938 1.075 1 93.31 77 MET B O 1
ATOM 5932 N N . PHE B 1 78 ? -8.914 -54.719 0.232 1 91.56 78 PHE B N 1
ATOM 5933 C CA . PHE B 1 78 ? -9.023 -55.344 1.549 1 91.56 78 PHE B CA 1
ATOM 5934 C C . PHE B 1 78 ? -7.648 -55.719 2.088 1 91.56 78 PHE B C 1
ATOM 5936 O O . PHE B 1 78 ? -7.359 -55.5 3.27 1 91.56 78 PHE B O 1
ATOM 5943 N N . GLU B 1 79 ? -6.863 -56.25 1.202 1 93.19 79 GLU B N 1
ATOM 5944 C CA . GLU B 1 79 ? -5.504 -56.594 1.603 1 93.19 79 GLU B CA 1
ATOM 5945 C C . GLU B 1 79 ? -4.715 -55.344 2.004 1 93.19 79 GLU B C 1
ATOM 5947 O O . GLU B 1 79 ? -3.961 -55.375 2.98 1 93.19 79 GLU B O 1
ATOM 5952 N N . LEU B 1 80 ? -4.867 -54.312 1.229 1 94.25 80 LEU B N 1
ATOM 5953 C CA . LEU B 1 80 ? -4.168 -53.062 1.497 1 94.25 80 LEU B CA 1
ATOM 5954 C C . LEU B 1 80 ? -4.613 -52.469 2.828 1 94.25 80 LEU B C 1
ATOM 5956 O O . LEU B 1 80 ? -3.781 -52.031 3.621 1 94.25 80 LEU B O 1
ATOM 5960 N N . MET B 1 81 ? -5.918 -52.406 3.08 1 93.19 81 MET B N 1
ATOM 5961 C CA . MET B 1 81 ? -6.453 -51.875 4.328 1 93.19 81 MET B CA 1
ATOM 5962 C C . MET B 1 81 ? -5.938 -52.688 5.523 1 93.19 81 MET B C 1
ATOM 5964 O O . MET B 1 81 ? -5.562 -52.094 6.543 1 93.19 81 MET B O 1
ATOM 5968 N N . SER B 1 82 ? -5.898 -53.906 5.348 1 90.5 82 SER B N 1
ATOM 5969 C CA . SER B 1 82 ? -5.383 -54.75 6.414 1 90.5 82 SER B CA 1
ATOM 5970 C C . SER B 1 82 ? -3.902 -54.469 6.672 1 90.5 82 SER B C 1
ATOM 5972 O O . SER B 1 82 ? -3.471 -54.406 7.824 1 90.5 82 SER B O 1
ATOM 5974 N N . ALA B 1 83 ? -3.18 -54.344 5.625 1 91.69 83 ALA B N 1
ATOM 5975 C CA . ALA B 1 83 ? -1.739 -54.125 5.711 1 91.69 83 ALA B CA 1
ATOM 5976 C C . ALA B 1 83 ? -1.426 -52.75 6.305 1 91.69 83 ALA B C 1
ATOM 5978 O O . ALA B 1 83 ? -0.374 -52.562 6.918 1 91.69 83 ALA B O 1
ATOM 5979 N N . THR B 1 84 ? -2.209 -51.812 6.137 1 91.56 84 THR B N 1
ATOM 5980 C CA . THR B 1 84 ? -1.954 -50.469 6.594 1 91.56 84 THR B CA 1
ATOM 5981 C C . THR B 1 84 ? -2.582 -50.219 7.965 1 91.56 84 THR B C 1
ATOM 5983 O O . THR B 1 84 ? -2.643 -49.094 8.445 1 91.56 84 THR B O 1
ATOM 5986 N N . GLY B 1 85 ? -3.238 -51.25 8.547 1 88.62 85 GLY B N 1
ATOM 5987 C CA . GLY B 1 85 ? -3.605 -51.188 9.953 1 88.62 85 GLY B CA 1
ATOM 5988 C C . GLY B 1 85 ? -5.09 -50.969 10.172 1 88.62 85 GLY B C 1
ATOM 5989 O O . GLY B 1 85 ? -5.52 -50.656 11.281 1 88.62 85 GLY B O 1
ATOM 5990 N N . PHE B 1 86 ? -5.906 -51.094 9.141 1 91.56 86 PHE B N 1
ATOM 5991 C CA . PHE B 1 86 ? -7.348 -50.969 9.328 1 91.56 86 PHE B CA 1
ATOM 5992 C C . PHE B 1 86 ? -7.875 -52.188 10.102 1 91.56 86 PHE B C 1
ATOM 5994 O O . PHE B 1 86 ? -7.477 -53.312 9.828 1 91.56 86 PHE B O 1
ATOM 6001 N N . GLY B 1 87 ? -8.75 -52 11 1 89.44 87 GLY B N 1
ATOM 6002 C CA . GLY B 1 87 ? -9.32 -53.094 11.797 1 89.44 87 GLY B CA 1
ATOM 6003 C C . GLY B 1 87 ? -10.305 -53.938 11.031 1 89.44 87 GLY B C 1
ATOM 6004 O O . GLY B 1 87 ? -10.828 -53.531 10 1 89.44 87 GLY B O 1
ATOM 6005 N N . PRO B 1 88 ? -10.539 -55.062 11.57 1 88.5 88 PRO B N 1
ATOM 6006 C CA . PRO B 1 88 ? -11.469 -55.969 10.898 1 88.5 88 PRO B CA 1
ATOM 6007 C C . PRO B 1 88 ? -12.891 -55.438 10.836 1 88.5 88 PRO B C 1
ATOM 6009 O O . PRO B 1 88 ? -13.602 -55.656 9.852 1 88.5 88 PRO B O 1
ATOM 6012 N N . ARG B 1 89 ? -13.297 -54.688 11.805 1 86.12 89 ARG B N 1
ATOM 6013 C CA . ARG B 1 89 ? -14.633 -54.094 11.812 1 86.12 89 ARG B CA 1
ATOM 6014 C C . ARG B 1 89 ? -14.812 -53.125 10.672 1 86.12 89 ARG B C 1
ATOM 6016 O O . ARG B 1 89 ? -15.867 -53.062 10.039 1 86.12 89 ARG B O 1
ATOM 6023 N N . TRP B 1 90 ? -13.75 -52.375 10.523 1 90.19 90 TRP B N 1
ATOM 6024 C CA . TRP B 1 90 ? -13.758 -51.438 9.422 1 90.19 90 TRP B CA 1
ATOM 6025 C C . TRP B 1 90 ? -13.906 -52.156 8.086 1 90.19 90 TRP B C 1
ATOM 6027 O O . TRP B 1 90 ? -14.719 -51.75 7.242 1 90.19 90 TRP B O 1
ATOM 6037 N N . CYS B 1 91 ? -13.18 -53.125 7.93 1 88.75 91 CYS B N 1
ATOM 6038 C CA . CYS B 1 91 ? -13.188 -53.906 6.691 1 88.75 91 CYS B CA 1
ATOM 6039 C C . CYS B 1 91 ? -14.547 -54.562 6.473 1 88.75 91 CYS B C 1
ATOM 6041 O O . CYS B 1 91 ? -15.031 -54.625 5.344 1 88.75 91 CYS B O 1
ATOM 6043 N N . ASP B 1 92 ? -15.125 -54.969 7.543 1 87.31 92 ASP B N 1
ATOM 6044 C CA . ASP B 1 92 ? -16.438 -55.625 7.461 1 87.31 92 ASP B CA 1
ATOM 6045 C C . ASP B 1 92 ? -17.5 -54.625 7.008 1 87.31 92 ASP B C 1
ATOM 6047 O O . ASP B 1 92 ? -18.375 -54.969 6.199 1 87.31 92 ASP B O 1
ATOM 6051 N N . ILE B 1 93 ? -17.375 -53.531 7.555 1 87.38 93 ILE B N 1
ATOM 6052 C CA . ILE B 1 93 ? -18.344 -52.5 7.191 1 87.38 93 ILE B CA 1
ATOM 6053 C C . ILE B 1 93 ? -18.203 -52.156 5.707 1 87.38 93 ILE B C 1
ATOM 6055 O O . ILE B 1 93 ? -19.203 -52.031 5 1 87.38 93 ILE B O 1
ATOM 6059 N N . MET B 1 94 ? -16.984 -52.031 5.27 1 87.38 94 MET B N 1
ATOM 6060 C CA . MET B 1 94 ? -16.75 -51.719 3.861 1 87.38 94 MET B CA 1
ATOM 6061 C C . MET B 1 94 ? -17.25 -52.844 2.971 1 87.38 94 MET B C 1
ATOM 6063 O O . MET B 1 94 ? -17.859 -52.594 1.924 1 87.38 94 MET B O 1
ATOM 6067 N N . ALA B 1 95 ? -17 -54.031 3.424 1 83.75 95 ALA B N 1
ATOM 6068 C CA . ALA B 1 95 ? -17.469 -55.188 2.676 1 83.75 95 ALA B CA 1
ATOM 6069 C C . ALA B 1 95 ? -19 -55.188 2.553 1 83.75 95 ALA B C 1
ATOM 6071 O O . ALA B 1 95 ? -19.547 -55.5 1.494 1 83.75 95 ALA B O 1
ATOM 6072 N N . LEU B 1 96 ? -19.578 -54.875 3.594 1 81.19 96 LEU B N 1
ATOM 6073 C CA . LEU B 1 96 ? -21.031 -54.812 3.607 1 81.19 96 LEU B CA 1
ATOM 6074 C C . LEU B 1 96 ? -21.531 -53.719 2.66 1 81.19 96 LEU B C 1
ATOM 6076 O O . LEU B 1 96 ? -22.531 -53.938 1.95 1 81.19 96 LEU B O 1
ATOM 6080 N N . MET B 1 97 ? -20.859 -52.656 2.707 1 80.06 97 MET B N 1
ATOM 6081 C CA . MET B 1 97 ? -21.281 -51.531 1.879 1 80.06 97 MET B CA 1
ATOM 6082 C C . MET B 1 97 ? -21.094 -51.844 0.398 1 80.06 97 MET B C 1
ATOM 6084 O O . MET B 1 97 ? -21.922 -51.469 -0.43 1 80.06 97 MET B O 1
ATOM 6088 N N . TRP B 1 98 ? -20.047 -52.531 0.06 1 79.44 98 TRP B N 1
ATOM 6089 C CA . TRP B 1 98 ? -19.734 -52.812 -1.335 1 79.44 98 TRP B CA 1
ATOM 6090 C C . TRP B 1 98 ? -20.562 -54 -1.848 1 79.44 98 TRP B C 1
ATOM 6092 O O . TRP B 1 98 ? -20.984 -54 -3.004 1 79.44 98 TRP B O 1
ATOM 6102 N N . SER B 1 99 ? -20.766 -54.906 -0.966 1 71.81 99 SER B N 1
ATOM 6103 C CA . SER B 1 99 ? -21.516 -56.094 -1.371 1 71.81 99 SER B CA 1
ATOM 6104 C C . SER B 1 99 ? -22.984 -55.781 -1.581 1 71.81 99 SER B C 1
ATOM 6106 O O . SER B 1 99 ? -23.672 -56.438 -2.359 1 71.81 99 SER B O 1
ATOM 6108 N N . SER B 1 100 ? -23.406 -54.875 -0.899 1 63.72 100 SER B N 1
ATOM 6109 C CA . SER B 1 100 ? -24.828 -54.562 -1.006 1 63.72 100 SER B CA 1
ATOM 6110 C C . SER B 1 100 ? -25.109 -53.812 -2.303 1 63.72 100 SER B C 1
ATOM 6112 O O . SER B 1 100 ? -26.281 -53.625 -2.674 1 63.72 100 SER B O 1
ATOM 6114 N N . ALA B 1 101 ? -24.047 -53.312 -2.908 1 56.78 101 ALA B N 1
ATOM 6115 C CA . ALA B 1 101 ? -24.266 -52.531 -4.125 1 56.78 101 ALA B CA 1
ATOM 6116 C C . ALA B 1 101 ? -24.453 -53.438 -5.332 1 56.78 101 ALA B C 1
ATOM 6118 O O . ALA B 1 101 ? -23.578 -54.25 -5.637 1 56.78 101 ALA B O 1
ATOM 6119 N N . SER B 1 102 ? -25.562 -53.938 -5.574 1 58.19 102 SER B N 1
ATOM 6120 C CA . SER B 1 102 ? -25.875 -54.688 -6.797 1 58.19 102 SER B CA 1
ATOM 6121 C C . SER B 1 102 ? -26.359 -53.75 -7.898 1 58.19 102 SER B C 1
ATOM 6123 O O . SER B 1 102 ? -26.859 -52.656 -7.613 1 58.19 102 SER B O 1
ATOM 6125 N N . SER B 1 103 ? -25.672 -53.688 -9 1 56.91 103 SER B N 1
ATOM 6126 C CA . SER B 1 103 ? -26.188 -52.938 -10.133 1 56.91 103 SER B CA 1
ATOM 6127 C C . SER B 1 103 ? -26.984 -53.812 -11.086 1 56.91 103 SER B C 1
ATOM 6129 O O . SER B 1 103 ? -26.797 -55.031 -11.125 1 56.91 103 SER B O 1
ATOM 6131 N N . ARG B 1 104 ? -28.141 -53.344 -11.609 1 59.81 104 ARG B N 1
ATOM 6132 C CA . ARG B 1 104 ? -28.953 -54.031 -12.617 1 59.81 104 ARG B CA 1
ATOM 6133 C C . ARG B 1 104 ? -28.938 -53.25 -13.938 1 59.81 104 ARG B C 1
ATOM 6135 O O . ARG B 1 104 ? -28.891 -52.031 -13.953 1 59.81 104 ARG B O 1
ATOM 6142 N N . ILE B 1 105 ? -28.391 -53.844 -14.859 1 53.66 105 ILE B N 1
ATOM 6143 C CA . ILE B 1 105 ? -28.453 -53.25 -16.188 1 53.66 105 ILE B CA 1
ATOM 6144 C C . ILE B 1 105 ? -29.906 -53.281 -16.688 1 53.66 105 ILE B C 1
ATOM 6146 O O . ILE B 1 105 ? -30.578 -54.312 -16.609 1 53.66 105 ILE B O 1
ATOM 6150 N N . MET B 1 106 ? -30.469 -52.156 -16.875 1 62.41 106 MET B N 1
ATOM 6151 C CA . MET B 1 106 ? -31.781 -52.062 -17.516 1 62.41 106 MET B CA 1
ATOM 6152 C C . MET B 1 106 ? -31.656 -52.25 -19.031 1 62.41 106 MET B C 1
ATOM 6154 O O . MET B 1 106 ? -31 -51.438 -19.688 1 62.41 106 MET B O 1
ATOM 6158 N N . VAL B 1 107 ? -31.891 -53.344 -19.5 1 60.38 107 VAL B N 1
ATOM 6159 C CA . VAL B 1 107 ? -31.969 -53.562 -20.938 1 60.38 107 VAL B CA 1
ATOM 6160 C C . VAL B 1 107 ? -33.438 -53.562 -21.391 1 60.38 107 VAL B C 1
ATOM 6162 O O . VAL B 1 107 ? -34.219 -54.406 -20.938 1 60.38 107 VAL B O 1
ATOM 6165 N N . ASN B 1 108 ? -33.875 -52.719 -22.391 1 65.5 108 ASN B N 1
ATOM 6166 C CA . ASN B 1 108 ? -35.188 -52.594 -23 1 65.5 108 ASN B CA 1
ATOM 6167 C C . ASN B 1 108 ? -36.312 -52.625 -21.953 1 65.5 108 ASN B C 1
ATOM 6169 O O . ASN B 1 108 ? -37.312 -53.312 -22.141 1 65.5 108 ASN B O 1
ATOM 6173 N N . GLY B 1 109 ? -36.062 -51.969 -20.734 1 64.44 109 GLY B N 1
ATOM 6174 C CA . GLY B 1 109 ? -37.094 -51.812 -19.734 1 64.44 109 GLY B CA 1
ATOM 6175 C C . GLY B 1 109 ? -37.094 -52.906 -18.688 1 64.44 109 GLY B C 1
ATOM 6176 O O . GLY B 1 109 ? -37.875 -52.875 -17.734 1 64.44 109 GLY B O 1
ATOM 6177 N N . GLN B 1 110 ? -36.531 -53.969 -19.062 1 65.31 110 GLN B N 1
ATOM 6178 C CA . GLN B 1 110 ? -36.5 -55.094 -18.125 1 65.31 110 GLN B CA 1
ATOM 6179 C C . GLN B 1 110 ? -35.188 -55.094 -17.328 1 65.31 110 GLN B C 1
ATOM 6181 O O . GLN B 1 110 ? -34.125 -54.906 -17.891 1 65.31 110 GLN B O 1
ATOM 6186 N N . LEU B 1 111 ? -35.375 -55.031 -16.031 1 64.06 111 LEU B N 1
ATOM 6187 C CA . LEU B 1 111 ? -34.219 -55.062 -15.133 1 64.06 111 LEU B CA 1
ATOM 6188 C C . LEU B 1 111 ? -33.5 -56.406 -15.195 1 64.06 111 LEU B C 1
ATOM 6190 O O . LEU B 1 111 ? -34.125 -57.438 -15.109 1 64.06 111 LEU B O 1
ATOM 6194 N N . GLY B 1 112 ? -32.344 -56.469 -15.711 1 60.91 112 GLY B N 1
ATOM 6195 C CA . GLY B 1 112 ? -31.594 -57.688 -15.742 1 60.91 112 GLY B CA 1
ATOM 6196 C C . GLY B 1 112 ? -31.203 -58.188 -14.359 1 60.91 112 GLY B C 1
ATOM 6197 O O . GLY B 1 112 ? -31.641 -57.625 -13.352 1 60.91 112 GLY B O 1
ATOM 6198 N N . ALA B 1 113 ? -30.656 -59.344 -14.344 1 63.91 113 ALA B N 1
ATOM 6199 C CA . ALA B 1 113 ? -30.203 -59.938 -13.086 1 63.91 113 ALA B CA 1
ATOM 6200 C C . ALA B 1 113 ? -29.188 -59.031 -12.391 1 63.91 113 ALA B C 1
ATOM 6202 O O . ALA B 1 113 ? -28.406 -58.344 -13.047 1 63.91 113 ALA B O 1
ATOM 6203 N N . PRO B 1 114 ? -29.328 -58.812 -11.07 1 59.12 114 PRO B N 1
ATOM 6204 C CA . PRO B 1 114 ? -28.344 -58.031 -10.336 1 59.12 114 PRO B CA 1
ATOM 6205 C C . PRO B 1 114 ? -26.922 -58.562 -10.438 1 59.12 114 PRO B C 1
ATOM 6207 O O . PRO B 1 114 ? -26.734 -59.781 -10.453 1 59.12 114 PRO B O 1
ATOM 6210 N N . PHE B 1 115 ? -26.078 -57.938 -11.094 1 58.62 115 PHE B N 1
ATOM 6211 C CA . PHE B 1 115 ? -24.688 -58.406 -11.055 1 58.62 115 PHE B CA 1
ATOM 6212 C C . PHE B 1 115 ? -23.906 -57.656 -9.969 1 58.62 115 PHE B C 1
ATOM 6214 O O . PHE B 1 115 ? -24.109 -56.469 -9.758 1 58.62 115 PHE B O 1
ATOM 6221 N N . PHE B 1 116 ? -23.312 -58.531 -9.133 1 57.38 116 PHE B N 1
ATOM 6222 C CA . PHE B 1 116 ? -22.531 -58.062 -8 1 57.38 116 PHE B CA 1
ATOM 6223 C C . PHE B 1 116 ? -21.172 -57.531 -8.453 1 57.38 116 PHE B C 1
ATOM 6225 O O . PHE B 1 116 ? -20.5 -58.188 -9.258 1 57.38 116 PHE B O 1
ATOM 6232 N N . HIS B 1 117 ? -20.969 -56.375 -8.141 1 63.31 117 HIS B N 1
ATOM 6233 C CA . HIS B 1 117 ? -19.703 -55.719 -8.539 1 63.31 117 HIS B CA 1
ATOM 6234 C C . HIS B 1 117 ? -18.531 -56.281 -7.73 1 63.31 117 HIS B C 1
ATOM 6236 O O . HIS B 1 117 ? -18.719 -56.688 -6.59 1 63.31 117 HIS B O 1
ATOM 6242 N N . GLN B 1 118 ? -17.453 -56.75 -8.383 1 73.31 118 GLN B N 1
ATOM 6243 C CA . GLN B 1 118 ? -16.25 -57.156 -7.656 1 73.31 118 GLN B CA 1
ATOM 6244 C C . GLN B 1 118 ? -15.18 -56.094 -7.738 1 73.31 118 GLN B C 1
ATOM 6246 O O . GLN B 1 118 ? -14.031 -56.312 -7.328 1 73.31 118 GLN B O 1
ATOM 6251 N N . LYS B 1 119 ? -15.547 -54.969 -8.258 1 82.56 119 LYS B N 1
ATOM 6252 C CA . LYS B 1 119 ? -14.57 -53.875 -8.391 1 82.56 119 LYS B CA 1
ATOM 6253 C C . LYS B 1 119 ? -15.258 -52.5 -8.375 1 82.56 119 LYS B C 1
ATOM 6255 O O . LYS B 1 119 ? -16.484 -52.438 -8.531 1 82.56 119 LYS B O 1
ATOM 6260 N N . GLY B 1 120 ? -14.445 -51.594 -8.078 1 85.44 120 GLY B N 1
ATOM 6261 C CA . GLY B 1 120 ? -14.883 -50.219 -8.234 1 85.44 120 GLY B CA 1
ATOM 6262 C C . GLY B 1 120 ? -15.25 -49.562 -6.926 1 85.44 120 GLY B C 1
ATOM 6263 O O . GLY B 1 120 ? -15.656 -50.219 -5.977 1 85.44 120 GLY B O 1
ATOM 6264 N N . LEU B 1 121 ? -15.055 -48.25 -6.84 1 85.62 121 LEU B N 1
ATOM 6265 C CA . LEU B 1 121 ? -15.469 -47.406 -5.727 1 85.62 121 LEU B CA 1
ATOM 6266 C C . LEU B 1 121 ? -16.625 -46.5 -6.133 1 85.62 121 LEU B C 1
ATOM 6268 O O . LEU B 1 121 ? -16.703 -46.062 -7.281 1 85.62 121 LEU B O 1
ATOM 6272 N N . ARG B 1 122 ? -17.5 -46.344 -5.309 1 78.5 122 ARG B N 1
ATOM 6273 C CA . ARG B 1 122 ? -18.688 -45.562 -5.617 1 78.5 122 ARG B CA 1
ATOM 6274 C C . ARG B 1 122 ? -18.359 -44.062 -5.707 1 78.5 122 ARG B C 1
ATOM 6276 O O . ARG B 1 122 ? -17.766 -43.5 -4.789 1 78.5 122 ARG B O 1
ATOM 6283 N N . GLN B 1 123 ? -18.781 -43.594 -6.883 1 75.31 123 GLN B N 1
ATOM 6284 C CA . GLN B 1 123 ? -18.578 -42.188 -7.059 1 75.31 123 GLN B CA 1
ATOM 6285 C C . GLN B 1 123 ? -19.609 -41.375 -6.262 1 75.31 123 GLN B C 1
ATOM 6287 O O . GLN B 1 123 ? -20.766 -41.781 -6.148 1 75.31 123 GLN B O 1
ATOM 6292 N N . GLY B 1 124 ? -19.344 -40.312 -5.621 1 75.94 124 GLY B N 1
ATOM 6293 C CA . GLY B 1 124 ? -20.234 -39.5 -4.816 1 75.94 124 GLY B CA 1
ATOM 6294 C C . GLY B 1 124 ? -20.188 -39.844 -3.338 1 75.94 124 GLY B C 1
ATOM 6295 O O . GLY B 1 124 ? -20.672 -39.062 -2.508 1 75.94 124 GLY B O 1
ATOM 6296 N N . ASP B 1 125 ? -19.609 -41.031 -3.117 1 81.62 125 ASP B N 1
ATOM 6297 C CA . ASP B 1 125 ? -19.438 -41.438 -1.724 1 81.62 125 ASP B CA 1
ATOM 6298 C C . ASP B 1 125 ? -18.266 -40.688 -1.086 1 81.62 125 ASP B C 1
ATOM 6300 O O . ASP B 1 125 ? -17.172 -40.625 -1.658 1 81.62 125 ASP B O 1
ATOM 6304 N N . PRO B 1 126 ? -18.5 -40.125 0.137 1 85.31 126 PRO B N 1
ATOM 6305 C CA . PRO B 1 126 ? -17.469 -39.312 0.782 1 85.31 126 PRO B CA 1
ATOM 6306 C C . PRO B 1 126 ? -16.203 -40.094 1.11 1 85.31 126 PRO B C 1
ATOM 6308 O O . PRO B 1 126 ? -15.117 -39.531 1.215 1 85.31 126 PRO B O 1
ATOM 6311 N N . VAL B 1 127 ? -16.266 -41.344 1.285 1 87.94 127 VAL B N 1
ATOM 6312 C CA . VAL B 1 127 ? -15.125 -42.156 1.708 1 87.94 127 VAL B CA 1
ATOM 6313 C C . VAL B 1 127 ? -14.344 -42.656 0.483 1 87.94 127 VAL B C 1
ATOM 6315 O O . VAL B 1 127 ? -13.148 -42.938 0.573 1 87.94 127 VAL B O 1
ATOM 6318 N N . SER B 1 128 ? -14.977 -42.75 -0.662 1 87.88 128 SER B N 1
ATOM 6319 C CA . SER B 1 128 ? -14.422 -43.344 -1.87 1 87.88 128 SER B CA 1
ATOM 6320 C C . SER B 1 128 ? -13.156 -42.625 -2.311 1 87.88 128 SER B C 1
ATOM 6322 O O . SER B 1 128 ? -12.148 -43.25 -2.645 1 87.88 128 SER B O 1
ATOM 6324 N N . PRO B 1 129 ? -13.156 -41.281 -2.322 1 88.62 129 PRO B N 1
ATOM 6325 C CA . PRO B 1 129 ? -11.93 -40.594 -2.723 1 88.62 129 PRO B CA 1
ATOM 6326 C C . PRO B 1 129 ? -10.75 -40.906 -1.802 1 88.62 129 PRO B C 1
ATOM 6328 O O . PRO B 1 129 ? -9.609 -41 -2.264 1 88.62 129 PRO B O 1
ATOM 6331 N N . MET B 1 130 ? -10.961 -41.031 -0.582 1 90.56 130 MET B N 1
ATOM 6332 C CA . MET B 1 130 ? -9.914 -41.344 0.387 1 90.56 130 MET B CA 1
ATOM 6333 C C . MET B 1 130 ? -9.391 -42.781 0.19 1 90.56 130 MET B C 1
ATOM 6335 O O . MET B 1 130 ? -8.18 -43 0.295 1 90.56 130 MET B O 1
ATOM 6339 N N . LEU B 1 131 ? -10.305 -43.625 -0.05 1 90.19 131 LEU B N 1
ATOM 6340 C CA . LEU B 1 131 ? -9.906 -45 -0.318 1 90.19 131 LEU B CA 1
ATOM 6341 C C . LEU B 1 131 ? -9.102 -45.094 -1.609 1 90.19 131 LEU B C 1
ATOM 6343 O O . LEU B 1 131 ? -8.156 -45.875 -1.703 1 90.19 131 LEU B O 1
ATOM 6347 N N . PHE B 1 132 ? -9.531 -44.375 -2.535 1 90.88 132 PHE B N 1
ATOM 6348 C CA . PHE B 1 132 ? -8.789 -44.344 -3.787 1 90.88 132 PHE B CA 1
ATOM 6349 C C . PHE B 1 132 ? -7.363 -43.875 -3.559 1 90.88 132 PHE B C 1
ATOM 6351 O O . PHE B 1 132 ? -6.414 -44.406 -4.125 1 90.88 132 PHE B O 1
ATOM 6358 N N . THR B 1 133 ? -7.266 -42.781 -2.793 1 91.19 133 THR B N 1
ATOM 6359 C CA . THR B 1 133 ? -5.957 -42.25 -2.438 1 91.19 133 THR B CA 1
ATOM 6360 C C . THR B 1 133 ? -5.086 -43.312 -1.8 1 91.19 133 THR B C 1
ATOM 6362 O O . THR B 1 133 ? -3.889 -43.406 -2.08 1 91.19 133 THR B O 1
ATOM 6365 N N . LEU B 1 134 ? -5.688 -44.062 -1.012 1 90.94 134 LEU B N 1
ATOM 6366 C CA . LEU B 1 134 ? -4.977 -45.188 -0.385 1 90.94 134 LEU B CA 1
ATOM 6367 C C . LEU B 1 134 ? -4.633 -46.25 -1.412 1 90.94 134 LEU B C 1
ATOM 6369 O O . LEU B 1 134 ? -3.539 -46.812 -1.376 1 90.94 134 LEU B O 1
ATOM 6373 N N . ALA B 1 135 ? -5.531 -46.5 -2.277 1 92.25 135 ALA B N 1
ATOM 6374 C CA . ALA B 1 135 ? -5.387 -47.562 -3.264 1 92.25 135 ALA B CA 1
ATOM 6375 C C . ALA B 1 135 ? -4.191 -47.312 -4.176 1 92.25 135 ALA B C 1
ATOM 6377 O O . ALA B 1 135 ? -3.545 -48.25 -4.641 1 92.25 135 ALA B O 1
ATOM 6378 N N . ILE B 1 136 ? -3.902 -46.062 -4.465 1 92.44 136 ILE B N 1
ATOM 6379 C CA . ILE B 1 136 ? -2.859 -45.75 -5.434 1 92.44 136 ILE B CA 1
ATOM 6380 C C . ILE B 1 136 ? -1.516 -45.625 -4.723 1 92.44 136 ILE B C 1
ATOM 6382 O O . ILE B 1 136 ? -0.459 -45.688 -5.355 1 92.44 136 ILE B O 1
ATOM 6386 N N . ALA B 1 137 ? -1.426 -45.5 -3.449 1 91.44 137 ALA B N 1
ATOM 6387 C CA . ALA B 1 137 ? -0.243 -45.219 -2.645 1 91.44 137 ALA B CA 1
ATOM 6388 C C . ALA B 1 137 ? 0.828 -46.281 -2.834 1 91.44 137 ALA B C 1
ATOM 6390 O O . ALA B 1 137 ? 2.021 -46 -2.859 1 91.44 137 ALA B O 1
ATOM 6391 N N . PRO B 1 138 ? 0.472 -47.531 -3.014 1 93.12 138 PRO B N 1
ATOM 6392 C CA . PRO B 1 138 ? 1.488 -48.562 -3.076 1 93.12 138 PRO B CA 1
ATOM 6393 C C . PRO B 1 138 ? 2.416 -48.438 -4.281 1 93.12 138 PRO B C 1
ATOM 6395 O O . PRO B 1 138 ? 3.531 -48.969 -4.273 1 93.12 138 PRO B O 1
ATOM 6398 N N . VAL B 1 139 ? 1.934 -47.812 -5.328 1 92.81 139 VAL B N 1
ATOM 6399 C CA . VAL B 1 139 ? 2.824 -47.594 -6.465 1 92.81 139 VAL B CA 1
ATOM 6400 C C . VAL B 1 139 ? 4.059 -46.812 -6.016 1 92.81 139 VAL B C 1
ATOM 6402 O O . VAL B 1 139 ? 5.172 -47.094 -6.469 1 92.81 139 VAL B O 1
ATOM 6405 N N . HIS B 1 140 ? 3.865 -45.875 -5.168 1 93.25 140 HIS B N 1
ATOM 6406 C CA . HIS B 1 140 ? 4.969 -45.125 -4.582 1 93.25 140 HIS B CA 1
ATOM 6407 C C . HIS B 1 140 ? 5.918 -46.031 -3.82 1 93.25 140 HIS B C 1
ATOM 6409 O O . HIS B 1 140 ? 7.137 -45.938 -3.977 1 93.25 140 HIS B O 1
ATOM 6415 N N . TRP B 1 141 ? 5.363 -46.938 -3.033 1 93.44 141 TRP B N 1
ATOM 6416 C CA . TRP B 1 141 ? 6.168 -47.844 -2.213 1 93.44 141 TRP B CA 1
ATOM 6417 C C . TRP B 1 141 ? 6.961 -48.812 -3.084 1 93.44 141 TRP B C 1
ATOM 6419 O O . TRP B 1 141 ? 8.109 -49.125 -2.775 1 93.44 141 TRP B O 1
ATOM 6429 N N . LEU B 1 142 ? 6.344 -49.25 -4.102 1 94.31 142 LEU B N 1
ATOM 6430 C CA . LEU B 1 142 ? 7.02 -50.156 -5.02 1 94.31 142 LEU B CA 1
ATOM 6431 C C . LEU B 1 142 ? 8.219 -49.469 -5.672 1 94.31 142 LEU B C 1
ATOM 6433 O O . LEU B 1 142 ? 9.297 -50.062 -5.773 1 94.31 142 LEU B O 1
ATOM 6437 N N . LEU B 1 143 ? 7.996 -48.281 -6.074 1 93.62 143 LEU B N 1
ATOM 6438 C CA . LEU B 1 143 ? 9.07 -47.531 -6.723 1 93.62 143 LEU B CA 1
ATOM 6439 C C . LEU B 1 143 ? 10.188 -47.219 -5.738 1 93.62 143 LEU B C 1
ATOM 6441 O O . LEU B 1 143 ? 11.367 -47.281 -6.09 1 93.62 143 LEU B O 1
ATOM 6445 N N . GLU B 1 144 ? 9.805 -46.875 -4.547 1 91.44 144 GLU B N 1
ATOM 6446 C CA . GLU B 1 144 ? 10.797 -46.594 -3.51 1 91.44 144 GLU B CA 1
ATOM 6447 C C . GLU B 1 144 ? 11.625 -47.812 -3.195 1 91.44 144 GLU B C 1
ATOM 6449 O O . GLU B 1 144 ? 12.844 -47.719 -3.025 1 91.44 144 GLU B O 1
ATOM 6454 N N . LYS B 1 145 ? 10.961 -48.906 -3.078 1 92.25 145 LYS B N 1
ATOM 6455 C CA . LYS B 1 145 ? 11.641 -50.188 -2.805 1 92.25 145 LYS B CA 1
ATOM 6456 C C . LYS B 1 145 ? 12.586 -50.531 -3.947 1 92.25 145 LYS B C 1
ATOM 6458 O O . LYS B 1 145 ? 13.703 -51 -3.711 1 92.25 145 LYS B O 1
ATOM 6463 N N . ALA B 1 146 ? 12.086 -50.375 -5.145 1 93.56 146 ALA B N 1
ATOM 6464 C CA . ALA B 1 146 ? 12.922 -50.656 -6.312 1 93.56 146 ALA B CA 1
ATOM 6465 C C . ALA B 1 146 ? 14.172 -49.781 -6.301 1 93.56 146 ALA B C 1
ATOM 6467 O O . ALA B 1 146 ? 15.25 -50.219 -6.695 1 93.56 146 ALA B O 1
ATOM 6468 N N . GLY B 1 147 ? 14.062 -48.594 -5.895 1 90.19 147 GLY B N 1
ATOM 6469 C CA . GLY B 1 147 ? 15.211 -47.719 -5.762 1 90.19 147 GLY B CA 1
ATOM 6470 C C . GLY B 1 147 ? 16.188 -48.156 -4.684 1 90.19 147 GLY B C 1
ATOM 6471 O O . GLY B 1 147 ? 17.406 -48.094 -4.875 1 90.19 147 GLY B O 1
ATOM 6472 N N . SER B 1 148 ? 15.633 -48.625 -3.605 1 91.06 148 SER B N 1
ATOM 6473 C CA . SER B 1 148 ? 16.453 -49.031 -2.465 1 91.06 148 SER B CA 1
ATOM 6474 C C . SER B 1 148 ? 17.266 -50.281 -2.771 1 91.06 148 SER B C 1
ATOM 6476 O O . SER B 1 148 ? 18.375 -50.438 -2.271 1 91.06 148 SER B O 1
ATOM 6478 N N . VAL B 1 149 ? 16.703 -51.156 -3.629 1 92.12 149 VAL B N 1
ATOM 6479 C CA . VAL B 1 149 ? 17.375 -52.406 -3.951 1 92.12 149 VAL B CA 1
ATOM 6480 C C . VAL B 1 149 ? 18.297 -52.188 -5.16 1 92.12 149 VAL B C 1
ATOM 6482 O O . VAL B 1 149 ? 18.984 -53.125 -5.586 1 92.12 149 VAL B O 1
ATOM 6485 N N . GLY B 1 150 ? 18.281 -51 -5.707 1 89.06 150 GLY B N 1
ATOM 6486 C CA . GLY B 1 150 ? 19.203 -50.656 -6.781 1 89.06 150 GLY B CA 1
ATOM 6487 C C . GLY B 1 150 ? 18.656 -51 -8.156 1 89.06 150 GLY B C 1
ATOM 6488 O O . GLY B 1 150 ? 19.375 -50.938 -9.156 1 89.06 150 GLY B O 1
ATOM 6489 N N . ALA B 1 151 ? 17.453 -51.406 -8.219 1 90.94 151 ALA B N 1
ATOM 6490 C CA . ALA B 1 151 ? 16.828 -51.719 -9.508 1 90.94 151 ALA B CA 1
ATOM 6491 C C . ALA B 1 151 ? 16.578 -50.438 -10.297 1 90.94 151 ALA B C 1
ATOM 6493 O O . ALA B 1 151 ? 16.5 -50.469 -11.531 1 90.94 151 ALA B O 1
ATOM 6494 N N . LEU B 1 152 ? 16.406 -49.375 -9.594 1 92.25 152 LEU B N 1
ATOM 6495 C CA . LEU B 1 152 ? 16.281 -48.062 -10.188 1 92.25 152 LEU B CA 1
ATOM 6496 C C . LEU B 1 152 ? 17.438 -47.156 -9.781 1 92.25 152 LEU B C 1
ATOM 6498 O O . LEU B 1 152 ? 17.906 -47.219 -8.641 1 92.25 152 LEU B O 1
ATOM 6502 N N . SER B 1 153 ? 17.891 -46.438 -10.695 1 88.94 153 SER B N 1
ATOM 6503 C CA . SER B 1 153 ? 19.062 -45.594 -10.453 1 88.94 153 SER B CA 1
ATOM 6504 C C . SER B 1 153 ? 18.688 -44.344 -9.648 1 88.94 153 SER B C 1
ATOM 6506 O O . SER B 1 153 ? 17.5 -44.031 -9.5 1 88.94 153 SER B O 1
ATOM 6508 N N . VAL B 1 154 ? 19.719 -43.781 -9.086 1 84.12 154 VAL B N 1
ATOM 6509 C CA . VAL B 1 154 ? 19.531 -42.562 -8.32 1 84.12 154 VAL B CA 1
ATOM 6510 C C . VAL B 1 154 ? 19.469 -41.375 -9.273 1 84.12 154 VAL B C 1
ATOM 6512 O O . VAL B 1 154 ? 20.328 -41.219 -10.141 1 84.12 154 VAL B O 1
ATOM 6515 N N . LEU B 1 155 ? 18.406 -40.656 -9.258 1 86.88 155 LEU B N 1
ATOM 6516 C CA . LEU B 1 155 ? 18.25 -39.438 -10.031 1 86.88 155 LEU B CA 1
ATOM 6517 C C . LEU B 1 155 ? 18.484 -38.219 -9.156 1 86.88 155 LEU B C 1
ATOM 6519 O O . LEU B 1 155 ? 18.312 -38.281 -7.938 1 86.88 155 LEU B O 1
ATOM 6523 N N . ARG B 1 156 ? 18.953 -37.094 -9.766 1 85 156 ARG B N 1
ATOM 6524 C CA . ARG B 1 156 ? 19.078 -35.812 -9.062 1 85 156 ARG B CA 1
ATOM 6525 C C . ARG B 1 156 ? 17.719 -35.156 -8.875 1 85 156 ARG B C 1
ATOM 6527 O O . ARG B 1 156 ? 17.266 -34.406 -9.742 1 85 156 ARG B O 1
ATOM 6534 N N . LEU B 1 157 ? 17.172 -35.531 -7.824 1 89.38 157 LEU B N 1
ATOM 6535 C CA . LEU B 1 157 ? 15.844 -35 -7.508 1 89.38 157 LEU B CA 1
ATOM 6536 C C . LEU B 1 157 ? 15.914 -34 -6.355 1 89.38 157 LEU B C 1
ATOM 6538 O O . LEU B 1 157 ? 16.938 -33.906 -5.672 1 89.38 157 LEU B O 1
ATOM 6542 N N . PRO B 1 158 ? 14.859 -33.156 -6.238 1 89 158 PRO B N 1
ATOM 6543 C CA . PRO B 1 158 ? 14.797 -32.281 -5.07 1 89 158 PRO B CA 1
ATOM 6544 C C . PRO B 1 158 ? 14.93 -33.031 -3.752 1 89 158 PRO B C 1
ATOM 6546 O O . PRO B 1 158 ? 14.906 -34.281 -3.742 1 89 158 PRO B O 1
ATOM 6549 N N . PRO B 1 159 ? 15.047 -32.312 -2.678 1 83.19 159 PRO B N 1
ATOM 6550 C CA . PRO B 1 159 ? 15.328 -32.938 -1.384 1 83.19 159 PRO B CA 1
ATOM 6551 C C . PRO B 1 159 ? 14.312 -34.031 -1.01 1 83.19 159 PRO B C 1
ATOM 6553 O O . PRO B 1 159 ? 14.648 -35 -0.331 1 83.19 159 PRO B O 1
ATOM 6556 N N . SER B 1 160 ? 13.109 -33.938 -1.436 1 84.88 160 SER B N 1
ATOM 6557 C CA . SER B 1 160 ? 12.086 -34.938 -1.109 1 84.88 160 SER B CA 1
ATOM 6558 C C . SER B 1 160 ? 12.344 -36.25 -1.845 1 84.88 160 SER B C 1
ATOM 6560 O O . SER B 1 160 ? 11.844 -37.312 -1.435 1 84.88 160 SER B O 1
ATOM 6562 N N . ARG B 1 161 ? 13 -36.188 -2.926 1 85.69 161 ARG B N 1
ATOM 6563 C CA . ARG B 1 161 ? 13.469 -37.344 -3.711 1 85.69 161 ARG B CA 1
ATOM 6564 C C . ARG B 1 161 ? 12.297 -38.219 -4.145 1 85.69 161 ARG B C 1
ATOM 6566 O O . ARG B 1 161 ? 12.383 -39.438 -4.074 1 85.69 161 ARG B O 1
ATOM 6573 N N . LEU B 1 162 ? 11.297 -37.594 -4.512 1 90.38 162 LEU B N 1
ATOM 6574 C CA . LEU B 1 162 ? 10.133 -38.344 -4.973 1 90.38 162 LEU B CA 1
ATOM 6575 C C . LEU B 1 162 ? 10.281 -38.719 -6.441 1 90.38 162 LEU B C 1
ATOM 6577 O O . LEU B 1 162 ? 10.516 -37.875 -7.297 1 90.38 162 LEU B O 1
ATOM 6581 N N . ARG B 1 163 ? 10.07 -39.938 -6.691 1 92.81 163 ARG B N 1
ATOM 6582 C CA . ARG B 1 163 ? 10.141 -40.438 -8.07 1 92.81 163 ARG B CA 1
ATOM 6583 C C . ARG B 1 163 ? 8.789 -40.281 -8.766 1 92.81 163 ARG B C 1
ATOM 6585 O O . ARG B 1 163 ? 8.719 -40.25 -10 1 92.81 163 ARG B O 1
ATOM 6592 N N . ILE B 1 164 ? 7.789 -40.188 -7.938 1 94.69 164 ILE B N 1
ATOM 6593 C CA . ILE B 1 164 ? 6.441 -40.156 -8.5 1 94.69 164 ILE B CA 1
ATOM 6594 C C . ILE B 1 164 ? 5.629 -39.062 -7.777 1 94.69 164 ILE B C 1
ATOM 6596 O O . ILE B 1 164 ? 5.832 -38.812 -6.586 1 94.69 164 ILE B O 1
ATOM 6600 N N . SER B 1 165 ? 4.879 -38.312 -8.5 1 95.62 165 SER B N 1
ATOM 6601 C CA . SER B 1 165 ? 3.891 -37.344 -7.988 1 95.62 165 SER B CA 1
ATOM 6602 C C . SER B 1 165 ? 2.479 -37.75 -8.406 1 95.62 165 SER B C 1
ATOM 6604 O O . SER B 1 165 ? 2.203 -37.938 -9.594 1 95.62 165 SER B O 1
ATOM 6606 N N . LEU B 1 166 ? 1.65 -37.906 -7.383 1 93.56 166 LEU B N 1
ATOM 6607 C CA . LEU B 1 166 ? 0.315 -38.438 -7.637 1 93.56 166 LEU B CA 1
ATOM 6608 C C . LEU B 1 166 ? -0.756 -37.438 -7.23 1 93.56 166 LEU B C 1
ATOM 6610 O O . LEU B 1 166 ? -0.661 -36.812 -6.172 1 93.56 166 LEU B O 1
ATOM 6614 N N . TYR B 1 167 ? -1.7 -37.188 -8.125 1 92.19 167 TYR B N 1
ATOM 6615 C CA . TYR B 1 167 ? -2.918 -36.438 -7.82 1 92.19 167 TYR B CA 1
ATOM 6616 C C . TYR B 1 167 ? -4.133 -37.125 -8.461 1 92.19 167 TYR B C 1
ATOM 6618 O O . TYR B 1 167 ? -4.367 -36.969 -9.664 1 92.19 167 TYR B O 1
ATOM 6626 N N . ALA B 1 168 ? -4.945 -37.781 -7.68 1 84.62 168 ALA B N 1
ATOM 6627 C CA . ALA B 1 168 ? -6.051 -38.594 -8.172 1 84.62 168 ALA B CA 1
ATOM 6628 C C . ALA B 1 168 ? -5.566 -39.594 -9.211 1 84.62 168 ALA B C 1
ATOM 6630 O O . ALA B 1 168 ? -4.684 -40.406 -8.93 1 84.62 168 ALA B O 1
ATOM 6631 N N . ASP B 1 169 ? -6.051 -39.406 -10.445 1 84.25 169 ASP B N 1
ATOM 6632 C CA . ASP B 1 169 ? -5.703 -40.375 -11.484 1 84.25 169 ASP B CA 1
ATOM 6633 C C . ASP B 1 169 ? -4.535 -39.875 -12.336 1 84.25 169 ASP B C 1
ATOM 6635 O O . ASP B 1 169 ? -4.109 -40.562 -13.273 1 84.25 169 ASP B O 1
ATOM 6639 N N . ASP B 1 170 ? -3.992 -38.688 -11.945 1 89.88 170 ASP B N 1
ATOM 6640 C CA . ASP B 1 170 ? -2.848 -38.156 -12.672 1 89.88 170 ASP B CA 1
ATOM 6641 C C . ASP B 1 170 ? -1.538 -38.5 -11.961 1 89.88 170 ASP B C 1
ATOM 6643 O O . ASP B 1 170 ? -1.4 -38.25 -10.766 1 89.88 170 ASP B O 1
ATOM 6647 N N . ALA B 1 171 ? -0.67 -39.125 -12.68 1 93.25 171 ALA B N 1
ATOM 6648 C CA . ALA B 1 171 ? 0.625 -39.5 -12.102 1 93.25 171 ALA B CA 1
ATOM 6649 C C . ALA B 1 171 ? 1.769 -39 -12.977 1 93.25 171 ALA B C 1
ATOM 6651 O O . ALA B 1 171 ? 1.682 -39.031 -14.203 1 93.25 171 ALA B O 1
ATOM 6652 N N . ALA B 1 172 ? 2.76 -38.438 -12.359 1 96.25 172 ALA B N 1
ATOM 6653 C CA . ALA B 1 172 ? 3.994 -38.031 -13.023 1 96.25 172 ALA B CA 1
ATOM 6654 C C . ALA B 1 172 ? 5.195 -38.75 -12.453 1 96.25 172 ALA B C 1
ATOM 6656 O O . ALA B 1 172 ? 5.48 -38.656 -11.258 1 96.25 172 ALA B O 1
ATOM 6657 N N . LEU B 1 173 ? 5.848 -39.531 -13.289 1 96.19 173 LEU B N 1
ATOM 6658 C CA . LEU B 1 173 ? 6.961 -40.375 -12.852 1 96.19 173 LEU B CA 1
ATOM 6659 C C . LEU B 1 173 ? 8.258 -39.938 -13.531 1 96.19 173 LEU B C 1
ATOM 6661 O O . LEU B 1 173 ? 8.273 -39.656 -14.734 1 96.19 173 LEU B O 1
ATOM 6665 N N . PHE B 1 174 ? 9.32 -39.844 -12.758 1 96.62 174 PHE B N 1
ATOM 6666 C CA . PHE B 1 174 ? 10.648 -39.531 -13.289 1 96.62 174 PHE B CA 1
ATOM 6667 C C . PHE B 1 174 ? 11.469 -40.812 -13.445 1 96.62 174 PHE B C 1
ATOM 6669 O O . PHE B 1 174 ? 11.602 -41.594 -12.492 1 96.62 174 PHE B O 1
ATOM 6676 N N . ILE B 1 175 ? 12.023 -41 -14.633 1 95.25 175 ILE B N 1
ATOM 6677 C CA . ILE B 1 175 ? 12.75 -42.25 -14.953 1 95.25 175 ILE B CA 1
ATOM 6678 C C . ILE B 1 175 ? 14.062 -41.906 -15.641 1 95.25 175 ILE B C 1
ATOM 6680 O O . ILE B 1 175 ? 14.125 -40.969 -16.453 1 95.25 175 ILE B O 1
ATOM 6684 N N . ALA B 1 176 ? 15.102 -42.625 -15.258 1 95.19 176 ALA B N 1
ATOM 6685 C CA . ALA B 1 176 ? 16.344 -42.5 -16.016 1 95.19 176 ALA B CA 1
ATOM 6686 C C . ALA B 1 176 ? 16.234 -43.188 -17.359 1 95.19 176 ALA B C 1
ATOM 6688 O O . ALA B 1 176 ? 15.625 -44.281 -17.469 1 95.19 176 ALA B O 1
ATOM 6689 N N . PRO B 1 177 ? 16.844 -42.625 -18.391 1 94.62 177 PRO B N 1
ATOM 6690 C CA . PRO B 1 177 ? 16.719 -43.219 -19.734 1 94.62 177 PRO B CA 1
ATOM 6691 C C . PRO B 1 177 ? 17.688 -44.375 -19.969 1 94.62 177 PRO B C 1
ATOM 6693 O O . PRO B 1 177 ? 18.547 -44.281 -20.859 1 94.62 177 PRO B O 1
ATOM 6696 N N . THR B 1 178 ? 17.547 -45.438 -19.281 1 93.75 178 THR B N 1
ATOM 6697 C CA . THR B 1 178 ? 18.297 -46.656 -19.438 1 93.75 178 THR B CA 1
ATOM 6698 C C . THR B 1 178 ? 17.375 -47.844 -19.625 1 93.75 178 THR B C 1
ATOM 6700 O O . THR B 1 178 ? 16.25 -47.844 -19.125 1 93.75 178 THR B O 1
ATOM 6703 N N . PRO B 1 179 ? 17.828 -48.844 -20.359 1 92.88 179 PRO B N 1
ATOM 6704 C CA . PRO B 1 179 ? 16.969 -50.031 -20.609 1 92.88 179 PRO B CA 1
ATOM 6705 C C . PRO B 1 179 ? 16.516 -50.719 -19.312 1 92.88 179 PRO B C 1
ATOM 6707 O O . PRO B 1 179 ? 15.375 -51.125 -19.219 1 92.88 179 PRO B O 1
ATOM 6710 N N . GLN B 1 180 ? 17.375 -50.781 -18.422 1 92 180 GLN B N 1
ATOM 6711 C CA . GLN B 1 180 ? 17.062 -51.406 -17.156 1 92 180 GLN B CA 1
ATOM 6712 C C . GLN B 1 180 ? 15.953 -50.688 -16.422 1 92 180 GLN B C 1
ATOM 6714 O O . GLN B 1 180 ? 15.016 -51.312 -15.906 1 92 180 GLN B O 1
ATOM 6719 N N . GLU B 1 181 ? 16.047 -49.375 -16.328 1 93.75 181 GLU B N 1
ATOM 6720 C CA . GLU B 1 181 ? 15.062 -48.562 -15.641 1 93.75 181 GLU B CA 1
ATOM 6721 C C . GLU B 1 181 ? 13.703 -48.625 -16.328 1 93.75 181 GLU B C 1
ATOM 6723 O O . GLU B 1 181 ? 12.664 -48.688 -15.656 1 93.75 181 GLU B O 1
ATOM 6728 N N . ILE B 1 182 ? 13.727 -48.594 -17.578 1 94.19 182 ILE B N 1
ATOM 6729 C CA . ILE B 1 182 ? 12.5 -48.625 -18.359 1 94.19 182 ILE B CA 1
ATOM 6730 C C . ILE B 1 182 ? 11.797 -49.969 -18.125 1 94.19 182 ILE B C 1
ATOM 6732 O O . ILE B 1 182 ? 10.594 -50 -17.891 1 94.19 182 ILE B O 1
ATOM 6736 N N . GLU B 1 183 ? 12.547 -51 -18.219 1 93.5 183 GLU B N 1
ATOM 6737 C CA . GLU B 1 183 ? 11.984 -52.344 -18.031 1 93.5 183 GLU B CA 1
ATOM 6738 C C . GLU B 1 183 ? 11.461 -52.531 -16.609 1 93.5 183 GLU B C 1
ATOM 6740 O O . GLU B 1 183 ? 10.383 -53.094 -16.406 1 93.5 183 GLU B O 1
ATOM 6745 N N . THR B 1 184 ? 12.242 -52.094 -15.695 1 94.62 184 THR B N 1
ATOM 6746 C CA . THR B 1 184 ? 11.844 -52.219 -14.297 1 94.62 184 THR B CA 1
ATOM 6747 C C . THR B 1 184 ? 10.555 -51.438 -14.047 1 94.62 184 THR B C 1
ATOM 6749 O O . THR B 1 184 ? 9.648 -51.938 -13.375 1 94.62 184 THR B O 1
ATOM 6752 N N . THR B 1 185 ? 10.508 -50.188 -14.523 1 94.25 185 THR B N 1
ATOM 6753 C CA . THR B 1 185 ? 9.328 -49.375 -14.352 1 94.25 185 THR B CA 1
ATOM 6754 C C . THR B 1 185 ? 8.109 -50 -15.008 1 94.25 185 THR B C 1
ATOM 6756 O O . THR B 1 185 ? 7.02 -50 -14.438 1 94.25 185 THR B O 1
ATOM 6759 N N . LYS B 1 186 ? 8.273 -50.531 -16.188 1 93.25 186 LYS B N 1
ATOM 6760 C CA . LYS B 1 186 ? 7.203 -51.219 -16.906 1 93.25 186 LYS B CA 1
ATOM 6761 C C . LYS B 1 186 ? 6.656 -52.375 -16.094 1 93.25 186 LYS B C 1
ATOM 6763 O O . LYS B 1 186 ? 5.441 -52.562 -15.977 1 93.25 186 LYS B O 1
ATOM 6768 N N . GLU B 1 187 ? 7.492 -53.094 -15.539 1 93.62 187 GLU B N 1
ATOM 6769 C CA . GLU B 1 187 ? 7.105 -54.25 -14.75 1 93.62 187 GLU B CA 1
ATOM 6770 C C . GLU B 1 187 ? 6.387 -53.844 -13.469 1 93.62 187 GLU B C 1
ATOM 6772 O O . GLU B 1 187 ? 5.41 -54.469 -13.062 1 93.62 187 GLU B O 1
ATOM 6777 N N . ILE B 1 188 ? 6.91 -52.875 -12.859 1 94.81 188 ILE B N 1
ATOM 6778 C CA . ILE B 1 188 ? 6.285 -52.375 -11.633 1 94.81 188 ILE B CA 1
ATOM 6779 C C . ILE B 1 188 ? 4.855 -51.938 -11.93 1 94.81 188 ILE B C 1
ATOM 6781 O O . ILE B 1 188 ? 3.926 -52.281 -11.195 1 94.81 188 ILE B O 1
ATOM 6785 N N . LEU B 1 189 ? 4.688 -51.156 -12.984 1 93.25 189 LEU B N 1
ATOM 6786 C CA . LEU B 1 189 ? 3.367 -50.656 -13.352 1 93.25 189 LEU B CA 1
ATOM 6787 C C . LEU B 1 189 ? 2.438 -51.812 -13.75 1 93.25 189 LEU B C 1
ATOM 6789 O O . LEU B 1 189 ? 1.244 -51.781 -13.438 1 93.25 189 LEU B O 1
ATOM 6793 N N . ARG B 1 190 ? 2.984 -52.75 -14.391 1 91.94 190 ARG B N 1
ATOM 6794 C CA . ARG B 1 190 ? 2.201 -53.906 -14.781 1 91.94 190 ARG B CA 1
ATOM 6795 C C . ARG B 1 190 ? 1.723 -54.688 -13.555 1 91.94 190 ARG B C 1
ATOM 6797 O O . ARG B 1 190 ? 0.541 -55.031 -13.453 1 91.94 190 ARG B O 1
ATOM 6804 N N . VAL B 1 191 ? 2.641 -54.969 -12.703 1 94.12 191 VAL B N 1
ATOM 6805 C CA . VAL B 1 191 ? 2.32 -55.75 -11.5 1 94.12 191 VAL B CA 1
ATOM 6806 C C . VAL B 1 191 ? 1.318 -54.969 -10.648 1 94.12 191 VAL B C 1
ATOM 6808 O O . VAL B 1 191 ? 0.343 -55.531 -10.156 1 94.12 191 VAL B O 1
ATOM 6811 N N . PHE B 1 192 ? 1.606 -53.75 -10.477 1 94.38 192 PHE B N 1
ATOM 6812 C CA . PHE B 1 192 ? 0.707 -52.906 -9.711 1 94.38 192 PHE B CA 1
ATOM 6813 C C . PHE B 1 192 ? -0.677 -52.875 -10.352 1 94.38 192 PHE B C 1
ATOM 6815 O O . PHE B 1 192 ? -1.688 -53.031 -9.664 1 94.38 192 PHE B O 1
ATOM 6822 N N . GLY B 1 193 ? -0.743 -52.625 -11.602 1 93.12 193 GLY B N 1
ATOM 6823 C CA . GLY B 1 193 ? -2.006 -52.562 -12.328 1 93.12 193 GLY B CA 1
ATOM 6824 C C . GLY B 1 193 ? -2.797 -53.875 -12.227 1 93.12 193 GLY B C 1
ATOM 6825 O O . GLY B 1 193 ? -4.016 -53.844 -12.031 1 93.12 193 GLY B O 1
ATOM 6826 N N . SER B 1 194 ? -2.1 -54.938 -12.367 1 91.88 194 SER B N 1
ATOM 6827 C CA . SER B 1 194 ? -2.75 -56.25 -12.312 1 91.88 194 SER B CA 1
ATOM 6828 C C . SER B 1 194 ? -3.291 -56.531 -10.922 1 91.88 194 SER B C 1
ATOM 6830 O O . SER B 1 194 ? -4.363 -57.125 -10.773 1 91.88 194 SER B O 1
ATOM 6832 N N . ALA B 1 195 ? -2.553 -56.125 -9.992 1 93.19 195 ALA B N 1
ATOM 6833 C CA . ALA B 1 195 ? -2.949 -56.406 -8.609 1 93.19 195 ALA B CA 1
ATOM 6834 C C . ALA B 1 195 ? -4.078 -55.469 -8.18 1 93.19 195 ALA B C 1
ATOM 6836 O O . ALA B 1 195 ? -5.031 -55.906 -7.523 1 93.19 195 ALA B O 1
ATOM 6837 N N . SER B 1 196 ? -4.004 -54.281 -8.469 1 93.5 196 SER B N 1
ATOM 6838 C CA . SER B 1 196 ? -4.91 -53.25 -7.945 1 93.5 196 SER B CA 1
ATOM 6839 C C . SER B 1 196 ? -6.098 -53.031 -8.875 1 93.5 196 SER B C 1
ATOM 6841 O O . SER B 1 196 ? -7.156 -52.562 -8.445 1 93.5 196 SER B O 1
ATOM 6843 N N . GLY B 1 197 ? -5.938 -53.344 -10.117 1 91.38 197 GLY B N 1
ATOM 6844 C CA . GLY B 1 197 ? -6.926 -53.031 -11.133 1 91.38 197 GLY B CA 1
ATOM 6845 C C . GLY B 1 197 ? -6.703 -51.656 -11.758 1 91.38 197 GLY B C 1
ATOM 6846 O O . GLY B 1 197 ? -7.391 -51.281 -12.711 1 91.38 197 GLY B O 1
ATOM 6847 N N . LEU B 1 198 ? -5.758 -50.906 -11.273 1 92 198 LEU B N 1
ATOM 6848 C CA . LEU B 1 198 ? -5.469 -49.562 -11.758 1 92 198 LEU B CA 1
ATOM 6849 C C . LEU B 1 198 ? -4.453 -49.625 -12.891 1 92 198 LEU B C 1
ATOM 6851 O O . LEU B 1 198 ? -3.285 -49.281 -12.703 1 92 198 LEU B O 1
ATOM 6855 N N . MET B 1 199 ? -4.934 -49.844 -14.023 1 90.19 199 MET B N 1
ATOM 6856 C CA . MET B 1 199 ? -4.074 -49.969 -15.195 1 90.19 199 MET B CA 1
ATOM 6857 C C . MET B 1 199 ? -3.848 -48.625 -15.867 1 90.19 199 MET B C 1
ATOM 6859 O O . MET B 1 199 ? -4.738 -47.781 -15.883 1 90.19 199 MET B O 1
ATOM 6863 N N . ALA B 1 200 ? -2.646 -48.5 -16.375 1 87.75 200 ALA B N 1
ATOM 6864 C CA . ALA B 1 200 ? -2.311 -47.25 -17.078 1 87.75 200 ALA B CA 1
ATOM 6865 C C . ALA B 1 200 ? -3.082 -47.156 -18.391 1 87.75 200 ALA B C 1
ATOM 6867 O O . ALA B 1 200 ? -3.266 -48.125 -19.094 1 87.75 200 ALA B O 1
ATOM 6868 N N . ASN B 1 201 ? -3.666 -46 -18.578 1 86.69 201 ASN B N 1
ATOM 6869 C CA . ASN B 1 201 ? -4.262 -45.688 -19.875 1 86.69 201 ASN B CA 1
ATOM 6870 C C . ASN B 1 201 ? -3.203 -45.281 -20.891 1 86.69 201 ASN B C 1
ATOM 6872 O O . ASN B 1 201 ? -2.785 -44.094 -20.906 1 86.69 201 ASN B O 1
ATOM 6876 N N . VAL B 1 202 ? -2.902 -46.125 -21.781 1 83.25 202 VAL B N 1
ATOM 6877 C CA . VAL B 1 202 ? -1.783 -45.938 -22.703 1 83.25 202 VAL B CA 1
ATOM 6878 C C . VAL B 1 202 ? -2.059 -44.75 -23.625 1 83.25 202 VAL B C 1
ATOM 6880 O O . VAL B 1 202 ? -1.15 -44 -23.953 1 83.25 202 VAL B O 1
ATOM 6883 N N . GLN B 1 203 ? -3.258 -44.531 -23.984 1 84.56 203 GLN B N 1
ATOM 6884 C CA . GLN B 1 203 ? -3.625 -43.5 -24.953 1 84.56 203 GLN B CA 1
ATOM 6885 C C . GLN B 1 203 ? -3.494 -42.125 -24.344 1 84.56 203 GLN B C 1
ATOM 6887 O O . GLN B 1 203 ? -3.213 -41.156 -25.047 1 84.56 203 GLN B O 1
ATOM 6892 N N . LYS B 1 204 ? -3.699 -42.094 -23.125 1 89.06 204 LYS B N 1
ATOM 6893 C CA . LYS B 1 204 ? -3.684 -40.781 -22.469 1 89.06 204 LYS B CA 1
ATOM 6894 C C . LYS B 1 204 ? -2.369 -40.562 -21.734 1 89.06 204 LYS B C 1
ATOM 6896 O O . LYS B 1 204 ? -2.213 -39.562 -21.016 1 89.06 204 LYS B O 1
ATOM 6901 N N . SER B 1 205 ? -1.432 -41.469 -21.844 1 93.62 205 SER B N 1
ATOM 6902 C CA . SER B 1 205 ? -0.123 -41.344 -21.203 1 93.62 205 SER B CA 1
ATOM 6903 C C . SER B 1 205 ? 0.964 -41.031 -22.219 1 93.62 205 SER B C 1
ATOM 6905 O O . SER B 1 205 ? 0.787 -41.281 -23.422 1 93.62 205 SER B O 1
ATOM 6907 N N . ALA B 1 206 ? 2.064 -40.406 -21.75 1 95.56 206 ALA B N 1
ATOM 6908 C CA . ALA B 1 206 ? 3.135 -40.062 -22.688 1 95.56 206 ALA B CA 1
ATOM 6909 C C . ALA B 1 206 ? 4.457 -39.844 -21.953 1 95.56 206 ALA B C 1
ATOM 6911 O O . ALA B 1 206 ? 4.473 -39.5 -20.766 1 95.56 206 ALA B O 1
ATOM 6912 N N . PHE B 1 207 ? 5.535 -40.156 -22.672 1 96.31 207 PHE B N 1
ATOM 6913 C CA . PHE B 1 207 ? 6.879 -39.844 -22.188 1 96.31 207 PHE B CA 1
ATOM 6914 C C . PHE B 1 207 ? 7.316 -38.469 -22.656 1 96.31 207 PHE B C 1
ATOM 6916 O O . PHE B 1 207 ? 7.035 -38.094 -23.797 1 96.31 207 PHE B O 1
ATOM 6923 N N . PHE B 1 208 ? 7.902 -37.719 -21.844 1 97.12 208 PHE B N 1
ATOM 6924 C CA . PHE B 1 208 ? 8.492 -36.438 -22.172 1 97.12 208 PHE B CA 1
ATOM 6925 C C . PHE B 1 208 ? 9.984 -36.406 -21.844 1 97.12 208 PHE B C 1
ATOM 6927 O O . PHE B 1 208 ? 10.367 -36.469 -20.672 1 97.12 208 PHE B O 1
ATOM 6934 N N . PRO B 1 209 ? 10.805 -36.312 -22.812 1 97.19 209 PRO B N 1
ATOM 6935 C CA . PRO B 1 209 ? 12.25 -36.375 -22.578 1 97.19 209 PRO B CA 1
ATOM 6936 C C . PRO B 1 209 ? 12.812 -35.094 -22.016 1 97.19 209 PRO B C 1
ATOM 6938 O O . PRO B 1 209 ? 12.391 -34 -22.406 1 97.19 209 PRO B O 1
ATOM 6941 N N . ILE B 1 210 ? 13.695 -35.219 -21.062 1 96.62 210 ILE B N 1
ATOM 6942 C CA . ILE B 1 210 ? 14.445 -34.125 -20.484 1 96.62 210 ILE B CA 1
ATOM 6943 C C . ILE B 1 210 ? 15.938 -34.312 -20.719 1 96.62 210 ILE B C 1
ATOM 6945 O O . ILE B 1 210 ? 16.531 -35.281 -20.234 1 96.62 210 ILE B O 1
ATOM 6949 N N . ALA B 1 211 ? 16.594 -33.469 -21.438 1 94.56 211 ALA B N 1
ATOM 6950 C CA . ALA B 1 211 ? 18.031 -33.469 -21.719 1 94.56 211 ALA B CA 1
ATOM 6951 C C . ALA B 1 211 ? 18.453 -34.812 -22.328 1 94.56 211 ALA B C 1
ATOM 6953 O O . ALA B 1 211 ? 19.438 -35.406 -21.891 1 94.56 211 ALA B O 1
ATOM 6954 N N . CYS B 1 212 ? 17.703 -35.375 -23.266 1 94.69 212 CYS B N 1
ATOM 6955 C CA . CYS B 1 212 ? 17.969 -36.688 -23.859 1 94.69 212 CYS B CA 1
ATOM 6956 C C . CYS B 1 212 ? 18.375 -36.562 -25.312 1 94.69 212 CYS B C 1
ATOM 6958 O O . CYS B 1 212 ? 18.109 -37.438 -26.141 1 94.69 212 CYS B O 1
ATOM 6960 N N . GLU B 1 213 ? 19.016 -35.531 -25.625 1 90.31 213 GLU B N 1
ATOM 6961 C CA . GLU B 1 213 ? 19.359 -35.25 -27.016 1 90.31 213 GLU B CA 1
ATOM 6962 C C . GLU B 1 213 ? 20.281 -36.344 -27.594 1 90.31 213 GLU B C 1
ATOM 6964 O O . GLU B 1 213 ? 20.172 -36.688 -28.766 1 90.31 213 GLU B O 1
ATOM 6969 N N . ASN B 1 214 ? 21.125 -36.938 -26.875 1 90.44 214 ASN B N 1
ATOM 6970 C CA . ASN B 1 214 ? 22.109 -37.906 -27.375 1 90.44 214 ASN B CA 1
ATOM 6971 C C . ASN B 1 214 ? 21.656 -39.344 -27.141 1 90.44 214 ASN B C 1
ATOM 6973 O O . ASN B 1 214 ? 22.453 -40.281 -27.219 1 90.44 214 ASN B O 1
ATOM 6977 N N . ILE B 1 215 ? 20.453 -39.562 -26.844 1 93.69 215 ILE B N 1
ATOM 6978 C CA . ILE B 1 215 ? 19.953 -40.906 -26.562 1 93.69 215 ILE B CA 1
ATOM 6979 C C . ILE B 1 215 ? 18.938 -41.312 -27.625 1 93.69 215 ILE B C 1
ATOM 6981 O O . ILE B 1 215 ? 18.094 -40.5 -28.047 1 93.69 215 ILE B O 1
ATOM 6985 N N . ASP B 1 216 ? 19.109 -42.469 -28.141 1 93.69 216 ASP B N 1
ATOM 6986 C CA . ASP B 1 216 ? 18.125 -43.031 -29.094 1 93.69 216 ASP B CA 1
ATOM 6987 C C . ASP B 1 216 ? 16.859 -43.469 -28.359 1 93.69 216 ASP B C 1
ATOM 6989 O O . ASP B 1 216 ? 16.703 -44.688 -28.078 1 93.69 216 ASP B O 1
ATOM 6993 N N . LEU B 1 217 ? 15.914 -42.656 -28.203 1 94.19 217 LEU B N 1
ATOM 6994 C CA . LEU B 1 217 ? 14.742 -42.875 -27.344 1 94.19 217 LEU B CA 1
ATOM 6995 C C . LEU B 1 217 ? 13.773 -43.844 -28.016 1 94.19 217 LEU B C 1
ATOM 6997 O O . LEU B 1 217 ? 13.195 -44.688 -27.344 1 94.19 217 LEU B O 1
ATOM 7001 N N . PRO B 1 218 ? 13.562 -43.719 -29.328 1 92.31 218 PRO B N 1
ATOM 7002 C CA . PRO B 1 218 ? 12.641 -44.656 -29.953 1 92.31 218 PRO B CA 1
ATOM 7003 C C . PRO B 1 218 ? 13.078 -46.125 -29.766 1 92.31 218 PRO B C 1
ATOM 7005 O O . PRO B 1 218 ? 12.234 -47 -29.5 1 92.31 218 PRO B O 1
ATOM 7008 N N . SER B 1 219 ? 14.32 -46.312 -29.859 1 92.44 219 SER B N 1
ATOM 7009 C CA . SER B 1 219 ? 14.836 -47.656 -29.641 1 92.44 219 SER B CA 1
ATOM 7010 C C . SER B 1 219 ? 14.734 -48.062 -28.172 1 92.44 219 SER B C 1
ATOM 7012 O O . SER B 1 219 ? 14.469 -49.219 -27.875 1 92.44 219 SER B O 1
ATOM 7014 N N . LEU B 1 220 ? 14.992 -47.125 -27.359 1 93.94 220 LEU B N 1
ATOM 7015 C CA . LEU B 1 220 ? 14.977 -47.375 -25.938 1 93.94 220 LEU B CA 1
ATOM 7016 C C . LEU B 1 220 ? 13.562 -47.688 -25.453 1 93.94 220 LEU B C 1
ATOM 7018 O O . LEU B 1 220 ? 13.367 -48.562 -24.578 1 93.94 220 LEU B O 1
ATOM 7022 N N . LEU B 1 221 ? 12.562 -47.031 -26.031 1 93.25 221 LEU B N 1
ATOM 7023 C CA . LEU B 1 221 ? 11.195 -47.094 -25.531 1 93.25 221 LEU B CA 1
ATOM 7024 C C . LEU B 1 221 ? 10.344 -48.031 -26.391 1 93.25 221 LEU B C 1
ATOM 7026 O O . LEU B 1 221 ? 9.125 -48.094 -26.219 1 93.25 221 LEU B O 1
ATOM 7030 N N . HIS B 1 222 ? 10.852 -48.75 -27.266 1 89.44 222 HIS B N 1
ATOM 7031 C CA . HIS B 1 222 ? 10.133 -49.531 -28.25 1 89.44 222 HIS B CA 1
ATOM 7032 C C . HIS B 1 222 ? 9.242 -50.594 -27.562 1 89.44 222 HIS B C 1
ATOM 7034 O O . HIS B 1 222 ? 8.188 -50.938 -28.094 1 89.44 222 HIS B O 1
ATOM 7040 N N . GLN B 1 223 ? 9.594 -51.031 -26.469 1 86 223 GLN B N 1
ATOM 7041 C CA . GLN B 1 223 ? 8.828 -52.094 -25.812 1 86 223 GLN B CA 1
ATOM 7042 C C . GLN B 1 223 ? 7.84 -51.5 -24.797 1 86 223 GLN B C 1
ATOM 7044 O O . GLN B 1 223 ? 7.074 -52.219 -24.172 1 86 223 GLN B O 1
ATOM 7049 N N . PHE B 1 224 ? 7.82 -50.25 -24.672 1 88.75 224 PHE B N 1
ATOM 7050 C CA . PHE B 1 224 ? 6.91 -49.594 -23.75 1 88.75 224 PHE B CA 1
ATOM 7051 C C . PHE B 1 224 ? 5.719 -49 -24.5 1 88.75 224 PHE B C 1
ATOM 7053 O O . PHE B 1 224 ? 5.891 -48.188 -25.422 1 88.75 224 PHE B O 1
ATOM 7060 N N . PRO B 1 225 ? 4.488 -49.406 -24.188 1 85.25 225 PRO B N 1
ATOM 7061 C CA . PRO B 1 225 ? 3.295 -49.031 -24.953 1 85.25 225 PRO B CA 1
ATOM 7062 C C . PRO B 1 225 ? 2.859 -47.594 -24.703 1 85.25 225 PRO B C 1
ATOM 7064 O O . PRO B 1 225 ? 1.688 -47.344 -24.422 1 85.25 225 PRO B O 1
ATOM 7067 N N . VAL B 1 226 ? 3.684 -46.656 -24.547 1 91.69 226 VAL B N 1
ATOM 7068 C CA . VAL B 1 226 ? 3.365 -45.25 -24.312 1 91.69 226 VAL B CA 1
ATOM 7069 C C . VAL B 1 226 ? 4.129 -44.375 -25.312 1 91.69 226 VAL B C 1
ATOM 7071 O O . VAL B 1 226 ? 5.32 -44.594 -25.547 1 91.69 226 VAL B O 1
ATOM 7074 N N . PRO B 1 227 ? 3.447 -43.531 -25.953 1 93.38 227 PRO B N 1
ATOM 7075 C CA . PRO B 1 227 ? 4.098 -42.719 -26.984 1 93.38 227 PRO B CA 1
ATOM 7076 C C . PRO B 1 227 ? 5.07 -41.688 -26.406 1 93.38 227 PRO B C 1
ATOM 7078 O O . PRO B 1 227 ? 4.973 -41.344 -25.219 1 93.38 227 PRO B O 1
ATOM 7081 N N . LEU B 1 228 ? 6.016 -41.281 -27.266 1 94.25 228 LEU B N 1
ATOM 7082 C CA . LEU B 1 228 ? 6.969 -40.219 -26.953 1 94.25 228 LEU B CA 1
ATOM 7083 C C . LEU B 1 228 ? 6.43 -38.875 -27.375 1 94.25 228 LEU B C 1
ATOM 7085 O O . LEU B 1 228 ? 5.945 -38.719 -28.5 1 94.25 228 LEU B O 1
ATOM 7089 N N . ALA B 1 229 ? 6.297 -37.938 -26.422 1 94.69 229 ALA B N 1
ATOM 7090 C CA . ALA B 1 229 ? 5.84 -36.594 -26.688 1 94.69 229 ALA B CA 1
ATOM 7091 C C . ALA B 1 229 ? 6.922 -35.562 -26.359 1 94.69 229 ALA B C 1
ATOM 7093 O O . ALA B 1 229 ? 8.039 -35.938 -25.984 1 94.69 229 ALA B O 1
ATOM 7094 N N . GLN B 1 230 ? 6.625 -34.25 -26.578 1 93.62 230 GLN B N 1
ATOM 7095 C CA . GLN B 1 230 ? 7.594 -33.188 -26.344 1 93.62 230 GLN B CA 1
ATOM 7096 C C . GLN B 1 230 ? 6.996 -32.094 -25.453 1 93.62 230 GLN B C 1
ATOM 7098 O O . GLN B 1 230 ? 5.773 -31.938 -25.391 1 93.62 230 GLN B O 1
ATOM 7103 N N . PHE B 1 231 ? 7.898 -31.422 -24.75 1 92.94 231 PHE B N 1
ATOM 7104 C CA . PHE B 1 231 ? 7.488 -30.219 -24.047 1 92.94 231 PHE B CA 1
ATOM 7105 C C . PHE B 1 231 ? 7.219 -29.078 -25.031 1 92.94 231 PHE B C 1
ATOM 7107 O O . PHE B 1 231 ? 7.828 -29.031 -26.109 1 92.94 231 PHE B O 1
ATOM 7114 N N . PRO B 1 232 ? 6.406 -28.172 -24.797 1 92 232 PRO B N 1
ATOM 7115 C CA . PRO B 1 232 ? 5.621 -28 -23.578 1 92 232 PRO B CA 1
ATOM 7116 C C . PRO B 1 232 ? 4.43 -28.953 -23.516 1 92 232 PRO B C 1
ATOM 7118 O O . PRO B 1 232 ? 3.969 -29.453 -24.547 1 92 232 PRO B O 1
ATOM 7121 N N . CYS B 1 233 ? 3.996 -29.312 -22.344 1 93.25 233 CYS B N 1
ATOM 7122 C CA . CYS B 1 233 ? 2.803 -30.125 -22.156 1 93.25 233 CYS B CA 1
ATOM 7123 C C . CYS B 1 233 ? 1.942 -29.578 -21.031 1 93.25 233 CYS B C 1
ATOM 7125 O O . CYS B 1 233 ? 2.316 -28.594 -20.375 1 93.25 233 CYS B O 1
ATOM 7127 N N . LYS B 1 234 ? 0.762 -30.078 -20.906 1 93 234 LYS B N 1
ATOM 7128 C CA . LYS B 1 234 ? -0.146 -29.719 -19.812 1 93 234 LYS B CA 1
ATOM 7129 C C . LYS B 1 234 ? -0.11 -30.75 -18.703 1 93 234 LYS B C 1
ATOM 7131 O O . LYS B 1 234 ? -0.155 -31.953 -18.953 1 93 234 LYS B O 1
ATOM 7136 N N . TYR B 1 235 ? 0.128 -30.312 -17.547 1 94.31 235 TYR B N 1
ATOM 7137 C CA . TYR B 1 235 ? 0.106 -31.156 -16.359 1 94.31 235 TYR B CA 1
ATOM 7138 C C . TYR B 1 235 ? -0.776 -30.547 -15.273 1 94.31 235 TYR B C 1
ATOM 7140 O O . TYR B 1 235 ? -0.602 -29.391 -14.898 1 94.31 235 TYR B O 1
ATOM 7148 N N . LEU B 1 236 ? -1.767 -31.281 -14.797 1 93.31 236 LEU B N 1
ATOM 7149 C CA . LEU B 1 236 ? -2.73 -30.859 -13.789 1 93.31 236 LEU B CA 1
ATOM 7150 C C . LEU B 1 236 ? -3.367 -29.531 -14.164 1 93.31 236 LEU B C 1
ATOM 7152 O O . LEU B 1 236 ? -3.529 -28.656 -13.32 1 93.31 236 LEU B O 1
ATOM 7156 N N . GLY B 1 237 ? -3.549 -29.312 -15.406 1 91.44 237 GLY B N 1
ATOM 7157 C CA . GLY B 1 237 ? -4.281 -28.156 -15.906 1 91.44 237 GLY B CA 1
ATOM 7158 C C . GLY B 1 237 ? -3.4 -26.953 -16.141 1 91.44 237 GLY B C 1
ATOM 7159 O O . GLY B 1 237 ? -3.883 -25.891 -16.562 1 91.44 237 GLY B O 1
ATOM 7160 N N . LEU B 1 238 ? -2.117 -27 -15.922 1 94.88 238 LEU B N 1
ATOM 7161 C CA . LEU B 1 238 ? -1.19 -25.891 -16.078 1 94.88 238 LEU B CA 1
ATOM 7162 C C . LEU B 1 238 ? -0.091 -26.234 -17.078 1 94.88 238 LEU B C 1
ATOM 7164 O O . LEU B 1 238 ? 0.205 -27.422 -17.297 1 94.88 238 LEU B O 1
ATOM 7168 N N . PRO B 1 239 ? 0.427 -25.219 -17.688 1 95.12 239 PRO B N 1
ATOM 7169 C CA . PRO B 1 239 ? 1.511 -25.484 -18.625 1 95.12 239 PRO B CA 1
ATOM 7170 C C . PRO B 1 239 ? 2.811 -25.891 -17.938 1 95.12 239 PRO B C 1
ATOM 7172 O O . PRO B 1 239 ? 3.191 -25.297 -16.922 1 95.12 239 PRO B O 1
ATOM 7175 N N . LEU B 1 240 ? 3.443 -26.906 -18.484 1 95.81 240 LEU B N 1
ATOM 7176 C CA . LEU B 1 240 ? 4.699 -27.422 -17.953 1 95.81 240 LEU B CA 1
ATOM 7177 C C . LEU B 1 240 ? 5.789 -27.406 -19.031 1 95.81 240 LEU B C 1
ATOM 7179 O O . LEU B 1 240 ? 5.629 -28 -20.094 1 95.81 240 LEU B O 1
ATOM 7183 N N . HIS B 1 241 ? 6.777 -26.688 -18.828 1 90.5 241 HIS B N 1
ATOM 7184 C CA . HIS B 1 241 ? 7.941 -26.672 -19.703 1 90.5 241 HIS B CA 1
ATOM 7185 C C . HIS B 1 241 ? 9.148 -26.047 -19 1 90.5 241 HIS B C 1
ATOM 7187 O O . HIS B 1 241 ? 9.109 -25.781 -17.797 1 90.5 241 HIS B O 1
ATOM 7193 N N . PHE B 1 242 ? 10.242 -25.875 -19.75 1 87.44 242 PHE B N 1
ATOM 7194 C CA . PHE B 1 242 ? 11.523 -25.5 -19.156 1 87.44 242 PHE B CA 1
ATOM 7195 C C . PHE B 1 242 ? 11.656 -24 -19.031 1 87.44 242 PHE B C 1
ATOM 7197 O O . PHE B 1 242 ? 12.43 -23.5 -18.203 1 87.44 242 PHE B O 1
ATOM 7204 N N . ASN B 1 243 ? 10.812 -23.328 -19.734 1 81.62 243 ASN B N 1
ATOM 7205 C CA . ASN B 1 243 ? 11 -21.891 -19.875 1 81.62 243 ASN B CA 1
ATOM 7206 C C . ASN B 1 243 ? 10.031 -21.109 -19 1 81.62 243 ASN B C 1
ATOM 7208 O O . ASN B 1 243 ? 9.242 -21.688 -18.266 1 81.62 243 ASN B O 1
ATOM 7212 N N . LYS B 1 244 ? 10.336 -19.859 -18.984 1 81.5 244 LYS B N 1
ATOM 7213 C CA . LYS B 1 244 ? 9.367 -18.969 -18.344 1 81.5 244 LYS B CA 1
ATOM 7214 C C . LYS B 1 244 ? 8.023 -19 -19.078 1 81.5 244 LYS B C 1
ATOM 7216 O O . LYS B 1 244 ? 7.965 -19.312 -20.266 1 81.5 244 LYS B O 1
ATOM 7221 N N . ILE B 1 245 ? 7.031 -18.812 -18.297 1 87.56 245 ILE B N 1
ATOM 7222 C CA . ILE B 1 245 ? 5.68 -18.844 -18.844 1 87.56 245 ILE B CA 1
ATOM 7223 C C . ILE B 1 245 ? 5.578 -17.875 -20.016 1 87.56 245 ILE B C 1
ATOM 7225 O O . ILE B 1 245 ? 6.094 -16.75 -19.953 1 87.56 245 ILE B O 1
ATOM 7229 N N . THR B 1 246 ? 5.051 -18.281 -21.094 1 85.94 246 THR B N 1
ATOM 7230 C CA . THR B 1 246 ? 4.953 -17.516 -22.328 1 85.94 246 THR B CA 1
ATOM 7231 C C . THR B 1 246 ? 3.514 -17.078 -22.594 1 85.94 246 THR B C 1
ATOM 7233 O O . THR B 1 246 ? 2.598 -17.5 -21.875 1 85.94 246 THR B O 1
ATOM 7236 N N . ARG B 1 247 ? 3.326 -16.266 -23.562 1 85.81 247 ARG B N 1
ATOM 7237 C CA . ARG B 1 247 ? 1.997 -15.805 -23.953 1 85.81 247 ARG B CA 1
ATOM 7238 C C . ARG B 1 247 ? 1.128 -16.969 -24.422 1 85.81 247 ARG B C 1
ATOM 7240 O O . ARG B 1 247 ? -0.076 -17 -24.156 1 85.81 247 ARG B O 1
ATOM 7247 N N . ALA B 1 248 ? 1.808 -17.828 -25.125 1 89.31 248 ALA B N 1
ATOM 7248 C CA . ALA B 1 248 ? 1.093 -19 -25.625 1 89.31 248 ALA B CA 1
ATOM 7249 C C . ALA B 1 248 ? 0.552 -19.844 -24.469 1 89.31 248 ALA B C 1
ATOM 7251 O O . ALA B 1 248 ? -0.517 -20.453 -24.594 1 89.31 248 ALA B O 1
ATOM 7252 N N . ASP B 1 249 ? 1.26 -19.875 -23.375 1 92.62 249 ASP B N 1
ATOM 7253 C CA . ASP B 1 249 ? 0.856 -20.641 -22.203 1 92.62 249 ASP B CA 1
ATOM 7254 C C . ASP B 1 249 ? -0.355 -20.016 -21.516 1 92.62 249 ASP B C 1
ATOM 7256 O O . ASP B 1 249 ? -1.146 -20.719 -20.875 1 92.62 249 ASP B O 1
ATOM 7260 N N . ILE B 1 250 ? -0.499 -18.734 -21.641 1 93.75 250 ILE B N 1
ATOM 7261 C CA . ILE B 1 250 ? -1.511 -17.969 -20.922 1 93.75 250 ILE B CA 1
ATOM 7262 C C . ILE B 1 250 ? -2.793 -17.906 -21.75 1 93.75 250 ILE B C 1
ATOM 7264 O O . ILE B 1 250 ? -3.887 -17.75 -21.203 1 93.75 250 ILE B O 1
ATOM 7268 N N . GLN B 1 251 ? -2.697 -18.047 -23.031 1 92.94 251 GLN B N 1
ATOM 7269 C CA . GLN B 1 251 ? -3.797 -17.859 -23.969 1 92.94 251 GLN B CA 1
ATOM 7270 C C . GLN B 1 251 ? -4.977 -18.766 -23.641 1 92.94 251 GLN B C 1
ATOM 7272 O O . GLN B 1 251 ? -6.129 -18.344 -23.688 1 92.94 251 GLN B O 1
ATOM 7277 N N . PRO B 1 252 ? -4.715 -20.031 -23.281 1 92.81 252 PRO B N 1
ATOM 7278 C CA . PRO B 1 252 ? -5.852 -20.891 -22.953 1 92.81 252 PRO B CA 1
ATOM 7279 C C . PRO B 1 252 ? -6.676 -20.344 -21.781 1 92.81 252 PRO B C 1
ATOM 7281 O O . PRO B 1 252 ? -7.902 -20.484 -21.766 1 92.81 252 PRO B O 1
ATOM 7284 N N . THR B 1 253 ? -6.02 -19.859 -20.797 1 93.88 253 THR B N 1
ATOM 7285 C CA . THR B 1 253 ? -6.734 -19.297 -19.672 1 93.88 253 THR B CA 1
ATOM 7286 C C . THR B 1 253 ? -7.531 -18.062 -20.094 1 93.88 253 THR B C 1
ATOM 7288 O O . THR B 1 253 ? -8.664 -17.859 -19.641 1 93.88 253 THR B O 1
ATOM 7291 N N . LEU B 1 254 ? -6.969 -17.219 -20.938 1 94.12 254 LEU B N 1
ATOM 7292 C CA . LEU B 1 254 ? -7.676 -16.062 -21.469 1 94.12 254 LEU B CA 1
ATOM 7293 C C . LEU B 1 254 ? -8.906 -16.484 -22.266 1 94.12 254 LEU B C 1
ATOM 7295 O O . LEU B 1 254 ? -9.969 -15.875 -22.156 1 94.12 254 LEU B O 1
ATOM 7299 N N . ASP B 1 255 ? -8.727 -17.516 -22.969 1 93.31 255 ASP B N 1
ATOM 7300 C CA . ASP B 1 255 ? -9.828 -18.031 -23.766 1 93.31 255 ASP B CA 1
ATOM 7301 C C . ASP B 1 255 ? -10.938 -18.594 -22.875 1 93.31 255 ASP B C 1
ATOM 7303 O O . ASP B 1 255 ? -12.125 -18.438 -23.188 1 93.31 255 ASP B O 1
ATOM 7307 N N . LYS B 1 256 ? -10.547 -19.266 -21.875 1 92.81 256 LYS B N 1
ATOM 7308 C CA . LYS B 1 256 ? -11.523 -19.781 -20.922 1 92.81 256 LYS B CA 1
ATOM 7309 C C . LYS B 1 256 ? -12.328 -18.656 -20.297 1 92.81 256 LYS B C 1
ATOM 7311 O O . LYS B 1 256 ? -13.539 -18.766 -20.109 1 92.81 256 LYS B O 1
ATOM 7316 N N . MET B 1 257 ? -11.695 -17.578 -19.938 1 91.94 257 MET B N 1
ATOM 7317 C CA . MET B 1 257 ? -12.375 -16.406 -19.391 1 91.94 257 MET B CA 1
ATOM 7318 C C . MET B 1 257 ? -13.359 -15.828 -20.406 1 91.94 257 MET B C 1
ATOM 7320 O O . MET B 1 257 ? -14.508 -15.531 -20.062 1 91.94 257 MET B O 1
ATOM 7324 N N . ALA B 1 258 ? -12.844 -15.695 -21.641 1 89.62 258 ALA B N 1
ATOM 7325 C CA . ALA B 1 258 ? -13.664 -15.125 -22.703 1 89.62 258 ALA B CA 1
ATOM 7326 C C . ALA B 1 258 ? -14.891 -15.992 -22.969 1 89.62 258 ALA B C 1
ATOM 7328 O O . ALA B 1 258 ? -15.984 -15.469 -23.219 1 89.62 258 ALA B O 1
ATOM 7329 N N . SER B 1 259 ? -14.703 -17.266 -22.906 1 88.94 259 SER B N 1
ATOM 7330 C CA . SER B 1 259 ? -15.805 -18.188 -23.156 1 88.94 259 SER B CA 1
ATOM 7331 C C . SER B 1 259 ? -16.859 -18.094 -22.062 1 88.94 259 SER B C 1
ATOM 7333 O O . SER B 1 259 ? -18.062 -18.188 -22.344 1 88.94 259 SER B O 1
ATOM 7335 N N . ARG B 1 260 ? -16.422 -17.969 -20.844 1 86.44 260 ARG B N 1
ATOM 7336 C CA . ARG B 1 260 ? -17.359 -17.812 -19.734 1 86.44 260 ARG B CA 1
ATOM 7337 C C . ARG B 1 260 ? -18.156 -16.516 -19.875 1 86.44 260 ARG B C 1
ATOM 7339 O O . ARG B 1 260 ? -19.344 -16.484 -19.531 1 86.44 260 ARG B O 1
ATOM 7346 N N . LEU B 1 261 ? -17.531 -15.492 -20.359 1 85.38 261 LEU B N 1
ATOM 7347 C CA . LEU B 1 261 ? -18.172 -14.195 -20.547 1 85.38 261 LEU B CA 1
ATOM 7348 C C . LEU B 1 261 ? -19.25 -14.258 -21.625 1 85.38 261 LEU B C 1
ATOM 7350 O O . LEU B 1 261 ? -20.25 -13.555 -21.547 1 85.38 261 LEU B O 1
ATOM 7354 N N . GLN B 1 262 ? -19.031 -15.078 -22.609 1 80.81 262 GLN B N 1
ATOM 7355 C CA . GLN B 1 262 ? -19.969 -15.203 -23.703 1 80.81 262 GLN B CA 1
ATOM 7356 C C . GLN B 1 262 ? -21.312 -15.742 -23.219 1 80.81 262 GLN B C 1
ATOM 7358 O O . GLN B 1 262 ? -22.359 -15.367 -23.734 1 80.81 262 GLN B O 1
ATOM 7363 N N . ILE B 1 263 ? -21.266 -16.5 -22.188 1 77.88 263 ILE B N 1
ATOM 7364 C CA . ILE B 1 263 ? -22.469 -17.078 -21.641 1 77.88 263 ILE B CA 1
ATOM 7365 C C . ILE B 1 263 ? -23.312 -15.992 -20.969 1 77.88 263 ILE B C 1
ATOM 7367 O O . ILE B 1 263 ? -24.547 -16.062 -20.953 1 77.88 263 ILE B O 1
ATOM 7371 N N . TRP B 1 264 ? -22.703 -15.008 -20.516 1 79.44 264 TRP B N 1
ATOM 7372 C CA . TRP B 1 264 ? -23.391 -13.984 -19.734 1 79.44 264 TRP B CA 1
ATOM 7373 C C . TRP B 1 264 ? -23.797 -12.812 -20.625 1 79.44 264 TRP B C 1
ATOM 7375 O O . TRP B 1 264 ? -24.656 -12 -20.25 1 79.44 264 TRP B O 1
ATOM 7385 N N . ARG B 1 265 ? -23.156 -12.445 -21.719 1 67.75 265 ARG B N 1
ATOM 7386 C CA . ARG B 1 265 ? -23.391 -11.297 -22.594 1 67.75 265 ARG B CA 1
ATOM 7387 C C . ARG B 1 265 ? -24.859 -11.234 -23.031 1 67.75 265 ARG B C 1
ATOM 7389 O O . ARG B 1 265 ? -25.391 -10.141 -23.234 1 67.75 265 ARG B O 1
ATOM 7396 N N . GLY B 1 266 ? -25.5 -12.242 -22.953 1 62.56 266 GLY B N 1
ATOM 7397 C CA . GLY B 1 266 ? -26.891 -12.211 -23.391 1 62.56 266 GLY B CA 1
ATOM 7398 C C . GLY B 1 266 ? -27.875 -12.055 -22.266 1 62.56 266 GLY B C 1
ATOM 7399 O O . GLY B 1 266 ? -29.062 -11.789 -22.484 1 62.56 266 GLY B O 1
ATOM 7400 N N . ARG B 1 267 ? -27.359 -11.867 -21.141 1 68.31 267 ARG B N 1
ATOM 7401 C CA . ARG B 1 267 ? -28.266 -11.781 -20 1 68.31 267 ARG B CA 1
ATOM 7402 C C . ARG B 1 267 ? -28.312 -10.359 -19.453 1 68.31 267 ARG B C 1
ATOM 7404 O O . ARG B 1 267 ? -27.328 -9.617 -19.531 1 68.31 267 ARG B O 1
ATOM 7411 N N . LEU B 1 268 ? -29.531 -9.859 -19.281 1 70.06 268 LEU B N 1
ATOM 7412 C CA . LEU B 1 268 ? -29.703 -8.555 -18.656 1 70.06 268 LEU B CA 1
ATOM 7413 C C . LEU B 1 268 ? -29.266 -8.602 -17.188 1 70.06 268 LEU B C 1
ATOM 7415 O O . LEU B 1 268 ? -29.984 -9.117 -16.328 1 70.06 268 LEU B O 1
ATOM 7419 N N . LEU B 1 269 ? -28.016 -8.281 -16.953 1 78.19 269 LEU B N 1
ATOM 7420 C CA . LEU B 1 269 ? -27.484 -8.312 -15.602 1 78.19 269 LEU B CA 1
ATOM 7421 C C . LEU B 1 269 ? -27.328 -6.906 -15.039 1 78.19 269 LEU B C 1
ATOM 7423 O O . LEU B 1 269 ? -26.953 -5.98 -15.766 1 78.19 269 LEU B O 1
ATOM 7427 N N . SER B 1 270 ? -27.688 -6.812 -13.844 1 82.62 270 SER B N 1
ATOM 7428 C CA . SER B 1 270 ? 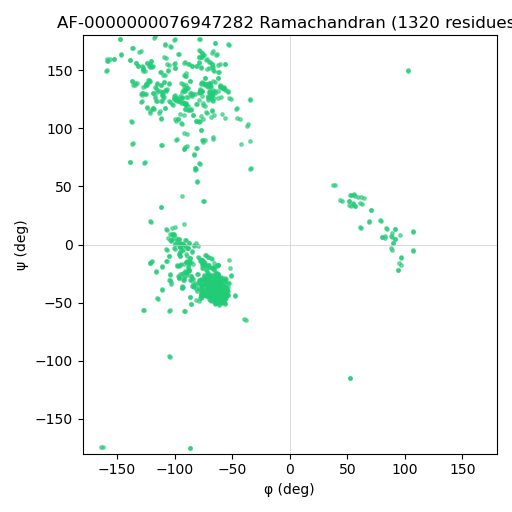-27.453 -5.551 -13.141 1 82.62 270 SER B CA 1
ATOM 7429 C C . SER B 1 270 ? -25.984 -5.34 -12.844 1 82.62 270 SER B C 1
ATOM 7431 O O . SER B 1 270 ? -25.172 -6.266 -12.969 1 82.62 270 SER B O 1
ATOM 7433 N N . GLY B 1 271 ? -25.578 -4.141 -12.602 1 83.56 271 GLY B N 1
ATOM 7434 C CA . GLY B 1 271 ? -24.203 -3.826 -12.289 1 83.56 271 GLY B CA 1
ATOM 7435 C C . GLY B 1 271 ? -23.656 -4.621 -11.117 1 83.56 271 GLY B C 1
ATOM 7436 O O . GLY B 1 271 ? -22.516 -5.078 -11.141 1 83.56 271 GLY B O 1
ATOM 7437 N N . ASP B 1 272 ? -24.484 -4.809 -10.133 1 87.12 272 ASP B N 1
ATOM 7438 C CA . ASP B 1 272 ? -24.062 -5.555 -8.953 1 87.12 272 ASP B CA 1
ATOM 7439 C C . ASP B 1 272 ? -23.891 -7.039 -9.266 1 87.12 272 ASP B C 1
ATOM 7441 O O . ASP B 1 272 ? -23 -7.699 -8.719 1 87.12 272 ASP B O 1
ATOM 7445 N N . ALA B 1 273 ? -24.75 -7.527 -10.086 1 84.44 273 ALA B N 1
ATOM 7446 C CA . ALA B 1 273 ? -24.641 -8.922 -10.508 1 84.44 273 ALA B CA 1
ATOM 7447 C C . ALA B 1 273 ? -23.344 -9.148 -11.289 1 84.44 273 ALA B C 1
ATOM 7449 O O . ALA B 1 273 ? -22.672 -10.172 -11.102 1 84.44 273 ALA B O 1
ATOM 7450 N N . ARG B 1 274 ? -23.062 -8.227 -12.172 1 87.75 274 ARG B N 1
ATOM 7451 C CA . ARG B 1 274 ? -21.812 -8.32 -12.922 1 87.75 274 ARG B CA 1
ATOM 7452 C C . ARG B 1 274 ? -20.609 -8.273 -11.992 1 87.75 274 ARG B C 1
ATOM 7454 O O . ARG B 1 274 ? -19.625 -9 -12.195 1 87.75 274 ARG B O 1
ATOM 7461 N N . LEU B 1 275 ? -20.688 -7.398 -11.031 1 90.06 275 LEU B N 1
ATOM 7462 C CA . LEU B 1 275 ? -19.625 -7.293 -10.039 1 90.06 275 LEU B CA 1
ATOM 7463 C C . LEU B 1 275 ? -19.422 -8.625 -9.32 1 90.06 275 LEU B C 1
ATOM 7465 O O . LEU B 1 275 ? -18.281 -9.047 -9.102 1 90.06 275 LEU B O 1
ATOM 7469 N N . LYS B 1 276 ? -20.453 -9.312 -8.953 1 88.5 276 LYS B N 1
ATOM 7470 C CA . LYS B 1 276 ? -20.391 -10.602 -8.258 1 88.5 276 LYS B CA 1
ATOM 7471 C C . LYS B 1 276 ? -19.766 -11.672 -9.148 1 88.5 276 LYS B C 1
ATOM 7473 O O . LYS B 1 276 ? -18.953 -12.477 -8.68 1 88.5 276 LYS B O 1
ATOM 7478 N N . LEU B 1 277 ? -20.156 -11.633 -10.367 1 86.69 277 LEU B N 1
ATOM 7479 C CA . LEU B 1 277 ? -19.641 -12.625 -11.305 1 86.69 277 LEU B CA 1
ATOM 7480 C C . LEU B 1 277 ? -18.156 -12.422 -11.562 1 86.69 277 LEU B C 1
ATOM 7482 O O . LEU B 1 277 ? -17.406 -13.391 -11.672 1 86.69 277 LEU B O 1
ATOM 7486 N N . VAL B 1 278 ? -17.75 -11.164 -11.625 1 89.44 278 VAL B N 1
ATOM 7487 C CA . VAL B 1 278 ? -16.344 -10.852 -11.828 1 89.44 278 VAL B CA 1
ATOM 7488 C C . VAL B 1 278 ? -15.516 -11.375 -10.656 1 89.44 278 VAL B C 1
ATOM 7490 O O . VAL B 1 278 ? -14.484 -12.016 -10.852 1 89.44 278 VAL B O 1
ATOM 7493 N N . ASN B 1 279 ? -15.961 -11.164 -9.469 1 87.88 279 ASN B N 1
ATOM 7494 C CA . ASN B 1 279 ? -15.195 -11.516 -8.273 1 87.88 279 ASN B CA 1
ATOM 7495 C C . ASN B 1 279 ? -15.297 -13.008 -7.969 1 87.88 279 ASN B C 1
ATOM 7497 O O . ASN B 1 279 ? -14.32 -13.625 -7.523 1 87.88 279 ASN B O 1
ATOM 7501 N N . LEU B 1 280 ? -16.391 -13.633 -8.242 1 84.38 280 LEU B N 1
ATOM 7502 C CA . LEU B 1 280 ? -16.609 -15.016 -7.828 1 84.38 280 LEU B CA 1
ATOM 7503 C C . LEU B 1 280 ? -16.188 -15.992 -8.922 1 84.38 280 LEU B C 1
ATOM 7505 O O . LEU B 1 280 ? -15.617 -17.047 -8.625 1 84.38 280 LEU B O 1
ATOM 7509 N N . VAL B 1 281 ? -16.422 -15.609 -10.156 1 86.19 281 VAL B N 1
ATOM 7510 C CA . VAL B 1 281 ? -16.203 -16.594 -11.211 1 86.19 281 VAL B CA 1
ATOM 7511 C C . VAL B 1 281 ? -14.898 -16.281 -11.953 1 86.19 281 VAL B C 1
ATOM 7513 O O . VAL B 1 281 ? -13.984 -17.109 -12 1 86.19 281 VAL B O 1
ATOM 7516 N N . LEU B 1 282 ? -14.773 -15.125 -12.469 1 87.94 282 LEU B N 1
ATOM 7517 C CA . LEU B 1 282 ? -13.633 -14.797 -13.312 1 87.94 282 LEU B CA 1
ATOM 7518 C C . LEU B 1 282 ? -12.344 -14.805 -12.5 1 87.94 282 LEU B C 1
ATOM 7520 O O . LEU B 1 282 ? -11.289 -15.203 -13.008 1 87.94 282 LEU B O 1
ATOM 7524 N N . SER B 1 283 ? -12.43 -14.422 -11.273 1 87.31 283 SER B N 1
ATOM 7525 C CA . SER B 1 283 ? -11.234 -14.43 -10.445 1 87.31 283 SER B CA 1
ATOM 7526 C C . SER B 1 283 ? -10.883 -15.836 -9.984 1 87.31 283 SER B C 1
ATOM 7528 O O . SER B 1 283 ? -9.703 -16.156 -9.789 1 87.31 283 SER B O 1
ATOM 7530 N N . ALA B 1 284 ? -11.875 -16.672 -9.836 1 88.12 284 ALA B N 1
ATOM 7531 C CA . ALA B 1 284 ? -11.648 -18.047 -9.414 1 88.12 284 ALA B CA 1
ATOM 7532 C C . ALA B 1 284 ? -10.891 -18.828 -10.477 1 88.12 284 ALA B C 1
ATOM 7534 O O . ALA B 1 284 ? -10.062 -19.688 -10.148 1 88.12 284 ALA B O 1
ATOM 7535 N N . ILE B 1 285 ? -11.172 -18.5 -11.688 1 91.06 285 ILE B N 1
ATOM 7536 C CA . ILE B 1 285 ? -10.531 -19.172 -12.82 1 91.06 285 ILE B CA 1
ATOM 7537 C C . ILE B 1 285 ? -9.023 -18.922 -12.766 1 91.06 285 ILE B C 1
ATOM 7539 O O . ILE B 1 285 ? -8.234 -19.766 -13.188 1 91.06 285 ILE B O 1
ATOM 7543 N N . LEU B 1 286 ? -8.695 -17.828 -12.242 1 94.12 286 LEU B N 1
ATOM 7544 C CA . LEU B 1 286 ? -7.309 -17.375 -12.32 1 94.12 286 LEU B CA 1
ATOM 7545 C C . LEU B 1 286 ? -6.504 -17.906 -11.133 1 94.12 286 LEU B C 1
ATOM 7547 O O . LEU B 1 286 ? -5.27 -17.875 -11.148 1 94.12 286 LEU B O 1
ATOM 7551 N N . VAL B 1 287 ? -7.121 -18.422 -10.078 1 93.38 287 VAL B N 1
ATOM 7552 C CA . VAL B 1 287 ? -6.469 -18.781 -8.82 1 93.38 287 VAL B CA 1
ATOM 7553 C C . VAL B 1 287 ? -5.41 -19.844 -9.078 1 93.38 287 VAL B C 1
ATOM 7555 O O . VAL B 1 287 ? -4.281 -19.734 -8.594 1 93.38 287 VAL B O 1
ATOM 7558 N N . HIS B 1 288 ? -5.805 -20.828 -9.875 1 93.75 288 HIS B N 1
ATOM 7559 C CA . HIS B 1 288 ? -4.91 -21.953 -10.133 1 93.75 288 HIS B CA 1
ATOM 7560 C C . HIS B 1 288 ? -3.633 -21.5 -10.82 1 93.75 288 HIS B C 1
ATOM 7562 O O . HIS B 1 288 ? -2.529 -21.859 -10.414 1 93.75 288 HIS B O 1
ATOM 7568 N N . LEU B 1 289 ? -3.744 -20.672 -11.75 1 95.69 289 LEU B N 1
ATOM 7569 C CA . LEU B 1 289 ? -2.623 -20.156 -12.531 1 95.69 289 LEU B CA 1
ATOM 7570 C C . LEU B 1 289 ? -1.8 -19.172 -11.719 1 95.69 289 LEU B C 1
ATOM 7572 O O . LEU B 1 289 ? -0.57 -19.25 -11.688 1 95.69 289 LEU B O 1
ATOM 7576 N N . LEU B 1 290 ? -2.475 -18.297 -11.016 1 94.88 290 LEU B N 1
ATOM 7577 C CA . LEU B 1 290 ? -1.823 -17.188 -10.32 1 94.88 290 LEU B CA 1
ATOM 7578 C C . LEU B 1 290 ? -1.136 -17.672 -9.055 1 94.88 290 LEU B C 1
ATOM 7580 O O . LEU B 1 290 ? -0.283 -16.969 -8.5 1 94.88 290 LEU B O 1
ATOM 7584 N N . SER B 1 291 ? -1.481 -18.828 -8.57 1 95.12 291 SER B N 1
ATOM 7585 C CA . SER B 1 291 ? -0.859 -19.375 -7.367 1 95.12 291 SER B CA 1
ATOM 7586 C C . SER B 1 291 ? 0.543 -19.906 -7.664 1 95.12 291 SER B C 1
ATOM 7588 O O . SER B 1 291 ? 1.365 -20.031 -6.754 1 95.12 291 SER B O 1
ATOM 7590 N N . ILE B 1 292 ? 0.764 -20.172 -8.953 1 95.06 292 ILE B N 1
ATOM 7591 C CA . ILE B 1 292 ? 2.006 -20.844 -9.312 1 95.06 292 ILE B CA 1
ATOM 7592 C C . ILE B 1 292 ? 2.914 -19.891 -10.078 1 95.06 292 ILE B C 1
ATOM 7594 O O . ILE B 1 292 ? 4.129 -19.875 -9.883 1 95.06 292 ILE B O 1
ATOM 7598 N N . PHE B 1 293 ? 2.324 -19.094 -10.93 1 93.81 293 PHE B N 1
ATOM 7599 C CA . PHE B 1 293 ? 3.141 -18.328 -11.867 1 93.81 293 PHE B CA 1
ATOM 7600 C C . PHE B 1 293 ? 3.068 -16.844 -11.547 1 93.81 293 PHE B C 1
ATOM 7602 O O . PHE B 1 293 ? 2.004 -16.328 -11.203 1 93.81 293 PHE B O 1
ATOM 7609 N N . LYS B 1 294 ? 4.18 -16.281 -11.609 1 89.5 294 LYS B N 1
ATOM 7610 C CA . LYS B 1 294 ? 4.234 -14.82 -11.672 1 89.5 294 LYS B CA 1
ATOM 7611 C C . LYS B 1 294 ? 4.051 -14.328 -13.109 1 89.5 294 LYS B C 1
ATOM 7613 O O . LYS B 1 294 ? 4.93 -14.508 -13.953 1 89.5 294 LYS B O 1
ATOM 7618 N N . LEU B 1 295 ? 2.969 -13.711 -13.359 1 89.12 295 LEU B N 1
ATOM 7619 C CA . LEU B 1 295 ? 2.65 -13.32 -14.727 1 89.12 295 LEU B CA 1
ATOM 7620 C C . LEU B 1 295 ? 3.242 -11.953 -15.055 1 89.12 295 LEU B C 1
ATOM 7622 O O . LEU B 1 295 ? 3.408 -11.117 -14.164 1 89.12 295 LEU B O 1
ATOM 7626 N N . ASP B 1 296 ? 3.449 -11.773 -16.312 1 82.12 296 ASP B N 1
ATOM 7627 C CA . ASP B 1 296 ? 3.938 -10.484 -16.797 1 82.12 296 ASP B CA 1
ATOM 7628 C C . ASP B 1 296 ? 2.82 -9.445 -16.812 1 82.12 296 ASP B C 1
ATOM 7630 O O . ASP B 1 296 ? 1.64 -9.797 -16.766 1 82.12 296 ASP B O 1
ATOM 7634 N N . GLY B 1 297 ? 3.23 -8.234 -16.922 1 80.44 297 GLY B N 1
ATOM 7635 C CA . GLY B 1 297 ? 2.271 -7.141 -16.891 1 80.44 297 GLY B CA 1
ATOM 7636 C C . GLY B 1 297 ? 1.254 -7.219 -18.016 1 80.44 297 GLY B C 1
ATOM 7637 O O . GLY B 1 297 ? 0.085 -6.875 -17.828 1 80.44 297 GLY B O 1
ATOM 7638 N N . TRP B 1 298 ? 1.679 -7.719 -19.094 1 80.75 298 TRP B N 1
ATOM 7639 C CA . TRP B 1 298 ? 0.77 -7.816 -20.219 1 80.75 298 TRP B CA 1
ATOM 7640 C C . TRP B 1 298 ? -0.386 -8.766 -19.922 1 80.75 298 TRP B C 1
ATOM 7642 O O . TRP B 1 298 ? -1.543 -8.461 -20.219 1 80.75 298 TRP B O 1
ATOM 7652 N N . ALA B 1 299 ? -0.01 -9.922 -19.438 1 90.06 299 ALA B N 1
ATOM 7653 C CA . ALA B 1 299 ? -1.03 -10.922 -19.125 1 90.06 299 ALA B CA 1
ATOM 7654 C C . ALA B 1 299 ? -2.051 -10.383 -18.125 1 90.06 299 ALA B C 1
ATOM 7656 O O . ALA B 1 299 ? -3.258 -10.555 -18.312 1 90.06 299 ALA B O 1
ATOM 7657 N N . ILE B 1 300 ? -1.581 -9.719 -17.141 1 90.62 300 ILE B N 1
ATOM 7658 C CA . ILE B 1 300 ? -2.449 -9.156 -16.109 1 90.62 300 ILE B CA 1
ATOM 7659 C C . ILE B 1 300 ? -3.342 -8.078 -16.719 1 90.62 300 ILE B C 1
ATOM 7661 O O . ILE B 1 300 ? -4.531 -7.996 -16.422 1 90.62 300 ILE B O 1
ATOM 7665 N N . ARG B 1 301 ? -2.803 -7.309 -17.578 1 87.62 301 ARG B N 1
ATOM 7666 C CA . ARG B 1 301 ? -3.566 -6.254 -18.234 1 87.62 301 ARG B CA 1
ATOM 7667 C C . ARG B 1 301 ? -4.684 -6.844 -19.094 1 87.62 301 ARG B C 1
ATOM 7669 O O . ARG B 1 301 ? -5.797 -6.312 -19.125 1 87.62 301 ARG B O 1
ATOM 7676 N N . GLN B 1 302 ? -4.328 -7.914 -19.781 1 91 302 GLN B N 1
ATOM 7677 C CA . GLN B 1 302 ? -5.332 -8.555 -20.625 1 91 302 GLN B CA 1
ATOM 7678 C C . GLN B 1 302 ? -6.469 -9.133 -19.781 1 91 302 GLN B C 1
ATOM 7680 O O . GLN B 1 302 ? -7.641 -8.992 -20.125 1 91 302 GLN B O 1
ATOM 7685 N N . MET B 1 303 ? -6.105 -9.781 -18.75 1 93.88 303 MET B N 1
ATOM 7686 C CA . MET B 1 303 ? -7.102 -10.352 -17.844 1 93.88 303 MET B CA 1
ATOM 7687 C C . MET B 1 303 ? -7.969 -9.258 -17.234 1 93.88 303 MET B C 1
ATOM 7689 O O . MET B 1 303 ? -9.188 -9.406 -17.141 1 93.88 303 MET B O 1
ATOM 7693 N N . ASP B 1 304 ? -7.344 -8.172 -16.844 1 91.31 304 ASP B N 1
ATOM 7694 C CA . ASP B 1 304 ? -8.062 -7.047 -16.25 1 91.31 304 ASP B CA 1
ATOM 7695 C C . ASP B 1 304 ? -8.984 -6.383 -17.266 1 91.31 304 ASP B C 1
ATOM 7697 O O . ASP B 1 304 ? -10.055 -5.883 -16.922 1 91.31 304 ASP B O 1
ATOM 7701 N N . LYS B 1 305 ? -8.492 -6.309 -18.484 1 89.5 305 LYS B N 1
ATOM 7702 C CA . LYS B 1 305 ? -9.32 -5.734 -19.547 1 89.5 305 LYS B CA 1
ATOM 7703 C C . LYS B 1 305 ? -10.617 -6.52 -19.719 1 89.5 305 LYS B C 1
ATOM 7705 O O . LYS B 1 305 ? -11.688 -5.93 -19.844 1 89.5 305 LYS B O 1
ATOM 7710 N N . LEU B 1 306 ? -10.516 -7.793 -19.703 1 89.38 306 LEU B N 1
ATOM 7711 C CA . LEU B 1 306 ? -11.695 -8.641 -19.844 1 89.38 306 LEU B CA 1
ATOM 7712 C C . LEU B 1 306 ? -12.664 -8.422 -18.688 1 89.38 306 LEU B C 1
ATOM 7714 O O . LEU B 1 306 ? -13.875 -8.305 -18.906 1 89.38 306 LEU B O 1
ATOM 7718 N N . ARG B 1 307 ? -12.141 -8.391 -17.5 1 90.56 307 ARG B N 1
ATOM 7719 C CA . ARG B 1 307 ? -12.961 -8.188 -16.312 1 90.56 307 ARG B CA 1
ATOM 7720 C C . ARG B 1 307 ? -13.609 -6.809 -16.312 1 90.56 307 ARG B C 1
ATOM 7722 O O . ARG B 1 307 ? -14.797 -6.672 -16.031 1 90.56 307 ARG B O 1
ATOM 7729 N N . ARG B 1 308 ? -12.844 -5.812 -16.656 1 88.94 308 ARG B N 1
ATOM 7730 C CA . ARG B 1 308 ? -13.32 -4.434 -16.688 1 88.94 308 ARG B CA 1
ATOM 7731 C C . ARG B 1 308 ? -14.398 -4.25 -17.75 1 88.94 308 ARG B C 1
ATOM 7733 O O . ARG B 1 308 ? -15.414 -3.594 -17.5 1 88.94 308 ARG B O 1
ATOM 7740 N N . ASN B 1 309 ? -14.094 -4.805 -18.891 1 85.88 309 ASN B N 1
ATOM 7741 C CA . ASN B 1 309 ? -15.062 -4.691 -19.969 1 85.88 309 ASN B CA 1
ATOM 7742 C C . ASN B 1 309 ? -16.391 -5.359 -19.609 1 85.88 309 ASN B C 1
ATOM 7744 O O . ASN B 1 309 ? -17.453 -4.855 -19.953 1 85.88 309 ASN B O 1
ATOM 7748 N N . PHE B 1 310 ? -16.359 -6.449 -19.031 1 86.94 310 PHE B N 1
ATOM 7749 C CA . PHE B 1 310 ? -17.578 -7.137 -18.609 1 86.94 310 PHE B CA 1
ATOM 7750 C C . PHE B 1 310 ? -18.328 -6.328 -17.562 1 86.94 310 PHE B C 1
ATOM 7752 O O . PHE B 1 310 ? -19.547 -6.25 -17.578 1 86.94 310 PHE B O 1
ATOM 7759 N N . LEU B 1 311 ? -17.594 -5.684 -16.641 1 88.06 311 LEU B N 1
ATOM 7760 C CA . LEU B 1 311 ? -18.203 -4.934 -15.539 1 88.06 311 LEU B CA 1
ATOM 7761 C C . LEU B 1 311 ? -18.938 -3.703 -16.062 1 88.06 311 LEU B C 1
ATOM 7763 O O . LEU B 1 311 ? -20.031 -3.381 -15.594 1 88.06 311 LEU B O 1
ATOM 7767 N N . TRP B 1 312 ? -18.281 -3.016 -17.047 1 85.44 312 TRP B N 1
ATOM 7768 C CA . TRP B 1 312 ? -18.797 -1.709 -17.422 1 85.44 312 TRP B CA 1
ATOM 7769 C C . TRP B 1 312 ? -19.562 -1.79 -18.734 1 85.44 312 TRP B C 1
ATOM 7771 O O . TRP B 1 312 ? -20.406 -0.944 -19.031 1 85.44 312 TRP B O 1
ATOM 7781 N N . ARG B 1 313 ? -19.062 -2.686 -19.609 1 72.12 313 ARG B N 1
ATOM 7782 C CA . ARG B 1 313 ? -19.656 -2.684 -20.953 1 72.12 313 ARG B CA 1
ATOM 7783 C C . ARG B 1 313 ? -20.812 -3.68 -21.047 1 72.12 313 ARG B C 1
ATOM 7785 O O . ARG B 1 313 ? -20.672 -4.828 -20.609 1 72.12 313 ARG B O 1
ATOM 7792 N N . SER B 1 314 ? -21.953 -3.199 -21.172 1 58.22 314 SER B N 1
ATOM 7793 C CA . SER B 1 314 ? -23.047 -4.133 -21.391 1 58.22 314 SER B CA 1
ATOM 7794 C C . SER B 1 314 ? -22.953 -4.797 -22.766 1 58.22 314 SER B C 1
ATOM 7796 O O . SER B 1 314 ? -23.312 -5.965 -22.922 1 58.22 314 SER B O 1
ATOM 7798 N N . LYS B 1 315 ? -22.484 -3.963 -23.922 1 55.28 315 LYS B N 1
ATOM 7799 C CA . LYS B 1 315 ? -22.484 -4.531 -25.266 1 55.28 315 LYS B CA 1
ATOM 7800 C C . LYS B 1 315 ? -21.047 -4.719 -25.781 1 55.28 315 LYS B C 1
ATOM 7802 O O . LYS B 1 315 ? -20.203 -3.846 -25.594 1 55.28 315 LYS B O 1
ATOM 7807 N N . PRO B 1 316 ? -20.625 -5.953 -26.188 1 50.62 316 PRO B N 1
ATOM 7808 C CA . PRO B 1 316 ? -19.266 -6.32 -26.625 1 50.62 316 PRO B CA 1
ATOM 7809 C C . PRO B 1 316 ? -18.688 -5.324 -27.641 1 50.62 316 PRO B C 1
ATOM 7811 O O . PRO B 1 316 ? -17.469 -5.105 -27.656 1 50.62 316 PRO B O 1
ATOM 7814 N N . ASP B 1 317 ? -19.422 -4.816 -28.703 1 46.75 317 ASP B N 1
ATOM 7815 C CA . ASP B 1 317 ? -18.922 -4.168 -29.922 1 46.75 317 ASP B CA 1
ATOM 7816 C C . ASP B 1 317 ? -18.562 -2.709 -29.656 1 46.75 317 ASP B C 1
ATOM 7818 O O . ASP B 1 317 ? -18.203 -1.976 -30.578 1 46.75 317 ASP B O 1
ATOM 7822 N N . ALA B 1 318 ? -18.703 -2.172 -28.594 1 50.06 318 ALA B N 1
ATOM 7823 C CA . ALA B 1 318 ? -18.469 -0.729 -28.547 1 50.06 318 ALA B CA 1
ATOM 7824 C C . ALA B 1 318 ? -17.016 -0.417 -28.25 1 50.06 318 ALA B C 1
ATOM 7826 O O . ALA B 1 318 ? -16.438 -0.954 -27.297 1 50.06 318 ALA B O 1
ATOM 7827 N N . ASP B 1 319 ? -16.141 -0.173 -29.25 1 46.81 319 ASP B N 1
ATOM 7828 C CA . ASP B 1 319 ? -14.703 0.055 -29.359 1 46.81 319 ASP B CA 1
ATOM 7829 C C . ASP B 1 319 ? -14.195 0.894 -28.188 1 46.81 319 ASP B C 1
ATOM 7831 O O . ASP B 1 319 ? -13.023 0.798 -27.812 1 46.81 319 ASP B O 1
ATOM 7835 N N . LYS B 1 320 ? -14.602 2.18 -28.031 1 51.09 320 LYS B N 1
ATOM 7836 C CA . LYS B 1 320 ? -13.945 3.117 -27.125 1 51.09 320 LYS B CA 1
ATOM 7837 C C . LYS B 1 320 ? -14.352 2.861 -25.672 1 51.09 320 LYS B C 1
ATOM 7839 O O . LYS B 1 320 ? -15.516 2.58 -25.391 1 51.09 320 LYS B O 1
ATOM 7844 N N . GLY B 1 321 ? -13.336 2.223 -24.844 1 53.25 321 GLY B N 1
ATOM 7845 C CA . GLY B 1 321 ? -13.125 1.728 -23.5 1 53.25 321 GLY B CA 1
ATOM 7846 C C . GLY B 1 321 ? -13.836 2.559 -22.438 1 53.25 321 GLY B C 1
ATOM 7847 O O . GLY B 1 321 ? -13.492 3.723 -22.219 1 53.25 321 GLY B O 1
ATOM 7848 N N . LEU B 1 322 ? -15.156 2.344 -21.984 1 65.56 322 LEU B N 1
ATOM 7849 C CA . LEU B 1 322 ? -15.984 3.268 -21.219 1 65.56 322 LEU B CA 1
ATOM 7850 C C . LEU B 1 322 ? -15.852 3.008 -19.734 1 65.56 322 LEU B C 1
ATOM 7852 O O . LEU B 1 322 ? -16.844 2.705 -19.062 1 65.56 322 LEU B O 1
ATOM 7856 N N . ALA B 1 323 ? -14.703 2.752 -19.188 1 79.88 323 ALA B N 1
ATOM 7857 C CA . ALA B 1 323 ? -14.688 2.643 -17.719 1 79.88 323 ALA B CA 1
ATOM 7858 C C . ALA B 1 323 ? -15.164 3.936 -17.078 1 79.88 323 ALA B C 1
ATOM 7860 O O . ALA B 1 323 ? -14.758 5.027 -17.469 1 79.88 323 ALA B O 1
ATOM 7861 N N . LEU B 1 324 ? -16.141 3.773 -16.219 1 84.69 324 LEU B N 1
ATOM 7862 C CA . LEU B 1 324 ? -16.719 4.938 -15.562 1 84.69 324 LEU B CA 1
ATOM 7863 C C . LEU B 1 324 ? -15.781 5.496 -14.5 1 84.69 324 LEU B C 1
ATOM 7865 O O . LEU B 1 324 ? -15.758 6.703 -14.25 1 84.69 324 LEU B O 1
ATOM 7869 N N . ILE B 1 325 ? -15.094 4.602 -13.906 1 87.94 325 ILE B N 1
ATOM 7870 C CA . ILE B 1 325 ? -14.203 4.988 -12.82 1 87.94 325 ILE B CA 1
ATOM 7871 C C . ILE B 1 325 ? -12.836 4.348 -13.031 1 87.94 325 ILE B C 1
ATOM 7873 O O . ILE B 1 325 ? -12.727 3.285 -13.648 1 87.94 325 ILE B O 1
ATOM 7877 N N . ASN B 1 326 ? -11.836 4.988 -12.492 1 84.5 326 ASN B N 1
ATOM 7878 C CA . ASN B 1 326 ? -10.469 4.504 -12.68 1 84.5 326 ASN B CA 1
ATOM 7879 C C . ASN B 1 326 ? -10.25 3.172 -11.977 1 84.5 326 ASN B C 1
ATOM 7881 O O . ASN B 1 326 ? -10.891 2.887 -10.961 1 84.5 326 ASN B O 1
ATOM 7885 N N . ARG B 1 327 ? -9.391 2.463 -12.469 1 84.56 327 ARG B N 1
ATOM 7886 C CA . ARG B 1 327 ? -9.141 1.092 -12.039 1 84.56 327 ARG B CA 1
ATOM 7887 C C . ARG B 1 327 ? -8.688 1.053 -10.586 1 84.56 327 ARG B C 1
ATOM 7889 O O . ARG B 1 327 ? -9.102 0.18 -9.82 1 84.56 327 ARG B O 1
ATOM 7896 N N . SER B 1 328 ? -7.832 1.92 -10.188 1 83.62 328 SER B N 1
ATOM 7897 C CA . SER B 1 328 ? -7.289 1.915 -8.836 1 83.62 328 SER B CA 1
ATOM 7898 C C . SER B 1 328 ? -8.391 2.076 -7.793 1 83.62 328 SER B C 1
ATOM 7900 O O . SER B 1 328 ? -8.352 1.444 -6.734 1 83.62 328 SER B O 1
ATOM 7902 N N . THR B 1 329 ? -9.375 2.846 -8.094 1 87.62 329 THR B N 1
ATOM 7903 C CA . THR B 1 329 ? -10.492 3.066 -7.184 1 87.62 329 THR B CA 1
ATOM 7904 C C . THR B 1 329 ? -11.43 1.863 -7.176 1 87.62 329 THR B C 1
ATOM 7906 O O . THR B 1 329 ? -11.945 1.477 -6.121 1 87.62 329 THR B O 1
ATOM 7909 N N . VAL B 1 330 ? -11.594 1.31 -8.375 1 91.81 330 VAL B N 1
ATOM 7910 C CA . VAL B 1 330 ? -12.492 0.169 -8.516 1 91.81 330 VAL B CA 1
ATOM 7911 C C . VAL B 1 330 ? -11.938 -1.029 -7.754 1 91.81 330 VAL B C 1
ATOM 7913 O O . VAL B 1 330 ? -12.695 -1.799 -7.156 1 91.81 330 VAL B O 1
ATOM 7916 N N . CYS B 1 331 ? -10.625 -1.119 -7.707 1 91.38 331 CYS B N 1
ATOM 7917 C CA . CYS B 1 331 ? -9.977 -2.291 -7.121 1 91.38 331 CYS B CA 1
ATOM 7918 C C . CYS B 1 331 ? -9.688 -2.072 -5.641 1 91.38 331 CYS B C 1
ATOM 7920 O O . CYS B 1 331 ? -9.18 -2.967 -4.965 1 91.38 331 CYS B O 1
ATOM 7922 N N . ARG B 1 332 ? -10.016 -0.968 -5.102 1 90.62 332 ARG B N 1
ATOM 7923 C CA . ARG B 1 332 ? -9.875 -0.728 -3.67 1 90.62 332 ARG B CA 1
ATOM 7924 C C . ARG B 1 332 ? -10.945 -1.483 -2.883 1 90.62 332 ARG B C 1
ATOM 7926 O O . ARG B 1 332 ? -12.094 -1.575 -3.316 1 90.62 332 ARG B O 1
ATOM 7933 N N . PRO B 1 333 ? -10.547 -2.096 -1.722 1 90.81 333 PRO B N 1
ATOM 7934 C CA . PRO B 1 333 ? -11.547 -2.783 -0.899 1 90.81 333 PRO B CA 1
ATOM 7935 C C . PRO B 1 333 ? -12.703 -1.872 -0.494 1 90.81 333 PRO B C 1
ATOM 7937 O O . PRO B 1 333 ? -12.531 -0.653 -0.41 1 90.81 333 PRO B O 1
ATOM 7940 N N . LYS B 1 334 ? -13.828 -2.391 -0.211 1 89.56 334 LYS B N 1
ATOM 7941 C CA . LYS B 1 334 ? -15.023 -1.641 0.152 1 89.56 334 LYS B CA 1
ATOM 7942 C C . LYS B 1 334 ? -14.812 -0.86 1.446 1 89.56 334 LYS B C 1
ATOM 7944 O O . LYS B 1 334 ? -15.344 0.241 1.605 1 89.56 334 LYS B O 1
ATOM 7949 N N . ARG B 1 335 ? -14.039 -1.387 2.346 1 86.69 335 ARG B N 1
ATOM 7950 C CA . ARG B 1 335 ? -13.766 -0.719 3.613 1 86.69 335 ARG B CA 1
ATOM 7951 C C . ARG B 1 335 ? -12.977 0.57 3.396 1 86.69 335 ARG B C 1
ATOM 7953 O O . ARG B 1 335 ? -12.969 1.448 4.262 1 86.69 335 ARG B O 1
ATOM 7960 N N . LEU B 1 336 ? -12.344 0.645 2.219 1 87.88 336 LEU B N 1
ATOM 7961 C CA . LEU B 1 336 ? -11.578 1.845 1.887 1 87.88 336 LEU B CA 1
ATOM 7962 C C . LEU B 1 336 ? -12.305 2.67 0.826 1 87.88 336 LEU B C 1
ATOM 7964 O O . LEU B 1 336 ? -11.688 3.51 0.163 1 87.88 336 LEU B O 1
ATOM 7968 N N . GLY B 1 337 ? -13.602 2.297 0.625 1 88.31 337 GLY B N 1
ATOM 7969 C CA . GLY B 1 337 ? -14.43 3.117 -0.241 1 88.31 337 GLY B CA 1
ATOM 7970 C C . GLY B 1 337 ? -14.406 2.672 -1.69 1 88.31 337 GLY B C 1
ATOM 7971 O O . GLY B 1 337 ? -14.938 3.359 -2.566 1 88.31 337 GLY B O 1
ATOM 7972 N N . GLY B 1 338 ? -13.734 1.562 -2.027 1 90.81 338 GLY B N 1
ATOM 7973 C CA . GLY B 1 338 ? -13.703 1.062 -3.391 1 90.81 338 GLY B CA 1
ATOM 7974 C C . GLY B 1 338 ? -14.875 0.159 -3.725 1 90.81 338 GLY B C 1
ATOM 7975 O O . GLY B 1 338 ? -15.852 0.097 -2.973 1 90.81 338 GLY B O 1
ATOM 7976 N N . LEU B 1 339 ? -14.875 -0.423 -4.906 1 92.38 339 LEU B N 1
ATOM 7977 C CA . LEU B 1 339 ? -15.938 -1.312 -5.363 1 92.38 339 LEU B CA 1
ATOM 7978 C C . LEU B 1 339 ? -15.656 -2.752 -4.949 1 92.38 339 LEU B C 1
ATOM 7980 O O . LEU B 1 339 ? -16.562 -3.592 -4.957 1 92.38 339 LEU B O 1
ATOM 7984 N N . GLY B 1 340 ? -14.422 -3.092 -4.621 1 92.31 340 GLY B N 1
ATOM 7985 C CA . GLY B 1 340 ? -14.07 -4.406 -4.105 1 92.31 340 GLY B CA 1
ATOM 7986 C C . GLY B 1 340 ? -13.68 -5.387 -5.191 1 92.31 340 GLY B C 1
ATOM 7987 O O . GLY B 1 340 ? -13.672 -6.598 -4.969 1 92.31 340 GLY B O 1
ATOM 7988 N N . VAL B 1 341 ? -13.438 -4.883 -6.418 1 94 341 VAL B N 1
ATOM 7989 C CA . VAL B 1 341 ? -12.898 -5.754 -7.453 1 94 341 VAL B CA 1
ATOM 7990 C C . VAL B 1 341 ? -11.453 -6.125 -7.113 1 94 341 VAL B C 1
ATOM 7992 O O . VAL B 1 341 ? -10.672 -5.277 -6.676 1 94 341 VAL B O 1
ATOM 7995 N N . LEU B 1 342 ? -11.117 -7.316 -7.293 1 93.88 342 LEU B N 1
ATOM 7996 C CA . LEU B 1 342 ? -9.789 -7.777 -6.895 1 93.88 342 LEU B CA 1
ATOM 7997 C C . LEU B 1 342 ? -8.711 -7.18 -7.793 1 93.88 342 LEU B C 1
ATOM 7999 O O . LEU B 1 342 ? -8.836 -7.203 -9.016 1 93.88 342 LEU B O 1
ATOM 8003 N N . ASP B 1 343 ? -7.727 -6.547 -7.227 1 92.94 343 ASP B N 1
ATOM 8004 C CA . ASP B 1 343 ? -6.516 -6.176 -7.949 1 92.94 343 ASP B CA 1
ATOM 8005 C C . ASP B 1 343 ? -5.652 -7.402 -8.242 1 92.94 343 ASP B C 1
ATOM 8007 O O . ASP B 1 343 ? -5.094 -8.008 -7.32 1 92.94 343 ASP B O 1
ATOM 8011 N N . LEU B 1 344 ? -5.492 -7.766 -9.422 1 93 344 LEU B N 1
ATOM 8012 C CA . LEU B 1 344 ? -4.906 -9.047 -9.797 1 93 344 LEU B CA 1
ATOM 8013 C C . LEU B 1 344 ? -3.436 -9.109 -9.398 1 93 344 LEU B C 1
ATOM 8015 O O . LEU B 1 344 ? -2.922 -10.18 -9.062 1 93 344 LEU B O 1
ATOM 8019 N N . ASN B 1 345 ? -2.705 -8.016 -9.422 1 90.81 345 ASN B N 1
ATOM 8020 C CA . ASN B 1 345 ? -1.31 -8.008 -9 1 90.81 345 ASN B CA 1
ATOM 8021 C C . ASN B 1 345 ? -1.179 -8.32 -7.508 1 90.81 345 ASN B C 1
ATOM 8023 O O . ASN B 1 345 ? -0.392 -9.18 -7.117 1 90.81 345 ASN B O 1
ATOM 8027 N N . ARG B 1 346 ? -1.961 -7.621 -6.719 1 92.5 346 ARG B N 1
ATOM 8028 C CA . ARG B 1 346 ? -1.936 -7.836 -5.277 1 92.5 346 ARG B CA 1
ATOM 8029 C C . ARG B 1 346 ? -2.48 -9.219 -4.918 1 92.5 346 ARG B C 1
ATOM 8031 O O . ARG B 1 346 ? -2.002 -9.852 -3.98 1 92.5 346 ARG B O 1
ATOM 8038 N N . PHE B 1 347 ? -3.477 -9.609 -5.652 1 94.88 347 PHE B N 1
ATOM 8039 C CA . PHE B 1 347 ? -4.09 -10.914 -5.426 1 94.88 347 PHE B CA 1
ATOM 8040 C C . PHE B 1 347 ? -3.115 -12.039 -5.754 1 94.88 347 PHE B C 1
ATOM 8042 O O . PHE B 1 347 ? -2.971 -12.984 -4.98 1 94.88 347 PHE B O 1
ATOM 8049 N N . SER B 1 348 ? -2.508 -11.922 -6.867 1 93.88 348 SER B N 1
ATOM 8050 C CA . SER B 1 348 ? -1.51 -12.914 -7.27 1 93.88 348 SER B CA 1
ATOM 8051 C C . SER B 1 348 ? -0.393 -13.016 -6.234 1 93.88 348 SER B C 1
ATOM 8053 O O . SER B 1 348 ? 0.031 -14.117 -5.883 1 93.88 348 SER B O 1
ATOM 8055 N N . ARG B 1 349 ? 0.074 -11.93 -5.742 1 93.75 349 ARG B N 1
ATOM 8056 C CA . ARG B 1 349 ? 1.103 -11.906 -4.707 1 93.75 349 ARG B CA 1
ATOM 8057 C C . ARG B 1 349 ? 0.622 -12.617 -3.445 1 93.75 349 ARG B C 1
ATOM 8059 O O . ARG B 1 349 ? 1.367 -13.391 -2.838 1 93.75 349 ARG B O 1
ATOM 8066 N N . ALA B 1 350 ? -0.607 -12.281 -3.045 1 95.69 350 ALA B N 1
ATOM 8067 C CA . ALA B 1 350 ? -1.185 -12.906 -1.857 1 95.69 350 ALA B CA 1
ATOM 8068 C C . ALA B 1 350 ? -1.242 -14.422 -2.006 1 95.69 350 ALA B C 1
ATOM 8070 O O . ALA B 1 350 ? -0.993 -15.156 -1.048 1 95.69 350 ALA B O 1
ATOM 8071 N N . LEU B 1 351 ? -1.581 -14.867 -3.18 1 95.56 351 LEU B N 1
ATOM 8072 C CA . LEU B 1 351 ? -1.657 -16.297 -3.434 1 95.56 351 LEU B CA 1
ATOM 8073 C C . LEU B 1 351 ? -0.275 -16.938 -3.367 1 95.56 351 LEU B C 1
ATOM 8075 O O . LEU B 1 351 ? -0.128 -18.062 -2.879 1 95.56 351 LEU B O 1
ATOM 8079 N N . ARG B 1 352 ? 0.718 -16.281 -3.756 1 95.44 352 ARG B N 1
ATOM 8080 C CA . ARG B 1 352 ? 2.051 -16.859 -3.861 1 95.44 352 ARG B CA 1
ATOM 8081 C C . ARG B 1 352 ? 2.801 -16.75 -2.537 1 95.44 352 ARG B C 1
ATOM 8083 O O . ARG B 1 352 ? 3.748 -17.5 -2.293 1 95.44 352 ARG B O 1
ATOM 8090 N N . LEU B 1 353 ? 2.428 -15.836 -1.686 1 95.75 353 LEU B N 1
ATOM 8091 C CA . LEU B 1 353 ? 3.07 -15.711 -0.382 1 95.75 353 LEU B CA 1
ATOM 8092 C C . LEU B 1 353 ? 2.857 -16.969 0.453 1 95.75 353 LEU B C 1
ATOM 8094 O O . LEU B 1 353 ? 3.592 -17.219 1.413 1 95.75 353 LEU B O 1
ATOM 8098 N N . ARG B 1 354 ? 1.875 -17.781 0.074 1 95.06 354 ARG B N 1
ATOM 8099 C CA . ARG B 1 354 ? 1.595 -19.016 0.809 1 95.06 354 ARG B CA 1
ATOM 8100 C C . ARG B 1 354 ? 2.801 -19.938 0.794 1 95.06 354 ARG B C 1
ATOM 8102 O O . ARG B 1 354 ? 3.012 -20.703 1.737 1 95.06 354 ARG B O 1
ATOM 8109 N N . TRP B 1 355 ? 3.561 -19.875 -0.283 1 95.38 355 TRP B N 1
ATOM 8110 C CA . TRP B 1 355 ? 4.707 -20.766 -0.424 1 95.38 355 TRP B CA 1
ATOM 8111 C C . TRP B 1 355 ? 5.77 -20.453 0.627 1 95.38 355 TRP B C 1
ATOM 8113 O O . TRP B 1 355 ? 6.371 -21.375 1.196 1 95.38 355 TRP B O 1
ATOM 8123 N N . LYS B 1 356 ? 5.992 -19.188 0.911 1 94.75 356 LYS B N 1
ATOM 8124 C CA . LYS B 1 356 ? 6.922 -18.812 1.972 1 94.75 356 LYS B CA 1
ATOM 8125 C C . LYS B 1 356 ? 6.414 -19.266 3.336 1 94.75 356 LYS B C 1
ATOM 8127 O O . LYS B 1 356 ? 7.199 -19.672 4.195 1 94.75 356 LYS B O 1
ATOM 8132 N N . TRP B 1 357 ? 5.117 -19.141 3.514 1 95.69 357 TRP B N 1
ATOM 8133 C CA . TRP B 1 357 ? 4.496 -19.562 4.758 1 95.69 357 TRP B CA 1
ATOM 8134 C C . TRP B 1 357 ? 4.691 -21.062 4.973 1 95.69 357 TRP B C 1
ATOM 8136 O O . TRP B 1 357 ? 5.074 -21.5 6.066 1 95.69 357 TRP B O 1
ATOM 8146 N N . TYR B 1 358 ? 4.551 -21.859 3.926 1 93.62 358 TYR B N 1
ATOM 8147 C CA . TYR B 1 358 ? 4.641 -23.312 4.031 1 93.62 358 TYR B CA 1
ATOM 8148 C C . TYR B 1 358 ? 6.086 -23.766 4.223 1 93.62 358 TYR B C 1
ATOM 8150 O O . TYR B 1 358 ? 6.348 -24.797 4.852 1 93.62 358 TYR B O 1
ATOM 8158 N N . GLU B 1 359 ? 7.008 -23 3.748 1 91.19 359 GLU B N 1
ATOM 8159 C CA . GLU B 1 359 ? 8.414 -23.297 4.004 1 91.19 359 GLU B CA 1
ATOM 8160 C C . GLU B 1 359 ? 8.711 -23.312 5.504 1 91.19 359 GLU B C 1
ATOM 8162 O O . GLU B 1 359 ? 9.586 -24.062 5.961 1 91.19 359 GLU B O 1
ATOM 8167 N N . TRP B 1 360 ? 7.961 -22.531 6.211 1 91.75 360 TRP B N 1
ATOM 8168 C CA . TRP B 1 360 ? 8.125 -22.422 7.656 1 91.75 360 TRP B CA 1
ATOM 8169 C C . TRP B 1 360 ? 7.309 -23.5 8.375 1 91.75 360 TRP B C 1
ATOM 8171 O O . TRP B 1 360 ? 7.805 -24.156 9.281 1 91.75 360 TRP B O 1
ATOM 8181 N N . THR B 1 361 ? 6.09 -23.672 7.957 1 91.5 361 THR B N 1
ATOM 8182 C CA . THR B 1 361 ? 5.125 -24.391 8.789 1 91.5 361 THR B CA 1
ATOM 8183 C C . THR B 1 361 ? 5.039 -25.844 8.367 1 91.5 361 THR B C 1
ATOM 8185 O O . THR B 1 361 ? 4.625 -26.703 9.164 1 91.5 361 THR B O 1
ATOM 8188 N N . ASP B 1 362 ? 5.344 -26.094 7.098 1 89.5 362 ASP B N 1
ATOM 8189 C CA . ASP B 1 362 ? 5.242 -27.469 6.586 1 89.5 362 ASP B CA 1
ATOM 8190 C C . ASP B 1 362 ? 6.449 -27.812 5.719 1 89.5 362 ASP B C 1
ATOM 8192 O O . ASP B 1 362 ? 6.348 -27.844 4.488 1 89.5 362 ASP B O 1
ATOM 8196 N N . LYS B 1 363 ? 7.477 -28.266 6.336 1 87.12 363 LYS B N 1
ATOM 8197 C CA . LYS B 1 363 ? 8.758 -28.516 5.668 1 87.12 363 LYS B CA 1
ATOM 8198 C C . LYS B 1 363 ? 8.734 -29.828 4.895 1 87.12 363 LYS B C 1
ATOM 8200 O O . LYS B 1 363 ? 9.578 -30.062 4.031 1 87.12 363 LYS B O 1
ATOM 8205 N N . ASP B 1 364 ? 7.746 -30.625 5.105 1 85.56 364 ASP B N 1
ATOM 8206 C CA . ASP B 1 364 ? 7.707 -31.953 4.488 1 85.56 364 ASP B CA 1
ATOM 8207 C C . ASP B 1 364 ? 7.008 -31.906 3.133 1 85.56 364 ASP B C 1
ATOM 8209 O O . ASP B 1 364 ? 6.891 -32.938 2.457 1 85.56 364 ASP B O 1
ATOM 8213 N N . ARG B 1 365 ? 6.652 -30.828 2.713 1 90.25 365 ARG B N 1
ATOM 8214 C CA . ARG B 1 365 ? 6.027 -30.719 1.398 1 90.25 365 ARG B CA 1
ATOM 8215 C C . ARG B 1 365 ? 7.02 -31.062 0.293 1 90.25 365 ARG B C 1
ATOM 8217 O O . ARG B 1 365 ? 8.219 -30.812 0.427 1 90.25 365 ARG B O 1
ATOM 8224 N N . PRO B 1 366 ? 6.539 -31.578 -0.768 1 91.94 366 PRO B N 1
ATOM 8225 C CA . PRO B 1 366 ? 7.418 -32.156 -1.785 1 91.94 366 PRO B CA 1
ATOM 8226 C C . PRO B 1 366 ? 8.352 -31.141 -2.42 1 91.94 366 PRO B C 1
ATOM 8228 O O . PRO B 1 366 ? 9.461 -31.469 -2.834 1 91.94 366 PRO B O 1
ATOM 8231 N N . TRP B 1 367 ? 7.984 -29.906 -2.52 1 93.44 367 TRP B N 1
ATOM 8232 C CA . TRP B 1 367 ? 8.734 -28.891 -3.268 1 93.44 367 TRP B CA 1
ATOM 8233 C C . TRP B 1 367 ? 9.711 -28.156 -2.357 1 93.44 367 TRP B C 1
ATOM 8235 O O . TRP B 1 367 ? 10.477 -27.312 -2.82 1 93.44 367 TRP B O 1
ATOM 8245 N N . THR B 1 368 ? 9.664 -28.453 -1.065 1 91.31 368 THR B N 1
ATOM 8246 C CA . THR B 1 368 ? 10.484 -27.719 -0.113 1 91.31 368 THR B CA 1
ATOM 8247 C C . THR B 1 368 ? 11.961 -27.828 -0.482 1 91.31 368 THR B C 1
ATOM 8249 O O . THR B 1 368 ? 12.453 -28.922 -0.789 1 91.31 368 THR B O 1
ATOM 8252 N N . GLY B 1 369 ? 12.695 -26.703 -0.445 1 88.62 369 GLY B N 1
ATOM 8253 C CA . GLY B 1 369 ? 14.102 -26.672 -0.807 1 88.62 369 GLY B CA 1
ATOM 8254 C C . GLY B 1 369 ? 14.344 -26.234 -2.236 1 88.62 369 GLY B C 1
ATOM 8255 O O . GLY B 1 369 ? 15.484 -26.016 -2.645 1 88.62 369 GLY B O 1
ATOM 8256 N N . THR B 1 370 ? 13.273 -26.156 -3.004 1 92 370 THR B N 1
ATOM 8257 C CA . THR B 1 370 ? 13.383 -25.672 -4.379 1 92 370 THR B CA 1
ATOM 8258 C C . THR B 1 370 ? 12.945 -24.219 -4.484 1 92 370 THR B C 1
ATOM 8260 O O . THR B 1 370 ? 12.523 -23.609 -3.494 1 92 370 THR B O 1
ATOM 8263 N N . GLU B 1 371 ? 13.062 -23.641 -5.633 1 90.06 371 GLU B N 1
ATOM 8264 C CA . GLU B 1 371 ? 12.742 -22.234 -5.859 1 90.06 371 GLU B CA 1
ATOM 8265 C C . GLU B 1 371 ? 11.242 -21.984 -5.738 1 90.06 371 GLU B C 1
ATOM 8267 O O . GLU B 1 371 ? 10.43 -22.797 -6.199 1 90.06 371 GLU B O 1
ATOM 8272 N N . ILE B 1 372 ? 10.875 -20.953 -5.082 1 91.94 372 ILE B N 1
ATOM 8273 C CA . ILE B 1 372 ? 9.477 -20.562 -4.926 1 91.94 372 ILE B CA 1
ATOM 8274 C C . ILE B 1 372 ? 9.172 -19.359 -5.816 1 91.94 372 ILE B C 1
ATOM 8276 O O . ILE B 1 372 ? 10.062 -18.547 -6.098 1 91.94 372 ILE B O 1
ATOM 8280 N N . PRO B 1 373 ? 7.922 -19.234 -6.297 1 90.56 373 PRO B N 1
ATOM 8281 C CA . PRO B 1 373 ? 7.543 -18.188 -7.238 1 90.56 373 PRO B CA 1
ATOM 8282 C C . PRO B 1 373 ? 7.281 -16.844 -6.551 1 90.56 373 PRO B C 1
ATOM 8284 O O . PRO B 1 373 ? 6.207 -16.266 -6.719 1 90.56 373 PRO B O 1
ATOM 8287 N N . CYS B 1 374 ? 8.125 -16.266 -5.766 1 87.19 374 CYS B N 1
ATOM 8288 C CA . CYS B 1 374 ? 7.961 -14.984 -5.086 1 87.19 374 CYS B CA 1
ATOM 8289 C C . CYS B 1 374 ? 8.859 -13.922 -5.703 1 87.19 374 CYS B C 1
ATOM 8291 O O . CYS B 1 374 ? 9.961 -14.219 -6.156 1 87.19 374 CYS B O 1
ATOM 8293 N N . ASP B 1 375 ? 8.336 -12.703 -5.703 1 82.88 375 ASP B N 1
ATOM 8294 C CA . ASP B 1 375 ? 9.078 -11.562 -6.238 1 82.88 375 ASP B CA 1
ATOM 8295 C C . ASP B 1 375 ? 10.117 -11.07 -5.238 1 82.88 375 ASP B C 1
ATOM 8297 O O . ASP B 1 375 ? 10.094 -11.453 -4.066 1 82.88 375 ASP B O 1
ATOM 8301 N N . LYS B 1 376 ? 10.984 -10.242 -5.746 1 79.88 376 LYS B N 1
ATOM 8302 C CA . LYS B 1 376 ? 12.078 -9.711 -4.941 1 79.88 376 LYS B CA 1
ATOM 8303 C C . LYS B 1 376 ? 11.555 -8.875 -3.775 1 79.88 376 LYS B C 1
ATOM 8305 O O . LYS B 1 376 ? 12.195 -8.789 -2.727 1 79.88 376 LYS B O 1
ATOM 8310 N N . ASP B 1 377 ? 10.352 -8.336 -3.957 1 83.25 377 ASP B N 1
ATOM 8311 C CA . ASP B 1 377 ? 9.82 -7.434 -2.941 1 83.25 377 ASP B CA 1
ATOM 8312 C C . ASP B 1 377 ? 8.906 -8.188 -1.97 1 83.25 377 ASP B C 1
ATOM 8314 O O . ASP B 1 377 ? 8.5 -7.637 -0.943 1 83.25 377 ASP B O 1
ATOM 8318 N N . ASP B 1 378 ? 8.633 -9.43 -2.227 1 89.69 378 ASP B N 1
ATOM 8319 C CA . ASP B 1 378 ? 7.656 -10.18 -1.444 1 89.69 378 ASP B CA 1
ATOM 8320 C C . ASP B 1 378 ? 8.203 -10.516 -0.06 1 89.69 378 ASP B C 1
ATOM 8322 O O . ASP B 1 378 ? 7.465 -10.5 0.928 1 89.69 378 ASP B O 1
ATOM 8326 N N . PRO B 1 379 ? 9.508 -10.781 0.013 1 89.25 379 PRO B N 1
ATOM 8327 C CA . PRO B 1 379 ? 10.047 -11.109 1.335 1 89.25 379 PRO B CA 1
ATOM 8328 C C . PRO B 1 379 ? 9.867 -9.977 2.344 1 89.25 379 PRO B C 1
ATOM 8330 O O . PRO B 1 379 ? 9.617 -10.234 3.525 1 89.25 379 PRO B O 1
ATOM 8333 N N . ALA B 1 380 ? 10.016 -8.773 1.925 1 89.06 380 ALA B N 1
ATOM 8334 C CA . ALA B 1 380 ? 9.836 -7.641 2.828 1 89.06 380 ALA B CA 1
ATOM 8335 C C . ALA B 1 380 ? 8.406 -7.59 3.365 1 89.06 380 ALA B C 1
ATOM 8337 O O . ALA B 1 380 ? 8.195 -7.352 4.559 1 89.06 380 ALA B O 1
ATOM 8338 N N . LEU B 1 381 ? 7.445 -7.727 2.459 1 92 381 LEU B N 1
ATOM 8339 C CA . LEU B 1 381 ? 6.047 -7.754 2.879 1 92 381 LEU B CA 1
ATOM 8340 C C . LEU B 1 381 ? 5.781 -8.93 3.812 1 92 381 LEU B C 1
ATOM 8342 O O . LEU B 1 381 ? 5.051 -8.789 4.797 1 92 381 LEU B O 1
ATOM 8346 N N . PHE B 1 382 ? 6.355 -10.117 3.445 1 95.38 382 PHE B N 1
ATOM 8347 C CA . PHE B 1 382 ? 6.172 -11.312 4.258 1 95.38 382 PHE B CA 1
ATOM 8348 C C . PHE B 1 382 ? 6.75 -11.109 5.652 1 95.38 382 PHE B C 1
ATOM 8350 O O . PHE B 1 382 ? 6.105 -11.445 6.652 1 95.38 382 PHE B O 1
ATOM 8357 N N . SER B 1 383 ? 7.945 -10.531 5.777 1 93.75 383 SER B N 1
ATOM 8358 C CA . SER B 1 383 ? 8.602 -10.281 7.059 1 93.75 383 SER B CA 1
ATOM 8359 C C . SER B 1 383 ? 7.805 -9.289 7.898 1 93.75 383 SER B C 1
ATOM 8361 O O . SER B 1 383 ? 7.723 -9.422 9.117 1 93.75 383 SER B O 1
ATOM 8363 N N . ALA B 1 384 ? 7.246 -8.297 7.242 1 92.19 384 ALA B N 1
ATOM 8364 C CA . ALA B 1 384 ? 6.449 -7.281 7.934 1 92.19 384 ALA B CA 1
ATOM 8365 C C . ALA B 1 384 ? 5.129 -7.867 8.43 1 92.19 384 ALA B C 1
ATOM 8367 O O . ALA B 1 384 ? 4.496 -7.312 9.336 1 92.19 384 ALA B O 1
ATOM 8368 N N . SER B 1 385 ? 4.719 -9 7.848 1 94.44 385 SER B N 1
ATOM 8369 C CA . SER B 1 385 ? 3.408 -9.57 8.141 1 94.44 385 SER B CA 1
ATOM 8370 C C . SER B 1 385 ? 3.525 -10.773 9.07 1 94.44 385 SER B C 1
ATOM 8372 O O . SER B 1 385 ? 2.547 -11.492 9.297 1 94.44 385 SER B O 1
ATOM 8374 N N . THR B 1 386 ? 4.723 -11.055 9.516 1 95.69 386 THR B N 1
ATOM 8375 C CA . THR B 1 386 ? 4.926 -12.227 10.359 1 95.69 386 THR B CA 1
ATOM 8376 C C . THR B 1 386 ? 5.785 -11.883 11.57 1 95.69 386 THR B C 1
ATOM 8378 O O . THR B 1 386 ? 6.477 -10.859 11.578 1 95.69 386 THR B O 1
ATOM 8381 N N . VAL B 1 387 ? 5.664 -12.641 12.625 1 94.75 387 VAL B N 1
ATOM 8382 C CA . VAL B 1 387 ? 6.512 -12.578 13.812 1 94.75 387 VAL B CA 1
ATOM 8383 C C . VAL B 1 387 ? 7.098 -13.961 14.102 1 94.75 387 VAL B C 1
ATOM 8385 O O . VAL B 1 387 ? 6.379 -14.961 14.086 1 94.75 387 VAL B O 1
ATOM 8388 N N . VAL B 1 388 ? 8.398 -13.992 14.281 1 95.88 388 VAL B N 1
ATOM 8389 C CA . VAL B 1 388 ? 9.078 -15.258 14.516 1 95.88 388 VAL B CA 1
ATOM 8390 C C . VAL B 1 388 ? 9.461 -15.375 15.984 1 95.88 388 VAL B C 1
ATOM 8392 O O . VAL B 1 388 ? 10.031 -14.445 16.562 1 95.88 388 VAL B O 1
ATOM 8395 N N . THR B 1 389 ? 9.031 -16.391 16.641 1 93.44 389 THR B N 1
ATOM 8396 C CA . THR B 1 389 ? 9.469 -16.734 17.984 1 93.44 389 THR B CA 1
ATOM 8397 C C . THR B 1 389 ? 10.617 -17.75 17.938 1 93.44 389 THR B C 1
ATOM 8399 O O . THR B 1 389 ? 10.477 -18.828 17.375 1 93.44 389 THR B O 1
ATOM 8402 N N . ILE B 1 390 ? 11.703 -17.422 18.594 1 94.12 390 ILE B N 1
ATOM 8403 C CA . ILE B 1 390 ? 12.93 -18.188 18.438 1 94.12 390 ILE B CA 1
ATOM 8404 C C . ILE B 1 390 ? 12.961 -19.344 19.438 1 94.12 390 ILE B C 1
ATOM 8406 O O . ILE B 1 390 ? 12.648 -19.141 20.625 1 94.12 390 ILE B O 1
ATOM 8410 N N . GLY B 1 391 ? 13.172 -20.516 18.969 1 95.31 391 GLY B N 1
ATOM 8411 C CA . GLY B 1 391 ? 13.523 -21.688 19.766 1 95.31 391 GLY B CA 1
ATOM 8412 C C . GLY B 1 391 ? 14.984 -22.062 19.656 1 95.31 391 GLY B C 1
ATOM 8413 O O . GLY B 1 391 ? 15.844 -21.438 20.281 1 95.31 391 GLY B O 1
ATOM 8414 N N . ASN B 1 392 ? 15.32 -23 18.797 1 94.44 392 ASN B N 1
ATOM 8415 C CA . ASN B 1 392 ? 16.703 -23.422 18.578 1 94.44 392 ASN B CA 1
ATOM 8416 C C . ASN B 1 392 ? 17.406 -22.516 17.578 1 94.44 392 ASN B C 1
ATOM 8418 O O . ASN B 1 392 ? 18.641 -22.547 17.469 1 94.44 392 ASN B O 1
ATOM 8422 N N . GLY B 1 393 ? 16.688 -21.734 16.812 1 94.5 393 GLY B N 1
ATOM 8423 C CA . GLY B 1 393 ? 17.266 -20.734 15.93 1 94.5 393 GLY B CA 1
ATOM 8424 C C . GLY B 1 393 ? 17.688 -21.312 14.586 1 94.5 393 GLY B C 1
ATOM 8425 O O . GLY B 1 393 ? 18.312 -20.609 13.781 1 94.5 393 GLY B O 1
ATOM 8426 N N . ASN B 1 394 ? 17.312 -22.484 14.195 1 91.94 394 ASN B N 1
ATOM 8427 C CA . ASN B 1 394 ? 17.797 -23.141 12.984 1 91.94 394 ASN B CA 1
ATOM 8428 C C . ASN B 1 394 ? 16.984 -22.719 11.766 1 91.94 394 ASN B C 1
ATOM 8430 O O . ASN B 1 394 ? 17.5 -22.719 10.641 1 91.94 394 ASN B O 1
ATOM 8434 N N . SER B 1 395 ? 15.758 -22.422 11.938 1 92.62 395 SER B N 1
ATOM 8435 C CA . SER B 1 395 ? 14.875 -22.125 10.812 1 92.62 395 SER B CA 1
ATOM 8436 C C . SER B 1 395 ? 14.836 -20.625 10.523 1 92.62 395 SER B C 1
ATOM 8438 O O . SER B 1 395 ? 14.727 -20.219 9.367 1 92.62 395 SER B O 1
ATOM 8440 N N . ALA B 1 396 ? 14.992 -19.812 11.469 1 95.19 396 ALA B N 1
ATOM 8441 C CA . ALA B 1 396 ? 14.867 -18.375 11.328 1 95.19 396 ALA B CA 1
ATOM 8442 C C . ALA B 1 396 ? 16.109 -17.766 10.664 1 95.19 396 ALA B C 1
ATOM 8444 O O . ALA B 1 396 ? 17.234 -18.172 10.961 1 95.19 396 ALA B O 1
ATOM 8445 N N . ASN B 1 397 ? 15.859 -16.938 9.695 1 94.69 397 ASN B N 1
ATOM 8446 C CA . ASN B 1 397 ? 16.938 -16.188 9.07 1 94.69 397 ASN B CA 1
ATOM 8447 C C . ASN B 1 397 ? 17.344 -14.992 9.93 1 94.69 397 ASN B C 1
ATOM 8449 O O . ASN B 1 397 ? 16.5 -14.18 10.328 1 94.69 397 ASN B O 1
ATOM 8453 N N . PHE B 1 398 ? 18.531 -14.805 10.18 1 95.44 398 PHE B N 1
ATOM 8454 C CA . PHE B 1 398 ? 19.031 -13.82 11.117 1 95.44 398 PHE B CA 1
ATOM 8455 C C . PHE B 1 398 ? 18.719 -12.406 10.648 1 95.44 398 PHE B C 1
ATOM 8457 O O . PHE B 1 398 ? 18.234 -11.578 11.422 1 95.44 398 PHE B O 1
ATOM 8464 N N . TRP B 1 399 ? 18.922 -12.094 9.383 1 93.88 399 TRP B N 1
ATOM 8465 C CA . TRP B 1 399 ? 18.875 -10.711 8.906 1 93.88 399 TRP B CA 1
ATOM 8466 C C . TRP B 1 399 ? 17.469 -10.352 8.43 1 93.88 399 TRP B C 1
ATOM 8468 O O . TRP B 1 399 ? 17.047 -9.195 8.547 1 93.88 399 TRP B O 1
ATOM 8478 N N . ASN B 1 400 ? 16.688 -11.32 7.953 1 93.19 400 ASN B N 1
ATOM 8479 C CA . ASN B 1 400 ? 15.516 -10.953 7.164 1 93.19 400 ASN B CA 1
ATOM 8480 C C . ASN B 1 400 ? 14.219 -11.266 7.906 1 93.19 400 ASN B C 1
ATOM 8482 O O . ASN B 1 400 ? 13.156 -10.758 7.547 1 93.19 400 ASN B O 1
ATOM 8486 N N . ASP B 1 401 ? 14.289 -12.086 8.867 1 94.69 401 ASP B N 1
ATOM 8487 C CA . ASP B 1 401 ? 13.078 -12.422 9.602 1 94.69 401 ASP B CA 1
ATOM 8488 C C . ASP B 1 401 ? 12.891 -11.5 10.805 1 94.69 401 ASP B C 1
ATOM 8490 O O . ASP B 1 401 ? 13.852 -10.898 11.289 1 94.69 401 ASP B O 1
ATOM 8494 N N . ARG B 1 402 ? 11.648 -11.359 11.266 1 93.94 402 ARG B N 1
ATOM 8495 C CA . ARG B 1 402 ? 11.32 -10.523 12.406 1 93.94 402 ARG B CA 1
ATOM 8496 C C . ARG B 1 402 ? 11.352 -11.32 13.703 1 93.94 402 ARG B C 1
ATOM 8498 O O . ARG B 1 402 ? 10.305 -11.688 14.242 1 93.94 402 ARG B O 1
ATOM 8505 N N . TRP B 1 403 ? 12.508 -11.477 14.227 1 94.12 403 TRP B N 1
ATOM 8506 C CA . TRP B 1 403 ? 12.641 -12.383 15.367 1 94.12 403 TRP B CA 1
ATOM 8507 C C . TRP B 1 403 ? 13.195 -11.656 16.578 1 94.12 403 TRP B C 1
ATOM 8509 O O . TRP B 1 403 ? 13.133 -12.164 17.703 1 94.12 403 TRP B O 1
ATOM 8519 N N . LEU B 1 404 ? 13.789 -10.461 16.406 1 93.06 404 LEU B N 1
ATOM 8520 C CA . LEU B 1 404 ? 14.492 -9.766 17.484 1 93.06 404 LEU B CA 1
ATOM 8521 C C . LEU B 1 404 ? 13.602 -8.703 18.109 1 93.06 404 LEU B C 1
ATOM 8523 O O . LEU B 1 404 ? 13.648 -7.535 17.734 1 93.06 404 LEU B O 1
ATOM 8527 N N . ASP B 1 405 ? 12.852 -8.992 19.094 1 87 405 ASP B N 1
ATOM 8528 C CA . ASP B 1 405 ? 12 -8.086 19.859 1 87 405 ASP B CA 1
ATOM 8529 C C . ASP B 1 405 ? 11.07 -7.309 18.922 1 87 405 ASP B C 1
ATOM 8531 O O . ASP B 1 405 ? 10.984 -6.082 19.016 1 87 405 ASP B O 1
ATOM 8535 N N . GLY B 1 406 ? 10.539 -8.039 17.984 1 85.75 406 GLY B N 1
ATOM 8536 C CA . GLY B 1 406 ? 9.578 -7.434 17.078 1 85.75 406 GLY B CA 1
ATOM 8537 C C . GLY B 1 406 ? 10.227 -6.684 15.93 1 85.75 406 GLY B C 1
ATOM 8538 O O . GLY B 1 406 ? 9.539 -6.023 15.148 1 85.75 406 GLY B O 1
ATOM 8539 N N . HIS B 1 407 ? 11.547 -6.746 15.789 1 90.5 407 HIS B N 1
ATOM 8540 C CA . HIS B 1 407 ? 12.266 -6.023 14.742 1 90.5 407 HIS B CA 1
ATOM 8541 C C . HIS B 1 407 ? 13.008 -6.98 13.812 1 90.5 407 HIS B C 1
ATOM 8543 O O . HIS B 1 407 ? 13.32 -8.109 14.203 1 90.5 407 HIS B O 1
ATOM 8549 N N . VAL B 1 408 ? 13.195 -6.52 12.609 1 93 408 VAL B N 1
ATOM 8550 C CA . VAL B 1 408 ? 14.047 -7.191 11.641 1 93 408 VAL B CA 1
ATOM 8551 C C . VAL B 1 408 ? 15.477 -6.648 11.742 1 93 408 VAL B C 1
ATOM 8553 O O . VAL B 1 408 ? 15.695 -5.445 11.57 1 93 408 VAL B O 1
ATOM 8556 N N . PRO B 1 409 ? 16.406 -7.48 12.016 1 93.38 409 PRO B N 1
ATOM 8557 C CA . PRO B 1 409 ? 17.766 -6.992 12.242 1 93.38 409 PRO B CA 1
ATOM 8558 C C . PRO B 1 409 ? 18.297 -6.156 11.07 1 93.38 409 PRO B C 1
ATOM 8560 O O . PRO B 1 409 ? 18.984 -5.156 11.289 1 93.38 409 PRO B O 1
ATOM 8563 N N . ARG B 1 410 ? 18 -6.543 9.859 1 93.12 410 ARG B N 1
ATOM 8564 C CA . ARG B 1 410 ? 18.453 -5.812 8.688 1 93.12 410 ARG B CA 1
ATOM 8565 C C . ARG B 1 410 ? 17.984 -4.359 8.727 1 93.12 410 ARG B C 1
ATOM 8567 O O . ARG B 1 410 ? 18.719 -3.459 8.297 1 93.12 410 ARG B O 1
ATOM 8574 N N . LEU B 1 411 ? 16.828 -4.121 9.297 1 89.94 411 LEU B N 1
ATOM 8575 C CA . LEU B 1 411 ? 16.266 -2.777 9.383 1 89.94 411 LEU B CA 1
ATOM 8576 C C . LEU B 1 411 ? 16.828 -2.031 10.594 1 89.94 411 LEU B C 1
ATOM 8578 O O . LEU B 1 411 ? 16.906 -0.801 10.578 1 89.94 411 LEU B O 1
ATOM 8582 N N . LEU B 1 412 ? 17.172 -2.76 11.617 1 90.5 412 LEU B N 1
ATOM 8583 C CA . LEU B 1 412 ? 17.766 -2.174 12.812 1 90.5 412 LEU B CA 1
ATOM 8584 C C . LEU B 1 412 ? 19.172 -1.682 12.539 1 90.5 412 LEU B C 1
ATOM 8586 O O . LEU B 1 412 ? 19.609 -0.682 13.109 1 90.5 412 LEU B O 1
ATOM 8590 N N . ALA B 1 413 ? 19.844 -2.441 11.711 1 92.12 413 ALA B N 1
ATOM 8591 C CA . ALA B 1 413 ? 21.234 -2.113 11.414 1 92.12 413 ALA B CA 1
ATOM 8592 C C . ALA B 1 413 ? 21.531 -2.293 9.93 1 92.12 413 ALA B C 1
ATOM 8594 O O . ALA B 1 413 ? 22.328 -3.162 9.547 1 92.12 413 ALA B O 1
ATOM 8595 N N . PRO B 1 414 ? 20.984 -1.396 9.086 1 90.94 414 PRO B N 1
ATOM 8596 C CA . PRO B 1 414 ? 21.141 -1.532 7.637 1 90.94 414 PRO B CA 1
ATOM 8597 C C . PRO B 1 414 ? 22.594 -1.396 7.188 1 90.94 414 PRO B C 1
ATOM 8599 O O . PRO B 1 414 ? 23.016 -2.066 6.242 1 90.94 414 PRO B O 1
ATOM 8602 N N . GLU B 1 415 ? 23.359 -0.536 7.855 1 90.69 415 GLU B N 1
ATOM 8603 C CA . GLU B 1 415 ? 24.75 -0.341 7.465 1 90.69 415 GLU B CA 1
ATOM 8604 C C . GLU B 1 415 ? 25.594 -1.572 7.789 1 90.69 415 GLU B C 1
ATOM 8606 O O . GLU B 1 415 ? 26.516 -1.914 7.047 1 90.69 415 GLU B O 1
ATOM 8611 N N . ILE B 1 416 ? 25.25 -2.211 8.914 1 90.44 416 ILE B N 1
ATOM 8612 C CA . ILE B 1 416 ? 25.969 -3.42 9.297 1 90.44 416 ILE B CA 1
ATOM 8613 C C . ILE B 1 416 ? 25.641 -4.547 8.32 1 90.44 416 ILE B C 1
ATOM 8615 O O . ILE B 1 416 ? 26.5 -5.344 7.965 1 90.44 416 ILE B O 1
ATOM 8619 N N . PHE B 1 417 ? 24.406 -4.672 7.875 1 91.56 417 PHE B N 1
ATOM 8620 C CA . PHE B 1 417 ? 24 -5.672 6.898 1 91.56 417 PHE B CA 1
ATOM 8621 C C . PHE B 1 417 ? 24.781 -5.516 5.602 1 91.56 417 PHE B C 1
ATOM 8623 O O . PHE B 1 417 ? 25.172 -6.512 4.988 1 91.56 417 PHE B O 1
ATOM 8630 N N . LYS B 1 418 ? 24.953 -4.254 5.195 1 87.94 418 LYS B N 1
ATOM 8631 C CA . LYS B 1 418 ? 25.688 -3.982 3.967 1 87.94 418 LYS B CA 1
ATOM 8632 C C . LYS B 1 418 ? 27.141 -4.453 4.078 1 87.94 418 LYS B C 1
ATOM 8634 O O . LYS B 1 418 ? 27.719 -4.918 3.098 1 87.94 418 LYS B O 1
ATOM 8639 N N . LEU B 1 419 ? 27.688 -4.352 5.301 1 87.75 419 LEU B N 1
ATOM 8640 C CA . LEU B 1 419 ? 29.094 -4.676 5.531 1 87.75 419 LEU B CA 1
ATOM 8641 C C . LEU B 1 419 ? 29.281 -6.184 5.652 1 87.75 419 LEU B C 1
ATOM 8643 O O . LEU B 1 419 ? 30.375 -6.695 5.383 1 87.75 419 LEU B O 1
ATOM 8647 N N . CYS B 1 420 ? 28.219 -6.824 6.043 1 87.38 420 CYS B N 1
ATOM 8648 C CA . CYS B 1 420 ? 28.344 -8.25 6.34 1 87.38 420 CYS B CA 1
ATOM 8649 C C . CYS B 1 420 ? 28.484 -9.062 5.059 1 87.38 420 CYS B C 1
ATOM 8651 O O . CYS B 1 420 ? 27.828 -8.766 4.055 1 87.38 420 CYS B O 1
ATOM 8653 N N . SER B 1 421 ? 29.344 -10 5.043 1 82 421 SER B N 1
ATOM 8654 C CA . SER B 1 421 ? 29.594 -10.852 3.885 1 82 421 SER B CA 1
ATOM 8655 C C . SER B 1 421 ? 28.547 -11.953 3.779 1 82 421 SER B C 1
ATOM 8657 O O . SER B 1 421 ? 28.094 -12.297 2.68 1 82 421 SER B O 1
ATOM 8659 N N . ARG B 1 422 ? 28.203 -12.484 4.977 1 84 422 ARG B N 1
ATOM 8660 C CA . ARG B 1 422 ? 27.219 -13.578 4.977 1 84 422 ARG B CA 1
ATOM 8661 C C . ARG B 1 422 ? 25.812 -13.047 5.191 1 84 422 ARG B C 1
ATOM 8663 O O . ARG B 1 422 ? 25.391 -12.828 6.332 1 84 422 ARG B O 1
ATOM 8670 N N . LYS B 1 423 ? 25.062 -12.984 4.211 1 86.62 423 LYS B N 1
ATOM 8671 C CA . LYS B 1 423 ? 23.734 -12.383 4.281 1 86.62 423 LYS B CA 1
ATOM 8672 C C . LYS B 1 423 ? 22.672 -13.438 4.512 1 86.62 423 LYS B C 1
ATOM 8674 O O . LYS B 1 423 ? 21.547 -13.125 4.926 1 86.62 423 LYS B O 1
ATOM 8679 N N . ASN B 1 424 ? 23.062 -14.688 4.246 1 87.62 424 ASN B N 1
ATOM 8680 C CA . ASN B 1 424 ? 22.109 -15.773 4.488 1 87.62 424 ASN B CA 1
ATOM 8681 C C . ASN B 1 424 ? 22.562 -16.656 5.652 1 87.62 424 ASN B C 1
ATOM 8683 O O . ASN B 1 424 ? 23.281 -17.641 5.453 1 87.62 424 ASN B O 1
ATOM 8687 N N . LEU B 1 425 ? 22.188 -16.219 6.914 1 92.12 425 LEU B N 1
ATOM 8688 C CA . LEU B 1 425 ? 22.547 -16.922 8.141 1 92.12 425 LEU B CA 1
ATOM 8689 C C . LEU B 1 425 ? 21.297 -17.266 8.953 1 92.12 425 LEU B C 1
ATOM 8691 O O . LEU B 1 425 ? 20.344 -16.469 9 1 92.12 425 LEU B O 1
ATOM 8695 N N . CYS B 1 426 ? 21.344 -18.453 9.469 1 94.69 426 CYS B N 1
ATOM 8696 C CA . CYS B 1 426 ? 20.297 -18.75 10.43 1 94.69 426 CYS B CA 1
ATOM 8697 C C . CYS B 1 426 ? 20.609 -18.141 11.789 1 94.69 426 CYS B C 1
ATOM 8699 O O . CYS B 1 426 ? 21.75 -17.766 12.062 1 94.69 426 CYS B O 1
ATOM 8701 N N . VAL B 1 427 ? 19.641 -18 12.641 1 95.06 427 VAL B N 1
ATOM 8702 C CA . VAL B 1 427 ? 19.797 -17.359 13.938 1 95.06 427 VAL B CA 1
ATOM 8703 C C . VAL B 1 427 ? 20.75 -18.172 14.812 1 95.06 427 VAL B C 1
ATOM 8705 O O . VAL B 1 427 ? 21.562 -17.609 15.555 1 95.06 427 VAL B O 1
ATOM 8708 N N . PHE B 1 428 ? 20.688 -19.484 14.703 1 94.56 428 PHE B N 1
ATOM 8709 C CA . PHE B 1 428 ? 21.562 -20.344 15.484 1 94.56 428 PHE B CA 1
ATOM 8710 C C . PHE B 1 428 ? 23.031 -20.047 15.172 1 94.56 428 PHE B C 1
ATOM 8712 O O . PHE B 1 428 ? 23.828 -19.828 16.094 1 94.56 428 PHE B O 1
ATOM 8719 N N . ASP B 1 429 ? 23.328 -20.016 13.914 1 91.88 429 ASP B N 1
ATOM 8720 C CA . ASP B 1 429 ? 24.703 -19.781 13.484 1 91.88 429 ASP B CA 1
ATOM 8721 C C . ASP B 1 429 ? 25.172 -18.375 13.867 1 91.88 429 ASP B C 1
ATOM 8723 O O . ASP B 1 429 ? 26.344 -18.172 14.203 1 91.88 429 ASP B O 1
ATOM 8727 N N . ALA B 1 430 ? 24.297 -17.438 13.789 1 91.5 430 ALA B N 1
ATOM 8728 C CA . ALA B 1 430 ? 24.656 -16.047 14.07 1 91.5 430 ALA B CA 1
ATOM 8729 C C . ALA B 1 430 ? 24.859 -15.836 15.57 1 91.5 430 ALA B C 1
ATOM 8731 O O . ALA B 1 430 ? 25.797 -15.141 15.977 1 91.5 430 ALA B O 1
ATOM 8732 N N . VAL B 1 431 ? 24.031 -16.359 16.375 1 90.38 431 VAL B N 1
ATOM 8733 C CA . VAL B 1 431 ? 24.016 -16.078 17.797 1 90.38 431 VAL B CA 1
ATOM 8734 C C . VAL B 1 431 ? 25 -17 18.516 1 90.38 431 VAL B C 1
ATOM 8736 O O . VAL B 1 431 ? 25.812 -16.547 19.328 1 90.38 431 VAL B O 1
ATOM 8739 N N . SER B 1 432 ? 24.906 -18.281 18.281 1 87.5 432 SER B N 1
ATOM 8740 C CA . SER B 1 432 ? 25.75 -19.234 19 1 87.5 432 SER B CA 1
ATOM 8741 C C . SER B 1 432 ? 27.172 -19.25 18.453 1 87.5 432 SER B C 1
ATOM 8743 O O . SER B 1 432 ? 28.125 -19.266 19.219 1 87.5 432 SER B O 1
ATOM 8745 N N . ASN B 1 433 ? 27.266 -19.234 17.094 1 85.38 433 ASN B N 1
ATOM 8746 C CA . ASN B 1 433 ? 28.578 -19.344 16.469 1 85.38 433 ASN B CA 1
ATOM 8747 C C . ASN B 1 433 ? 29.141 -17.953 16.141 1 85.38 433 ASN B C 1
ATOM 8749 O O . ASN B 1 433 ? 30.266 -17.844 15.633 1 85.38 433 ASN B O 1
ATOM 8753 N N . LYS B 1 434 ? 28.406 -16.875 16.406 1 84.75 434 LYS B N 1
ATOM 8754 C CA . LYS B 1 434 ? 28.797 -15.492 16.188 1 84.75 434 LYS B CA 1
ATOM 8755 C C . LYS B 1 434 ? 29.297 -15.273 14.758 1 84.75 434 LYS B C 1
ATOM 8757 O O . LYS B 1 434 ? 30.25 -14.531 14.547 1 84.75 434 LYS B O 1
ATOM 8762 N N . LYS B 1 435 ? 28.672 -15.922 13.898 1 86.81 435 LYS B N 1
ATOM 8763 C CA . LYS B 1 435 ? 29.125 -15.898 12.508 1 86.81 435 LYS B CA 1
ATOM 8764 C C . LYS B 1 435 ? 28.766 -14.578 11.844 1 86.81 435 LYS B C 1
ATOM 8766 O O . LYS B 1 435 ? 29.312 -14.242 10.781 1 86.81 435 LYS B O 1
ATOM 8771 N N . TRP B 1 436 ? 27.859 -13.859 12.422 1 86.75 436 TRP B N 1
ATOM 8772 C CA . TRP B 1 436 ? 27.469 -12.594 11.797 1 86.75 436 TRP B CA 1
ATOM 8773 C C . TRP B 1 436 ? 28.531 -11.523 12.023 1 86.75 436 TRP B C 1
ATOM 8775 O O . TRP B 1 436 ? 28.547 -10.5 11.336 1 86.75 436 TRP B O 1
ATOM 8785 N N . LEU B 1 437 ? 29.453 -11.758 12.953 1 85.38 437 LEU B N 1
ATOM 8786 C CA . LEU B 1 437 ? 30.516 -10.828 13.289 1 85.38 437 LEU B CA 1
ATOM 8787 C C . LEU B 1 437 ? 31.734 -11.031 12.383 1 85.38 437 LEU B C 1
ATOM 8789 O O . LEU B 1 437 ? 32.594 -10.156 12.281 1 85.38 437 LEU B O 1
ATOM 8793 N N . LEU B 1 438 ? 31.688 -12.109 11.68 1 82.06 438 LEU B N 1
ATOM 8794 C CA . LEU B 1 438 ? 32.875 -12.477 10.906 1 82.06 438 LEU B CA 1
ATOM 8795 C C . LEU B 1 438 ? 33.125 -11.469 9.789 1 82.06 438 LEU B C 1
ATOM 8797 O O . LEU B 1 438 ? 32.219 -11.164 9.016 1 82.06 438 LEU B O 1
ATOM 8801 N N . GLY B 1 439 ? 34.281 -10.891 9.773 1 77.81 439 GLY B N 1
ATOM 8802 C CA . GLY B 1 439 ? 34.75 -10.047 8.68 1 77.81 439 GLY B CA 1
ATOM 8803 C C . GLY B 1 439 ? 34.188 -8.633 8.75 1 77.81 439 GLY B C 1
ATOM 8804 O O . GLY B 1 439 ? 34.312 -7.871 7.789 1 77.81 439 GLY B O 1
ATOM 8805 N N . LEU B 1 440 ? 33.5 -8.328 9.789 1 85.62 440 LEU B N 1
ATOM 8806 C CA . LEU B 1 440 ? 32.906 -7.004 9.898 1 85.62 440 LEU B CA 1
ATOM 8807 C C . LEU B 1 440 ? 33.938 -5.945 10.203 1 85.62 440 LEU B C 1
ATOM 8809 O O . LEU B 1 440 ? 34.719 -6.086 11.156 1 85.62 440 LEU B O 1
ATOM 8813 N N . GLN B 1 441 ? 34.062 -4.957 9.258 1 84.56 441 GLN B N 1
ATOM 8814 C CA . GLN B 1 441 ? 34.969 -3.812 9.453 1 84.56 441 GLN B CA 1
ATOM 8815 C C . GLN B 1 441 ? 34.156 -2.523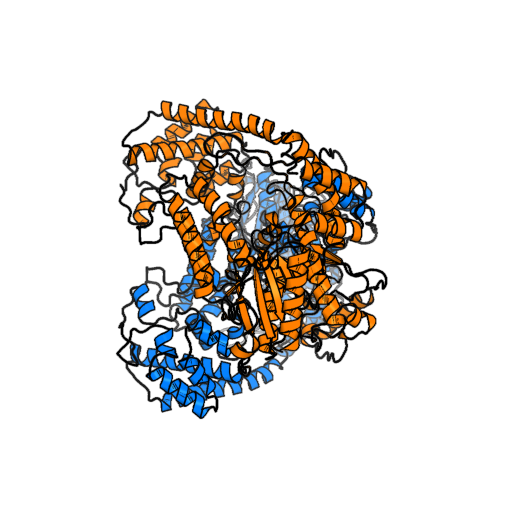 9.633 1 84.56 441 GLN B C 1
ATOM 8817 O O . GLN B 1 441 ? 33.594 -2.01 8.68 1 84.56 441 GLN B O 1
ATOM 8822 N N . ILE B 1 442 ? 34.156 -2.027 10.82 1 88.5 442 ILE B N 1
ATOM 8823 C CA . ILE B 1 442 ? 33.406 -0.817 11.148 1 88.5 442 ILE B CA 1
ATOM 8824 C C . ILE B 1 442 ? 34.312 0.404 10.992 1 88.5 442 ILE B C 1
ATOM 8826 O O . ILE B 1 442 ? 35.406 0.457 11.578 1 88.5 442 ILE B O 1
ATOM 8830 N N . SER B 1 443 ? 33.969 1.341 10.172 1 84 443 SER B N 1
ATOM 8831 C CA . SER B 1 443 ? 34.812 2.484 9.859 1 84 443 SER B CA 1
ATOM 8832 C C . SER B 1 443 ? 34.156 3.791 10.32 1 84 443 SER B C 1
ATOM 8834 O O . SER B 1 443 ? 34.844 4.801 10.484 1 84 443 SER B O 1
ATOM 8836 N N . ASP B 1 444 ? 32.875 3.867 10.469 1 86.56 444 ASP B N 1
ATOM 8837 C CA . ASP B 1 444 ? 32.156 5.113 10.742 1 86.56 444 ASP B CA 1
ATOM 8838 C C . ASP B 1 444 ? 31.375 5.027 12.055 1 86.56 444 ASP B C 1
ATOM 8840 O O . ASP B 1 444 ? 31.109 3.93 12.555 1 86.56 444 ASP B O 1
ATOM 8844 N N . ILE B 1 445 ? 31.125 6.133 12.68 1 85.38 445 ILE B N 1
ATOM 8845 C CA . ILE B 1 445 ? 30.469 6.23 13.977 1 85.38 445 ILE B CA 1
ATOM 8846 C C . ILE B 1 445 ? 29.031 5.723 13.875 1 85.38 445 ILE B C 1
ATOM 8848 O O . ILE B 1 445 ? 28.5 5.117 14.812 1 85.38 445 ILE B O 1
ATOM 8852 N N . SER B 1 446 ? 28.516 6.031 12.773 1 85.88 446 SER B N 1
ATOM 8853 C CA . SER B 1 446 ? 27.141 5.559 12.57 1 85.88 446 SER B CA 1
ATOM 8854 C C . SER B 1 446 ? 27.078 4.035 12.547 1 85.88 446 SER B C 1
ATOM 8856 O O . SER B 1 446 ? 26.188 3.432 13.125 1 85.88 446 SER B O 1
ATOM 8858 N N . GLN B 1 447 ? 28.094 3.42 11.938 1 90.25 447 GLN B N 1
ATOM 8859 C CA . GLN B 1 447 ? 28.188 1.966 11.891 1 90.25 447 GLN B CA 1
ATOM 8860 C C . GLN B 1 447 ? 28.422 1.385 13.281 1 90.25 447 GLN B C 1
ATOM 8862 O O . GLN B 1 447 ? 27.844 0.36 13.641 1 90.25 447 GLN B O 1
ATOM 8867 N N . LEU B 1 448 ? 29.188 2.094 14.039 1 89.44 448 LEU B N 1
ATOM 8868 C CA . LEU B 1 448 ? 29.484 1.631 15.391 1 89.44 448 LEU B CA 1
ATOM 8869 C C . LEU B 1 448 ? 28.234 1.671 16.266 1 89.44 448 LEU B C 1
ATOM 8871 O O . LEU B 1 448 ? 27.984 0.748 17.047 1 89.44 448 LEU B O 1
ATOM 8875 N N . ARG B 1 449 ? 27.516 2.729 16.125 1 88.56 449 ARG B N 1
ATOM 8876 C CA . ARG B 1 449 ? 26.281 2.852 16.906 1 88.56 449 ARG B CA 1
ATOM 8877 C C . ARG B 1 449 ? 25.312 1.717 16.578 1 88.56 449 ARG B C 1
ATOM 8879 O O . ARG B 1 449 ? 24.719 1.128 17.484 1 88.56 449 ARG B O 1
ATOM 8886 N N . GLN B 1 450 ? 25.172 1.453 15.297 1 91.38 450 GLN B N 1
ATOM 8887 C CA . GLN B 1 450 ? 24.281 0.382 14.859 1 91.38 450 GLN B CA 1
ATOM 8888 C C . GLN B 1 450 ? 24.781 -0.978 15.336 1 91.38 450 GLN B C 1
ATOM 8890 O O . GLN B 1 450 ? 23.984 -1.838 15.727 1 91.38 450 GLN B O 1
ATOM 8895 N N . PHE B 1 451 ? 26.109 -1.129 15.328 1 91.88 451 PHE B N 1
ATOM 8896 C CA . PHE B 1 451 ? 26.703 -2.391 15.75 1 91.88 451 PHE B CA 1
ATOM 8897 C C . PHE B 1 451 ? 26.453 -2.645 17.234 1 91.88 451 PHE B C 1
ATOM 8899 O O . PHE B 1 451 ? 26.016 -3.732 17.609 1 91.88 451 PHE B O 1
ATOM 8906 N N . VAL B 1 452 ? 26.625 -1.629 18 1 91.06 452 VAL B N 1
ATOM 8907 C CA . VAL B 1 452 ? 26.469 -1.777 19.453 1 91.06 452 VAL B CA 1
ATOM 8908 C C . VAL B 1 452 ? 25 -2.043 19.781 1 91.06 452 VAL B C 1
ATOM 8910 O O . VAL B 1 452 ? 24.703 -2.879 20.641 1 91.06 452 VAL B O 1
ATOM 8913 N N . ALA B 1 453 ? 24.172 -1.335 19.109 1 89.06 453 ALA B N 1
ATOM 8914 C CA . ALA B 1 453 ? 22.75 -1.514 19.344 1 89.06 453 ALA B CA 1
ATOM 8915 C C . ALA B 1 453 ? 22.312 -2.936 19 1 89.06 453 ALA B C 1
ATOM 8917 O O . ALA B 1 453 ? 21.562 -3.562 19.766 1 89.06 453 ALA B O 1
ATOM 8918 N N . LEU B 1 454 ? 22.734 -3.445 17.859 1 92.31 454 LEU B N 1
ATOM 8919 C CA . LEU B 1 454 ? 22.375 -4.793 17.438 1 92.31 454 LEU B CA 1
ATOM 8920 C C . LEU B 1 454 ? 23.016 -5.844 18.328 1 92.31 454 LEU B C 1
ATOM 8922 O O . LEU B 1 454 ? 22.375 -6.82 18.719 1 92.31 454 LEU B O 1
ATOM 8926 N N . TRP B 1 455 ? 24.281 -5.605 18.641 1 91.38 455 TRP B N 1
ATOM 8927 C CA . TRP B 1 455 ? 25.031 -6.535 19.469 1 91.38 455 TRP B CA 1
ATOM 8928 C C . TRP B 1 455 ? 24.375 -6.699 20.844 1 91.38 455 TRP B C 1
ATOM 8930 O O . TRP B 1 455 ? 24.25 -7.82 21.344 1 91.38 455 TRP B O 1
ATOM 8940 N N . THR B 1 456 ? 23.969 -5.59 21.422 1 90.62 456 THR B N 1
ATOM 8941 C CA . THR B 1 456 ? 23.359 -5.605 22.75 1 90.62 456 THR B CA 1
ATOM 8942 C C . THR B 1 456 ? 22.078 -6.418 22.75 1 90.62 456 THR B C 1
ATOM 8944 O O . THR B 1 456 ? 21.797 -7.172 23.688 1 90.62 456 THR B O 1
ATOM 8947 N N . ARG B 1 457 ? 21.344 -6.371 21.75 1 91.62 457 ARG B N 1
ATOM 8948 C CA . ARG B 1 457 ? 20.078 -7.086 21.656 1 91.62 457 ARG B CA 1
ATOM 8949 C C . ARG B 1 457 ? 20.297 -8.57 21.375 1 91.62 457 ARG B C 1
ATOM 8951 O O . ARG B 1 457 ? 19.609 -9.422 21.953 1 91.62 457 ARG B O 1
ATOM 8958 N N . VAL B 1 458 ? 21.219 -8.867 20.5 1 93.12 458 VAL B N 1
ATOM 8959 C CA . VAL B 1 458 ? 21.469 -10.242 20.094 1 93.12 458 VAL B CA 1
ATOM 8960 C C . VAL B 1 458 ? 22.047 -11.031 21.266 1 93.12 458 VAL B C 1
ATOM 8962 O O . VAL B 1 458 ? 21.734 -12.219 21.438 1 93.12 458 VAL B O 1
ATOM 8965 N N . GLN B 1 459 ? 22.781 -10.32 22.141 1 90.19 459 GLN B N 1
ATOM 8966 C CA . GLN B 1 459 ? 23.422 -10.977 23.266 1 90.19 459 GLN B CA 1
ATOM 8967 C C . GLN B 1 459 ? 22.391 -11.391 24.312 1 90.19 459 GLN B C 1
ATOM 8969 O O . GLN B 1 459 ? 22.641 -12.32 25.094 1 90.19 459 GLN B O 1
ATOM 8974 N N . GLN B 1 460 ? 21.297 -10.75 24.297 1 89.62 460 GLN B N 1
ATOM 8975 C CA . GLN B 1 460 ? 20.266 -11.031 25.297 1 89.62 460 GLN B CA 1
ATOM 8976 C C . GLN B 1 460 ? 19.391 -12.211 24.875 1 89.62 460 GLN B C 1
ATOM 8978 O O . GLN B 1 460 ? 18.625 -12.742 25.688 1 89.62 460 GLN B O 1
ATOM 8983 N N . VAL B 1 461 ? 19.594 -12.711 23.688 1 92.19 461 VAL B N 1
ATOM 8984 C CA . VAL B 1 461 ? 18.75 -13.781 23.172 1 92.19 461 VAL B CA 1
ATOM 8985 C C . VAL B 1 461 ? 19.281 -15.133 23.641 1 92.19 461 VAL B C 1
ATOM 8987 O O . VAL B 1 461 ? 20.484 -15.398 23.562 1 92.19 461 VAL B O 1
ATOM 8990 N N . ILE B 1 462 ? 18.359 -15.883 24.203 1 90.94 462 ILE B N 1
ATOM 8991 C CA . ILE B 1 462 ? 18.688 -17.219 24.672 1 90.94 462 ILE B CA 1
ATOM 8992 C C . ILE B 1 462 ? 18.016 -18.266 23.766 1 90.94 462 ILE B C 1
ATOM 8994 O O . ILE B 1 462 ? 16.797 -18.234 23.594 1 90.94 462 ILE B O 1
ATOM 8998 N N . LEU B 1 463 ? 18.828 -19.172 23.266 1 93.5 463 LEU B N 1
ATOM 8999 C CA . LEU B 1 463 ? 18.312 -20.203 22.375 1 93.5 463 LEU B CA 1
ATOM 9000 C C . LEU B 1 463 ? 17.953 -21.469 23.172 1 93.5 463 LEU B C 1
ATOM 9002 O O . LEU B 1 463 ? 18.656 -21.828 24.109 1 93.5 463 LEU B O 1
ATOM 9006 N N . ASP B 1 464 ? 16.812 -21.984 22.953 1 93.06 464 ASP B N 1
ATOM 9007 C CA . ASP B 1 464 ? 16.375 -23.25 23.516 1 93.06 464 ASP B CA 1
ATOM 9008 C C . ASP B 1 464 ? 16.578 -24.391 22.516 1 93.06 464 ASP B C 1
ATOM 9010 O O . ASP B 1 464 ? 15.805 -24.516 21.562 1 93.06 464 ASP B O 1
ATOM 9014 N N . PRO B 1 465 ? 17.547 -25.266 22.734 1 90.69 465 PRO B N 1
ATOM 9015 C CA . PRO B 1 465 ? 17.844 -26.328 21.781 1 90.69 465 PRO B CA 1
ATOM 9016 C C . PRO B 1 465 ? 16.688 -27.312 21.609 1 90.69 465 PRO B C 1
ATOM 9018 O O . PRO B 1 465 ? 16.609 -28.016 20.594 1 90.69 465 PRO B O 1
ATOM 9021 N N . LEU B 1 466 ? 15.758 -27.344 22.562 1 91.75 466 LEU B N 1
ATOM 9022 C CA . LEU B 1 466 ? 14.688 -28.328 22.531 1 91.75 466 LEU B CA 1
ATOM 9023 C C . LEU B 1 466 ? 13.461 -27.797 21.812 1 91.75 466 LEU B C 1
ATOM 9025 O O . LEU B 1 466 ? 12.602 -28.562 21.375 1 91.75 466 LEU B O 1
ATOM 9029 N N . ALA B 1 467 ? 13.43 -26.547 21.672 1 93.44 467 ALA B N 1
ATOM 9030 C CA . ALA B 1 467 ? 12.266 -25.938 21.031 1 93.44 467 ALA B CA 1
ATOM 9031 C C . ALA B 1 467 ? 12.586 -25.469 19.625 1 93.44 467 ALA B C 1
ATOM 9033 O O . ALA B 1 467 ? 13.68 -24.953 19.359 1 93.44 467 ALA B O 1
ATOM 9034 N N . SER B 1 468 ? 11.648 -25.812 18.641 1 93.75 468 SER B N 1
ATOM 9035 C CA . SER B 1 468 ? 11.82 -25.359 17.281 1 93.75 468 SER B CA 1
ATOM 9036 C C . SER B 1 468 ? 11.32 -23.922 17.109 1 93.75 468 SER B C 1
ATOM 9038 O O . SER B 1 468 ? 10.492 -23.453 17.891 1 93.75 468 SER B O 1
ATOM 9040 N N . ASP B 1 469 ? 11.891 -23.219 16.125 1 94.94 469 ASP B N 1
ATOM 9041 C CA . ASP B 1 469 ? 11.398 -21.891 15.805 1 94.94 469 ASP B CA 1
ATOM 9042 C C . ASP B 1 469 ? 9.945 -21.938 15.336 1 94.94 469 ASP B C 1
ATOM 9044 O O . ASP B 1 469 ? 9.508 -22.938 14.758 1 94.94 469 ASP B O 1
ATOM 9048 N N . SER B 1 470 ? 9.203 -20.953 15.703 1 94.06 470 SER B N 1
ATOM 9049 C CA . SER B 1 470 ? 7.824 -20.875 15.234 1 94.06 470 SER B CA 1
ATOM 9050 C C . SER B 1 470 ? 7.531 -19.516 14.602 1 94.06 470 SER B C 1
ATOM 9052 O O . SER B 1 470 ? 8.227 -18.531 14.867 1 94.06 470 SER B O 1
ATOM 9054 N N . ILE B 1 471 ? 6.574 -19.516 13.641 1 95.5 471 ILE B N 1
ATOM 9055 C CA . ILE B 1 471 ? 6.207 -18.297 12.93 1 95.5 471 ILE B CA 1
ATOM 9056 C C . ILE B 1 471 ? 4.711 -18.031 13.102 1 95.5 471 ILE B C 1
ATOM 9058 O O . ILE B 1 471 ? 3.918 -18.969 13.219 1 95.5 471 ILE B O 1
ATOM 9062 N N . SER B 1 472 ? 4.32 -16.766 13.266 1 95.19 472 SER B N 1
ATOM 9063 C CA . SER B 1 472 ? 2.922 -16.375 13.422 1 95.19 472 SER B CA 1
ATOM 9064 C C . SER B 1 472 ? 2.535 -15.281 12.438 1 95.19 472 SER B C 1
ATOM 9066 O O . SER B 1 472 ? 3.314 -14.359 12.195 1 95.19 472 SER B O 1
ATOM 9068 N N . TRP B 1 473 ? 1.394 -15.5 11.719 1 95.12 473 TRP B N 1
ATOM 9069 C CA . TRP B 1 473 ? 0.813 -14.5 10.828 1 95.12 473 TRP B CA 1
ATOM 9070 C C . TRP B 1 473 ? 0.072 -13.43 11.617 1 95.12 473 TRP B C 1
ATOM 9072 O O . TRP B 1 473 ? -0.739 -13.742 12.492 1 95.12 473 TRP B O 1
ATOM 9082 N N . VAL B 1 474 ? 0.263 -12.102 11.391 1 93 474 VAL B N 1
ATOM 9083 C CA . VAL B 1 474 ? -0.144 -11.062 12.336 1 93 474 VAL B CA 1
ATOM 9084 C C . VAL B 1 474 ? -1.51 -10.508 11.945 1 93 474 VAL B C 1
ATOM 9086 O O . VAL B 1 474 ? -2.15 -9.797 12.719 1 93 474 VAL B O 1
ATOM 9089 N N . TRP B 1 475 ? -2.1 -10.852 10.781 1 91.56 475 TRP B N 1
ATOM 9090 C CA . TRP B 1 475 ? -3.221 -10.094 10.234 1 91.56 475 TRP B CA 1
ATOM 9091 C C . TRP B 1 475 ? -4.543 -10.789 10.539 1 91.56 475 TRP B C 1
ATOM 9093 O O . TRP B 1 475 ? -5.602 -10.336 10.086 1 91.56 475 TRP B O 1
ATOM 9103 N N . ASN B 1 476 ? -4.516 -11.938 11.234 1 89.31 476 ASN B N 1
ATOM 9104 C CA . ASN B 1 476 ? -5.789 -12.578 11.547 1 89.31 476 ASN B CA 1
ATOM 9105 C C . ASN B 1 476 ? -5.73 -13.305 12.891 1 89.31 476 ASN B C 1
ATOM 9107 O O . ASN B 1 476 ? -4.672 -13.375 13.516 1 89.31 476 ASN B O 1
ATOM 9111 N N . SER B 1 477 ? -6.824 -13.867 13.32 1 86.69 477 SER B N 1
ATOM 9112 C CA . SER B 1 477 ? -6.969 -14.445 14.648 1 86.69 477 SER B CA 1
ATOM 9113 C C . SER B 1 477 ? -6.332 -15.828 14.727 1 86.69 477 SER B C 1
ATOM 9115 O O . SER B 1 477 ? -5.84 -16.234 15.781 1 86.69 477 SER B O 1
ATOM 9117 N N . SER B 1 478 ? -6.34 -16.516 13.648 1 87.62 478 SER B N 1
ATOM 9118 C CA . SER B 1 478 ? -5.793 -17.875 13.641 1 87.62 478 SER B CA 1
ATOM 9119 C C . SER B 1 478 ? -4.27 -17.844 13.672 1 87.62 478 SER B C 1
ATOM 9121 O O . SER B 1 478 ? -3.635 -18.875 13.945 1 87.62 478 SER B O 1
ATOM 9123 N N . GLN B 1 479 ? -3.635 -16.609 13.367 1 90.12 479 GLN B N 1
ATOM 9124 C CA . GLN B 1 479 ? -2.188 -16.438 13.297 1 90.12 479 GLN B CA 1
ATOM 9125 C C . GLN B 1 479 ? -1.574 -17.328 12.227 1 90.12 479 GLN B C 1
ATOM 9127 O O . GLN B 1 479 ? -0.396 -17.688 12.305 1 90.12 479 GLN B O 1
ATOM 9132 N N . SER B 1 480 ? -2.465 -17.828 11.375 1 93.06 480 SER B N 1
ATOM 9133 C CA . SER B 1 480 ? -2.033 -18.609 10.219 1 93.06 480 SER B CA 1
ATOM 9134 C C . SER B 1 480 ? -2.316 -17.875 8.914 1 93.06 480 SER B C 1
ATOM 9136 O O . SER B 1 480 ? -3.293 -17.125 8.812 1 93.06 480 SER B O 1
ATOM 9138 N N . TYR B 1 481 ? -1.466 -18.141 7.996 1 95.25 481 TYR B N 1
ATOM 9139 C CA . TYR B 1 481 ? -1.532 -17.438 6.719 1 95.25 481 TYR B CA 1
ATOM 9140 C C . TYR B 1 481 ? -2.867 -17.688 6.027 1 95.25 481 TYR B C 1
ATOM 9142 O O . TYR B 1 481 ? -3.393 -18.812 6.062 1 95.25 481 TYR B O 1
ATOM 9150 N N . SER B 1 482 ? -3.455 -16.719 5.516 1 94.88 482 SER B N 1
ATOM 9151 C CA . SER B 1 482 ? -4.598 -16.812 4.609 1 94.88 482 SER B CA 1
ATOM 9152 C C . SER B 1 482 ? -4.453 -15.836 3.443 1 94.88 482 SER B C 1
ATOM 9154 O O . SER B 1 482 ? -3.986 -14.711 3.619 1 94.88 482 SER B O 1
ATOM 9156 N N . ALA B 1 483 ? -4.859 -16.297 2.25 1 94.25 483 ALA B N 1
ATOM 9157 C CA . ALA B 1 483 ? -4.758 -15.453 1.063 1 94.25 483 ALA B CA 1
ATOM 9158 C C . ALA B 1 483 ? -5.602 -14.188 1.219 1 94.25 483 ALA B C 1
ATOM 9160 O O . ALA B 1 483 ? -5.211 -13.109 0.755 1 94.25 483 ALA B O 1
ATOM 9161 N N . SER B 1 484 ? -6.699 -14.328 1.898 1 94.06 484 SER B N 1
ATOM 9162 C CA . SER B 1 484 ? -7.598 -13.195 2.088 1 94.06 484 SER B CA 1
ATOM 9163 C C . SER B 1 484 ? -6.945 -12.109 2.936 1 94.06 484 SER B C 1
ATOM 9165 O O . SER B 1 484 ? -6.949 -10.938 2.562 1 94.06 484 SER B O 1
ATOM 9167 N N . SER B 1 485 ? -6.359 -12.477 4.078 1 94.88 485 SER B N 1
ATOM 9168 C CA . SER B 1 485 ? -5.707 -11.5 4.941 1 94.88 485 SER B CA 1
ATOM 9169 C C . SER B 1 485 ? -4.453 -10.93 4.285 1 94.88 485 SER B C 1
ATOM 9171 O O . SER B 1 485 ? -4.129 -9.75 4.473 1 94.88 485 SER B O 1
ATOM 9173 N N . ALA B 1 486 ? -3.76 -11.758 3.537 1 96 486 ALA B N 1
ATOM 9174 C CA . ALA B 1 486 ? -2.574 -11.297 2.822 1 96 486 ALA B CA 1
ATOM 9175 C C . ALA B 1 486 ? -2.945 -10.258 1.764 1 96 486 ALA B C 1
ATOM 9177 O O . ALA B 1 486 ? -2.191 -9.312 1.522 1 96 486 ALA B O 1
ATOM 9178 N N . TYR B 1 487 ? -4.066 -10.5 1.11 1 95.62 487 TYR B N 1
ATOM 9179 C CA . TYR B 1 487 ? -4.547 -9.539 0.123 1 95.62 487 TYR B CA 1
ATOM 9180 C C . TYR B 1 487 ? -4.918 -8.219 0.783 1 95.62 487 TYR B C 1
ATOM 9182 O O . TYR B 1 487 ? -4.531 -7.148 0.307 1 95.62 487 TYR B O 1
ATOM 9190 N N . GLN B 1 488 ? -5.586 -8.242 1.908 1 93.31 488 GLN B N 1
ATOM 9191 C CA . GLN B 1 488 ? -6.109 -7.055 2.572 1 93.31 488 GLN B CA 1
ATOM 9192 C C . GLN B 1 488 ? -4.98 -6.215 3.164 1 93.31 488 GLN B C 1
ATOM 9194 O O . GLN B 1 488 ? -5.051 -4.984 3.158 1 93.31 488 GLN B O 1
ATOM 9199 N N . CYS B 1 489 ? -3.973 -6.82 3.688 1 93.38 489 CYS B N 1
ATOM 9200 C CA . CYS B 1 489 ? -2.916 -6.082 4.371 1 93.38 489 CYS B CA 1
ATOM 9201 C C . CYS B 1 489 ? -2.121 -5.23 3.391 1 93.38 489 CYS B C 1
ATOM 9203 O O . CYS B 1 489 ? -1.451 -4.277 3.791 1 93.38 489 CYS B O 1
ATOM 9205 N N . GLN B 1 490 ? -2.184 -5.566 2.121 1 93.25 490 GLN B N 1
ATOM 9206 C CA . GLN B 1 490 ? -1.425 -4.836 1.112 1 93.25 490 GLN B CA 1
ATOM 9207 C C . GLN B 1 490 ? -1.999 -3.439 0.896 1 93.25 490 GLN B C 1
ATOM 9209 O O . GLN B 1 490 ? -1.376 -2.602 0.24 1 93.25 490 GLN B O 1
ATOM 9214 N N . PHE B 1 491 ? -3.186 -3.191 1.458 1 90.69 491 PHE B N 1
ATOM 9215 C CA . PHE B 1 491 ? -3.836 -1.899 1.275 1 90.69 491 PHE B CA 1
ATOM 9216 C C . PHE B 1 491 ? -3.637 -1.016 2.5 1 90.69 491 PHE B C 1
ATOM 9218 O O . PHE B 1 491 ? -4.238 0.055 2.605 1 90.69 491 PHE B O 1
ATOM 9225 N N . LEU B 1 492 ? -2.838 -1.383 3.432 1 87.56 492 LEU B N 1
ATOM 9226 C CA . LEU B 1 492 ? -2.617 -0.622 4.656 1 87.56 492 LEU B CA 1
ATOM 9227 C C . LEU B 1 492 ? -2.07 0.768 4.344 1 87.56 492 LEU B C 1
ATOM 9229 O O . LEU B 1 492 ? -2.369 1.731 5.051 1 87.56 492 LEU B O 1
ATOM 9233 N N . GLY B 1 493 ? -1.297 0.872 3.32 1 83.81 493 GLY B N 1
ATOM 9234 C CA . GLY B 1 493 ? -0.723 2.154 2.951 1 83.81 493 GLY B CA 1
ATOM 9235 C C . GLY B 1 493 ? -1.617 2.967 2.033 1 83.81 493 GLY B C 1
ATOM 9236 O O . GLY B 1 493 ? -1.305 4.113 1.708 1 83.81 493 GLY B O 1
ATOM 9237 N N . SER B 1 494 ? -2.779 2.43 1.729 1 82.56 494 SER B N 1
ATOM 9238 C CA . SER B 1 494 ? -3.686 3.109 0.811 1 82.56 494 SER B CA 1
ATOM 9239 C C . SER B 1 494 ? -4.574 4.109 1.547 1 82.56 494 SER B C 1
ATOM 9241 O O . SER B 1 494 ? -4.949 3.881 2.699 1 82.56 494 SER B O 1
ATOM 9243 N N . VAL B 1 495 ? -4.82 5.27 0.923 1 73 495 VAL B N 1
ATOM 9244 C CA . VAL B 1 495 ? -5.617 6.328 1.542 1 73 495 VAL B CA 1
ATOM 9245 C C . VAL B 1 495 ? -7.039 6.297 0.988 1 73 495 VAL B C 1
ATOM 9247 O O . VAL B 1 495 ? -7.238 6.09 -0.211 1 73 495 VAL B O 1
ATOM 9250 N N . SER B 1 496 ? -7.961 6.215 1.896 1 70.38 496 SER B N 1
ATOM 9251 C CA . SER B 1 496 ? -9.367 6.168 1.522 1 70.38 496 SER B CA 1
ATOM 9252 C C . SER B 1 496 ? -9.945 7.57 1.354 1 70.38 496 SER B C 1
ATOM 9254 O O . SER B 1 496 ? -9.602 8.484 2.113 1 70.38 496 SER B O 1
ATOM 9256 N N . PRO B 1 497 ? -10.617 7.699 0.178 1 65.44 497 PRO B N 1
ATOM 9257 C CA . PRO B 1 497 ? -11.398 8.938 0.151 1 65.44 497 PRO B CA 1
ATOM 9258 C C . PRO B 1 497 ? -12.484 8.977 1.226 1 65.44 497 PRO B C 1
ATOM 9260 O O . PRO B 1 497 ? -13.031 7.934 1.591 1 65.44 497 PRO B O 1
ATOM 9263 N N . ALA B 1 498 ? -12.547 9.922 1.854 1 61.31 498 ALA B N 1
ATOM 9264 C CA . ALA B 1 498 ? -13.312 10.078 3.088 1 61.31 498 ALA B CA 1
ATOM 9265 C C . ALA B 1 498 ? -14.766 9.648 2.887 1 61.31 498 ALA B C 1
ATOM 9267 O O . ALA B 1 498 ? -15.391 10.016 1.889 1 61.31 498 ALA B O 1
ATOM 9268 N N . GLN B 1 499 ? -15.445 8.766 3.602 1 68.19 499 GLN B N 1
ATOM 9269 C CA . GLN B 1 499 ? -16.75 8.352 4.113 1 68.19 499 GLN B CA 1
ATOM 9270 C C . GLN B 1 499 ? -17.469 7.441 3.125 1 68.19 499 GLN B C 1
ATOM 9272 O O . GLN B 1 499 ? -18.641 7.141 3.295 1 68.19 499 GLN B O 1
ATOM 9277 N N . LEU B 1 500 ? -16.688 7.012 2.074 1 82.56 500 LEU B N 1
ATOM 9278 C CA . LEU B 1 500 ? -17.344 6.109 1.128 1 82.56 500 LEU B CA 1
ATOM 9279 C C . LEU B 1 500 ? -17.453 4.707 1.708 1 82.56 500 LEU B C 1
ATOM 9281 O O . LEU B 1 500 ? -18.25 3.895 1.229 1 82.56 500 LEU B O 1
ATOM 9285 N N . ASP B 1 501 ? -16.766 4.48 2.723 1 83.12 501 ASP B N 1
ATOM 9286 C CA . ASP B 1 501 ? -16.797 3.166 3.357 1 83.12 501 ASP B CA 1
ATOM 9287 C C . ASP B 1 501 ? -18.109 2.947 4.102 1 83.12 501 ASP B C 1
ATOM 9289 O O . ASP B 1 501 ? -18.625 1.831 4.137 1 83.12 501 ASP B O 1
ATOM 9293 N N . LYS B 1 502 ? -18.703 4.035 4.625 1 84.31 502 LYS B N 1
ATOM 9294 C CA . LYS B 1 502 ? -19.938 3.939 5.41 1 84.31 502 LYS B CA 1
ATOM 9295 C C . LYS B 1 502 ? -21.109 3.539 4.535 1 84.31 502 LYS B C 1
ATOM 9297 O O . LYS B 1 502 ? -22.078 2.941 5.02 1 84.31 502 LYS B O 1
ATOM 9302 N N . MET B 1 503 ? -21 3.855 3.344 1 88 503 MET B N 1
ATOM 9303 C CA . MET B 1 503 ? -22.094 3.537 2.42 1 88 503 MET B CA 1
ATOM 9304 C C . MET B 1 503 ? -22.266 2.029 2.281 1 88 503 MET B C 1
ATOM 9306 O O . MET B 1 503 ? -23.391 1.535 2.168 1 88 503 MET B O 1
ATOM 9310 N N . TRP B 1 504 ? -21.203 1.303 2.391 1 89 504 TRP B N 1
ATOM 9311 C CA . TRP B 1 504 ? -21.234 -0.14 2.172 1 89 504 TRP B CA 1
ATOM 9312 C C . TRP B 1 504 ? -21.828 -0.86 3.377 1 89 504 TRP B C 1
ATOM 9314 O O . TRP B 1 504 ? -22.219 -2.027 3.283 1 89 504 TRP B O 1
ATOM 9324 N N . THR B 1 505 ? -21.969 -0.186 4.496 1 87.38 505 THR B N 1
ATOM 9325 C CA . THR B 1 505 ? -22.469 -0.824 5.711 1 87.38 505 THR B CA 1
ATOM 9326 C C . THR B 1 505 ? -23.969 -0.611 5.855 1 87.38 505 THR B C 1
ATOM 9328 O O . THR B 1 505 ? -24.609 -1.235 6.703 1 87.38 505 THR B O 1
ATOM 9331 N N . VAL B 1 506 ? -24.578 0.275 4.996 1 89.88 506 VAL B N 1
ATOM 9332 C CA . VAL B 1 506 ? -26 0.529 5.059 1 89.88 506 VAL B CA 1
ATOM 9333 C C . VAL B 1 506 ? -26.766 -0.691 4.551 1 89.88 506 VAL B C 1
ATOM 9335 O O . VAL B 1 506 ? -26.359 -1.325 3.576 1 89.88 506 VAL B O 1
ATOM 9338 N N . GLN B 1 507 ? -27.812 -1.049 5.188 1 89.19 507 GLN B N 1
ATOM 9339 C CA . GLN B 1 507 ? -28.578 -2.244 4.848 1 89.19 507 GLN B CA 1
ATOM 9340 C C . GLN B 1 507 ? -29.562 -1.966 3.711 1 89.19 507 GLN B C 1
ATOM 9342 O O . GLN B 1 507 ? -30.766 -1.856 3.936 1 89.19 507 GLN B O 1
ATOM 9347 N N . VAL B 1 508 ? -29.094 -1.906 2.568 1 92.94 508 VAL B N 1
ATOM 9348 C CA . VAL B 1 508 ? -29.875 -1.731 1.35 1 92.94 508 VAL B CA 1
ATOM 9349 C C . VAL B 1 508 ? -29.484 -2.785 0.32 1 92.94 508 VAL B C 1
ATOM 9351 O O . VAL B 1 508 ? -28.531 -3.539 0.535 1 92.94 508 VAL B O 1
ATOM 9354 N N . GLU B 1 509 ? -30.25 -2.953 -0.713 1 89.94 509 GLU B N 1
ATOM 9355 C CA . GLU B 1 509 ? -29.969 -3.93 -1.758 1 89.94 509 GLU B CA 1
ATOM 9356 C C . GLU B 1 509 ? -28.641 -3.611 -2.457 1 89.94 509 GLU B C 1
ATOM 9358 O O . GLU B 1 509 ? -28.25 -2.447 -2.549 1 89.94 509 GLU B O 1
ATOM 9363 N N . ALA B 1 510 ? -28.062 -4.613 -2.998 1 89.62 510 ALA B N 1
ATOM 9364 C CA . ALA B 1 510 ? -26.75 -4.484 -3.617 1 89.62 510 ALA B CA 1
ATOM 9365 C C . ALA B 1 510 ? -26.812 -3.574 -4.84 1 89.62 510 ALA B C 1
ATOM 9367 O O . ALA B 1 510 ? -25.859 -2.838 -5.121 1 89.62 510 ALA B O 1
ATOM 9368 N N . LYS B 1 511 ? -27.891 -3.654 -5.586 1 91.19 511 LYS B N 1
ATOM 9369 C CA . LYS B 1 511 ? -28.016 -2.824 -6.781 1 91.19 511 LYS B CA 1
ATOM 9370 C C . LYS B 1 511 ? -28.062 -1.342 -6.418 1 91.19 511 LYS B C 1
ATOM 9372 O O . LYS B 1 511 ? -27.5 -0.506 -7.137 1 91.19 511 LYS B O 1
ATOM 9377 N N . CYS B 1 512 ? -28.688 -1.028 -5.289 1 93.81 512 CYS B N 1
ATOM 9378 C CA . CYS B 1 512 ? -28.766 0.351 -4.82 1 93.81 512 CYS B CA 1
ATOM 9379 C C . CYS B 1 512 ? -27.406 0.844 -4.324 1 93.81 512 CYS B C 1
ATOM 9381 O O . CYS B 1 512 ? -27.062 2.012 -4.512 1 93.81 512 CYS B O 1
ATOM 9383 N N . LYS B 1 513 ? -26.688 -0.095 -3.697 1 93.5 513 LYS B N 1
ATOM 9384 C CA . LYS B 1 513 ? -25.344 0.265 -3.238 1 93.5 513 LYS B CA 1
ATOM 9385 C C . LYS B 1 513 ? -24.422 0.574 -4.418 1 93.5 513 LYS B C 1
ATOM 9387 O O . LYS B 1 513 ? -23.625 1.515 -4.359 1 93.5 513 LYS B O 1
ATOM 9392 N N . PHE B 1 514 ? -24.562 -0.242 -5.445 1 93.5 514 PHE B N 1
ATOM 9393 C CA . PHE B 1 514 ? -23.75 -0.037 -6.641 1 93.5 514 PHE B CA 1
ATOM 9394 C C . PHE B 1 514 ? -24.047 1.313 -7.277 1 93.5 514 PHE B C 1
ATOM 9396 O O . PHE B 1 514 ? -23.141 2.053 -7.648 1 93.5 514 PHE B O 1
ATOM 9403 N N . PHE B 1 515 ? -25.312 1.599 -7.328 1 94.19 515 PHE B N 1
ATOM 9404 C CA . PHE B 1 515 ? -25.766 2.885 -7.852 1 94.19 515 PHE B CA 1
ATOM 9405 C C . PHE B 1 515 ? -25.219 4.031 -7.004 1 94.19 515 PHE B C 1
ATOM 9407 O O . PHE B 1 515 ? -24.672 5 -7.539 1 94.19 515 PHE B O 1
ATOM 9414 N N . MET B 1 516 ? -25.375 3.877 -5.746 1 94.19 516 MET B N 1
ATOM 9415 C CA . MET B 1 516 ? -24.953 4.926 -4.82 1 94.19 516 MET B CA 1
ATOM 9416 C C . MET B 1 516 ? -23.453 5.199 -4.953 1 94.19 516 MET B C 1
ATOM 9418 O O . MET B 1 516 ? -23.031 6.352 -4.906 1 94.19 516 MET B O 1
ATOM 9422 N N . TRP B 1 517 ? -22.688 4.133 -5.066 1 93.5 517 TRP B N 1
ATOM 9423 C CA . TRP B 1 517 ? -21.234 4.266 -5.207 1 93.5 517 TRP B CA 1
ATOM 9424 C C . TRP B 1 517 ? -20.875 5.062 -6.461 1 93.5 517 TRP B C 1
ATOM 9426 O O . TRP B 1 517 ? -20.031 5.961 -6.414 1 93.5 517 TRP B O 1
ATOM 9436 N N . LEU B 1 518 ? -21.547 4.816 -7.559 1 93.44 518 LEU B N 1
ATOM 9437 C CA . LEU B 1 518 ? -21.297 5.527 -8.812 1 93.44 518 LEU B CA 1
ATOM 9438 C C . LEU B 1 518 ? -21.719 6.988 -8.695 1 93.44 518 LEU B C 1
ATOM 9440 O O . LEU B 1 518 ? -21.047 7.879 -9.227 1 93.44 518 LEU B O 1
ATOM 9444 N N . TRP B 1 519 ? -22.844 7.141 -8.062 1 94.94 519 TRP B N 1
ATOM 9445 C CA . TRP B 1 519 ? -23.359 8.492 -7.914 1 94.94 519 TRP B CA 1
ATOM 9446 C C . TRP B 1 519 ? -22.438 9.344 -7.047 1 94.94 519 TRP B C 1
ATOM 9448 O O . TRP B 1 519 ? -22.172 10.508 -7.359 1 94.94 519 TRP B O 1
ATOM 9458 N N . LEU B 1 520 ? -21.953 8.766 -5.969 1 92.19 520 LEU B N 1
ATOM 9459 C CA . LEU B 1 520 ? -21.062 9.5 -5.07 1 92.19 520 LEU B CA 1
ATOM 9460 C C . LEU B 1 520 ? -19.781 9.914 -5.789 1 92.19 520 LEU B C 1
ATOM 9462 O O . LEU B 1 520 ? -19.188 10.945 -5.461 1 92.19 520 LEU B O 1
ATOM 9466 N N . TRP B 1 521 ? -19.453 9.109 -6.801 1 90.31 521 TRP B N 1
ATOM 9467 C CA . TRP B 1 521 ? -18.297 9.461 -7.609 1 90.31 521 TRP B CA 1
ATOM 9468 C C . TRP B 1 521 ? -18.688 10.383 -8.758 1 90.31 521 TRP B C 1
ATOM 9470 O O . TRP B 1 521 ? -17.828 10.828 -9.531 1 90.31 521 TRP B O 1
ATOM 9480 N N . GLY B 1 522 ? -19.953 10.648 -8.859 1 90.75 522 GLY B N 1
ATOM 9481 C CA . GLY B 1 522 ? -20.469 11.516 -9.914 1 90.75 522 GLY B CA 1
ATOM 9482 C C . GLY B 1 522 ? -20.391 10.875 -11.289 1 90.75 522 GLY B C 1
ATOM 9483 O O . GLY B 1 522 ? -20.219 11.578 -12.289 1 90.75 522 GLY B O 1
ATOM 9484 N N . ARG B 1 523 ? -20.484 9.516 -11.312 1 91.88 523 ARG B N 1
ATOM 9485 C CA . ARG B 1 523 ? -20.203 8.852 -12.578 1 91.88 523 ARG B CA 1
ATOM 9486 C C . ARG B 1 523 ? -21.406 8.047 -13.055 1 91.88 523 ARG B C 1
ATOM 9488 O O . ARG B 1 523 ? -21.266 7.125 -13.859 1 91.88 523 ARG B O 1
ATOM 9495 N N . ILE B 1 524 ? -22.578 8.391 -12.516 1 93.12 524 ILE B N 1
ATOM 9496 C CA . ILE B 1 524 ? -23.766 7.789 -13.102 1 93.12 524 ILE B CA 1
ATOM 9497 C C . ILE B 1 524 ? -23.969 8.32 -14.523 1 93.12 524 ILE B C 1
ATOM 9499 O O . ILE B 1 524 ? -23.469 9.391 -14.867 1 93.12 524 ILE B O 1
ATOM 9503 N N . LEU B 1 525 ? -24.609 7.617 -15.336 1 90.25 525 LEU B N 1
ATOM 9504 C CA . LEU B 1 525 ? -24.688 7.93 -16.766 1 90.25 525 LEU B CA 1
ATOM 9505 C C . LEU B 1 525 ? -25.75 8.992 -17.031 1 90.25 525 LEU B C 1
ATOM 9507 O O . LEU B 1 525 ? -26.734 8.734 -17.734 1 90.25 525 LEU B O 1
ATOM 9511 N N . THR B 1 526 ? -25.516 10.164 -16.516 1 94.25 526 THR B N 1
ATOM 9512 C CA . THR B 1 526 ? -26.297 11.352 -16.844 1 94.25 526 THR B CA 1
ATOM 9513 C C . THR B 1 526 ? -25.875 11.922 -18.188 1 94.25 526 THR B C 1
ATOM 9515 O O . THR B 1 526 ? -24.922 11.438 -18.812 1 94.25 526 THR B O 1
ATOM 9518 N N . ALA B 1 527 ? -26.562 12.961 -18.625 1 93.19 527 ALA B N 1
ATOM 9519 C CA . ALA B 1 527 ? -26.328 13.531 -19.953 1 93.19 527 ALA B CA 1
ATOM 9520 C C . ALA B 1 527 ? -24.875 13.984 -20.109 1 93.19 527 ALA B C 1
ATOM 9522 O O . ALA B 1 527 ? -24.25 13.742 -21.141 1 93.19 527 ALA B O 1
ATOM 9523 N N . ASN B 1 528 ? -24.375 14.648 -19.156 1 92 528 ASN B N 1
ATOM 9524 C CA . ASN B 1 528 ? -23 15.117 -19.219 1 92 528 ASN B CA 1
ATOM 9525 C C . ASN B 1 528 ? -22.016 13.961 -19.328 1 92 528 ASN B C 1
ATOM 9527 O O . ASN B 1 528 ? -21.047 14.023 -20.094 1 92 528 ASN B O 1
ATOM 9531 N N . ASN B 1 529 ? -22.188 12.867 -18.531 1 89.94 529 ASN B N 1
ATOM 9532 C CA . ASN B 1 529 ? -21.312 11.711 -18.562 1 89.94 529 ASN B CA 1
ATOM 9533 C C . ASN B 1 529 ? -21.469 10.914 -19.859 1 89.94 529 ASN B C 1
ATOM 9535 O O . ASN B 1 529 ? -20.516 10.305 -20.344 1 89.94 529 ASN B O 1
ATOM 9539 N N . LEU B 1 530 ? -22.641 10.945 -20.406 1 88.38 530 LEU B N 1
ATOM 9540 C CA . LEU B 1 530 ? -22.875 10.328 -21.703 1 88.38 530 LEU B CA 1
ATOM 9541 C C . LEU B 1 530 ? -22.172 11.117 -22.812 1 88.38 530 LEU B C 1
ATOM 9543 O O . LEU B 1 530 ? -21.625 10.523 -23.734 1 88.38 530 LEU B O 1
ATOM 9547 N N . ALA B 1 531 ? -22.203 12.406 -22.672 1 88 531 ALA B N 1
ATOM 9548 C CA . ALA B 1 531 ? -21.562 13.281 -23.641 1 88 531 ALA B CA 1
ATOM 9549 C C . ALA B 1 531 ? -20.062 13.016 -23.719 1 88 531 ALA B C 1
ATOM 9551 O O . ALA B 1 531 ? -19.484 12.961 -24.812 1 88 531 ALA B O 1
ATOM 9552 N N . ILE B 1 532 ? -19.5 12.891 -22.547 1 82.56 532 ILE B N 1
ATOM 9553 C CA . ILE B 1 532 ? -18.062 12.648 -22.453 1 82.56 532 ILE B CA 1
ATOM 9554 C C . ILE B 1 532 ? -17.703 11.352 -23.188 1 82.56 532 ILE B C 1
ATOM 9556 O O . ILE B 1 532 ? -16.625 11.234 -23.766 1 82.56 532 ILE B O 1
ATOM 9560 N N . ARG B 1 533 ? -18.594 10.461 -23.25 1 80 533 ARG B N 1
ATOM 9561 C CA . ARG B 1 533 ? -18.328 9.141 -23.812 1 80 533 ARG B CA 1
ATOM 9562 C C . ARG B 1 533 ? -18.844 9.047 -25.25 1 80 533 ARG B C 1
ATOM 9564 O O . ARG B 1 533 ? -18.766 7.992 -25.875 1 80 533 ARG B O 1
ATOM 9571 N N . GLY B 1 534 ? -19.453 10.047 -25.734 1 78.75 534 GLY B N 1
ATOM 9572 C CA . GLY B 1 534 ? -19.906 10.117 -27.109 1 78.75 534 GLY B CA 1
ATOM 9573 C C . GLY B 1 534 ? -21.188 9.336 -27.359 1 78.75 534 GLY B C 1
ATOM 9574 O O . GLY B 1 534 ? -21.438 8.891 -28.469 1 78.75 534 GLY B O 1
ATOM 9575 N N . ILE B 1 535 ? -21.969 9.055 -26.344 1 82 535 ILE B N 1
ATOM 9576 C CA . ILE B 1 535 ? -23.234 8.352 -26.453 1 82 535 ILE B CA 1
ATOM 9577 C C . ILE B 1 535 ? -24.359 9.359 -26.688 1 82 535 ILE B C 1
ATOM 9579 O O . ILE B 1 535 ? -24.391 10.422 -26.062 1 82 535 ILE B O 1
ATOM 9583 N N . PRO B 1 536 ? -25.141 9.078 -27.531 1 84.75 536 PRO B N 1
ATOM 9584 C CA . PRO B 1 536 ? -26.234 10.008 -27.812 1 84.75 536 PRO B CA 1
ATOM 9585 C C . PRO B 1 536 ? -27.078 10.32 -26.578 1 84.75 536 PRO B C 1
ATOM 9587 O O . PRO B 1 536 ? -27.359 9.422 -25.781 1 84.75 536 PRO B O 1
ATOM 9590 N N . HIS B 1 537 ? -27.328 11.523 -26.375 1 87.62 537 HIS B N 1
ATOM 9591 C CA . HIS B 1 537 ? -28.047 11.969 -25.188 1 87.62 537 HIS B CA 1
ATOM 9592 C C . HIS B 1 537 ? -28.688 13.336 -25.422 1 87.62 537 HIS B C 1
ATOM 9594 O O . HIS B 1 537 ? -28.375 14.016 -26.391 1 87.62 537 HIS B O 1
ATOM 9600 N N . ASP B 1 538 ? -29.656 13.609 -24.656 1 88.12 538 ASP B N 1
ATOM 9601 C CA . ASP B 1 538 ? -30.172 14.969 -24.562 1 88.12 538 ASP B CA 1
ATOM 9602 C C . ASP B 1 538 ? -29.469 15.742 -23.438 1 88.12 538 ASP B C 1
ATOM 9604 O O . ASP B 1 538 ? -29.375 15.273 -22.312 1 88.12 538 ASP B O 1
ATOM 9608 N N . ASP B 1 539 ? -29 16.953 -23.672 1 89.44 539 ASP B N 1
ATOM 9609 C CA . ASP B 1 539 ? -28.172 17.719 -22.75 1 89.44 539 ASP B CA 1
ATOM 9610 C C . ASP B 1 539 ? -28.984 18.25 -21.562 1 89.44 539 ASP B C 1
ATOM 9612 O O . ASP B 1 539 ? -28.453 18.469 -20.484 1 89.44 539 ASP B O 1
ATOM 9616 N N . ILE B 1 540 ? -30.219 18.406 -21.828 1 93 540 ILE B N 1
ATOM 9617 C CA . ILE B 1 540 ? -31.062 19.094 -20.844 1 93 540 ILE B CA 1
ATOM 9618 C C . ILE B 1 540 ? -31.688 18.062 -19.891 1 93 540 ILE B C 1
ATOM 9620 O O . ILE B 1 540 ? -31.969 16.938 -20.297 1 93 540 ILE B O 1
ATOM 9624 N N . CYS B 1 541 ? -31.844 18.438 -18.703 1 94.88 541 CYS B N 1
ATOM 9625 C CA . CYS B 1 541 ? -32.406 17.578 -17.672 1 94.88 541 CYS B CA 1
ATOM 9626 C C . CYS B 1 541 ? -33.812 17.094 -18.047 1 94.88 541 CYS B C 1
ATOM 9628 O O . CYS B 1 541 ? -34.656 17.891 -18.453 1 94.88 541 CYS B O 1
ATOM 9630 N N . SER B 1 542 ? -34.062 15.883 -17.875 1 92.5 542 SER B N 1
ATOM 9631 C CA . SER B 1 542 ? -35.344 15.258 -18.281 1 92.5 542 SER B CA 1
ATOM 9632 C C . SER B 1 542 ? -36.469 15.602 -17.312 1 92.5 542 SER B C 1
ATOM 9634 O O . SER B 1 542 ? -37.625 15.414 -17.641 1 92.5 542 SER B O 1
ATOM 9636 N N . PHE B 1 543 ? -36.156 16.125 -16.172 1 93.94 543 PHE B N 1
ATOM 9637 C CA . PHE B 1 543 ? -37.156 16.469 -15.18 1 93.94 543 PHE B CA 1
ATOM 9638 C C . PHE B 1 543 ? -37.625 17.906 -15.367 1 93.94 543 PHE B C 1
ATOM 9640 O O . PHE B 1 543 ? -38.844 18.156 -15.516 1 93.94 543 PHE B O 1
ATOM 9647 N N . CYS B 1 544 ? -36.656 18.828 -15.32 1 92.44 544 CYS B N 1
ATOM 9648 C CA . CYS B 1 544 ? -37.031 20.234 -15.297 1 92.44 544 CYS B CA 1
ATOM 9649 C C . CYS B 1 544 ? -36.938 20.844 -16.688 1 92.44 544 CYS B C 1
ATOM 9651 O O . CYS B 1 544 ? -37.5 21.922 -16.938 1 92.44 544 CYS B O 1
ATOM 9653 N N . ASP B 1 545 ? -36.281 20.312 -17.656 1 91.75 545 ASP B N 1
ATOM 9654 C CA . ASP B 1 545 ? -36.094 20.781 -19.031 1 91.75 545 ASP B CA 1
ATOM 9655 C C . ASP B 1 545 ? -35.5 22.172 -19.062 1 91.75 545 ASP B C 1
ATOM 9657 O O . ASP B 1 545 ? -35.844 22.984 -19.938 1 91.75 545 ASP B O 1
ATOM 9661 N N . GLN B 1 546 ? -34.688 22.484 -18.141 1 91.31 546 GLN B N 1
ATOM 9662 C CA . GLN B 1 546 ? -34.094 23.828 -18.062 1 91.31 546 GLN B CA 1
ATOM 9663 C C . GLN B 1 546 ? -32.594 23.766 -17.984 1 91.31 546 GLN B C 1
ATOM 9665 O O . GLN B 1 546 ? -31.891 24.344 -18.812 1 91.31 546 GLN B O 1
ATOM 9670 N N . ASP B 1 547 ? -32.094 23.094 -17.062 1 92.44 547 ASP B N 1
ATOM 9671 C CA . ASP B 1 547 ? -30.656 23.062 -16.781 1 92.44 547 ASP B CA 1
ATOM 9672 C C . ASP B 1 547 ? -30.016 21.844 -17.422 1 92.44 547 ASP B C 1
ATOM 9674 O O . ASP B 1 547 ? -30.703 20.906 -17.828 1 92.44 547 ASP B O 1
ATOM 9678 N N . ASP B 1 548 ? -28.703 21.906 -17.5 1 94.12 548 ASP B N 1
ATOM 9679 C CA . ASP B 1 548 ? -27.953 20.734 -17.953 1 94.12 548 ASP B CA 1
ATOM 9680 C C . ASP B 1 548 ? -28.062 19.578 -16.953 1 94.12 548 ASP B C 1
ATOM 9682 O O . ASP B 1 548 ? -28.062 19.797 -15.742 1 94.12 548 ASP B O 1
ATOM 9686 N N . GLU B 1 549 ? -28.188 18.391 -17.438 1 94.69 549 GLU B N 1
ATOM 9687 C CA . GLU B 1 549 ? -28.312 17.219 -16.578 1 94.69 549 GLU B CA 1
ATOM 9688 C C . GLU B 1 549 ? -26.953 16.75 -16.078 1 94.69 549 GLU B C 1
ATOM 9690 O O . GLU B 1 549 ? -26.172 16.188 -16.828 1 94.69 549 GLU B O 1
ATOM 9695 N N . THR B 1 550 ? -26.625 16.969 -14.852 1 94.62 550 THR B N 1
ATOM 9696 C CA . THR B 1 550 ? -25.453 16.484 -14.133 1 94.62 550 THR B CA 1
ATOM 9697 C C . THR B 1 550 ? -25.859 15.648 -12.93 1 94.62 550 THR B C 1
ATOM 9699 O O . THR B 1 550 ? -27.016 15.703 -12.492 1 94.62 550 THR B O 1
ATOM 9702 N N . PRO B 1 551 ? -24.984 14.789 -12.438 1 94.62 551 PRO B N 1
ATOM 9703 C CA . PRO B 1 551 ? -25.359 13.945 -11.297 1 94.62 551 PRO B CA 1
ATOM 9704 C C . PRO B 1 551 ? -25.828 14.758 -10.094 1 94.62 551 PRO B C 1
ATOM 9706 O O . PRO B 1 551 ? -26.781 14.352 -9.406 1 94.62 551 PRO B O 1
ATOM 9709 N N . ASP B 1 552 ? -25.281 15.891 -9.812 1 93.88 552 ASP B N 1
ATOM 9710 C CA . ASP B 1 552 ? -25.641 16.75 -8.703 1 93.88 552 ASP B CA 1
ATOM 9711 C C . ASP B 1 552 ? -26.984 17.422 -8.945 1 93.88 552 ASP B C 1
ATOM 9713 O O . ASP B 1 552 ? -27.844 17.453 -8.055 1 93.88 552 ASP B O 1
ATOM 9717 N N . HIS B 1 553 ? -27.156 17.891 -10.125 1 94 553 HIS B N 1
ATOM 9718 C CA . HIS B 1 553 ? -28.406 18.578 -10.469 1 94 553 HIS B CA 1
ATOM 9719 C C . HIS B 1 553 ? -29.578 17.609 -10.477 1 94 553 HIS B C 1
ATOM 9721 O O . HIS B 1 553 ? -30.625 17.891 -9.898 1 94 553 HIS B O 1
ATOM 9727 N N . LEU B 1 554 ? -29.422 16.5 -11.109 1 95.69 554 LEU B N 1
ATOM 9728 C CA . LEU B 1 554 ? -30.5 15.547 -11.375 1 95.69 554 LEU B CA 1
ATOM 9729 C C . LEU B 1 554 ? -31.125 15.07 -10.07 1 95.69 554 LEU B C 1
ATOM 9731 O O . LEU B 1 554 ? -32.344 14.984 -9.961 1 95.69 554 LEU B O 1
ATOM 9735 N N . ILE B 1 555 ? -30.297 14.805 -9.07 1 96.69 555 ILE B N 1
ATOM 9736 C CA . ILE B 1 555 ? -30.797 14.117 -7.887 1 96.69 555 ILE B CA 1
ATOM 9737 C C . ILE B 1 555 ? -30.969 15.109 -6.742 1 96.69 555 ILE B C 1
ATOM 9739 O O . ILE B 1 555 ? -31.828 14.93 -5.879 1 96.69 555 ILE B O 1
ATOM 9743 N N . LEU B 1 556 ? -30.219 16.203 -6.719 1 95.44 556 LEU B N 1
ATOM 9744 C CA . LEU B 1 556 ? -30.25 17.094 -5.562 1 95.44 556 LEU B CA 1
ATOM 9745 C C . LEU B 1 556 ? -30.828 18.453 -5.938 1 95.44 556 LEU B C 1
ATOM 9747 O O . LEU B 1 556 ? -31.766 18.938 -5.309 1 95.44 556 LEU B O 1
ATOM 9751 N N . ALA B 1 557 ? -30.391 19.031 -7.016 1 93.38 557 ALA B N 1
ATOM 9752 C CA . ALA B 1 557 ? -30.641 20.438 -7.27 1 93.38 557 ALA B CA 1
ATOM 9753 C C . ALA B 1 557 ? -31.891 20.641 -8.117 1 93.38 557 ALA B C 1
ATOM 9755 O O . ALA B 1 557 ? -32.5 21.719 -8.094 1 93.38 557 ALA B O 1
ATOM 9756 N N . CYS B 1 558 ? -32.312 19.656 -8.93 1 94.56 558 CYS B N 1
ATOM 9757 C CA . CYS B 1 558 ? -33.469 19.75 -9.805 1 94.56 558 CYS B CA 1
ATOM 9758 C C . CYS B 1 558 ? -34.75 20.016 -9 1 94.56 558 CYS B C 1
ATOM 9760 O O . CYS B 1 558 ? -34.938 19.422 -7.938 1 94.56 558 CYS B O 1
ATOM 9762 N N . PRO B 1 559 ? -35.594 20.922 -9.469 1 94.31 559 PRO B N 1
ATOM 9763 C CA . PRO B 1 559 ? -36.812 21.219 -8.742 1 94.31 559 PRO B CA 1
ATOM 9764 C C . PRO B 1 559 ? -37.719 19.984 -8.539 1 94.31 559 PRO B C 1
ATOM 9766 O O . PRO B 1 559 ? -38.344 19.828 -7.492 1 94.31 559 PRO B O 1
ATOM 9769 N N . PHE B 1 560 ? -37.781 19.219 -9.562 1 95.44 560 PHE B N 1
ATOM 9770 C CA . PHE B 1 560 ? -38.531 17.984 -9.438 1 95.44 560 PHE B CA 1
ATOM 9771 C C . PHE B 1 560 ? -37.969 17.109 -8.336 1 95.44 560 PHE B C 1
ATOM 9773 O O . PHE B 1 560 ? -38.719 16.562 -7.52 1 95.44 560 PHE B O 1
ATOM 9780 N N . ALA B 1 561 ? -36.656 16.875 -8.312 1 96.31 561 ALA B N 1
ATOM 9781 C CA . ALA B 1 561 ? -35.969 16.062 -7.297 1 96.31 561 ALA B CA 1
ATOM 9782 C C . ALA B 1 561 ? -36.219 16.641 -5.902 1 96.31 561 ALA B C 1
ATOM 9784 O O . ALA B 1 561 ? -36.406 15.898 -4.941 1 96.31 561 ALA B O 1
ATOM 9785 N N . ARG B 1 562 ? -36.188 17.938 -5.812 1 95.19 562 ARG B N 1
ATOM 9786 C CA . ARG B 1 562 ? -36.406 18.609 -4.535 1 95.19 562 ARG B CA 1
ATOM 9787 C C . ARG B 1 562 ? -37.812 18.328 -3.992 1 95.19 562 ARG B C 1
ATOM 9789 O O . ARG B 1 562 ? -38 18.156 -2.785 1 95.19 562 ARG B O 1
ATOM 9796 N N . THR B 1 563 ? -38.75 18.344 -4.902 1 96.06 563 THR B N 1
ATOM 9797 C CA . THR B 1 563 ? -40.125 18.047 -4.508 1 96.06 563 THR B CA 1
ATOM 9798 C C . THR B 1 563 ? -40.219 16.625 -3.934 1 96.06 563 THR B C 1
ATOM 9800 O O . THR B 1 563 ? -40.906 16.406 -2.949 1 96.06 563 THR B O 1
ATOM 9803 N N . ILE B 1 564 ? -39.531 15.773 -4.555 1 96.69 564 ILE B N 1
ATOM 9804 C CA . ILE B 1 564 ? -39.531 14.391 -4.082 1 96.69 564 ILE B CA 1
ATOM 9805 C C . ILE B 1 564 ? -38.906 14.312 -2.703 1 96.69 564 ILE B C 1
ATOM 9807 O O . ILE B 1 564 ? -39.406 13.633 -1.808 1 96.69 564 ILE B O 1
ATOM 9811 N N . TRP B 1 565 ? -37.75 14.945 -2.512 1 96.94 565 TRP B N 1
ATOM 9812 C CA . TRP B 1 565 ? -37.062 14.945 -1.23 1 96.94 565 TRP B CA 1
ATOM 9813 C C . TRP B 1 565 ? -37.938 15.516 -0.128 1 96.94 565 TRP B C 1
ATOM 9815 O O . TRP B 1 565 ? -37.938 15.016 0.999 1 96.94 565 TRP B O 1
ATOM 9825 N N . ILE B 1 566 ? -38.719 16.547 -0.456 1 95.88 566 ILE B N 1
ATOM 9826 C CA . ILE B 1 566 ? -39.625 17.188 0.499 1 95.88 566 ILE B CA 1
ATOM 9827 C C . ILE B 1 566 ? -40.781 16.219 0.846 1 95.88 566 ILE B C 1
ATOM 9829 O O . ILE B 1 566 ? -41.125 16.062 2.018 1 95.88 566 ILE B O 1
ATOM 9833 N N . LEU B 1 567 ? -41.344 15.594 -0.169 1 96 567 LEU B N 1
ATOM 9834 C CA . LEU B 1 567 ? -42.406 14.648 0.034 1 96 567 LEU B CA 1
ATOM 9835 C C . LEU B 1 567 ? -41.969 13.492 0.927 1 96 567 LEU B C 1
ATOM 9837 O O . LEU B 1 567 ? -42.688 13.094 1.843 1 96 567 LEU B O 1
ATOM 9841 N N . VAL B 1 568 ? -40.812 12.961 0.657 1 96.12 568 VAL B N 1
ATOM 9842 C CA . VAL B 1 568 ? -40.281 11.836 1.422 1 96.12 568 VAL B CA 1
ATOM 9843 C C . VAL B 1 568 ? -39.969 12.281 2.848 1 96.12 568 VAL B C 1
ATOM 9845 O O . VAL B 1 568 ? -40.25 11.562 3.807 1 96.12 568 VAL B O 1
ATOM 9848 N N . GLY B 1 569 ? -39.312 13.422 2.951 1 94.94 569 GLY B N 1
ATOM 9849 C CA . GLY B 1 569 ? -38.969 13.953 4.27 1 94.94 569 GLY B CA 1
ATOM 9850 C C . GLY B 1 569 ? -40.219 14.133 5.148 1 94.94 569 GLY B C 1
ATOM 9851 O O . GLY B 1 569 ? -40.156 13.828 6.344 1 94.94 569 GLY B O 1
ATOM 9852 N N . ASN B 1 570 ? -41.281 14.594 4.547 1 93.94 570 ASN B N 1
ATOM 9853 C CA . ASN B 1 570 ? -42.531 14.828 5.27 1 93.94 570 ASN B CA 1
ATOM 9854 C C . ASN B 1 570 ? -43.219 13.516 5.629 1 93.94 570 ASN B C 1
ATOM 9856 O O . ASN B 1 570 ? -43.719 13.352 6.75 1 93.94 570 ASN B O 1
ATOM 9860 N N . ASP B 1 571 ? -43.25 12.664 4.746 1 93.94 571 ASP B N 1
ATOM 9861 C CA . ASP B 1 571 ? -43.969 11.406 4.93 1 93.94 571 ASP B CA 1
ATOM 9862 C C . ASP B 1 571 ? -43.281 10.531 5.977 1 93.94 571 ASP B C 1
ATOM 9864 O O . ASP B 1 571 ? -43.938 9.867 6.777 1 93.94 571 ASP B O 1
ATOM 9868 N N . LEU B 1 572 ? -42 10.516 5.992 1 93.25 572 LEU B N 1
ATOM 9869 C CA . LEU B 1 572 ? -41.25 9.656 6.898 1 93.25 572 LEU B CA 1
ATOM 9870 C C . LEU B 1 572 ? -40.844 10.414 8.164 1 93.25 572 LEU B C 1
ATOM 9872 O O . LEU B 1 572 ? -40.125 9.883 9 1 93.25 572 LEU B O 1
ATOM 9876 N N . ALA B 1 573 ? -41.219 11.695 8.25 1 91.88 573 ALA B N 1
ATOM 9877 C CA . ALA B 1 573 ? -40.906 12.539 9.398 1 91.88 573 ALA B CA 1
ATOM 9878 C C . ALA B 1 573 ? -39.406 12.742 9.531 1 91.88 573 ALA B C 1
ATOM 9880 O O . ALA B 1 573 ? -38.844 12.594 10.625 1 91.88 573 ALA B O 1
ATOM 9881 N N . MET B 1 574 ? -38.812 12.906 8.406 1 93.69 574 MET B N 1
ATOM 9882 C CA . MET B 1 574 ? -37.375 13.195 8.328 1 93.69 574 MET B CA 1
ATOM 9883 C C . MET B 1 574 ? -37.125 14.461 7.516 1 93.69 574 MET B C 1
ATOM 9885 O O . MET B 1 574 ? -36.5 14.398 6.457 1 93.69 574 MET B O 1
ATOM 9889 N N . PRO B 1 575 ? -37.438 15.547 8.008 1 91.25 575 PRO B N 1
ATOM 9890 C CA . PRO B 1 575 ? -37.312 16.781 7.246 1 91.25 575 PRO B CA 1
ATOM 9891 C C . PRO B 1 575 ? -35.844 17.094 6.879 1 91.25 575 PRO B C 1
ATOM 9893 O O . PRO B 1 575 ? -35.594 17.844 5.945 1 91.25 575 PRO B O 1
ATOM 9896 N N . ILE B 1 576 ? -34.969 16.453 7.57 1 90.5 576 ILE B N 1
ATOM 9897 C CA . ILE B 1 576 ? -33.562 16.672 7.352 1 90.5 576 ILE B CA 1
ATOM 9898 C C . ILE B 1 576 ? -33.156 16.234 5.941 1 90.5 576 ILE B C 1
ATOM 9900 O O . ILE B 1 576 ? -32.219 16.766 5.348 1 90.5 576 ILE B O 1
ATOM 9904 N N . LEU B 1 577 ? -33.875 15.297 5.375 1 93 577 LEU B N 1
ATOM 9905 C CA . LEU B 1 577 ? -33.562 14.805 4.035 1 93 577 LEU B CA 1
ATOM 9906 C C . LEU B 1 577 ? -33.719 15.914 3.002 1 93 577 LEU B C 1
ATOM 9908 O O . LEU B 1 577 ? -32.875 16.062 2.111 1 93 577 LEU B O 1
ATOM 9912 N N . ALA B 1 578 ? -34.75 16.688 3.203 1 92.19 578 ALA B N 1
ATOM 9913 C CA . ALA B 1 578 ? -35.031 17.781 2.275 1 92.19 578 ALA B CA 1
ATOM 9914 C C . ALA B 1 578 ? -34.031 18.938 2.488 1 92.19 578 ALA B C 1
ATOM 9916 O O . ALA B 1 578 ? -33.531 19.516 1.525 1 92.19 578 ALA B O 1
ATOM 9917 N N . THR B 1 579 ? -33.781 19.219 3.662 1 90.88 579 THR B N 1
ATOM 9918 C CA . THR B 1 579 ? -32.875 20.328 3.994 1 90.88 579 THR B CA 1
ATOM 9919 C C . THR B 1 579 ? -31.453 20.047 3.529 1 90.88 579 THR B C 1
ATOM 9921 O O . THR B 1 579 ? -30.781 20.922 2.979 1 90.88 579 THR B O 1
ATOM 9924 N N . ASN B 1 580 ? -31.047 18.875 3.764 1 89.62 580 ASN B N 1
ATOM 9925 C CA . ASN B 1 580 ? -29.703 18.469 3.354 1 89.62 580 ASN B CA 1
ATOM 9926 C C . ASN B 1 580 ? -29.531 18.531 1.839 1 89.62 580 ASN B C 1
ATOM 9928 O O . ASN B 1 580 ? -28.469 18.906 1.342 1 89.62 580 ASN B O 1
ATOM 9932 N N . ALA B 1 581 ? -30.5 18.062 1.158 1 90.44 581 ALA B N 1
ATOM 9933 C CA . ALA B 1 581 ? -30.453 18.062 -0.301 1 90.44 581 ALA B CA 1
ATOM 9934 C C . ALA B 1 581 ? -30.406 19.5 -0.843 1 90.44 581 ALA B C 1
ATOM 9936 O O . ALA B 1 581 ? -29.75 19.75 -1.855 1 90.44 581 ALA B O 1
ATOM 9937 N N . GLN B 1 582 ? -31.016 20.391 -0.163 1 87.31 582 GLN B N 1
ATOM 9938 C CA . GLN B 1 582 ? -31.109 21.781 -0.609 1 87.31 582 GLN B CA 1
ATOM 9939 C C . GLN B 1 582 ? -29.797 22.531 -0.384 1 87.31 582 GLN B C 1
ATOM 9941 O O . GLN B 1 582 ? -29.406 23.359 -1.203 1 87.31 582 GLN B O 1
ATOM 9946 N N . ILE B 1 583 ? -29.125 22.219 0.664 1 83.25 583 ILE B N 1
ATOM 9947 C CA . ILE B 1 583 ? -27.953 23 1.056 1 83.25 583 ILE B CA 1
ATOM 9948 C C . ILE B 1 583 ? -26.688 22.344 0.515 1 83.25 583 ILE B C 1
ATOM 9950 O O . ILE B 1 583 ? -25.594 22.906 0.62 1 83.25 583 ILE B O 1
ATOM 9954 N N . ALA B 1 584 ? -26.875 21.266 -0.112 1 82.62 584 ALA B N 1
ATOM 9955 C CA . ALA B 1 584 ? -25.703 20.5 -0.518 1 82.62 584 ALA B CA 1
ATOM 9956 C C . ALA B 1 584 ? -24.906 21.234 -1.596 1 82.62 584 ALA B C 1
ATOM 9958 O O . ALA B 1 584 ? -25.469 21.672 -2.598 1 82.62 584 ALA B O 1
ATOM 9959 N N . VAL B 1 585 ? -23.562 21.391 -1.331 1 75.62 585 VAL B N 1
ATOM 9960 C CA . VAL B 1 585 ? -22.672 22.031 -2.283 1 75.62 585 VAL B CA 1
ATOM 9961 C C . VAL B 1 585 ? -22.188 21.016 -3.32 1 75.62 585 VAL B C 1
ATOM 9963 O O . VAL B 1 585 ? -22 21.359 -4.488 1 75.62 585 VAL B O 1
ATOM 9966 N N . SER B 1 586 ? -21.984 19.844 -2.904 1 84.44 586 SER B N 1
ATOM 9967 C CA . SER B 1 586 ? -21.578 18.719 -3.752 1 84.44 586 SER B CA 1
ATOM 9968 C C . SER B 1 586 ? -22.156 17.406 -3.258 1 84.44 586 SER B C 1
ATOM 9970 O O . SER B 1 586 ? -22.656 17.328 -2.133 1 84.44 586 SER B O 1
ATOM 9972 N N . ILE B 1 587 ? -22.125 16.422 -4.117 1 89 587 ILE B N 1
ATOM 9973 C CA . ILE B 1 587 ? -22.641 15.109 -3.775 1 89 587 ILE B CA 1
ATOM 9974 C C . ILE B 1 587 ? -21.891 14.562 -2.564 1 89 587 ILE B C 1
ATOM 9976 O O . ILE B 1 587 ? -22.5 13.969 -1.669 1 89 587 ILE B O 1
ATOM 9980 N N . LYS B 1 588 ? -20.641 14.758 -2.562 1 81.88 588 LYS B N 1
ATOM 9981 C CA . LYS B 1 588 ? -19.812 14.234 -1.48 1 81.88 588 LYS B CA 1
ATOM 9982 C C . LYS B 1 588 ? -20.109 14.945 -0.164 1 81.88 588 LYS B C 1
ATOM 9984 O O . LYS B 1 588 ? -20.156 14.312 0.892 1 81.88 588 LYS B O 1
ATOM 9989 N N . HIS B 1 589 ? -20.281 16.234 -0.229 1 80.25 589 HIS B N 1
ATOM 9990 C CA . HIS B 1 589 ? -20.641 16.984 0.966 1 80.25 589 HIS B CA 1
ATOM 9991 C C . HIS B 1 589 ? -22 16.562 1.503 1 80.25 589 HIS B C 1
ATOM 9993 O O . HIS B 1 589 ? -22.203 16.5 2.719 1 80.25 589 HIS B O 1
ATOM 9999 N N . TRP B 1 590 ? -22.844 16.344 0.578 1 88.81 590 TRP B N 1
ATOM 10000 C CA . TRP B 1 590 ? -24.172 15.859 0.94 1 88.81 590 TRP B CA 1
ATOM 10001 C C . TRP B 1 590 ? -24.094 14.562 1.729 1 88.81 590 TRP B C 1
ATOM 10003 O O . TRP B 1 590 ? -24.734 14.422 2.777 1 88.81 590 TRP B O 1
ATOM 10013 N N . TRP B 1 591 ? -23.297 13.695 1.229 1 89.25 591 TRP B N 1
ATOM 10014 C CA . TRP B 1 591 ? -23.172 12.383 1.866 1 89.25 591 TRP B CA 1
ATOM 10015 C C . TRP B 1 591 ? -22.438 12.492 3.195 1 89.25 591 TRP B C 1
ATOM 10017 O O . TRP B 1 591 ? -22.781 11.812 4.164 1 89.25 591 TRP B O 1
ATOM 10027 N N . ASP B 1 592 ? -21.422 13.289 3.246 1 83.06 592 ASP B N 1
ATOM 10028 C CA . ASP B 1 592 ? -20.672 13.492 4.477 1 83.06 592 ASP B CA 1
ATOM 10029 C C . ASP B 1 592 ? -21.562 14.047 5.586 1 83.06 592 ASP B C 1
ATOM 10031 O O . ASP B 1 592 ? -21.422 13.656 6.75 1 83.06 592 ASP B O 1
ATOM 10035 N N . ASP B 1 593 ? -22.453 14.891 5.227 1 82.38 593 ASP B N 1
ATOM 10036 C CA . ASP B 1 593 ? -23.375 15.484 6.188 1 82.38 593 ASP B CA 1
ATOM 10037 C C . ASP B 1 593 ? -24.375 14.445 6.715 1 82.38 593 ASP B C 1
ATOM 10039 O O . ASP B 1 593 ? -24.734 14.469 7.887 1 82.38 593 ASP B O 1
ATOM 10043 N N . LEU B 1 594 ? -24.766 13.609 5.824 1 86.75 594 LEU B N 1
ATOM 10044 C CA . LEU B 1 594 ? -25.719 12.57 6.203 1 86.75 594 LEU B CA 1
ATOM 10045 C C . LEU B 1 594 ? -25.078 11.547 7.137 1 86.75 594 LEU B C 1
ATOM 10047 O O . LEU B 1 594 ? -25.734 10.992 8.008 1 86.75 594 LEU B O 1
ATOM 10051 N N . THR B 1 595 ? -23.828 11.312 6.891 1 84.44 595 THR B N 1
ATOM 10052 C CA . THR B 1 595 ? -23.156 10.258 7.637 1 84.44 595 THR B CA 1
ATOM 10053 C C . THR B 1 595 ? -22.578 10.797 8.938 1 84.44 595 THR B C 1
ATOM 10055 O O . THR B 1 595 ? -22.172 10.023 9.812 1 84.44 595 THR B O 1
ATOM 10058 N N . SER B 1 596 ? -22.547 12.133 8.945 1 78.62 596 SER B N 1
ATOM 10059 C CA . SER B 1 596 ? -22.031 12.758 10.164 1 78.62 596 SER B CA 1
ATOM 10060 C C . SER B 1 596 ? -23.094 12.766 11.266 1 78.62 596 SER B C 1
ATOM 10062 O O . SER B 1 596 ? -23.812 13.758 11.438 1 78.62 596 SER B O 1
ATOM 10064 N N . GLY B 1 597 ? -23.5 11.664 11.883 1 75.31 597 GLY B N 1
ATOM 10065 C CA . GLY B 1 597 ? -24.297 11.664 13.102 1 75.31 597 GLY B CA 1
ATOM 10066 C C . GLY B 1 597 ? -25.734 11.266 12.875 1 75.31 597 GLY B C 1
ATOM 10067 O O . GLY B 1 597 ? -26.516 11.148 13.828 1 75.31 597 GLY B O 1
ATOM 10068 N N . LEU B 1 598 ? -26.219 11.062 11.664 1 81.62 598 LEU B N 1
ATOM 10069 C CA . LEU B 1 598 ? -27.625 10.727 11.414 1 81.62 598 LEU B CA 1
ATOM 10070 C C . LEU B 1 598 ? -27.859 9.227 11.562 1 81.62 598 LEU B C 1
ATOM 10072 O O . LEU B 1 598 ? -26.938 8.43 11.375 1 81.62 598 LEU B O 1
ATOM 10076 N N . PRO B 1 599 ? -28.984 8.938 11.875 1 86.25 599 PRO B N 1
ATOM 10077 C CA . PRO B 1 599 ? -29.312 7.527 12.109 1 86.25 599 PRO B CA 1
ATOM 10078 C C . PRO B 1 599 ? -29.234 6.691 10.828 1 86.25 599 PRO B C 1
ATOM 10080 O O . PRO B 1 599 ? -29.281 7.238 9.727 1 86.25 599 PRO B O 1
ATOM 10083 N N . ARG B 1 600 ? -29.234 5.422 11 1 86.75 600 ARG B N 1
ATOM 10084 C CA . ARG B 1 600 ? -29.125 4.473 9.898 1 86.75 600 ARG B CA 1
ATOM 10085 C C . ARG B 1 600 ? -30.375 4.512 9.023 1 86.75 600 ARG B C 1
ATOM 10087 O O . ARG B 1 600 ? -30.297 4.34 7.805 1 86.75 600 ARG B O 1
ATOM 10094 N N . ALA B 1 601 ? -31.5 4.711 9.641 1 89 601 ALA B N 1
ATOM 10095 C CA . ALA B 1 601 ? -32.781 4.742 8.906 1 89 601 ALA B CA 1
ATOM 10096 C C . ALA B 1 601 ? -32.781 5.906 7.922 1 89 601 ALA B C 1
ATOM 10098 O O . ALA B 1 601 ? -33.344 5.785 6.82 1 89 601 ALA B O 1
ATOM 10099 N N . THR B 1 602 ? -32.25 6.977 8.336 1 92.62 602 THR B N 1
ATOM 10100 C CA . THR B 1 602 ? -32.219 8.156 7.477 1 92.62 602 THR B CA 1
ATOM 10101 C C . THR B 1 602 ? -31.328 7.91 6.262 1 92.62 602 THR B C 1
ATOM 10103 O O . THR B 1 602 ? -31.656 8.336 5.152 1 92.62 602 THR B O 1
ATOM 10106 N N . LYS B 1 603 ? -30.234 7.203 6.508 1 92.69 603 LYS B N 1
ATOM 10107 C CA . LYS B 1 603 ? -29.328 6.883 5.41 1 92.69 603 LYS B CA 1
ATOM 10108 C C . LYS B 1 603 ? -30 5.938 4.41 1 92.69 603 LYS B C 1
ATOM 10110 O O . LYS B 1 603 ? -29.844 6.102 3.197 1 92.69 603 LYS B O 1
ATOM 10115 N N . LYS B 1 604 ? -30.688 4.965 4.969 1 93 604 LYS B N 1
ATOM 10116 C CA . LYS B 1 604 ? -31.422 4.02 4.133 1 93 604 LYS B CA 1
ATOM 10117 C C . LYS B 1 604 ? -32.469 4.734 3.273 1 93 604 LYS B C 1
ATOM 10119 O O . LYS B 1 604 ? -32.562 4.492 2.068 1 93 604 LYS B O 1
ATOM 10124 N N . ALA B 1 605 ? -33.188 5.656 3.893 1 94.81 605 ALA B N 1
ATOM 10125 C CA . ALA B 1 605 ? -34.188 6.418 3.186 1 94.81 605 ALA B CA 1
ATOM 10126 C C . ALA B 1 605 ? -33.594 7.297 2.104 1 94.81 605 ALA B C 1
ATOM 10128 O O . ALA B 1 605 ? -34.156 7.445 1.016 1 94.81 605 ALA B O 1
ATOM 10129 N N . ALA B 1 606 ? -32.5 7.855 2.432 1 95.56 606 ALA B N 1
ATOM 10130 C CA . ALA B 1 606 ? -31.828 8.727 1.482 1 95.56 606 ALA B CA 1
ATOM 10131 C C . ALA B 1 606 ? -31.391 7.953 0.243 1 95.56 606 ALA B C 1
ATOM 10133 O O . ALA B 1 606 ? -31.531 8.43 -0.883 1 95.56 606 ALA B O 1
ATOM 10134 N N . ILE B 1 607 ? -30.828 6.75 0.441 1 95.56 607 ILE B N 1
ATOM 10135 C CA . ILE B 1 607 ? -30.312 5.941 -0.66 1 95.56 607 ILE B CA 1
ATOM 10136 C C . ILE B 1 607 ? -31.469 5.496 -1.552 1 95.56 607 ILE B C 1
ATOM 10138 O O . ILE B 1 607 ? -31.391 5.586 -2.779 1 95.56 607 ILE B O 1
ATOM 10142 N N . TYR B 1 608 ? -32.531 5.082 -0.978 1 96.06 608 TYR B N 1
ATOM 10143 C CA . TYR B 1 608 ? -33.688 4.625 -1.761 1 96.06 608 TYR B CA 1
ATOM 10144 C C . TYR B 1 608 ? -34.344 5.789 -2.492 1 96.06 608 TYR B C 1
ATOM 10146 O O . TYR B 1 608 ? -34.844 5.621 -3.598 1 96.06 608 TYR B O 1
ATOM 10154 N N . THR B 1 609 ? -34.312 6.977 -1.852 1 97.12 609 THR B N 1
ATOM 10155 C CA . THR B 1 609 ? -34.844 8.156 -2.529 1 97.12 609 THR B CA 1
ATOM 10156 C C . THR B 1 609 ? -34.031 8.484 -3.773 1 97.12 609 THR B C 1
ATOM 10158 O O . THR B 1 609 ? -34.594 8.664 -4.859 1 97.12 609 THR B O 1
ATOM 10161 N N . ALA B 1 610 ? -32.75 8.516 -3.584 1 97.06 610 ALA B N 1
ATOM 10162 C CA . ALA B 1 610 ? -31.859 8.797 -4.711 1 97.06 610 ALA B CA 1
ATOM 10163 C C . ALA B 1 610 ? -32.031 7.742 -5.805 1 97.06 610 ALA B C 1
ATOM 10165 O O . ALA B 1 610 ? -32.062 8.07 -6.992 1 97.06 610 ALA B O 1
ATOM 10166 N N . TRP B 1 611 ? -32.125 6.5 -5.418 1 96.62 611 TRP B N 1
ATOM 10167 C CA . TRP B 1 611 ? -32.25 5.375 -6.34 1 96.62 611 TRP B CA 1
ATOM 10168 C C . TRP B 1 611 ? -33.531 5.504 -7.16 1 96.62 611 TRP B C 1
ATOM 10170 O O . TRP B 1 611 ? -33.531 5.289 -8.375 1 96.62 611 TRP B O 1
ATOM 10180 N N . ASN B 1 612 ? -34.625 5.871 -6.551 1 96.62 612 ASN B N 1
ATOM 10181 C CA . ASN B 1 612 ? -35.906 5.949 -7.254 1 96.62 612 ASN B CA 1
ATOM 10182 C C . ASN B 1 612 ? -36 7.191 -8.133 1 96.62 612 ASN B C 1
ATOM 10184 O O . ASN B 1 612 ? -36.688 7.191 -9.148 1 96.62 612 ASN B O 1
ATOM 10188 N N . ILE B 1 613 ? -35.312 8.258 -7.703 1 96.94 613 ILE B N 1
ATOM 10189 C CA . ILE B 1 613 ? -35.188 9.414 -8.586 1 96.94 613 ILE B CA 1
ATOM 10190 C C . ILE B 1 613 ? -34.438 9.023 -9.859 1 96.94 613 ILE B C 1
ATOM 10192 O O . ILE B 1 613 ? -34.875 9.383 -10.961 1 96.94 613 ILE B O 1
ATOM 10196 N N . TRP B 1 614 ? -33.406 8.281 -9.672 1 96.38 614 TRP B N 1
ATOM 10197 C CA . TRP B 1 614 ? -32.625 7.805 -10.805 1 96.38 614 TRP B CA 1
ATOM 10198 C C . TRP B 1 614 ? -33.438 6.895 -11.695 1 96.38 614 TRP B C 1
ATOM 10200 O O . TRP B 1 614 ? -33.375 6.984 -12.93 1 96.38 614 TRP B O 1
ATOM 10210 N N . LYS B 1 615 ? -34.188 6.02 -11.094 1 95.31 615 LYS B N 1
ATOM 10211 C CA . LYS B 1 615 ? -35.062 5.117 -11.852 1 95.31 615 LYS B CA 1
ATOM 10212 C C . LYS B 1 615 ? -36.094 5.898 -12.664 1 95.31 615 LYS B C 1
ATOM 10214 O O . LYS B 1 615 ? -36.406 5.516 -13.789 1 95.31 615 LYS B O 1
ATOM 10219 N N . GLU B 1 616 ? -36.594 6.918 -12.047 1 96.38 616 GLU B N 1
ATOM 10220 C CA . GLU B 1 616 ? -37.594 7.746 -12.75 1 96.38 616 GLU B CA 1
ATOM 10221 C C . GLU B 1 616 ? -36.969 8.43 -13.961 1 96.38 616 GLU B C 1
ATOM 10223 O O . GLU B 1 616 ? -37.594 8.508 -15.023 1 96.38 616 GLU B O 1
ATOM 10228 N N . ARG B 1 617 ? -35.781 8.938 -13.758 1 95.56 617 ARG B N 1
ATOM 10229 C CA . ARG B 1 617 ? -35.062 9.523 -14.883 1 95.56 617 ARG B CA 1
ATOM 10230 C C . ARG B 1 617 ? -34.906 8.523 -16.016 1 95.56 617 ARG B C 1
ATOM 10232 O O . ARG B 1 617 ? -35.094 8.859 -17.188 1 95.56 617 ARG B O 1
ATOM 10239 N N . ASN B 1 618 ? -34.5 7.293 -15.719 1 93.06 618 ASN B N 1
ATOM 10240 C CA . ASN B 1 618 ? -34.312 6.254 -16.734 1 93.06 618 ASN B CA 1
ATOM 10241 C C . ASN B 1 618 ? -35.656 5.891 -17.406 1 93.06 618 ASN B C 1
ATOM 10243 O O . ASN B 1 618 ? -35.688 5.582 -18.594 1 93.06 618 ASN B O 1
ATOM 10247 N N . ARG B 1 619 ? -36.719 5.93 -16.656 1 94.25 619 ARG B N 1
ATOM 10248 C CA . ARG B 1 619 ? -38.031 5.66 -17.188 1 94.25 619 ARG B CA 1
ATOM 10249 C C . ARG B 1 619 ? -38.438 6.711 -18.219 1 94.25 619 ARG B C 1
ATOM 10251 O O . ARG B 1 619 ? -38.969 6.375 -19.281 1 94.25 619 ARG B O 1
ATOM 10258 N N . ARG B 1 620 ? -38.125 7.926 -17.969 1 94.06 620 ARG B N 1
ATOM 10259 C CA . ARG B 1 620 ? -38.469 9.023 -18.859 1 94.06 620 ARG B CA 1
ATOM 10260 C C . ARG B 1 620 ? -37.594 8.984 -20.125 1 94.06 620 ARG B C 1
ATOM 10262 O O . ARG B 1 620 ? -38.094 9.211 -21.234 1 94.06 620 ARG B O 1
ATOM 10269 N N . VAL B 1 621 ? -36.344 8.711 -19.938 1 92.25 621 VAL B N 1
ATOM 10270 C CA . VAL B 1 621 ? -35.406 8.789 -21.031 1 92.25 621 VAL B CA 1
ATOM 10271 C C . VAL B 1 621 ? -35.531 7.559 -21.938 1 92.25 621 VAL B C 1
ATOM 10273 O O . VAL B 1 621 ? -35.469 7.668 -23.156 1 92.25 621 VAL B O 1
ATOM 10276 N N . PHE B 1 622 ? -35.75 6.344 -21.375 1 88.31 622 PHE B N 1
ATOM 10277 C CA . PHE B 1 622 ? -35.656 5.125 -22.172 1 88.31 622 PHE B CA 1
ATOM 10278 C C . PHE B 1 622 ? -37.031 4.574 -22.484 1 88.31 622 PHE B C 1
ATOM 10280 O O . PHE B 1 622 ? -37.25 3.928 -23.516 1 88.31 622 PHE B O 1
ATOM 10287 N N . GLU B 1 623 ? -37.938 4.832 -21.531 1 90.81 623 GLU B N 1
ATOM 10288 C CA . GLU B 1 623 ? -39.281 4.277 -21.734 1 90.81 623 GLU B CA 1
ATOM 10289 C C . GLU B 1 623 ? -40.281 5.367 -22.109 1 90.81 623 GLU B C 1
ATOM 10291 O O . GLU B 1 623 ? -41.406 5.066 -22.516 1 90.81 623 GLU B O 1
ATOM 10296 N N . HIS B 1 624 ? -40.031 6.566 -21.969 1 91.19 624 HIS B N 1
ATOM 10297 C CA . HIS B 1 624 ? -40.875 7.703 -22.312 1 91.19 624 HIS B CA 1
ATOM 10298 C C . HIS B 1 624 ? -42.156 7.676 -21.5 1 91.19 624 HIS B C 1
ATOM 10300 O O . HIS B 1 624 ? -43.25 7.891 -22.062 1 91.19 624 HIS B O 1
ATOM 10306 N N . HIS B 1 625 ? -41.969 7.23 -20.328 1 92.31 625 HIS B N 1
ATOM 10307 C CA . HIS B 1 625 ? -43.062 7.184 -19.359 1 92.31 625 HIS B CA 1
ATOM 10308 C C . HIS B 1 625 ? -42.719 7.93 -18.078 1 92.31 625 HIS B C 1
ATOM 10310 O O . HIS B 1 625 ? -41.562 7.926 -17.6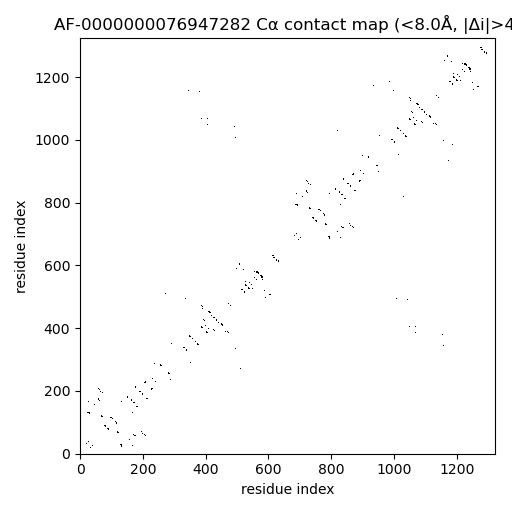56 1 92.31 625 HIS B O 1
ATOM 10316 N N . SER B 1 626 ? -43.656 8.711 -17.531 1 93.31 626 SER B N 1
ATOM 10317 C CA . SER B 1 626 ? -43.406 9.461 -16.312 1 93.31 626 SER B CA 1
ATOM 10318 C C . SER B 1 626 ? -44.406 9.094 -15.227 1 93.31 626 SER B C 1
ATOM 10320 O O . SER B 1 626 ? -45.562 8.836 -15.508 1 93.31 626 SER B O 1
ATOM 10322 N N . LEU B 1 627 ? -43.938 9 -14.062 1 94 627 LEU B N 1
ATOM 10323 C CA . LEU B 1 627 ? -44.781 8.758 -12.906 1 94 627 LEU B CA 1
ATOM 10324 C C . LEU B 1 627 ? -45.062 10.047 -12.148 1 94 627 LEU B C 1
ATOM 10326 O O . LEU B 1 627 ? -44.25 10.984 -12.195 1 94 627 LEU B O 1
ATOM 10330 N N . GLN B 1 628 ? -46.156 9.992 -11.445 1 92.88 628 GLN B N 1
ATOM 10331 C CA . GLN B 1 628 ? -46.469 11.125 -10.578 1 92.88 628 GLN B CA 1
ATOM 10332 C C . GLN B 1 628 ? -45.656 11.078 -9.297 1 92.88 628 GLN B C 1
ATOM 10334 O O . GLN B 1 628 ? -45.188 10.016 -8.898 1 92.88 628 GLN B O 1
ATOM 10339 N N . GLU B 1 629 ? -45.5 12.18 -8.703 1 95.06 629 GLU B N 1
ATOM 10340 C CA . GLU B 1 629 ? -44.688 12.305 -7.492 1 95.06 629 GLU B CA 1
ATOM 10341 C C . GLU B 1 629 ? -45.188 11.375 -6.395 1 95.06 629 GLU B C 1
ATOM 10343 O O . GLU B 1 629 ? -44.406 10.758 -5.68 1 95.06 629 GLU B O 1
ATOM 10348 N N . ALA B 1 630 ? -46.5 11.234 -6.352 1 93.62 630 ALA B N 1
ATOM 10349 C CA . ALA B 1 630 ? -47.062 10.383 -5.32 1 93.62 630 ALA B CA 1
ATOM 10350 C C . ALA B 1 630 ? -46.75 8.914 -5.559 1 93.62 630 ALA B C 1
ATOM 10352 O O . ALA B 1 630 ? -46.562 8.148 -4.609 1 93.62 630 ALA B O 1
ATOM 10353 N N . ALA B 1 631 ? -46.688 8.578 -6.789 1 95.62 631 ALA B N 1
ATOM 10354 C CA . ALA B 1 631 ? -46.344 7.207 -7.141 1 95.62 631 ALA B CA 1
ATOM 10355 C C . ALA B 1 631 ? -44.906 6.898 -6.801 1 95.62 631 ALA B C 1
ATOM 10357 O O . ALA B 1 631 ? -44.562 5.781 -6.383 1 95.62 631 ALA B O 1
ATOM 10358 N N . ILE B 1 632 ? -44.031 7.852 -7.023 1 96.5 632 ILE B N 1
ATOM 10359 C CA . ILE B 1 632 ? -42.625 7.684 -6.707 1 96.5 632 ILE B CA 1
ATOM 10360 C C . ILE B 1 632 ? -42.438 7.531 -5.195 1 96.5 632 ILE B C 1
ATOM 10362 O O . ILE B 1 632 ? -41.656 6.695 -4.738 1 96.5 632 ILE B O 1
ATOM 10366 N N . LEU B 1 633 ? -43.188 8.32 -4.488 1 96.31 633 LEU B N 1
ATOM 10367 C CA . LEU B 1 633 ? -43.156 8.219 -3.035 1 96.31 633 LEU B CA 1
ATOM 10368 C C . LEU B 1 633 ? -43.594 6.828 -2.582 1 96.31 633 LEU B C 1
ATOM 10370 O O . LEU B 1 633 ? -43 6.258 -1.666 1 96.31 633 LEU B O 1
ATOM 10374 N N . HIS B 1 634 ? -44.562 6.316 -3.256 1 94.81 634 HIS B N 1
ATOM 10375 C CA . HIS B 1 634 ? -45.062 4.98 -2.92 1 94.81 634 HIS B CA 1
ATOM 10376 C C . HIS B 1 634 ? -44 3.926 -3.191 1 94.81 634 HIS B C 1
ATOM 10378 O O . HIS B 1 634 ? -43.844 2.98 -2.416 1 94.81 634 HIS B O 1
ATOM 10384 N N . LEU B 1 635 ? -43.344 4.051 -4.219 1 95.44 635 LEU B N 1
ATOM 10385 C CA . LEU B 1 635 ? -42.281 3.109 -4.57 1 95.44 635 LEU B CA 1
ATOM 10386 C C . LEU B 1 635 ? -41.156 3.162 -3.555 1 95.44 635 LEU B C 1
ATOM 10388 O O . LEU B 1 635 ? -40.594 2.127 -3.188 1 95.44 635 LEU B O 1
ATOM 10392 N N . ILE B 1 636 ? -40.781 4.348 -3.109 1 95.94 636 ILE B N 1
ATOM 10393 C CA . ILE B 1 636 ? -39.719 4.535 -2.129 1 95.94 636 ILE B CA 1
ATOM 10394 C C . ILE B 1 636 ? -40.094 3.861 -0.813 1 95.94 636 ILE B C 1
ATOM 10396 O O . ILE B 1 636 ? -39.281 3.152 -0.211 1 95.94 636 ILE B O 1
ATOM 10400 N N . LYS B 1 637 ? -41.344 4.035 -0.457 1 94.06 637 LYS B N 1
ATOM 10401 C CA . LYS B 1 637 ? -41.812 3.434 0.78 1 94.06 637 LYS B CA 1
ATOM 10402 C C . LYS B 1 637 ? -41.844 1.91 0.687 1 94.06 637 LYS B C 1
ATOM 10404 O O . LYS B 1 637 ? -41.5 1.223 1.657 1 94.06 637 LYS B O 1
ATOM 10409 N N . GLN B 1 638 ? -42.188 1.485 -0.42 1 92.5 638 GLN B N 1
ATOM 10410 C CA . GLN B 1 638 ? -42.188 0.043 -0.639 1 92.5 638 GLN B CA 1
ATOM 10411 C C . GLN B 1 638 ? -40.781 -0.538 -0.53 1 92.5 638 GLN B C 1
ATOM 10413 O O . GLN B 1 638 ? -40.594 -1.584 0.091 1 92.5 638 GLN B O 1
ATOM 10418 N N . ASP B 1 639 ? -39.875 0.135 -1.125 1 92.88 639 ASP B N 1
ATOM 10419 C CA . ASP B 1 639 ? -38.469 -0.322 -1.08 1 92.88 639 ASP B CA 1
ATOM 10420 C C . ASP B 1 639 ? -37.969 -0.345 0.354 1 92.88 639 ASP B C 1
ATOM 10422 O O . ASP B 1 639 ? -37.25 -1.283 0.751 1 92.88 639 ASP B O 1
ATOM 10426 N N . ILE B 1 640 ? -38.25 0.648 1.091 1 91.56 640 ILE B N 1
ATOM 10427 C CA . ILE B 1 640 ? -37.781 0.75 2.477 1 91.56 640 ILE B CA 1
ATOM 10428 C C . ILE B 1 640 ? -38.438 -0.363 3.307 1 91.56 640 ILE B C 1
ATOM 10430 O O . ILE B 1 640 ? -37.75 -0.984 4.137 1 91.56 640 ILE B O 1
ATOM 10434 N N . TYR B 1 641 ? -39.656 -0.63 2.99 1 86.88 641 TYR B N 1
ATOM 10435 C CA . TYR B 1 641 ? -40.406 -1.658 3.721 1 86.88 641 TYR B CA 1
ATOM 10436 C C . TYR B 1 641 ? -39.844 -3.043 3.426 1 86.88 641 TYR B C 1
ATOM 10438 O O . TYR B 1 641 ? -39.625 -3.846 4.34 1 86.88 641 TYR B O 1
ATOM 10446 N N . ILE B 1 642 ? -39.594 -3.305 2.234 1 86.12 642 ILE B N 1
ATOM 10447 C CA . ILE B 1 642 ? -39.062 -4.602 1.819 1 86.12 642 ILE B CA 1
ATOM 10448 C C . ILE B 1 642 ? -37.688 -4.82 2.443 1 86.12 642 ILE B C 1
ATOM 10450 O O . ILE B 1 642 ? -37.375 -5.914 2.918 1 86.12 642 ILE B O 1
ATOM 10454 N N . ALA B 1 643 ? -36.875 -3.834 2.436 1 84.62 643 ALA B N 1
ATOM 10455 C CA . ALA B 1 643 ? -35.531 -3.934 2.986 1 84.62 643 ALA B CA 1
ATOM 10456 C C . ALA B 1 643 ? -35.562 -4.152 4.496 1 84.62 643 ALA B C 1
ATOM 10458 O O . ALA B 1 643 ? -34.719 -4.859 5.051 1 84.62 643 ALA B O 1
ATOM 10459 N N . SER B 1 644 ? -36.469 -3.559 5.125 1 78.81 644 SER B N 1
ATOM 10460 C CA . SER B 1 644 ? -36.594 -3.695 6.574 1 78.81 644 SER B CA 1
ATOM 10461 C C . SER B 1 644 ? -37.156 -5.055 6.953 1 78.81 644 SER B C 1
ATOM 10463 O O . SER B 1 644 ? -36.781 -5.617 7.992 1 78.81 644 SER B O 1
ATOM 10465 N N . SER B 1 645 ? -38 -5.582 6.098 1 69.56 645 SER B N 1
ATOM 10466 C CA . SER B 1 645 ? -38.594 -6.887 6.355 1 69.56 645 SER B CA 1
ATOM 10467 C C . SER B 1 645 ? -37.594 -8.016 6.074 1 69.56 645 SER B C 1
ATOM 10469 O O . SER B 1 645 ? -37.562 -9.023 6.785 1 69.56 645 SER B O 1
ATOM 10471 N N . SER B 1 646 ? -36.812 -7.801 5.062 1 58.59 646 SER B N 1
ATOM 10472 C CA . SER B 1 646 ? -35.844 -8.812 4.699 1 58.59 646 SER B CA 1
ATOM 10473 C C . SER B 1 646 ? -34.719 -8.875 5.734 1 58.59 646 SER B C 1
ATOM 10475 O O . SER B 1 646 ? -34.156 -9.953 5.996 1 58.59 646 SER B O 1
ATOM 10477 N N . ALA B 1 647 ? -34.281 -7.836 6.188 1 56.03 647 ALA B N 1
ATOM 10478 C CA . ALA B 1 647 ? -33.25 -7.781 7.23 1 56.03 647 ALA B CA 1
ATOM 10479 C C . ALA B 1 647 ? -33.719 -8.492 8.492 1 56.03 647 ALA B C 1
ATOM 10481 O O . ALA B 1 647 ? -32.906 -9.148 9.18 1 56.03 647 ALA B O 1
ATOM 10482 N N . ARG B 1 648 ? -35 -8.414 8.836 1 48.03 648 ARG B N 1
ATOM 10483 C CA . ARG B 1 648 ? -35.594 -9.156 9.945 1 48.03 648 ARG B CA 1
ATOM 10484 C C . ARG B 1 648 ? -35.594 -10.656 9.648 1 48.03 648 ARG B C 1
ATOM 10486 O O . ARG B 1 648 ? -35.312 -11.469 10.539 1 48.03 648 ARG B O 1
ATOM 10493 N N . TRP B 1 649 ? -35.781 -10.844 8.406 1 40.47 649 TRP B N 1
ATOM 10494 C CA . TRP B 1 649 ? -35.75 -12.25 8.008 1 40.47 649 TRP B CA 1
ATOM 10495 C C . TRP B 1 649 ? -34.344 -12.781 7.941 1 40.47 649 TRP B C 1
ATOM 10497 O O . TRP B 1 649 ? -34.062 -13.906 8.375 1 40.47 649 TRP B O 1
ATOM 10507 N N . LEU B 1 650 ? -33.406 -12.039 7.328 1 42.81 650 LEU B N 1
ATOM 10508 C CA . LEU B 1 650 ? -32.031 -12.469 7.242 1 42.81 650 LEU B CA 1
ATOM 10509 C C . LEU B 1 650 ? -31.391 -12.516 8.625 1 42.81 650 LEU B C 1
ATOM 10511 O O . LEU B 1 650 ? -30.578 -13.398 8.906 1 42.81 650 LEU B O 1
ATOM 10515 N N . SER B 1 651 ? -31.594 -11.508 9.422 1 43.31 651 SER B N 1
ATOM 10516 C CA . SER B 1 651 ? -31.156 -11.625 10.812 1 43.31 651 SER B CA 1
ATOM 10517 C C . SER B 1 651 ? -31.797 -12.836 11.484 1 43.31 651 SER B C 1
ATOM 10519 O O . SER B 1 651 ? -31.172 -13.516 12.297 1 43.31 651 SER B O 1
ATOM 10521 N N . ASP B 1 652 ? -32.938 -13.078 11.141 1 38.94 652 ASP B N 1
ATOM 10522 C CA . ASP B 1 652 ? -33.625 -14.273 11.633 1 38.94 652 ASP B CA 1
ATOM 10523 C C . ASP B 1 652 ? -33.031 -15.531 10.992 1 38.94 652 ASP B C 1
ATOM 10525 O O . ASP B 1 652 ? -32.938 -16.578 11.641 1 38.94 652 ASP B O 1
ATOM 10529 N N . VAL B 1 653 ? -32.688 -15.453 9.75 1 37.22 653 VAL B N 1
ATOM 10530 C CA . VAL B 1 653 ? -32.062 -16.578 9.055 1 37.22 653 VAL B CA 1
ATOM 10531 C C . VAL B 1 653 ? -30.594 -16.672 9.398 1 37.22 653 VAL B C 1
ATOM 10533 O O . VAL B 1 653 ? -30.031 -17.766 9.516 1 37.22 653 VAL B O 1
ATOM 10536 N N . GLU B 1 654 ? -29.844 -15.586 9.336 1 36.09 654 GLU B N 1
ATOM 10537 C CA . GLU B 1 654 ? -28.438 -15.641 9.711 1 36.09 654 GLU B CA 1
ATOM 10538 C C . GLU B 1 654 ? -28.266 -16.297 11.078 1 36.09 654 GLU B C 1
ATOM 10540 O O . GLU B 1 654 ? -27.156 -16.719 11.43 1 36.09 654 GLU B O 1
ATOM 10545 N N . ASN B 1 655 ? -29.234 -16.203 11.852 1 34.28 655 ASN B N 1
ATOM 10546 C CA . ASN B 1 655 ? -29.203 -17.016 13.062 1 34.28 655 ASN B CA 1
ATOM 10547 C C . ASN B 1 655 ? -29.328 -18.5 12.742 1 34.28 655 ASN B C 1
ATOM 10549 O O . ASN B 1 655 ? -29.516 -19.328 13.641 1 34.28 655 ASN B O 1
ATOM 10553 N N . TYR B 1 656 ? -29.672 -18.75 11.5 1 30.64 656 TYR B N 1
ATOM 10554 C CA . TYR B 1 656 ? -29.609 -20.172 11.211 1 30.64 656 TYR B CA 1
ATOM 10555 C C . TYR B 1 656 ? -28.156 -20.609 11 1 30.64 656 TYR B C 1
ATOM 10557 O O . TYR B 1 656 ? -27.406 -19.969 10.266 1 30.64 656 TYR B O 1
ATOM 10565 N N . PRO B 1 657 ? -27.531 -21.375 11.859 1 32.91 657 PRO B N 1
ATOM 10566 C CA . PRO B 1 657 ? -26.141 -21.844 11.773 1 32.91 657 PRO B CA 1
ATOM 10567 C C . PRO B 1 657 ? -25.797 -22.375 10.383 1 32.91 657 PRO B C 1
ATOM 10569 O O . PRO B 1 657 ? -26.641 -22.969 9.711 1 32.91 657 PRO B O 1
ATOM 10572 N N . PRO B 1 658 ? -24.969 -21.656 9.578 1 31.44 658 PRO B N 1
ATOM 10573 C CA . PRO B 1 658 ? -24.625 -22.281 8.297 1 31.44 658 PRO B CA 1
ATOM 10574 C C . PRO B 1 658 ? -24.5 -23.797 8.391 1 31.44 658 PRO B C 1
ATOM 10576 O O . PRO B 1 658 ? -24.172 -24.328 9.453 1 31.44 658 PRO B O 1
ATOM 10579 N N . PRO B 1 659 ? -25.234 -24.422 7.555 1 25.27 659 PRO B N 1
ATOM 10580 C CA . PRO B 1 659 ? -25.047 -25.875 7.664 1 25.27 659 PRO B CA 1
ATOM 10581 C C . PRO B 1 659 ? -23.562 -26.266 7.719 1 25.27 659 PRO B C 1
ATOM 10583 O O . PRO B 1 659 ? -22.703 -25.547 7.195 1 25.27 659 PRO B O 1
ATOM 10586 N N . GLU B 1 660 ? -23.141 -26.844 8.828 1 25.53 660 GLU B N 1
ATOM 10587 C CA . GLU B 1 660 ? -21.891 -27.562 9 1 25.53 660 GLU B CA 1
ATOM 10588 C C . GLU B 1 660 ? -21.5 -28.312 7.734 1 25.53 660 GLU B C 1
ATOM 10590 O O . GLU B 1 660 ? -22.266 -29.156 7.254 1 25.53 660 GLU B O 1
ATOM 10595 N N . SER B 1 661 ? -21.219 -27.547 6.66 1 21 661 SER B N 1
ATOM 10596 C CA . SER B 1 661 ? -20.75 -28.453 5.625 1 21 661 SER B CA 1
ATOM 10597 C C . SER B 1 661 ? -19.922 -29.594 6.219 1 21 661 SER B C 1
ATOM 10599 O O . SER B 1 661 ? -19.016 -29.344 7.016 1 21 661 SER B O 1
ATOM 10601 N N . ASP B 1 662 ? -20.5 -30.766 6.312 1 19.89 662 ASP B N 1
ATOM 10602 C CA . ASP B 1 662 ? -19.719 -32 6.348 1 19.89 662 ASP B CA 1
ATOM 10603 C C . ASP B 1 662 ? -18.609 -31.984 5.301 1 19.89 662 ASP B C 1
ATOM 10605 O O . ASP B 1 662 ? -18.828 -31.547 4.168 1 19.89 662 ASP B O 1
#

pLDDT: mean 87.05, std 12.18, range [19.72, 97.44]

Sequence (1324 aa):
MHSIGKIVCKLLANRLAPFLHQIVPHSQSEFIKSRSIHDNFMYVKNTVKMLHRCKEPALLLKLDIASAFDSVSWRYMFELMSATGFGPRWCDIMALMWSSASSRIMVNGQLGAPFFHQKGLRQGDPVSPMLFTLAIAPVHWLLEKAGSVGALSVLRLPPSRLRISLYADDAALFIAPTPQEIETTKEILRVFGS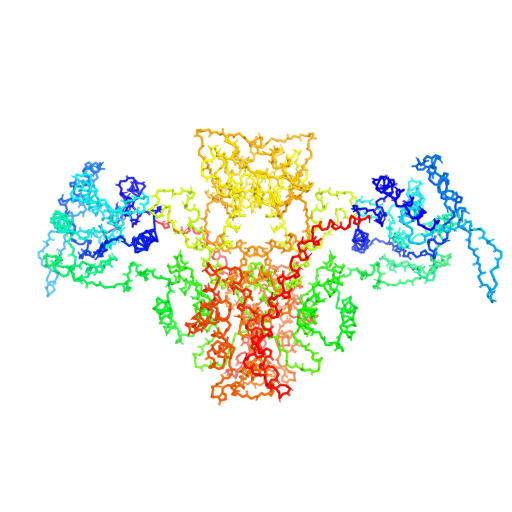ASGLMANVQKSAFFPIACENIDLPSLLHQFPVPLAQFPCKYLGLPLHFNKITRADIQPTLDKMASRLQIWRGRLLSGDARLKLVNLVLSAILVHLLSIFKLDGWAIRQMDKLRRNFLWRSKPDADKGLALINRSTVCRPKRLGGLGVLDLNRFSRALRLRWKWYEWTDKDRPWTGTEIPCDKDDPALFSASTVVTIGNGNSANFWNDRWLDGHVPRLLAPEIFKLCSRKNLCVFDAVSNKKWLLGLQISDISQLRQFVALWTRVQQVILDPLASDSISWVWNSSQSYSASSAYQCQFLGSVSPAQLDKMWTVQVEAKCKFFMWLWLWGRILTANNLAIRGIPHDDICSFCDQDDETPDHLILACPFARTIWILVGNDLAMPILATNAQIAVSIKHWWDDLTSGLPRATKKAAIYTAWNIWKERNRRVFEHHSLQEAAILHLIKQDIYIASSSARWLSDVENYPPPESDMHSIGKIVCKLLANRLAPFLHQIVPHSQSEFIKSRSIHDNFMYVKNTVKMLHRCKEPALLLKLDIASAFDSVSWRYMFELMSATGFGPRWCDIMALMWSSASSRIMVNGQLGAPFFHQKGLRQGDPVSPMLFTLAIAPVHWLLEKAGSVGALSVLRLPPSRLRISLYADDAALFIAPTPQEIETTKEILRVFGSASGLMANVQKSAFFPIACENIDLPSLLHQFPVPLAQFPCKYLGLPLHFNKITRADIQPTLDKMASRLQIWRGRLLSGDARLKLVNLVLSAILVHLLSIFKLDGWAIRQMDKLRRNFLWRSKPDADKGLALINRSTVCRPKRLGGLGVLDLNRFSRALRLRWKWYEWTDKDRPWTGTEIPCDKDDPALFSASTVVTIGNGNSANFWNDRWLDGHVPRLLAPEIFKLCSRKNLCVFDAVSNKKWLLGLQISDISQLRQFVALWTRVQQVILDPLASDSISWVWNSSQSYSASSAYQCQFLGSVSPAQLDKMWTVQVEAKCKFFMWLWLWGRILTANNLAIRGIPHDDICSFCDQDDETPDHLILACPFARTIWILVGNDLAMPILATNAQIAVSIKHWWDDLTSGLPRATKKAAIYTAWNIWKERNRRVFEHHSLQEAAILHLIKQDIYIASSSARWLSDVENYPPPESD

Solvent-accessible surface area (backbone atoms only — not comparable to full-atom values): 72983 Å² total; per-residue (Å²): 111,78,64,57,53,50,50,55,30,43,53,50,26,63,65,44,59,80,50,44,69,77,71,43,57,76,42,50,23,58,92,35,89,94,43,43,74,62,45,48,49,50,28,52,46,52,42,54,34,49,26,44,75,67,57,41,54,31,29,39,36,40,40,27,38,47,64,44,53,55,31,32,28,47,70,39,48,52,52,50,39,50,72,73,67,50,51,69,67,58,51,48,52,51,48,51,60,49,62,66,45,55,49,54,57,68,55,97,84,41,70,45,73,68,45,71,59,71,46,38,46,58,82,89,44,66,32,34,62,52,51,48,50,54,66,57,39,54,61,56,52,52,52,52,50,35,39,72,73,57,59,30,78,90,71,91,53,57,82,61,59,68,52,46,35,36,46,81,51,41,34,41,34,60,40,54,87,42,65,61,36,50,52,48,51,52,48,51,51,47,52,47,13,69,55,35,39,52,34,73,27,44,88,70,20,33,33,31,71,30,54,47,85,90,50,68,54,70,74,63,43,63,86,46,82,46,50,81,49,63,76,64,43,76,54,97,88,38,77,40,57,79,63,76,88,48,70,78,63,48,44,61,61,54,48,51,52,54,54,59,47,60,72,48,61,77,50,95,66,53,64,40,55,36,48,49,43,44,58,60,47,60,46,52,70,42,46,72,56,30,43,60,46,79,75,53,71,65,59,54,50,53,54,46,47,54,50,49,44,57,51,58,40,76,62,90,82,65,82,78,88,65,68,73,62,59,65,73,51,38,33,26,49,41,83,47,38,23,73,48,40,78,44,63,69,52,43,31,48,20,43,26,50,49,58,64,51,35,60,71,77,44,63,77,45,54,38,44,92,55,92,72,68,63,59,92,63,44,57,59,44,51,29,73,44,35,41,36,48,74,12,36,18,72,76,44,42,44,40,66,33,20,52,59,90,69,27,32,47,36,39,42,22,49,65,53,52,71,54,31,78,73,72,85,39,31,31,31,48,34,64,77,64,45,52,65,60,51,81,57,78,79,86,48,71,69,41,46,52,32,48,52,56,50,50,58,55,56,68,68,59,75,71,36,85,86,37,71,51,43,75,33,29,54,74,39,54,83,30,55,86,47,49,68,49,49,37,55,60,37,49,54,45,58,82,52,63,85,70,45,29,58,58,73,71,52,84,62,56,61,57,54,47,48,49,48,55,33,44,59,69,58,46,46,85,34,28,54,54,27,51,76,70,70,42,90,67,61,59,48,22,89,78,70,67,71,50,68,22,36,65,54,34,56,59,35,65,29,65,62,33,40,50,49,34,42,52,50,10,60,73,70,72,36,59,60,54,28,53,46,40,70,68,41,87,41,57,55,55,36,48,51,56,50,66,62,79,52,56,69,66,57,51,51,50,51,51,42,48,52,48,49,52,50,49,47,51,48,32,40,74,76,64,70,43,84,77,54,70,68,56,52,51,49,52,39,51,48,53,54,50,51,43,56,52,44,50,56,45,43,58,56,44,69,67,44,71,69,76,74,77,125,110,74,64,57,52,50,49,54,30,45,53,51,26,64,66,44,57,81,50,44,70,78,72,43,55,74,42,51,25,57,90,35,91,95,42,44,75,63,46,50,50,49,28,52,48,50,41,53,34,48,25,44,75,67,56,41,55,30,28,40,37,40,41,26,39,46,64,47,54,56,31,32,27,47,70,40,49,52,53,49,40,48,72,74,66,51,51,69,68,56,52,48,50,51,47,52,58,50,63,68,43,55,49,54,57,68,55,97,84,41,70,44,72,67,45,69,60,70,46,38,46,58,82,90,44,66,33,34,63,52,49,48,49,56,66,55,39,55,61,57,53,52,52,51,48,36,38,73,74,58,61,29,80,89,72,91,53,56,84,61,58,68,52,47,37,36,47,81,52,42,33,41,32,61,40,54,86,42,65,61,36,49,52,47,51,51,46,51,51,48,52,48,12,69,55,36,38,53,35,74,27,44,86,72,20,34,34,31,69,30,55,47,83,91,52,70,53,69,73,63,42,64,87,48,82,46,51,82,51,64,76,65,43,76,53,97,88,37,78,39,58,80,62,76,89,47,69,77,64,46,44,61,59,54,48,53,51,52,54,58,47,59,71,47,61,80,52,95,64,53,64,41,54,36,49,49,44,43,56,60,48,58,47,52,69,41,46,70,55,30,44,60,46,77,74,54,70,64,58,52,49,53,55,48,47,55,50,49,43,58,51,58,40,77,62,90,81,64,80,80,84,66,69,73,62,59,64,73,52,39,33,27,48,40,82,45,38,24,73,47,39,78,44,65,72,51,43,30,49,21,43,24,51,50,58,63,51,34,60,71,77,44,63,75,44,54,41,44,92,57,90,71,67,65,59,90,63,44,58,61,43,51,29,73,43,34,41,36,50,74,12,36,18,72,76,44,43,43,40,65,31,19,51,59,89,70,28,31,46,36,40,43,22,49,66,53,51,69,55,31,79,73,73,87,38,32,31,31,48,33,63,78,65,44,54,64,58,52,82,57,80,78,86,49,70,69,42,47,53,32,46,51,56,51,49,59,55,54,68,69,60,74,71,37,84,86,37,70,52,44,75,34,28,54,76,37,56,82,31,53,86,47,48,67,48,48,37,56,60,38,48,54,46,58,83,53,63,86,70,45,29,60,59,74,71,51,83,62,58,60,59,54,48,49,48,49,55,33,42,59,69,57,46,45,85,30,29,54,54,27,51,77,68,70,43,90,69,62,58,49,20,89,78,70,67,70,50,68,20,36,65,55,34,56,59,33,66,29,66,58,33,40,51,49,33,41,51,48,10,60,74,69,71,37,57,61,55,29,53,45,40,67,68,41,87,42,57,55,55,36,49,50,56,50,65,62,81,51,57,69,67,58,52,52,50,50,51,42,46,52,48,51,52,52,49,48,51,50,32,41,73,75,64,69,44,83,78,53,72,69,56,53,50,49,51,39,51,47,52,54,48,52,45,56,51,45,48,54,45,43,59,57,42,68,66,45,72,71,76,74,76,126

Radius of gyration: 37.95 Å; Cα contacts (8 Å, |Δi|>4): 1882; chains: 2; bounding box: 85×121×87 Å

Organism: Aegilops tauschii subsp. strangulata (NCBI:txid200361)

Nearest PDB structures (foldseek):
  8uw3-assembly1_A  TM=6.885E-01  e=1.607E-20  Homo sapiens
  8c8j-assembly1_A  TM=6.829E-01  e=1.840E-16  Homo sapiens
  8gh6-assembly1_A  TM=6.248E-01  e=1.496E-13  Bombyx mori
  8ibx-assembly1_C  TM=6.387E-01  e=1.335E-12  Bombyx mori
  8ibz-assembly1_C  TM=5.757E-01  e=6.889E-12  Bombyx mori

InterPro domains:
  IPR000477 Reverse transcriptase domain [PF00078] (4-239)
  IPR000477 Reverse transcriptase domain [PS50878] (1-240)
  IPR026960 Reverse transcriptase zinc-binding domain [PF13966] (481-565)
  IPR043502 DNA/RNA polymerase superfamily [SSF56672] (6-211)